Protein AF-0000000074028424 (afdb_homodimer)

Radius of gyration: 68.89 Å; Cα contacts (8 Å, |Δi|>4): 1958; chains: 2; bounding box: 82×203×125 Å

Sequence (1176 aa):
MQKKIFTVFFIILLIGILLTGFLSLSLIRNSYINQLEQKLISNAKLIEEFIKEEDNDLASKIFQKRMEDLGGKIDARITIIDYHGNVLAETFKREGYIENHQDRPEIQIAYGGEIGKAVRYSSTVDLDMLYVALPIEANGQTIVVRLAVNLLEIKRINQTLFYYIAFSIVFGLVISALIGYRFIDKIMEPIIEITEASKKMAMGRLGVRACVKSKDEIGDLADHFNHMADRLEETIEQLSDSNTKFKALLTSIINPIIAVDNKKNIILLNPAAEKLFNIKAEDAIGKHILEIIRNNQLDEEIERVFEDSVDTQIEINMKDPSEKTLKIYTNLIKLENDPTKTIGLVTLIEDITEIRKLEKMRSDFVANVSHELKTPLTSISGFVETLKSGAIEDEEVKNRFLDIIDIETERLARLIDDILTLSDIENSQHKVLHQEILPSDTLKEVEEMMKPIATNKAIELLTEIDLNLPMIYGNRDWFKQMLINLIDNAIKYTPREGKVQLTAYKRYSNLIISVKDTGIGIPKKDIPRLFERFYRVDKARSRKVGGTGLGLAIVKHIVLSFNGKIKVNSEQDKGSEFIIILPISSAKMQKKIFTVFFIILLIGILLTGFLSLSLIRNSYINQLEQKLISNAKLIEEFIKEEDNDLASKIFQKRMEDLGGKIDARITIIDYHGNVLAETFKREGYIENHQDRPEIQIAYGGEIGKAVRYSSTVDLDMLYVALPIEANGQTIVVRLAVNLLEIKRINQTLFYYIAFSIVFGLVISALIGYRFIDKIMEPIIEITEASKKMAMGRLGVRACVKSKDEIGDLADHFNHMADRLEETIEQLSDSNTKFKALLTSIINPIIAVDNKKNIILLNPAAEKLFNIKAEDAIGKHILEIIRNNQLDEEIERVFEDSVDTQIEINMKDPSEKTLKIYTNLIKLENDPTKTIGLVTLIEDITEIRKLEKMRSDFVANVSHELKTPLTSISGFVETLKSGAIEDEEVKNRFLDIIDIETERLARLIDDILTLSDIENSQHKVLHQEILPSDTLKEVEEMMKPIATNKAIELLTEIDLNLPMIYGNRDWFKQMLINLIDNAIKYTPREGKVQLTAYKRYSNLIISVKDTGIGIPKKDIPRLFERFYRVDKARSRKVGGTGLGLAIVKHIVLSFNGKIKVNSEQDKGSEFIIILPISSAK

Structure (mmCIF, N/CA/C/O backbone):
data_AF-0000000074028424-model_v1
#
loop_
_entity.id
_entity.type
_entity.pdbx_description
1 polymer 'histidine kinase'
#
loop_
_atom_site.group_PDB
_atom_site.id
_atom_site.type_symbol
_atom_site.label_atom_id
_atom_site.label_alt_id
_atom_site.label_comp_id
_atom_site.label_asym_id
_atom_site.label_entity_id
_atom_site.label_seq_id
_atom_site.pdbx_PDB_ins_code
_atom_site.Cartn_x
_atom_site.Cartn_y
_atom_site.Cartn_z
_atom_site.occupancy
_atom_site.B_iso_or_equiv
_atom_site.auth_seq_id
_atom_site.auth_comp_id
_atom_site.auth_asym_id
_atom_site.auth_atom_id
_atom_site.pdbx_PDB_model_num
ATOM 1 N N . MET A 1 1 ? 1.686 40.25 10.398 1 79.5 1 MET A N 1
ATOM 2 C CA . MET A 1 1 ? 1.101 40.125 11.727 1 79.5 1 MET A CA 1
ATOM 3 C C . MET A 1 1 ? 1.763 41.094 12.703 1 79.5 1 MET A C 1
ATOM 5 O O . MET A 1 1 ? 1.078 41.781 13.461 1 79.5 1 MET A O 1
ATOM 9 N N . GLN A 1 2 ? 3.057 41.25 12.469 1 80.19 2 GLN A N 1
ATOM 10 C CA . GLN A 1 2 ? 3.783 42.125 13.367 1 80.19 2 GLN A CA 1
ATOM 11 C C . GLN A 1 2 ? 3.285 43.562 13.242 1 80.19 2 GLN A C 1
ATOM 13 O O . GLN A 1 2 ? 2.996 44.219 14.25 1 80.19 2 GLN A O 1
ATOM 18 N N . LYS A 1 3 ? 3.158 43.938 12.016 1 82.25 3 LYS A N 1
ATOM 19 C CA . LYS A 1 3 ? 2.707 45.312 11.766 1 82.25 3 LYS A CA 1
ATOM 20 C C . LYS A 1 3 ? 1.304 45.531 12.32 1 82.25 3 LYS A C 1
ATOM 22 O O . LYS A 1 3 ? 1.005 46.594 12.852 1 82.25 3 LYS A O 1
ATOM 27 N N . LYS A 1 4 ? 0.498 44.562 12.227 1 82.56 4 LYS A N 1
ATOM 28 C CA . LYS A 1 4 ? -0.875 44.688 12.711 1 82.56 4 LYS A CA 1
ATOM 29 C C . LYS A 1 4 ? -0.911 44.812 14.227 1 82.56 4 LYS A C 1
ATOM 31 O O . LYS A 1 4 ? -1.675 45.594 14.773 1 82.56 4 LYS A O 1
ATOM 36 N N . ILE A 1 5 ? -0.077 44.062 14.875 1 84.06 5 ILE A N 1
ATOM 37 C CA . ILE A 1 5 ? -0.02 44.062 16.328 1 84.06 5 ILE A CA 1
ATOM 38 C C . ILE A 1 5 ? 0.502 45.406 16.828 1 84.06 5 ILE A C 1
ATOM 40 O O . ILE A 1 5 ? -0.085 46.031 17.719 1 84.06 5 ILE A O 1
ATOM 44 N N . PHE A 1 6 ? 1.508 45.875 16.141 1 85 6 PHE A N 1
ATOM 45 C CA . PHE A 1 6 ? 2.098 47.156 16.531 1 85 6 PHE A CA 1
ATOM 46 C C . PHE A 1 6 ? 1.127 48.312 16.281 1 85 6 PHE A C 1
ATOM 48 O O . PHE A 1 6 ? 1.072 49.25 17.047 1 85 6 PHE A O 1
ATOM 55 N N . THR A 1 7 ? 0.41 48.188 15.234 1 86.56 7 THR A N 1
ATOM 56 C CA . THR A 1 7 ? -0.562 49.25 14.914 1 86.56 7 THR A CA 1
ATOM 57 C C . THR A 1 7 ? -1.653 49.312 15.977 1 86.56 7 THR A C 1
ATOM 59 O O . THR A 1 7 ? -2.064 50.406 16.391 1 86.56 7 THR A O 1
ATOM 62 N N . VAL A 1 8 ? -2.092 48.156 16.438 1 87.19 8 VAL A N 1
ATOM 63 C CA . VAL A 1 8 ? -3.131 48.125 17.469 1 87.19 8 VAL A CA 1
ATOM 64 C C . VAL A 1 8 ? -2.596 48.688 18.766 1 87.19 8 VAL A C 1
ATOM 66 O O . VAL A 1 8 ? -3.283 49.469 19.438 1 87.19 8 VAL A O 1
ATOM 69 N N . PHE A 1 9 ? -1.344 48.312 19.078 1 86.94 9 PHE A N 1
ATOM 70 C CA . PHE A 1 9 ? -0.712 48.812 20.297 1 86.94 9 PHE A CA 1
ATOM 71 C C . PHE A 1 9 ? -0.597 50.344 20.234 1 86.94 9 PHE A C 1
ATOM 73 O O . PHE A 1 9 ? -0.88 51.031 21.219 1 86.94 9 PHE A O 1
ATOM 80 N N . PHE A 1 10 ? -0.262 50.781 19.078 1 86.88 10 PHE A N 1
ATOM 81 C CA . PHE A 1 10 ? -0.082 52.219 18.875 1 86.88 10 PHE A CA 1
ATOM 82 C C . PHE A 1 10 ? -1.404 52.938 19.031 1 86.88 10 PHE A C 1
ATOM 84 O O . PHE A 1 10 ? -1.462 54 19.672 1 86.88 10 PHE A O 1
ATOM 91 N N . ILE A 1 11 ? -2.416 52.438 18.5 1 87.94 11 ILE A N 1
ATOM 92 C CA . ILE A 1 11 ? -3.725 53.094 18.531 1 87.94 11 ILE A CA 1
ATOM 93 C C . ILE A 1 11 ? -4.234 53.156 19.969 1 87.94 11 ILE A C 1
ATOM 95 O O . ILE A 1 11 ? -4.727 54.219 20.391 1 87.94 11 ILE A O 1
ATOM 99 N N . ILE A 1 12 ? -4.047 52.125 20.719 1 87.88 12 ILE A N 1
ATOM 100 C CA . ILE A 1 12 ? -4.52 52.062 22.094 1 87.88 12 ILE A CA 1
ATOM 101 C C . ILE A 1 12 ? -3.758 53.062 22.938 1 87.88 12 ILE A C 1
ATOM 103 O O . ILE A 1 12 ? -4.352 53.781 23.75 1 87.88 12 ILE A O 1
ATOM 107 N N . LEU A 1 13 ? -2.477 53.156 22.688 1 87.94 13 LEU A N 1
ATOM 108 C CA . LEU A 1 13 ? -1.618 54.094 23.406 1 87.94 13 LEU A CA 1
ATOM 109 C C . LEU A 1 13 ? -2.006 55.531 23.109 1 87.94 13 LEU A C 1
ATOM 111 O O . LEU A 1 13 ? -2.121 56.344 24.016 1 87.94 13 LEU A O 1
ATOM 115 N N . LEU A 1 14 ? -2.238 55.844 21.875 1 89.19 14 LEU A N 1
ATOM 116 C CA . LEU A 1 14 ? -2.559 57.188 21.422 1 89.19 14 LEU A CA 1
ATOM 117 C C . LEU A 1 14 ? -3.883 57.656 22.016 1 89.19 14 LEU A C 1
ATOM 119 O O . LEU A 1 14 ? -4.008 58.812 22.438 1 89.19 14 LEU A O 1
ATOM 123 N N . ILE A 1 15 ? -4.84 56.844 22.094 1 87.25 15 ILE A N 1
ATOM 124 C CA . ILE A 1 15 ? -6.16 57.188 22.594 1 87.25 15 ILE A CA 1
ATOM 125 C C . ILE A 1 15 ? -6.07 57.531 24.078 1 87.25 15 ILE A C 1
ATOM 127 O O . ILE A 1 15 ? -6.625 58.531 24.531 1 87.25 15 ILE A O 1
ATOM 131 N N . GLY A 1 16 ? -5.32 56.719 24.844 1 86.94 16 GLY A N 1
ATOM 132 C CA . GLY A 1 16 ? -5.176 56.938 26.281 1 86.94 16 GLY A CA 1
ATOM 133 C C . GLY A 1 16 ? -4.453 58.25 26.594 1 86.94 16 GLY A C 1
ATOM 134 O O . GLY A 1 16 ? -4.914 59.031 27.422 1 86.94 16 GLY A O 1
ATOM 135 N N . ILE A 1 17 ? -3.412 58.562 25.875 1 90.5 17 ILE A N 1
ATOM 136 C CA . ILE A 1 17 ? -2.568 59.719 26.141 1 90.5 17 ILE A CA 1
ATOM 137 C C . ILE A 1 17 ? -3.303 60.969 25.719 1 90.5 17 ILE A C 1
ATOM 139 O O . ILE A 1 17 ? -3.324 61.969 26.469 1 90.5 17 ILE A O 1
ATOM 143 N N . LEU A 1 18 ? -3.957 60.938 24.562 1 90.06 18 LEU A N 1
ATOM 144 C CA . LEU A 1 18 ? -4.637 62.125 24.047 1 90.06 18 LEU A CA 1
ATOM 145 C C . LEU A 1 18 ? -5.844 62.469 24.906 1 90.06 18 LEU A C 1
ATOM 147 O O . LEU A 1 18 ? -6.121 63.656 25.156 1 90.06 18 LEU A O 1
ATOM 151 N N . LEU A 1 19 ? -6.562 61.469 25.375 1 90 19 LEU A N 1
ATOM 152 C CA . LEU A 1 19 ? -7.719 61.719 26.234 1 90 19 LEU A CA 1
ATOM 153 C C . LEU A 1 19 ? -7.289 62.344 27.547 1 90 19 LEU A C 1
ATOM 155 O O . LEU A 1 19 ? -7.859 63.344 27.984 1 90 19 LEU A O 1
ATOM 159 N N . THR A 1 20 ? -6.254 61.812 28.109 1 90.25 20 THR A N 1
ATOM 160 C CA . THR A 1 20 ? -5.762 62.344 29.391 1 90.25 20 THR A CA 1
ATOM 161 C C . THR A 1 20 ? -5.168 63.75 29.203 1 90.25 20 THR A C 1
ATOM 163 O O . THR A 1 20 ? -5.367 64.625 30.031 1 90.25 20 THR A O 1
ATOM 166 N N . GLY A 1 21 ? -4.422 63.906 28.125 1 88.81 21 GLY A N 1
ATOM 167 C CA . GLY A 1 21 ? -3.836 65.188 27.812 1 88.81 21 GLY A CA 1
ATOM 168 C C . GLY A 1 21 ? -4.871 66.312 27.625 1 88.81 21 GLY A C 1
ATOM 169 O O . GLY A 1 21 ? -4.727 67.375 28.172 1 88.81 21 GLY A O 1
ATOM 170 N N . PHE A 1 22 ? -5.926 65.938 26.938 1 89 22 PHE A N 1
ATOM 171 C CA . PHE A 1 22 ? -6.98 66.938 26.672 1 89 22 PHE A CA 1
ATOM 172 C C . PHE A 1 22 ? -7.711 67.312 27.953 1 89 22 PHE A C 1
ATOM 174 O O . PHE A 1 22 ? -7.992 68.5 28.188 1 89 22 PHE A O 1
ATOM 181 N N . LEU A 1 23 ? -8.039 66.375 28.812 1 90.38 23 LEU A N 1
ATOM 182 C CA . LEU A 1 23 ? -8.727 66.625 30.062 1 90.38 23 LEU A CA 1
ATOM 183 C C . LEU A 1 23 ? -7.848 67.438 31 1 90.38 23 LEU A C 1
ATOM 185 O O . LEU A 1 23 ? -8.336 68.375 31.688 1 90.38 23 LEU A O 1
ATOM 189 N N . SER A 1 24 ? -6.57 67.188 30.922 1 90.5 24 SER A N 1
ATOM 190 C CA . SER A 1 24 ? -5.629 67.938 31.766 1 90.5 24 SER A CA 1
ATOM 191 C C . SER A 1 24 ? -5.504 69.375 31.312 1 90.5 24 SER A C 1
ATOM 193 O O . SER A 1 24 ? -5.426 70.312 32.156 1 90.5 24 SER A O 1
ATOM 195 N N . LEU A 1 25 ? -5.512 69.562 30.016 1 87.5 25 LEU A N 1
ATOM 196 C CA . LEU A 1 25 ? -5.43 70.875 29.469 1 87.5 25 LEU A CA 1
ATOM 197 C C . LEU A 1 25 ? -6.633 71.75 29.891 1 87.5 25 LEU A C 1
ATOM 199 O O . LEU A 1 25 ? -6.48 72.875 30.297 1 87.5 25 LEU A O 1
ATOM 203 N N . SER A 1 26 ? -7.781 71.125 29.812 1 88.38 26 SER A N 1
ATOM 204 C CA . SER A 1 26 ? -9.008 71.812 30.203 1 88.38 26 SER A CA 1
ATOM 205 C C . SER A 1 26 ? -8.984 72.188 31.688 1 88.38 26 SER A C 1
ATOM 207 O O . SER A 1 26 ? -9.414 73.312 32.062 1 88.38 26 SER A O 1
ATOM 209 N N . LEU A 1 27 ? -8.445 71.375 32.5 1 90 27 LEU A N 1
ATOM 210 C CA . LEU A 1 27 ? -8.383 71.625 33.938 1 90 27 LEU A CA 1
ATOM 211 C C . LEU A 1 27 ? -7.395 72.75 34.25 1 90 27 LEU A C 1
ATOM 213 O O . LEU A 1 27 ? -7.699 73.625 35.062 1 90 27 LEU A O 1
ATOM 217 N N . ILE A 1 28 ? -6.266 72.75 33.656 1 89.44 28 ILE A N 1
ATOM 218 C CA . ILE A 1 28 ? -5.211 73.688 33.938 1 89.44 28 ILE A CA 1
ATOM 219 C C . ILE A 1 28 ? -5.656 75.062 33.5 1 89.44 28 ILE A C 1
ATOM 221 O O . ILE A 1 28 ? -5.457 76.062 34.219 1 89.44 28 ILE A O 1
ATOM 225 N N . ARG A 1 29 ? -6.234 75.188 32.375 1 87.31 29 ARG A N 1
ATOM 226 C CA . ARG A 1 29 ? -6.684 76.438 31.844 1 87.31 29 ARG A CA 1
ATOM 227 C C . ARG A 1 29 ? -7.758 77.062 32.75 1 87.31 29 ARG A C 1
ATOM 229 O O . ARG A 1 29 ? -7.672 78.25 33.094 1 87.31 29 ARG A O 1
ATOM 236 N N . ASN A 1 30 ? -8.719 76.25 33.094 1 89.81 30 ASN A N 1
ATOM 237 C CA . ASN A 1 30 ? -9.805 76.688 33.938 1 89.81 30 ASN A CA 1
ATOM 238 C C . ASN A 1 30 ? -9.305 77.125 35.312 1 89.81 30 ASN A C 1
ATOM 240 O O . ASN A 1 30 ? -9.719 78.188 35.844 1 89.81 30 ASN A O 1
ATOM 244 N N . SER A 1 31 ? -8.406 76.438 35.844 1 88.94 31 SER A N 1
ATOM 245 C CA . SER A 1 31 ? -7.855 76.75 37.188 1 88.94 31 SER A CA 1
ATOM 246 C C . SER A 1 31 ? -6.996 78 37.125 1 88.94 31 SER A C 1
ATOM 248 O O . SER A 1 31 ? -7.035 78.875 38.062 1 88.94 31 SER A O 1
ATOM 250 N N . TYR A 1 32 ? -6.242 78.188 36.094 1 88.88 32 TYR A N 1
ATOM 251 C CA . TYR A 1 32 ? -5.363 79.312 35.938 1 88.88 32 TYR A CA 1
ATOM 252 C C . TYR A 1 32 ? -6.176 80.562 35.781 1 88.88 32 TYR A C 1
ATOM 254 O O . TYR A 1 32 ? -5.898 81.625 36.438 1 88.88 32 TYR A O 1
ATOM 262 N N . ILE A 1 33 ? -7.168 80.625 34.969 1 90.19 33 ILE A N 1
ATOM 263 C CA . ILE A 1 33 ? -7.988 81.812 34.719 1 90.19 33 ILE A CA 1
ATOM 264 C C . ILE A 1 33 ? -8.742 82.188 35.969 1 90.19 33 ILE A C 1
ATOM 266 O O . ILE A 1 33 ? -8.82 83.375 36.312 1 90.19 33 ILE A O 1
ATOM 270 N N . ASN A 1 34 ? -9.211 81.188 36.656 1 90.69 34 ASN A N 1
ATOM 271 C CA . ASN A 1 34 ? -9.922 81.5 37.906 1 90.69 34 ASN A CA 1
ATOM 272 C C . ASN A 1 34 ? -9.016 82.188 38.938 1 90.69 34 ASN A C 1
ATOM 274 O O . ASN A 1 34 ? -9.438 83.062 39.625 1 90.69 34 ASN A O 1
ATOM 278 N N . GLN A 1 35 ? -7.82 81.75 38.969 1 89.75 35 GLN A N 1
ATOM 279 C CA . GLN A 1 35 ? -6.875 82.312 39.906 1 89.75 35 GLN A CA 1
ATOM 280 C C . GLN A 1 35 ? -6.508 83.75 39.5 1 89.75 35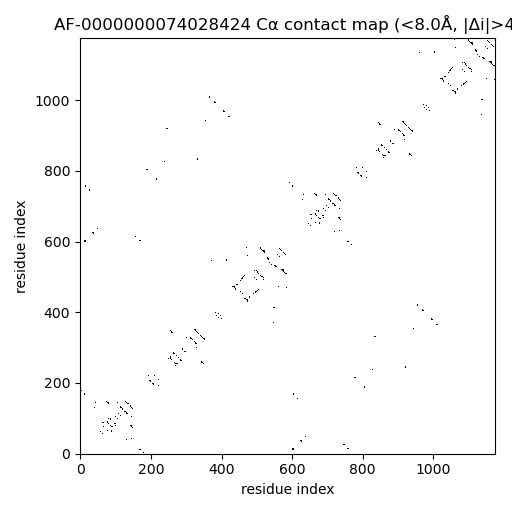 GLN A C 1
ATOM 282 O O . GLN A 1 35 ? -6.359 84.625 40.375 1 89.75 35 GLN A O 1
ATOM 287 N N . LEU A 1 36 ? -6.344 84 38.281 1 91.75 36 LEU A N 1
ATOM 288 C CA . LEU A 1 36 ? -6.059 85.375 37.812 1 91.75 36 LEU A CA 1
ATOM 289 C C . LEU A 1 36 ? -7.215 86.312 38.094 1 91.75 36 LEU A C 1
ATOM 291 O O . LEU A 1 36 ? -6.992 87.438 38.469 1 91.75 36 LEU A O 1
ATOM 295 N N . GLU A 1 37 ? -8.375 85.812 37.938 1 93.81 37 GLU A N 1
ATOM 296 C CA . GLU A 1 37 ? -9.562 86.625 38.281 1 93.81 37 GLU A CA 1
ATOM 297 C C . GLU A 1 37 ? -9.57 87 39.75 1 93.81 37 GLU A C 1
ATOM 299 O O . GLU A 1 37 ? -9.828 88.188 40.062 1 93.81 37 GLU A O 1
ATOM 304 N N . GLN A 1 38 ? -9.234 86.062 40.531 1 92.25 38 GLN A N 1
ATOM 305 C CA . GLN A 1 38 ? -9.219 86.375 41.969 1 92.25 38 GLN A CA 1
ATOM 306 C C . GLN A 1 38 ? -8.109 87.375 42.312 1 92.25 38 GLN A C 1
ATOM 308 O O . GLN A 1 38 ? -8.289 88.188 43.188 1 92.25 38 GLN A O 1
ATOM 313 N N . LYS A 1 39 ? -7.039 87.25 41.688 1 92.94 39 LYS A N 1
ATOM 314 C CA . LYS A 1 39 ? -5.949 88.188 41.875 1 92.94 39 LYS A CA 1
ATOM 315 C C . LYS A 1 39 ? -6.398 89.625 41.531 1 92.94 39 LYS A C 1
ATOM 317 O O . LYS A 1 39 ? -6.191 90.562 42.312 1 92.94 39 LYS A O 1
ATOM 322 N N . LEU A 1 40 ? -7.07 89.812 40.438 1 95.19 40 LEU A N 1
ATOM 323 C CA . LEU A 1 40 ? -7.492 91.125 39.969 1 95.19 40 LEU A CA 1
ATOM 324 C C . LEU A 1 40 ? -8.594 91.688 40.844 1 95.19 40 LEU A C 1
ATOM 326 O O . LEU A 1 40 ? -8.641 92.875 41.094 1 95.19 40 LEU A O 1
ATOM 330 N N . ILE A 1 41 ? -9.406 90.812 41.281 1 94.75 41 ILE A N 1
ATOM 331 C CA . ILE A 1 41 ? -10.477 91.25 42.188 1 94.75 41 ILE A CA 1
ATOM 332 C C . ILE A 1 41 ? -9.891 91.75 43.5 1 94.75 41 ILE A C 1
ATOM 334 O O . ILE A 1 41 ? -10.266 92.812 43.969 1 94.75 41 ILE A O 1
ATOM 338 N N . SER A 1 42 ? -8.93 91 44 1 94.44 42 SER A N 1
ATOM 339 C CA . SER A 1 42 ? -8.266 91.438 45.25 1 94.44 42 SER A CA 1
ATOM 340 C C . SER A 1 42 ? -7.555 92.75 45.062 1 94.44 42 SER A C 1
ATOM 342 O O . SER A 1 42 ? -7.66 93.625 45.906 1 94.44 42 SER A O 1
ATOM 344 N N . ASN A 1 43 ? -6.926 92.875 43.969 1 94.62 43 ASN A N 1
ATOM 345 C CA . ASN A 1 43 ? -6.234 94.125 43.688 1 94.62 43 ASN A CA 1
ATOM 346 C C . ASN A 1 43 ? -7.219 95.312 43.531 1 94.62 43 ASN A C 1
ATOM 348 O O . ASN A 1 43 ? -6.977 96.375 44.031 1 94.62 43 ASN A O 1
ATOM 352 N N . ALA A 1 44 ? -8.258 95.062 42.906 1 94.5 44 ALA A N 1
ATOM 353 C CA . ALA A 1 44 ? -9.273 96.062 42.656 1 94.5 44 ALA A CA 1
ATOM 354 C C . ALA A 1 44 ? -9.875 96.562 44 1 94.5 44 ALA A C 1
ATOM 356 O O . ALA A 1 44 ? -10.117 97.75 44.188 1 94.5 44 ALA A O 1
ATOM 357 N N . LYS A 1 45 ? -10.086 95.688 44.875 1 93.75 45 LYS A N 1
ATOM 358 C CA . LYS A 1 45 ? -10.641 96 46.188 1 93.75 45 LYS A CA 1
ATOM 359 C C . LYS A 1 45 ? -9.672 96.875 47 1 93.75 45 LYS A C 1
ATOM 361 O O . LYS A 1 45 ? -10.094 97.75 47.719 1 93.75 45 LYS A O 1
ATOM 366 N N . LEU A 1 46 ? -8.461 96.562 46.844 1 92.81 46 LEU A N 1
ATOM 367 C CA . LEU A 1 46 ? -7.453 97.312 47.531 1 92.81 46 LEU A CA 1
ATOM 368 C C . LEU A 1 46 ? -7.359 98.75 46.938 1 92.81 46 LEU A C 1
ATOM 370 O O . LEU A 1 46 ? -7.238 99.75 47.656 1 92.81 46 LEU A O 1
ATOM 374 N N . ILE A 1 47 ? -7.492 98.812 45.688 1 91.94 47 ILE A N 1
ATOM 375 C CA . ILE A 1 47 ? -7.453 100.125 45 1 91.94 47 ILE A CA 1
ATOM 376 C C . ILE A 1 47 ? -8.688 100.938 45.375 1 91.94 47 ILE A C 1
ATOM 378 O O . ILE A 1 47 ? -8.609 102.125 45.531 1 91.94 47 ILE A O 1
ATOM 382 N N . GLU A 1 48 ? -9.758 100.25 45.5 1 90.88 48 GLU A N 1
ATOM 383 C CA . GLU A 1 48 ? -10.984 100.875 45.969 1 90.88 48 GLU A CA 1
ATOM 384 C C . GLU A 1 48 ? -10.766 101.562 47.312 1 90.88 48 GLU A C 1
ATOM 386 O O . GLU A 1 48 ? -11.195 102.75 47.5 1 90.88 48 GLU A O 1
ATOM 391 N N . GLU A 1 49 ? -10.094 100.875 48.156 1 85.44 49 GLU A N 1
ATOM 392 C CA . GLU A 1 49 ? -9.836 101.438 49.469 1 85.44 49 GLU A CA 1
ATOM 393 C C . GLU A 1 49 ? -8.906 102.625 49.406 1 85.44 49 GLU A C 1
ATOM 395 O O . GLU A 1 49 ? -9.023 103.562 50.188 1 85.44 49 GLU A O 1
ATOM 400 N N . PHE A 1 50 ? -8.109 102.625 48.469 1 83.5 50 PHE A N 1
ATOM 401 C CA . PHE A 1 50 ? -7.188 103.75 48.25 1 83.5 50 PHE A CA 1
ATOM 402 C C . PHE A 1 50 ? -7.934 104.938 47.719 1 83.5 50 PHE A C 1
ATOM 404 O O . PHE A 1 50 ? -7.656 106.062 48.125 1 83.5 50 PHE A O 1
ATOM 411 N N . ILE A 1 51 ? -8.891 104.75 46.906 1 84.94 51 ILE A N 1
ATOM 412 C CA . ILE A 1 51 ? -9.648 105.812 46.281 1 84.94 51 ILE A CA 1
ATOM 413 C C . ILE A 1 51 ? -10.594 106.438 47.312 1 84.94 51 ILE A C 1
ATOM 415 O O . ILE A 1 51 ? -10.758 107.688 47.344 1 84.94 51 ILE A O 1
ATOM 419 N N . LYS A 1 52 ? -11.094 105.688 48.188 1 82.38 52 LYS A N 1
ATOM 420 C CA . LYS A 1 52 ? -12.031 106.188 49.188 1 82.38 52 LYS A CA 1
ATOM 421 C C . LYS A 1 52 ? -11.328 107.062 50.219 1 82.38 52 LYS A C 1
ATOM 423 O O . LYS A 1 52 ? -11.922 108 50.75 1 82.38 52 LYS A O 1
ATOM 428 N N . GLU A 1 53 ? -10.133 106.875 50.406 1 73.5 53 GLU A N 1
ATOM 429 C CA . GLU A 1 53 ? -9.391 107.625 51.406 1 73.5 53 GLU A CA 1
ATOM 430 C C . GLU A 1 53 ? -8.867 108.938 50.875 1 73.5 53 GLU A C 1
ATOM 432 O O . GLU A 1 53 ? -8.664 109.875 51.656 1 73.5 53 GLU A O 1
ATOM 437 N N . GLU A 1 54 ? -8.695 109 49.625 1 68.31 54 GLU A N 1
ATOM 438 C CA . GLU A 1 54 ? -8.125 110.25 49.031 1 68.31 54 GLU A CA 1
ATOM 439 C C . GLU A 1 54 ? -9.227 111.188 48.594 1 68.31 54 GLU A C 1
ATOM 441 O O . GLU A 1 54 ? -10.172 110.75 47.906 1 68.31 54 GLU A O 1
ATOM 446 N N . ASP A 1 55 ? -9.508 112.125 49.375 1 59.56 55 ASP A N 1
ATOM 447 C CA . ASP A 1 55 ? -10.469 113.188 49.062 1 59.56 55 ASP A CA 1
ATOM 448 C C . ASP A 1 55 ? -10.086 113.875 47.75 1 59.56 55 ASP A C 1
ATOM 450 O O . ASP A 1 55 ? -10.133 115.125 47.656 1 59.56 55 ASP A O 1
ATOM 454 N N . ASN A 1 56 ? -9.461 113.125 46.812 1 64.31 56 ASN A N 1
ATOM 455 C CA . ASN A 1 56 ? -8.82 113.938 45.781 1 64.31 56 ASN A CA 1
ATOM 456 C C . ASN A 1 56 ? -9.578 113.875 44.469 1 64.31 56 ASN A C 1
ATOM 458 O O . ASN A 1 56 ? -10.406 113 44.25 1 64.31 56 ASN A O 1
ATOM 462 N N . ASP A 1 57 ? -9.422 114.812 43.656 1 75.56 57 ASP A N 1
ATOM 463 C CA . ASP A 1 57 ? -9.844 115 42.281 1 75.56 57 ASP A CA 1
ATOM 464 C C . ASP A 1 57 ? -9.32 113.812 41.406 1 75.56 57 ASP A C 1
ATOM 466 O O . ASP A 1 57 ? -8.117 113.688 41.188 1 75.56 57 ASP A O 1
ATOM 470 N N . LEU A 1 58 ? -10.305 112.938 41.062 1 81.44 58 LEU A N 1
ATOM 471 C CA . LEU A 1 58 ? -10 111.688 40.312 1 81.44 58 LEU A CA 1
ATOM 472 C C . LEU A 1 58 ? -9.523 112 38.906 1 81.44 58 LEU A C 1
ATOM 474 O O . LEU A 1 58 ? -9 111.188 38.219 1 81.44 58 LEU A O 1
ATOM 478 N N . ALA A 1 59 ? -9.633 113.25 38.531 1 78.19 59 ALA A N 1
ATOM 479 C CA . ALA A 1 59 ? -9.211 113.688 37.219 1 78.19 59 ALA A CA 1
ATOM 480 C C . ALA A 1 59 ? -7.898 114.438 37.281 1 78.19 59 ALA A C 1
ATOM 482 O O . ALA A 1 59 ? -7.41 114.938 36.25 1 78.19 59 ALA A O 1
ATOM 483 N N . SER A 1 60 ? -7.32 114.312 38.406 1 85.69 60 SER A N 1
ATOM 484 C CA . SER A 1 60 ? -6.109 115.125 38.594 1 85.69 60 SER A CA 1
ATOM 485 C C . SER A 1 60 ? -4.879 114.375 38.062 1 85.69 60 SER A C 1
ATOM 487 O O . SER A 1 60 ? -4.879 113.188 37.969 1 85.69 60 SER A O 1
ATOM 489 N N . LYS A 1 61 ? -3.902 115.188 37.75 1 88.94 61 LYS A N 1
ATOM 490 C CA . LYS A 1 61 ? -2.635 114.625 37.281 1 88.94 61 LYS A CA 1
ATOM 491 C C . LYS A 1 61 ? -1.926 113.812 38.375 1 88.94 61 LYS A C 1
ATOM 493 O O . LYS A 1 61 ? -1.219 112.875 38.094 1 88.94 61 LYS A O 1
ATOM 498 N N . ILE A 1 62 ? -2.215 114.188 39.531 1 85.94 62 ILE A N 1
ATOM 499 C CA . ILE A 1 62 ? -1.598 113.562 40.688 1 85.94 62 ILE A CA 1
ATOM 500 C C . ILE A 1 62 ? -2.197 112.125 40.844 1 85.94 62 ILE A C 1
ATOM 502 O O . ILE A 1 62 ? -1.476 111.188 41.094 1 85.94 62 ILE A O 1
ATOM 506 N N . PHE A 1 63 ? -3.391 112.125 40.625 1 89.12 63 PHE A N 1
ATOM 507 C CA . PHE A 1 63 ? -4.086 110.875 40.719 1 89.12 63 PHE A CA 1
ATOM 508 C C . PHE A 1 63 ? -3.654 109.938 39.625 1 89.12 63 PHE A C 1
ATOM 510 O O . PHE A 1 63 ? -3.426 108.75 39.844 1 89.12 63 PHE A O 1
ATOM 517 N N . GLN A 1 64 ? -3.525 110.438 38.438 1 90.94 64 GLN A N 1
ATOM 518 C CA . GLN A 1 64 ? -3.057 109.625 37.312 1 90.94 64 GLN A CA 1
ATOM 519 C C . GLN A 1 64 ? -1.669 109.062 37.562 1 90.94 64 GLN A C 1
ATOM 521 O O . GLN A 1 64 ? -1.418 107.875 37.25 1 90.94 64 GLN A O 1
ATOM 526 N N . LYS A 1 65 ? -0.839 109.812 38.094 1 90.81 65 LYS A N 1
ATOM 527 C CA . LYS A 1 65 ? 0.522 109.375 38.375 1 90.81 65 LYS A CA 1
ATOM 528 C C . LYS A 1 65 ? 0.537 108.312 39.469 1 90.81 65 LYS A C 1
ATOM 530 O O . LYS A 1 65 ? 1.305 107.312 39.375 1 90.81 65 LYS A O 1
ATOM 535 N N . ARG A 1 66 ? -0.303 108.438 40.375 1 88.12 66 ARG A N 1
ATOM 536 C CA . ARG A 1 66 ? -0.395 107.438 41.438 1 88.12 66 ARG A CA 1
ATOM 537 C C . ARG A 1 66 ? -0.888 106.125 40.938 1 88.12 66 ARG A C 1
ATOM 539 O O . ARG A 1 66 ? -0.381 105.062 41.312 1 88.12 66 ARG A O 1
ATOM 546 N N . MET A 1 67 ? -1.866 106.25 40.094 1 91 67 MET A N 1
ATOM 547 C CA . MET A 1 67 ? -2.393 105 39.5 1 91 67 MET A CA 1
ATOM 548 C C . MET A 1 67 ? -1.352 104.375 38.594 1 91 67 MET A C 1
ATOM 550 O O . MET A 1 67 ? -1.272 103.125 38.531 1 91 67 MET A O 1
ATOM 554 N N . GLU A 1 68 ? -0.637 105.062 37.906 1 92.44 68 GLU A N 1
ATOM 555 C CA . GLU A 1 68 ? 0.427 104.5 37.062 1 92.44 68 GLU A CA 1
ATOM 556 C C . GLU A 1 68 ? 1.487 103.812 37.875 1 92.44 68 GLU A C 1
ATOM 558 O O . GLU A 1 68 ? 1.96 102.75 37.5 1 92.44 68 GLU A O 1
ATOM 563 N N . ASP A 1 69 ? 1.794 104.375 39 1 89.88 69 ASP A N 1
ATOM 564 C CA . ASP A 1 69 ? 2.771 103.75 39.906 1 89.88 69 ASP A CA 1
ATOM 565 C C . ASP A 1 69 ? 2.24 102.438 40.469 1 89.88 69 ASP A C 1
ATOM 567 O O . ASP A 1 69 ? 2.965 101.438 40.531 1 89.88 69 ASP A O 1
ATOM 571 N N . LEU A 1 70 ? 0.983 102.562 40.844 1 90.56 70 LEU A N 1
ATOM 572 C CA . LEU A 1 70 ? 0.362 101.375 41.406 1 90.56 70 LEU A CA 1
ATOM 573 C C . LEU A 1 70 ? 0.261 100.25 40.344 1 90.56 70 LEU A C 1
ATOM 575 O O . LEU A 1 70 ? 0.542 99.062 40.625 1 90.56 70 LEU A O 1
ATOM 579 N N . GLY A 1 71 ? -0.153 100.625 39.188 1 92.25 71 GLY A N 1
ATOM 580 C CA . GLY A 1 71 ? -0.249 99.688 38.094 1 92.25 71 GLY A CA 1
ATOM 581 C C . GLY A 1 71 ? 1.073 99 37.781 1 92.25 71 GLY A C 1
ATOM 582 O O . GLY A 1 71 ? 1.117 97.812 37.5 1 92.25 71 GLY A O 1
ATOM 583 N N . GLY A 1 72 ? 2.115 99.75 37.75 1 90.62 72 GLY A N 1
ATOM 584 C CA . GLY A 1 72 ? 3.445 99.25 37.531 1 90.62 72 GLY A CA 1
ATOM 585 C C . GLY A 1 72 ? 3.902 98.25 38.594 1 90.62 72 GLY A C 1
ATOM 586 O O . GLY A 1 72 ? 4.543 97.25 38.312 1 90.62 72 GLY A O 1
ATOM 587 N N . LYS A 1 73 ? 3.529 98.562 39.844 1 88.88 73 LYS A N 1
ATOM 588 C CA . LYS A 1 73 ? 3.939 97.688 40.969 1 88.88 73 LYS A CA 1
ATOM 589 C C . LYS A 1 73 ? 3.227 96.375 40.938 1 88.88 73 LYS A C 1
ATOM 591 O O . LYS A 1 73 ? 3.799 95.312 41.344 1 88.88 73 LYS A O 1
ATOM 596 N N . ILE A 1 74 ? 1.973 96.375 40.438 1 92.31 74 ILE A N 1
ATOM 597 C CA . ILE A 1 74 ? 1.204 95.125 40.5 1 92.31 74 ILE A CA 1
ATOM 598 C C . ILE A 1 74 ? 1.136 94.5 39.125 1 92.31 74 ILE A C 1
ATOM 600 O O . ILE A 1 74 ? 0.474 93.438 38.938 1 92.31 74 ILE A O 1
ATOM 604 N N . ASP A 1 75 ? 1.789 95.125 38.188 1 89.44 75 ASP A N 1
ATOM 605 C CA . ASP A 1 75 ? 1.86 94.625 36.812 1 89.44 75 ASP A CA 1
ATOM 606 C C . ASP A 1 75 ? 0.464 94.375 36.25 1 89.44 75 ASP A C 1
ATOM 608 O O . ASP A 1 75 ? 0.15 93.25 35.781 1 89.44 75 ASP A O 1
ATOM 612 N N . ALA A 1 76 ? -0.361 95.375 36.406 1 93.62 76 ALA A N 1
ATOM 613 C CA . ALA A 1 76 ? -1.724 95.312 35.875 1 93.62 76 ALA A CA 1
ATOM 614 C C . ALA A 1 76 ? -2.135 96.688 35.312 1 93.62 76 ALA A C 1
ATOM 616 O O . ALA A 1 76 ? -1.628 97.75 35.781 1 93.62 76 ALA A O 1
ATOM 617 N N . ARG A 1 77 ? -2.936 96.625 34.375 1 91.88 77 ARG A N 1
ATOM 618 C CA . ARG A 1 77 ? -3.537 97.875 33.844 1 91.88 77 ARG A CA 1
ATOM 619 C C . ARG A 1 77 ? -4.707 98.312 34.719 1 91.88 77 ARG A C 1
ATOM 621 O O . ARG A 1 77 ? -5.594 97.5 35.031 1 91.88 77 ARG A O 1
ATOM 628 N N . ILE A 1 78 ? -4.59 99.562 35.062 1 93.75 78 ILE A N 1
ATOM 629 C CA . ILE A 1 78 ? -5.66 100.125 35.875 1 93.75 78 ILE A CA 1
ATOM 630 C C . ILE A 1 78 ? -6.398 101.188 35.062 1 93.75 78 ILE A C 1
ATOM 632 O O . ILE A 1 78 ? -5.777 102.125 34.531 1 93.75 78 ILE A O 1
ATOM 636 N N . THR A 1 79 ? -7.66 101.062 35 1 92.69 79 THR A N 1
ATOM 637 C CA . THR A 1 79 ? -8.508 102.062 34.375 1 92.69 79 THR A CA 1
ATOM 638 C C . THR A 1 79 ? -9.648 102.438 35.281 1 92.69 79 THR A C 1
ATOM 640 O O . THR A 1 79 ? -10.391 101.625 35.781 1 92.69 79 THR A O 1
ATOM 643 N N . ILE A 1 80 ? -9.711 103.688 35.5 1 93.25 80 ILE A N 1
ATOM 644 C CA . ILE A 1 80 ? -10.82 104.25 36.281 1 93.25 80 ILE A CA 1
ATOM 645 C C . ILE A 1 80 ? -11.828 104.875 35.344 1 93.25 80 ILE A C 1
ATOM 647 O O . ILE A 1 80 ? -11.469 105.812 34.562 1 93.25 80 ILE A O 1
ATOM 651 N N . ILE A 1 81 ? -13.016 104.5 35.5 1 93 81 ILE A N 1
ATOM 652 C CA . ILE A 1 81 ? -14.039 104.938 34.531 1 93 81 ILE A CA 1
ATOM 653 C C . ILE A 1 81 ? -15.242 105.5 35.281 1 93 81 ILE A C 1
ATOM 655 O O . ILE A 1 81 ? -15.656 104.938 36.312 1 93 81 ILE A O 1
ATOM 659 N N . ASP A 1 82 ? -15.789 106.562 34.719 1 90.56 82 ASP A N 1
ATOM 660 C CA . ASP A 1 82 ? -16.969 107.125 35.344 1 90.56 82 ASP A CA 1
ATOM 661 C C . ASP A 1 82 ? -18.25 106.5 34.812 1 90.56 82 ASP A C 1
ATOM 663 O O . ASP A 1 82 ? -18.188 105.562 34 1 90.56 82 ASP A O 1
ATOM 667 N N . TYR A 1 83 ? -19.406 106.938 35.344 1 89.75 83 TYR A N 1
ATOM 668 C CA . TYR A 1 83 ? -20.703 106.312 35.031 1 89.75 83 TYR A CA 1
ATOM 669 C C . TYR A 1 83 ? -21.062 106.562 33.594 1 89.75 83 TYR A C 1
ATOM 671 O O . TYR A 1 83 ? -21.922 105.812 33.031 1 89.75 83 TYR A O 1
ATOM 679 N N . HIS A 1 84 ? -20.391 107.438 32.875 1 86.44 84 HIS A N 1
ATOM 680 C CA . HIS A 1 84 ? -20.703 107.75 31.469 1 86.44 84 HIS A CA 1
ATOM 681 C C . HIS A 1 84 ? -19.703 107.062 30.531 1 86.44 84 HIS A C 1
ATOM 683 O O . HIS A 1 84 ? -19.797 107.25 29.312 1 86.44 84 HIS A O 1
ATOM 689 N N . GLY A 1 85 ? -18.766 106.375 31.109 1 89.44 85 GLY A N 1
ATOM 690 C CA . GLY A 1 85 ? -17.812 105.625 30.281 1 89.44 85 GLY A CA 1
ATOM 691 C C . GLY A 1 85 ? -16.531 106.375 30.047 1 89.44 85 GLY A C 1
ATOM 692 O O . GLY A 1 85 ? -15.625 105.938 29.359 1 89.44 85 GLY A O 1
ATOM 693 N N . ASN A 1 86 ? -16.453 107.625 30.562 1 88.75 86 ASN A N 1
ATOM 694 C CA . ASN A 1 86 ? -15.234 108.375 30.391 1 88.75 86 ASN A CA 1
ATOM 695 C C . ASN A 1 86 ? -14.109 107.875 31.281 1 88.75 86 ASN A C 1
ATOM 697 O O . ASN A 1 86 ? -14.328 107.562 32.438 1 88.75 86 ASN A O 1
ATOM 701 N N . VAL A 1 87 ? -12.922 107.875 30.781 1 91.62 87 VAL A N 1
ATOM 702 C CA . VAL A 1 87 ? -11.75 107.375 31.5 1 91.62 87 VAL A CA 1
ATOM 703 C C . VAL A 1 87 ? -11.148 108.5 32.344 1 91.62 87 VAL A C 1
ATOM 705 O O . VAL A 1 87 ? -10.75 109.562 31.797 1 91.62 87 VAL A O 1
ATOM 708 N N . LEU A 1 88 ? -11.164 108.312 33.594 1 89.06 88 LEU A N 1
ATOM 709 C CA . LEU A 1 88 ? -10.617 109.25 34.531 1 89.06 88 LEU A CA 1
ATOM 710 C C . LEU A 1 88 ? -9.117 109.062 34.688 1 89.06 88 LEU A C 1
ATOM 712 O O . LEU A 1 88 ? -8.367 110.062 34.812 1 89.06 88 LEU A O 1
ATOM 716 N N . ALA A 1 89 ? -8.719 107.812 34.719 1 90.25 89 ALA A N 1
ATOM 717 C CA . ALA A 1 89 ? -7.309 107.5 34.844 1 90.25 89 ALA A CA 1
ATOM 718 C C . ALA A 1 89 ? -6.996 106.25 34.031 1 90.25 89 ALA A C 1
ATOM 720 O O . ALA A 1 89 ? -7.805 105.312 33.969 1 90.25 89 ALA A O 1
ATOM 721 N N . GLU A 1 90 ? -5.895 106.188 33.438 1 90 90 GLU A N 1
ATOM 722 C CA . GLU A 1 90 ? -5.43 105.062 32.625 1 90 90 GLU A CA 1
ATOM 723 C C . GLU A 1 90 ? -3.92 104.875 32.719 1 90 90 GLU A C 1
ATOM 725 O O . GLU A 1 90 ? -3.154 105.812 32.438 1 90 90 GLU A O 1
ATOM 730 N N . THR A 1 91 ? -3.551 103.75 33.094 1 87.69 91 THR A N 1
ATOM 731 C CA . THR A 1 91 ? -2.131 103.562 33.344 1 87.69 91 THR A CA 1
ATOM 732 C C . THR A 1 91 ? -1.406 103.125 32.094 1 87.69 91 THR A C 1
ATOM 734 O O . THR A 1 91 ? -0.181 103.188 32 1 87.69 91 THR A O 1
ATOM 737 N N . PHE A 1 92 ? -1.979 102.562 31.188 1 76.25 92 PHE A N 1
ATOM 738 C CA . PHE A 1 92 ? -1.328 102.125 29.953 1 76.25 92 PHE A CA 1
ATOM 739 C C . PHE A 1 92 ? -1.615 103.062 28.812 1 76.25 92 PHE A C 1
ATOM 741 O O . PHE A 1 92 ? -2.732 103.125 28.297 1 76.25 92 PHE A O 1
ATOM 748 N N . LYS A 1 93 ? -0.959 104.312 28.922 1 64.81 93 LYS A N 1
ATOM 749 C CA . LYS A 1 93 ? -1.282 105.438 28.016 1 64.81 93 LYS A CA 1
ATOM 750 C C . LYS A 1 93 ? -0.683 105.188 26.625 1 64.81 93 LYS A C 1
ATOM 752 O O . LYS A 1 93 ? 0.529 105.062 26.5 1 64.81 93 LYS A O 1
ATOM 757 N N . ARG A 1 94 ? -1.229 104.562 25.609 1 58.91 94 ARG A N 1
ATOM 758 C CA . ARG A 1 94 ? -0.758 104.875 24.266 1 58.91 94 ARG A CA 1
ATOM 759 C C . ARG A 1 94 ? -1.146 106.312 23.875 1 58.91 94 ARG A C 1
ATOM 761 O O . ARG A 1 94 ? -2.17 106.812 24.312 1 58.91 94 ARG A O 1
ATOM 768 N N . GLU A 1 95 ? -0.117 106.812 23.328 1 51.88 95 GLU A N 1
ATOM 769 C CA . GLU A 1 95 ? -0.302 108.062 22.672 1 51.88 95 GLU A CA 1
ATOM 770 C C . GLU A 1 95 ? -1.545 108.062 21.797 1 51.88 95 GLU A C 1
ATOM 772 O O . GLU A 1 95 ? -1.754 107.125 21.016 1 51.88 95 GLU A O 1
ATOM 777 N N . GLY A 1 96 ? -2.656 108.812 22.156 1 53.88 96 GLY A N 1
ATOM 778 C CA . GLY A 1 96 ? -3.777 109.125 21.297 1 53.88 96 GLY A CA 1
ATOM 779 C C . GLY A 1 96 ? -5.117 109.062 22 1 53.88 96 GLY A C 1
ATOM 780 O O . GLY A 1 96 ? -5.176 109.125 23.234 1 53.88 96 GLY A O 1
ATOM 781 N N . TYR A 1 97 ? -6.332 108.688 21.219 1 55.25 97 TYR A N 1
ATOM 782 C CA . TYR A 1 97 ? -7.754 108.812 21.516 1 55.25 97 TYR A CA 1
ATOM 783 C C . TYR A 1 97 ? -8.188 107.688 22.453 1 55.25 97 TYR A C 1
ATOM 785 O O . TYR A 1 97 ? -7.992 106.5 22.141 1 55.25 97 TYR A O 1
ATOM 793 N N . ILE A 1 98 ? -8.414 108 23.75 1 68.5 98 ILE A N 1
ATOM 794 C CA . ILE A 1 98 ? -8.977 107.062 24.688 1 68.5 98 ILE A CA 1
ATOM 795 C C . ILE A 1 98 ? -10.461 106.812 24.391 1 68.5 98 ILE A C 1
ATOM 797 O O . ILE A 1 98 ? -11.25 107.812 24.438 1 68.5 98 ILE A O 1
ATOM 801 N N . GLU A 1 99 ? -10.883 105.75 23.828 1 74.31 99 GLU A N 1
ATOM 802 C CA . GLU A 1 99 ? -12.258 105.375 23.469 1 74.31 99 GLU A CA 1
ATOM 803 C C . GLU A 1 99 ? -13.117 105.25 24.719 1 74.31 99 GLU A C 1
ATOM 805 O O . GLU A 1 99 ? -12.609 104.938 25.797 1 74.31 99 GLU A O 1
ATOM 810 N N . ASN A 1 100 ? -14.352 105.562 24.609 1 82.56 100 ASN A N 1
ATOM 811 C CA . ASN A 1 100 ? -15.352 105.312 25.656 1 82.56 100 ASN A CA 1
ATOM 812 C C . ASN A 1 100 ? -15.523 103.875 25.938 1 82.56 100 ASN A C 1
ATOM 814 O O . ASN A 1 100 ? -15.609 103.062 25.016 1 82.56 100 ASN A O 1
ATOM 818 N N . HIS A 1 101 ? -15.477 103.5 27.188 1 85.81 101 HIS A N 1
ATOM 819 C CA . HIS A 1 101 ? -15.469 102.125 27.578 1 85.81 101 HIS A CA 1
ATOM 820 C C . HIS A 1 101 ? -16.859 101.625 28.016 1 85.81 101 HIS A C 1
ATOM 822 O O . HIS A 1 101 ? -17.016 100.562 28.562 1 85.81 101 HIS A O 1
ATOM 828 N N . GLN A 1 102 ? -17.844 102.438 27.734 1 87.38 102 GLN A N 1
ATOM 829 C CA . GLN A 1 102 ? -19.188 102.188 28.25 1 87.38 102 GLN A CA 1
ATOM 830 C C . GLN A 1 102 ? -19.734 100.875 27.719 1 87.38 102 GLN A C 1
ATOM 832 O O . GLN A 1 102 ? -20.453 100.188 28.438 1 87.38 102 GLN A O 1
ATOM 837 N N . ASP A 1 103 ? -19.297 100.375 26.547 1 88.12 103 ASP A N 1
ATOM 838 C CA . ASP A 1 103 ? -19.922 99.25 25.906 1 88.12 103 ASP A CA 1
ATOM 839 C C . ASP A 1 103 ? -19.141 97.938 26.156 1 88.12 103 ASP A C 1
ATOM 841 O O . ASP A 1 103 ? -19.469 96.875 25.641 1 88.12 103 ASP A O 1
ATOM 845 N N . ARG A 1 104 ? -18.219 98.125 26.906 1 90.56 104 ARG A N 1
ATOM 846 C CA . ARG A 1 104 ? -17.438 96.875 27.219 1 90.56 104 ARG A CA 1
ATOM 847 C C . ARG A 1 104 ? -18.219 96 28.156 1 90.56 104 ARG A C 1
ATOM 849 O O . ARG A 1 104 ? -18.844 96.438 29.109 1 90.56 104 ARG A O 1
ATOM 856 N N . PRO A 1 105 ? -18.234 94.75 27.953 1 92.38 105 PRO A N 1
ATOM 857 C CA . PRO A 1 105 ? -19.047 93.75 28.719 1 92.38 105 PRO A CA 1
ATOM 858 C C . PRO A 1 105 ? -18.75 93.812 30.219 1 92.38 105 PRO A C 1
ATOM 860 O O . PRO A 1 105 ? -19.672 93.812 31.031 1 92.38 105 PRO A O 1
ATOM 863 N N . GLU A 1 106 ? -17.469 93.812 30.641 1 93.62 106 GLU A N 1
ATOM 864 C CA . GLU A 1 106 ? -17.109 93.875 32.062 1 93.62 106 GLU A CA 1
ATOM 865 C C . GLU A 1 106 ? -17.609 95.125 32.719 1 93.62 106 GLU A C 1
ATOM 867 O O . GLU A 1 106 ? -17.969 95.125 33.906 1 93.62 106 GLU A O 1
ATOM 872 N N . ILE A 1 107 ? -17.688 96.25 31.953 1 93.5 107 ILE A N 1
ATOM 873 C CA . ILE A 1 107 ? -18.109 97.562 32.5 1 93.5 107 ILE A CA 1
ATOM 874 C C . ILE A 1 107 ? -19.625 97.562 32.656 1 93.5 107 ILE A C 1
ATOM 876 O O . ILE A 1 107 ? -20.141 98.062 33.656 1 93.5 107 ILE A O 1
ATOM 880 N N . GLN A 1 108 ? -20.312 97 31.703 1 93.5 108 GLN A N 1
ATOM 881 C CA . GLN A 1 108 ? -21.766 96.938 31.766 1 93.5 108 GLN A CA 1
ATOM 882 C C . GLN A 1 108 ? -22.219 96.188 33 1 93.5 108 GLN A C 1
ATOM 884 O O . GLN A 1 108 ? -23.172 96.562 33.688 1 93.5 108 GLN A O 1
ATOM 889 N N . ILE A 1 109 ? -21.516 95.125 33.25 1 94.25 109 ILE A N 1
ATOM 890 C CA . ILE A 1 109 ? -21.844 94.375 34.438 1 94.25 109 ILE A CA 1
ATOM 891 C C . ILE A 1 109 ? -21.547 95.125 35.688 1 94.25 109 ILE A C 1
ATOM 893 O O . ILE A 1 109 ? -22.328 95.125 36.656 1 94.25 109 ILE A O 1
ATOM 897 N N . ALA A 1 110 ? -20.484 95.812 35.688 1 94.19 110 ALA A N 1
ATOM 898 C CA . ALA A 1 110 ? -20.078 96.625 36.844 1 94.19 110 ALA A CA 1
ATOM 899 C C . ALA A 1 110 ? -21.078 97.75 37.125 1 94.19 110 ALA A C 1
ATOM 901 O O . ALA A 1 110 ? -21.359 98.062 38.281 1 94.19 110 ALA A O 1
ATOM 902 N N . TYR A 1 111 ? -21.609 98.312 36.031 1 92.25 111 TYR A N 1
ATOM 903 C CA . TYR A 1 111 ? -22.625 99.312 36.156 1 92.25 111 TYR A CA 1
ATOM 904 C C . TYR A 1 111 ? -23.859 98.812 36.875 1 92.25 111 TYR A C 1
ATOM 906 O O . TYR A 1 111 ? -24.594 99.562 37.531 1 92.25 111 TYR A O 1
ATOM 914 N N . GLY A 1 112 ? -24.078 97.5 36.75 1 91.56 112 GLY A N 1
ATOM 915 C CA . GLY A 1 112 ? -25.188 96.875 37.406 1 91.56 112 GLY A CA 1
ATOM 916 C C . GLY A 1 112 ? -24.922 96.562 38.844 1 91.56 112 GLY A C 1
ATOM 917 O O . GLY A 1 112 ? -25.797 96.062 39.562 1 91.56 112 GLY A O 1
ATOM 918 N N . GLY A 1 113 ? -23.75 96.688 39.344 1 90.31 113 GLY A N 1
ATOM 919 C CA . GLY A 1 113 ? -23.422 96.562 40.75 1 90.31 113 GLY A CA 1
ATOM 920 C C . GLY A 1 113 ? -22.672 95.25 41.031 1 90.31 113 GLY A C 1
ATOM 921 O O . GLY A 1 113 ? -22.438 94.938 42.188 1 90.31 113 GLY A O 1
ATOM 922 N N . GLU A 1 114 ? -22.328 94.562 39.969 1 93.75 114 GLU A N 1
ATOM 923 C CA . GLU A 1 114 ? -21.625 93.312 40.156 1 93.75 114 GLU A CA 1
ATOM 924 C C . GLU A 1 114 ? -20.203 93.375 39.594 1 93.75 114 GLU A C 1
ATOM 926 O O . GLU A 1 114 ? -19.891 94.25 38.781 1 93.75 114 GLU A O 1
ATOM 931 N N . ILE A 1 115 ? -19.422 92.5 40 1 95.44 115 ILE A N 1
ATOM 932 C CA . ILE A 1 115 ? -18.062 92.438 39.469 1 95.44 115 ILE A CA 1
ATOM 933 C C . ILE A 1 115 ? -18.109 91.875 38.031 1 95.44 115 ILE A C 1
ATOM 935 O O . ILE A 1 115 ? -18.625 90.75 37.781 1 95.44 115 ILE A O 1
ATOM 939 N N . GLY A 1 116 ? -17.641 92.625 37.094 1 96 116 GLY A N 1
ATOM 940 C CA . GLY A 1 116 ? -17.594 92.188 35.719 1 96 116 GLY A CA 1
ATOM 941 C C . GLY A 1 116 ? -16.297 91.5 35.312 1 96 116 GLY A C 1
ATOM 942 O O . GLY A 1 116 ? -15.219 91.938 35.781 1 96 116 GLY A O 1
ATOM 943 N N . LYS A 1 117 ? -16.375 90.438 34.562 1 95.12 117 LYS A N 1
ATOM 944 C CA . LYS A 1 117 ? -15.211 89.688 34.062 1 95.12 117 LYS A CA 1
ATOM 945 C C . LYS A 1 117 ? -15.336 89.438 32.562 1 95.12 117 LYS A C 1
ATOM 947 O O . LYS A 1 117 ? -16.438 89.188 32.062 1 95.12 117 LYS A O 1
ATOM 952 N N . ALA A 1 118 ? -14.195 89.625 31.891 1 94.25 118 ALA A N 1
ATOM 953 C CA . ALA A 1 118 ? -14.203 89.312 30.469 1 94.25 118 ALA A CA 1
ATOM 954 C C . ALA A 1 118 ? -12.797 89 29.969 1 94.25 118 ALA A C 1
ATOM 956 O O . ALA A 1 118 ? -11.812 89.562 30.438 1 94.25 118 ALA A O 1
ATOM 957 N N . VAL A 1 119 ? -12.734 88.062 29.141 1 92.38 119 VAL A N 1
ATOM 958 C CA . VAL A 1 119 ? -11.508 87.75 28.406 1 92.38 119 VAL A CA 1
ATOM 959 C C . VAL A 1 119 ? -11.664 88.188 26.953 1 92.38 119 VAL A C 1
ATOM 961 O O . VAL A 1 119 ? -12.602 87.812 26.266 1 92.38 119 VAL A O 1
ATOM 964 N N . ARG A 1 120 ? -10.836 89.125 26.547 1 88.88 120 ARG A N 1
ATOM 965 C CA . ARG A 1 120 ? -10.93 89.625 25.172 1 88.88 120 ARG A CA 1
ATOM 966 C C . ARG A 1 120 ? -9.547 89.875 24.594 1 88.88 120 ARG A C 1
ATOM 968 O O . ARG A 1 120 ? -8.578 90.062 25.328 1 88.88 120 ARG A O 1
ATOM 975 N N . TYR A 1 121 ? -9.484 89.938 23.312 1 86.62 121 TYR A N 1
ATOM 976 C CA . TYR A 1 121 ? -8.266 90.25 22.594 1 86.62 121 TYR A CA 1
ATOM 977 C C . TYR A 1 121 ? -8.055 91.75 22.531 1 86.62 121 TYR A C 1
ATOM 979 O O . TYR A 1 121 ? -9 92.5 22.297 1 86.62 121 TYR A O 1
ATOM 987 N N . SER A 1 122 ? -6.938 92.125 22.969 1 75.06 122 SER A N 1
ATOM 988 C CA . SER A 1 122 ? -6.586 93.5 22.891 1 75.06 122 SER A CA 1
ATOM 989 C C . SER A 1 122 ? -5.699 93.812 21.688 1 75.06 122 SER A C 1
ATOM 991 O O . SER A 1 122 ? -4.594 93.25 21.578 1 75.06 122 SER A O 1
ATOM 993 N N . SER A 1 123 ? -6.25 94.438 20.719 1 72.94 123 SER A N 1
ATOM 994 C CA . SER A 1 123 ? -5.516 94.812 19.5 1 72.94 123 SER A CA 1
ATOM 995 C C . SER A 1 123 ? -4.305 95.688 19.828 1 72.94 123 SER A C 1
ATOM 997 O O . SER A 1 123 ? -3.322 95.688 19.078 1 72.94 123 SER A O 1
ATOM 999 N N . THR A 1 124 ? -4.328 96.312 20.938 1 63.5 124 THR A N 1
ATOM 1000 C CA . THR A 1 124 ? -3.25 97.188 21.344 1 63.5 124 THR A CA 1
ATOM 1001 C C . THR A 1 124 ? -2.018 96.375 21.766 1 63.5 124 THR A C 1
ATOM 1003 O O . THR A 1 124 ? -0.894 96.75 21.406 1 63.5 124 THR A O 1
ATOM 1006 N N . VAL A 1 125 ? -2.26 95.312 22.484 1 70.94 125 VAL A N 1
ATOM 1007 C CA . VAL A 1 125 ? -1.133 94.562 23 1 70.94 125 VAL A CA 1
ATOM 1008 C C . VAL A 1 125 ? -1.026 93.25 22.234 1 70.94 125 VAL A C 1
ATOM 1010 O O . VAL A 1 125 ? -0.022 92.5 22.344 1 70.94 125 VAL A O 1
ATOM 1013 N N . ASP A 1 126 ? -1.975 92.938 21.312 1 79.88 126 ASP A N 1
ATOM 1014 C CA . ASP A 1 126 ? -2.021 91.75 20.453 1 79.88 126 ASP A CA 1
ATOM 1015 C C . ASP A 1 126 ? -2.016 90.438 21.297 1 79.88 126 ASP A C 1
ATOM 1017 O O . ASP A 1 126 ? -1.243 89.562 21.031 1 79.88 126 ASP A O 1
ATOM 1021 N N . LEU A 1 127 ? -2.66 90.625 22.5 1 85.31 127 LEU A N 1
ATOM 1022 C CA . LEU A 1 127 ? -2.775 89.438 23.375 1 85.31 127 LEU A CA 1
ATOM 1023 C C . LEU A 1 127 ? -4.176 89.375 23.984 1 85.31 127 LEU A C 1
ATOM 1025 O O . LEU A 1 127 ? -4.895 90.375 24.047 1 85.31 127 LEU A O 1
ATOM 1029 N N . ASP A 1 128 ? -4.535 88.188 24.297 1 89.19 128 ASP A N 1
ATOM 1030 C CA . ASP A 1 128 ? -5.75 88 25.094 1 89.19 128 ASP A CA 1
ATOM 1031 C C . ASP A 1 128 ? -5.559 88.562 26.5 1 89.19 128 ASP A C 1
ATOM 1033 O O . ASP A 1 128 ? -4.512 88.375 27.109 1 89.19 128 ASP A O 1
ATOM 1037 N N . MET A 1 129 ? -6.512 89.375 26.938 1 92.56 129 MET A N 1
ATOM 1038 C CA . MET A 1 129 ? -6.449 90 28.25 1 92.56 129 MET A CA 1
ATOM 1039 C C . MET A 1 129 ? -7.641 89.625 29.109 1 92.56 129 MET A C 1
ATOM 1041 O O . MET A 1 129 ? -8.719 89.312 28.594 1 92.56 129 MET A O 1
ATOM 1045 N N . LEU A 1 130 ? -7.355 89.5 30.297 1 94.31 130 LEU A N 1
ATOM 1046 C CA . LEU A 1 130 ? -8.414 89.312 31.297 1 94.31 130 LEU A CA 1
ATOM 1047 C C . LEU A 1 130 ? -8.75 90.625 31.969 1 94.31 130 LEU A C 1
ATOM 1049 O O . LEU A 1 130 ? -7.863 91.312 32.438 1 94.31 130 LEU A O 1
ATOM 1053 N N . TYR A 1 131 ? -10.016 91 31.953 1 94.5 131 TYR A N 1
ATOM 1054 C CA . TYR A 1 131 ? -10.5 92.25 32.531 1 94.5 131 TYR A CA 1
ATOM 1055 C C . TYR A 1 131 ? -11.398 91.938 33.75 1 94.5 131 TYR A C 1
ATOM 1057 O O . TYR A 1 131 ? -12.242 91.062 33.688 1 94.5 131 TYR A O 1
ATOM 1065 N N . VAL A 1 132 ? -11.188 92.688 34.719 1 96.38 132 VAL A N 1
ATOM 1066 C CA . VAL A 1 132 ? -12.062 92.688 35.875 1 96.38 132 VAL A CA 1
ATOM 1067 C C . VAL A 1 132 ? -12.492 94.062 36.25 1 96.38 132 VAL A C 1
ATOM 1069 O O . VAL A 1 132 ? -11.648 95 36.344 1 96.38 132 VAL A O 1
ATOM 1072 N N . ALA A 1 133 ? -13.789 94.312 36.344 1 96.62 133 ALA A N 1
ATOM 1073 C CA . ALA A 1 133 ? -14.336 95.625 36.656 1 96.62 133 ALA A CA 1
ATOM 1074 C C . ALA A 1 133 ? -15.094 95.625 37.969 1 96.62 133 ALA A C 1
ATOM 1076 O O . ALA A 1 133 ? -16.031 94.875 38.156 1 96.62 133 ALA A O 1
ATOM 1077 N N . LEU A 1 134 ? -14.648 96.438 38.875 1 96.19 134 LEU A N 1
ATOM 1078 C CA . LEU A 1 134 ? -15.273 96.562 40.188 1 96.19 134 LEU A CA 1
ATOM 1079 C C . LEU A 1 134 ? -15.961 97.938 40.344 1 96.19 134 LEU A C 1
ATOM 1081 O O . LEU A 1 134 ? -15.32 99 40.219 1 96.19 134 LEU A O 1
ATOM 1085 N N . PRO A 1 135 ? -17.234 97.938 40.625 1 95.06 135 PRO A N 1
ATOM 1086 C CA . PRO A 1 135 ? -17.922 99.188 40.875 1 95.06 135 PRO A CA 1
ATOM 1087 C C . PRO A 1 135 ? -17.672 99.75 42.25 1 95.06 135 PRO A C 1
ATOM 1089 O O . PRO A 1 135 ? -17.688 99 43.25 1 95.06 135 PRO A O 1
ATOM 1092 N N . ILE A 1 136 ? -17.375 101 42.312 1 90.12 136 ILE A N 1
ATOM 1093 C CA . ILE A 1 136 ? -17.156 101.688 43.594 1 90.12 136 ILE A CA 1
ATOM 1094 C C . ILE A 1 136 ? -17.984 102.938 43.688 1 90.12 136 ILE A C 1
ATOM 1096 O O . ILE A 1 136 ? -18.266 103.562 42.688 1 90.12 136 ILE A O 1
ATOM 1100 N N . GLU A 1 137 ? -18.406 103.25 44.938 1 86.38 137 GLU A N 1
ATOM 1101 C CA . GLU A 1 137 ? -19.109 104.5 45.188 1 86.38 137 GLU A CA 1
ATOM 1102 C C . GLU A 1 137 ? -18.172 105.562 45.75 1 86.38 137 GLU A C 1
ATOM 1104 O O . GLU A 1 137 ? -17.594 105.375 46.812 1 86.38 137 GLU A O 1
ATOM 1109 N N . ALA A 1 138 ? -17.844 106.562 44.969 1 78 138 ALA A N 1
ATOM 1110 C CA . ALA A 1 138 ? -17 107.625 45.438 1 78 138 ALA A CA 1
ATOM 1111 C C . ALA A 1 138 ? -17.672 109 45.188 1 78 138 ALA A C 1
ATOM 1113 O O . ALA A 1 138 ? -18.047 109.312 44.062 1 78 138 ALA A O 1
ATOM 1114 N N . ASN A 1 139 ? -17.781 109.812 46.219 1 74.75 139 ASN A N 1
ATOM 1115 C CA . ASN A 1 139 ? -18.312 111.188 46.219 1 74.75 139 ASN A CA 1
ATOM 1116 C C . ASN A 1 139 ? -19.703 111.25 45.594 1 74.75 139 ASN A C 1
ATOM 1118 O O . ASN A 1 139 ? -20 112.125 44.781 1 74.75 139 ASN A O 1
ATOM 1122 N N . GLY A 1 140 ? -20.531 110.25 45.844 1 75.44 140 GLY A N 1
ATOM 1123 C CA . GLY A 1 140 ? -21.906 110.25 45.406 1 75.44 140 GLY A CA 1
ATOM 1124 C C . GLY A 1 140 ? -22.062 109.75 43.969 1 75.44 140 GLY A C 1
ATOM 1125 O O . GLY A 1 140 ? -23.188 109.688 43.438 1 75.44 140 GLY A O 1
ATOM 1126 N N . GLN A 1 141 ? -20.969 109.375 43.312 1 81 141 GLN A N 1
ATOM 1127 C CA . GLN A 1 141 ? -21.016 108.875 41.938 1 81 141 GLN A CA 1
ATOM 1128 C C . GLN A 1 141 ? -20.438 107.438 41.844 1 81 141 GLN A C 1
ATOM 1130 O O . GLN A 1 141 ? -19.531 107.125 42.625 1 81 141 GLN A O 1
ATOM 1135 N N . THR A 1 142 ? -21.078 106.75 41 1 88.25 142 THR A N 1
ATOM 1136 C CA . THR A 1 142 ? -20.578 105.438 40.75 1 88.25 142 THR A CA 1
ATOM 1137 C C . THR A 1 142 ? -19.422 105.438 39.781 1 88.25 142 THR A C 1
ATOM 1139 O O . THR A 1 142 ? -19.547 105.938 38.656 1 88.25 142 THR A O 1
ATOM 1142 N N . ILE A 1 143 ? -18.266 104.875 40.188 1 91.81 143 ILE A N 1
ATOM 1143 C CA . ILE A 1 143 ? -17.078 104.75 39.344 1 91.81 143 ILE A CA 1
ATOM 1144 C C . ILE A 1 143 ? -16.672 103.312 39.25 1 91.81 143 ILE A C 1
ATOM 1146 O O . ILE A 1 143 ? -17.078 102.438 40.062 1 91.81 143 ILE A O 1
ATOM 1150 N N . VAL A 1 144 ? -16 103.062 38.188 1 95.06 144 VAL A N 1
ATOM 1151 C CA . VAL A 1 144 ? -15.578 101.625 37.969 1 95.06 144 VAL A CA 1
ATOM 1152 C C . VAL A 1 144 ? -14.055 101.562 37.938 1 95.06 144 VAL A C 1
ATOM 1154 O O . VAL A 1 144 ? -13.406 102.312 37.219 1 95.06 144 VAL A O 1
ATOM 1157 N N . VAL A 1 145 ? -13.516 100.625 38.719 1 95.44 145 VAL A N 1
ATOM 1158 C CA . VAL A 1 145 ? -12.094 100.312 38.656 1 95.44 145 VAL A CA 1
ATOM 1159 C C . VAL A 1 145 ? -11.875 99.062 37.812 1 95.44 145 VAL A C 1
ATOM 1161 O O . VAL A 1 145 ? -12.352 98 38.188 1 95.44 145 VAL A O 1
ATOM 1164 N N . ARG A 1 146 ? -11.219 99.188 36.781 1 95.25 146 ARG A N 1
ATOM 1165 C CA . ARG A 1 146 ? -10.961 98.062 35.906 1 95.25 146 ARG A CA 1
ATOM 1166 C C . ARG A 1 146 ? -9.477 97.75 35.875 1 95.25 146 ARG A C 1
ATOM 1168 O O . ARG A 1 146 ? -8.625 98.562 35.719 1 95.25 146 ARG A O 1
ATOM 1175 N N . LEU A 1 147 ? -9.25 96.438 36.094 1 95.88 147 LEU A N 1
ATOM 1176 C CA . LEU A 1 147 ? -7.895 95.938 36 1 95.88 147 LEU A CA 1
ATOM 1177 C C . LEU A 1 147 ? -7.789 94.875 34.875 1 95.88 147 LEU A C 1
ATOM 1179 O O . LEU A 1 147 ? -8.75 94.188 34.562 1 95.88 147 LEU A O 1
ATOM 1183 N N . ALA A 1 148 ? -6.672 94.875 34.25 1 94.62 148 ALA A N 1
ATOM 1184 C CA . ALA A 1 148 ? -6.457 93.938 33.156 1 94.62 148 ALA A CA 1
ATOM 1185 C C . ALA A 1 148 ? -5.035 93.375 33.188 1 94.62 148 ALA A C 1
ATOM 1187 O O . ALA A 1 148 ? -4.086 94.125 33.5 1 94.62 148 ALA A O 1
ATOM 1188 N N . VAL A 1 149 ? -4.945 92.062 32.844 1 93.06 149 VAL A N 1
ATOM 1189 C CA . VAL A 1 149 ? -3.648 91.438 32.688 1 93.06 149 VAL A CA 1
ATOM 1190 C C . VAL A 1 149 ? -3.623 90.625 31.391 1 93.06 149 VAL A C 1
ATOM 1192 O O . VAL A 1 149 ? -4.672 90.188 30.891 1 93.06 149 VAL A O 1
ATOM 1195 N N . ASN A 1 150 ? -2.486 90.438 30.891 1 90.81 150 ASN A N 1
ATOM 1196 C CA . ASN A 1 150 ? -2.375 89.688 29.672 1 90.81 150 ASN A CA 1
ATOM 1197 C C . ASN A 1 150 ? -2.283 88.188 30 1 90.81 150 ASN A C 1
ATOM 1199 O O . ASN A 1 150 ? -1.905 87.812 31.109 1 90.81 150 ASN A O 1
ATOM 1203 N N . LEU A 1 151 ? -2.625 87.312 29.047 1 91.25 151 LEU A N 1
ATOM 1204 C CA . LEU A 1 151 ? -2.672 85.875 29.234 1 91.25 151 LEU A CA 1
ATOM 1205 C C . LEU A 1 151 ? -1.504 85.188 28.531 1 91.25 151 LEU A C 1
ATOM 1207 O O . LEU A 1 151 ? -1.661 84.125 27.969 1 91.25 151 LEU A O 1
ATOM 1211 N N . LEU A 1 152 ? -0.401 85.75 28.5 1 88.31 152 LEU A N 1
ATOM 1212 C CA . LEU A 1 152 ? 0.791 85.188 27.875 1 88.31 152 LEU A CA 1
ATOM 1213 C C . LEU A 1 152 ? 1.236 83.938 28.594 1 88.31 152 LEU A C 1
ATOM 1215 O O . LEU A 1 152 ? 1.728 83 27.969 1 88.31 152 LEU A O 1
ATOM 1219 N N . GLU A 1 153 ? 0.964 83.875 29.875 1 86.44 153 GLU A N 1
ATOM 1220 C CA . GLU A 1 153 ? 1.374 82.688 30.672 1 86.44 153 GLU A CA 1
ATOM 1221 C C . GLU A 1 153 ? 0.555 81.5 30.312 1 86.44 153 GLU A C 1
ATOM 1223 O O . GLU A 1 153 ? 1.046 80.375 30.406 1 86.44 153 GLU A O 1
ATOM 1228 N N . ILE A 1 154 ? -0.631 81.688 29.891 1 86.88 154 ILE A N 1
ATOM 1229 C CA . ILE A 1 154 ? -1.471 80.562 29.484 1 86.88 154 ILE A CA 1
ATOM 1230 C C . ILE A 1 154 ? -0.893 79.938 28.219 1 86.88 154 ILE A C 1
ATOM 1232 O O . ILE A 1 154 ? -0.953 78.75 28.062 1 86.88 154 ILE A O 1
ATOM 1236 N N . LYS A 1 155 ? -0.435 80.75 27.312 1 87.5 155 LYS A N 1
ATOM 1237 C CA . LYS A 1 155 ? 0.204 80.188 26.109 1 87.5 155 LYS A CA 1
ATOM 1238 C C . LYS A 1 155 ? 1.424 79.375 26.469 1 87.5 155 LYS A C 1
ATOM 1240 O O . LYS A 1 155 ? 1.659 78.312 25.859 1 87.5 155 LYS A O 1
ATOM 1245 N N . ARG A 1 156 ? 2.133 79.75 27.531 1 88.81 156 ARG A N 1
ATOM 1246 C CA . ARG A 1 156 ? 3.307 79 27.984 1 88.81 156 ARG A CA 1
ATOM 1247 C C . ARG A 1 156 ? 2.904 77.688 28.609 1 88.81 156 ARG A C 1
ATOM 1249 O O . ARG A 1 156 ? 3.553 76.688 28.391 1 88.81 156 ARG A O 1
ATOM 1256 N N . ILE A 1 157 ? 1.85 77.625 29.266 1 88.44 157 ILE A N 1
ATOM 1257 C CA . ILE A 1 157 ? 1.337 76.438 29.906 1 88.44 157 ILE A CA 1
ATOM 1258 C C . ILE A 1 157 ? 0.879 75.438 28.844 1 88.44 157 ILE A C 1
ATOM 1260 O O . ILE A 1 157 ? 1.173 74.25 28.938 1 88.44 157 ILE A O 1
ATOM 1264 N N . ASN A 1 158 ? 0.199 76 27.828 1 89.44 158 ASN A N 1
ATOM 1265 C CA . ASN A 1 158 ? -0.243 75.188 26.719 1 89.44 158 ASN A CA 1
ATOM 1266 C C . ASN A 1 158 ? 0.938 74.5 26 1 89.44 158 ASN A C 1
ATOM 1268 O O . ASN A 1 158 ? 0.89 73.312 25.656 1 89.44 158 ASN A O 1
ATOM 1272 N N . GLN A 1 159 ? 1.976 75.25 25.766 1 91.69 159 GLN A N 1
ATOM 1273 C CA . GLN A 1 159 ? 3.154 74.75 25.078 1 91.69 159 GLN A CA 1
ATOM 1274 C C . GLN A 1 159 ? 3.861 73.688 25.922 1 91.69 159 GLN A C 1
ATOM 1276 O O . GLN A 1 159 ? 4.301 72.625 25.406 1 91.69 159 GLN A O 1
ATOM 1281 N N . THR A 1 160 ? 3.904 73.875 27.234 1 91.12 160 THR A N 1
ATOM 1282 C CA . THR A 1 160 ? 4.547 72.875 28.125 1 91.12 160 THR A CA 1
ATOM 1283 C C . THR A 1 160 ? 3.758 71.562 28.172 1 91.12 160 THR A C 1
ATOM 1285 O O . THR A 1 160 ? 4.34 70.5 28.141 1 91.12 160 THR A O 1
ATOM 1288 N N . LEU A 1 161 ? 2.482 71.75 28.172 1 90.19 161 LEU A N 1
ATOM 1289 C CA . LEU A 1 161 ? 1.644 70.562 28.188 1 90.19 161 LEU A CA 1
ATOM 1290 C C . LEU A 1 161 ? 1.788 69.812 26.891 1 90.19 161 LEU A C 1
ATOM 1292 O O . LEU A 1 161 ? 1.781 68.562 26.906 1 90.19 161 LEU A O 1
ATOM 1296 N N . PHE A 1 162 ? 1.819 70.562 25.797 1 91.38 162 PHE A N 1
ATOM 1297 C CA . PHE A 1 162 ? 2.031 69.875 24.516 1 91.38 162 PHE A CA 1
ATOM 1298 C C . PHE A 1 162 ? 3.32 69.062 24.516 1 91.38 162 PHE A C 1
ATOM 1300 O O . PHE A 1 162 ? 3.357 67.938 24.016 1 91.38 162 PHE A O 1
ATOM 1307 N N . TYR A 1 163 ? 4.402 69.625 25.156 1 92.38 163 TYR A N 1
ATOM 1308 C CA . TYR A 1 163 ? 5.672 68.875 25.25 1 92.38 163 TYR A CA 1
ATOM 1309 C C . TYR A 1 163 ? 5.535 67.625 26.125 1 92.38 163 TYR A C 1
ATOM 1311 O O . TYR A 1 163 ? 6.105 66.562 25.828 1 92.38 163 TYR A O 1
ATOM 1319 N N . TYR A 1 164 ? 4.727 67.75 27.172 1 90.38 164 TYR A N 1
ATOM 1320 C CA . TYR A 1 164 ? 4.527 66.562 28.047 1 90.38 164 TYR A CA 1
ATOM 1321 C C . TYR A 1 164 ? 3.756 65.5 27.359 1 90.38 164 TYR A C 1
ATOM 1323 O O . TYR A 1 164 ? 4.07 64.312 27.516 1 90.38 164 TYR A O 1
ATOM 1331 N N . ILE A 1 165 ? 2.793 65.938 26.578 1 91.12 165 ILE A N 1
ATOM 1332 C CA . ILE A 1 165 ? 2.012 64.938 25.812 1 91.12 165 ILE A CA 1
ATOM 1333 C C . ILE A 1 165 ? 2.898 64.25 24.766 1 91.12 165 ILE A C 1
ATOM 1335 O O . ILE A 1 165 ? 2.898 63.062 24.641 1 91.12 165 ILE A O 1
ATOM 1339 N N . ALA A 1 166 ? 3.684 65.125 24 1 91.25 166 ALA A N 1
ATOM 1340 C CA . ALA A 1 166 ? 4.59 64.562 22.984 1 91.25 166 ALA A CA 1
ATOM 1341 C C . ALA A 1 166 ? 5.602 63.625 23.609 1 91.25 166 ALA A C 1
ATOM 1343 O O . ALA A 1 166 ? 5.887 62.562 23.047 1 91.25 166 ALA A O 1
ATOM 1344 N N . PHE A 1 167 ? 6.078 63.938 24.766 1 92.5 167 PHE A N 1
ATOM 1345 C CA . PHE A 1 167 ? 7.02 63.094 25.484 1 92.5 167 PHE A CA 1
ATOM 1346 C C . PHE A 1 167 ? 6.359 61.781 25.891 1 92.5 167 PHE A C 1
ATOM 1348 O O . PHE A 1 167 ? 6.961 60.719 25.766 1 92.5 167 PHE A O 1
ATOM 1355 N N . SER A 1 168 ? 5.168 61.875 26.359 1 90.25 168 SER A N 1
ATOM 1356 C CA . SER A 1 168 ? 4.441 60.688 26.781 1 90.25 168 SER A CA 1
ATOM 1357 C C . SER A 1 168 ? 4.188 59.75 25.594 1 90.25 168 SER A C 1
ATOM 1359 O O . SER A 1 168 ? 4.234 58.531 25.75 1 90.25 168 SER A O 1
ATOM 1361 N N . ILE A 1 169 ? 3.926 60.312 24.484 1 89.62 169 ILE A N 1
ATOM 1362 C CA . ILE A 1 169 ? 3.682 59.531 23.281 1 89.62 169 ILE A CA 1
ATOM 1363 C C . ILE A 1 169 ? 4.965 58.781 22.875 1 89.62 169 ILE A C 1
ATOM 1365 O O . ILE A 1 169 ? 4.949 57.594 22.625 1 89.62 169 ILE A O 1
ATOM 1369 N N . VAL A 1 170 ? 6.113 59.5 22.766 1 91.31 170 VAL A N 1
ATOM 1370 C CA . VAL A 1 170 ? 7.387 58.906 22.375 1 91.31 170 VAL A CA 1
ATOM 1371 C C . VAL A 1 170 ? 7.777 57.812 23.359 1 91.31 170 VAL A C 1
ATOM 1373 O O . VAL A 1 170 ? 8.172 56.719 22.953 1 91.31 170 VAL A O 1
ATOM 1376 N N . PHE A 1 171 ? 7.547 58.062 24.641 1 91.31 171 PHE A N 1
ATOM 1377 C CA . PHE A 1 171 ? 7.871 57.094 25.672 1 91.31 171 PHE A CA 1
ATOM 1378 C C . PHE A 1 171 ? 6.961 55.875 25.578 1 91.31 171 PHE A C 1
ATOM 1380 O O . PHE A 1 171 ? 7.422 54.75 25.703 1 91.31 171 PHE A O 1
ATOM 1387 N N . GLY A 1 172 ? 5.699 56.188 25.406 1 87.44 172 GLY A N 1
ATOM 1388 C CA . GLY A 1 172 ? 4.746 55.094 25.25 1 87.44 172 GLY A CA 1
ATOM 1389 C C . GLY A 1 172 ? 5.035 54.219 24.047 1 87.44 172 GLY A C 1
ATOM 1390 O O . GLY A 1 172 ? 4.883 53 24.109 1 87.44 172 GLY A O 1
ATOM 1391 N N . LEU A 1 173 ? 5.5 54.812 22.984 1 87.69 173 LEU A N 1
ATOM 1392 C CA . LEU A 1 173 ? 5.824 54.062 21.766 1 87.69 173 LEU A CA 1
ATOM 1393 C C . LEU A 1 173 ? 7.027 53.156 22 1 87.69 173 LEU A C 1
ATOM 1395 O O . LEU A 1 173 ? 7.055 52.031 21.5 1 87.69 173 LEU A O 1
ATOM 1399 N N . VAL A 1 174 ? 8.016 53.562 22.656 1 91.31 174 VAL A N 1
ATOM 1400 C CA . VAL A 1 174 ? 9.203 52.781 22.938 1 91.31 174 VAL A CA 1
ATOM 1401 C C . VAL A 1 174 ? 8.828 51.562 23.797 1 91.31 174 VAL A C 1
ATOM 1403 O O . VAL A 1 174 ? 9.234 50.438 23.516 1 91.31 174 VAL A O 1
ATOM 1406 N N . ILE A 1 175 ? 7.969 51.781 24.766 1 85.81 175 ILE A N 1
ATOM 1407 C CA . ILE A 1 175 ? 7.562 50.719 25.672 1 85.81 175 ILE A CA 1
ATOM 1408 C C . ILE A 1 175 ? 6.672 49.719 24.922 1 85.81 175 ILE A C 1
ATOM 1410 O O . ILE A 1 175 ? 6.812 48.5 25.078 1 85.81 175 ILE A O 1
ATOM 1414 N N . SER A 1 176 ? 5.797 50.312 24.141 1 86.31 176 SER A N 1
ATOM 1415 C CA . SER A 1 176 ? 4.922 49.469 23.344 1 86.31 176 SER A CA 1
ATOM 1416 C C . SER A 1 176 ? 5.723 48.594 22.375 1 86.31 176 SER A C 1
ATOM 1418 O O . SER A 1 176 ? 5.367 47.438 22.125 1 86.31 176 SER A O 1
ATOM 1420 N N . ALA A 1 177 ? 6.766 49.188 21.828 1 87.31 177 ALA A N 1
ATOM 1421 C CA . ALA A 1 177 ? 7.617 48.438 20.906 1 87.31 177 ALA A CA 1
ATOM 1422 C C . ALA A 1 177 ? 8.344 47.312 21.641 1 87.31 177 ALA A C 1
ATOM 1424 O O . ALA A 1 177 ? 8.469 46.219 21.109 1 87.31 177 ALA A O 1
ATOM 1425 N N . LEU A 1 178 ? 8.789 47.531 22.844 1 89.06 178 LEU A N 1
ATOM 1426 C CA . LEU A 1 178 ? 9.484 46.5 23.625 1 89.06 178 LEU A CA 1
ATOM 1427 C C . LEU A 1 178 ? 8.547 45.375 24 1 89.06 178 LEU A C 1
ATOM 1429 O O . LEU A 1 178 ? 8.906 44.188 23.859 1 89.06 178 LEU A O 1
ATOM 1433 N N . ILE A 1 179 ? 7.332 45.719 24.375 1 86.88 179 ILE A N 1
ATOM 1434 C CA . ILE A 1 179 ? 6.336 44.719 24.75 1 86.88 179 ILE A CA 1
ATOM 1435 C C . ILE A 1 179 ? 5.859 43.969 23.516 1 86.88 179 ILE A C 1
ATOM 1437 O O . ILE A 1 179 ? 5.688 42.75 23.547 1 86.88 179 ILE A O 1
ATOM 1441 N N . GLY A 1 180 ? 5.707 44.781 22.531 1 84.44 180 GLY A N 1
ATOM 1442 C CA . GLY A 1 180 ? 5.27 44.188 21.281 1 84.44 180 GLY A CA 1
ATOM 1443 C C . GLY A 1 180 ? 6.246 43.156 20.734 1 84.44 180 GLY A C 1
ATOM 1444 O O . GLY A 1 180 ? 5.836 42.094 20.25 1 84.44 180 GLY A O 1
ATOM 1445 N N . TYR A 1 181 ? 7.539 43.406 20.781 1 85.25 181 TYR A N 1
ATOM 1446 C CA . TYR A 1 181 ? 8.57 42.5 20.297 1 85.25 181 TYR A CA 1
ATOM 1447 C C . TYR A 1 181 ? 8.562 41.188 21.062 1 85.25 181 TYR A C 1
ATOM 1449 O O . TYR A 1 181 ? 8.641 40.125 20.469 1 85.25 181 TYR A O 1
ATOM 1457 N N . ARG A 1 182 ? 8.461 41.281 22.297 1 86.69 182 ARG A N 1
ATOM 1458 C CA . ARG A 1 182 ? 8.422 40.062 23.125 1 86.69 182 ARG A CA 1
ATOM 1459 C C . ARG A 1 182 ? 7.152 39.25 22.859 1 86.69 182 ARG A C 1
ATOM 1461 O O . ARG A 1 182 ? 7.18 38.031 22.859 1 86.69 182 ARG A O 1
ATOM 1468 N N . PHE A 1 183 ? 6.121 40 22.656 1 86.38 183 PHE A N 1
ATOM 1469 C CA . PHE A 1 183 ? 4.828 39.375 22.406 1 86.38 183 PHE A CA 1
ATOM 1470 C C . PHE A 1 183 ? 4.828 38.656 21.062 1 86.38 183 PHE A C 1
ATOM 1472 O O . PHE A 1 183 ? 4.332 37.531 20.953 1 86.38 183 PHE A O 1
ATOM 1479 N N . ILE A 1 184 ? 5.352 39.281 20.109 1 85.19 184 ILE A N 1
ATOM 1480 C CA . ILE A 1 184 ? 5.418 38.719 18.766 1 85.19 184 ILE A CA 1
ATOM 1481 C C . ILE A 1 184 ? 6.254 37.438 18.766 1 85.19 184 ILE A C 1
ATOM 1483 O O . ILE A 1 184 ? 5.891 36.438 18.141 1 85.19 184 ILE A O 1
ATOM 1487 N N . ASP A 1 185 ? 7.328 37.469 19.484 1 85.75 185 ASP A N 1
ATOM 1488 C CA . ASP A 1 185 ? 8.203 36.312 19.578 1 85.75 185 ASP A CA 1
ATOM 1489 C C . ASP A 1 185 ? 7.477 35.125 20.203 1 85.75 185 ASP A C 1
ATOM 1491 O O . ASP A 1 185 ? 7.613 34 19.75 1 85.75 185 ASP A O 1
ATOM 1495 N N . LYS A 1 186 ? 6.699 35.344 21.094 1 85.31 186 LYS A N 1
ATOM 1496 C CA . LYS A 1 186 ? 6.012 34.312 21.828 1 85.31 186 LYS A CA 1
ATOM 1497 C C . LYS A 1 186 ? 4.883 33.688 21 1 85.31 186 LYS A C 1
ATOM 1499 O O . LYS A 1 186 ? 4.547 32.531 21.172 1 85.31 186 LYS A O 1
ATOM 1504 N N . ILE A 1 187 ? 4.371 34.438 20.062 1 83.81 187 ILE A N 1
ATOM 1505 C CA . ILE A 1 187 ? 3.246 33.969 19.266 1 83.81 187 ILE A CA 1
ATOM 1506 C C . ILE A 1 187 ? 3.75 33.438 17.922 1 83.81 187 ILE A C 1
ATOM 1508 O O . ILE A 1 187 ? 3.279 32.406 17.422 1 83.81 187 ILE A O 1
ATOM 1512 N N . MET A 1 188 ? 4.68 34.125 17.359 1 87.19 188 MET A N 1
ATOM 1513 C CA . MET A 1 188 ? 5.109 33.875 15.992 1 87.19 188 MET A CA 1
ATOM 1514 C C . MET A 1 188 ? 6.027 32.656 15.945 1 87.19 188 MET A C 1
ATOM 1516 O O . MET A 1 188 ? 5.984 31.875 14.992 1 87.19 188 MET A O 1
ATOM 1520 N N . GLU A 1 189 ? 6.777 32.469 16.953 1 89.38 189 GLU A N 1
ATOM 1521 C CA . GLU A 1 189 ? 7.754 31.391 16.922 1 89.38 189 GLU A CA 1
ATOM 1522 C C . GLU A 1 189 ? 7.066 30.047 16.812 1 89.38 189 GLU A C 1
ATOM 1524 O O . GLU A 1 189 ? 7.418 29.219 15.961 1 89.38 189 GLU A O 1
ATOM 1529 N N . PRO A 1 190 ? 6.09 29.844 17.703 1 90.75 190 PRO A N 1
ATOM 1530 C CA . PRO A 1 190 ? 5.371 28.562 17.594 1 90.75 190 PRO A CA 1
ATOM 1531 C C . PRO A 1 190 ? 4.707 28.391 16.234 1 90.75 190 PRO A C 1
ATOM 1533 O O . PRO A 1 190 ? 4.688 27.266 15.695 1 90.75 190 PRO A O 1
ATOM 1536 N N . ILE A 1 191 ? 4.188 29.359 15.648 1 92.19 191 ILE A N 1
ATOM 1537 C CA . ILE A 1 191 ? 3.506 29.297 14.359 1 92.19 191 ILE A CA 1
ATOM 1538 C C . ILE A 1 191 ? 4.504 28.938 13.258 1 92.19 191 ILE A C 1
ATOM 1540 O O . ILE A 1 191 ? 4.215 28.109 12.398 1 92.19 191 ILE A O 1
ATOM 1544 N N . ILE A 1 192 ? 5.645 29.562 13.312 1 92.44 192 ILE A N 1
ATOM 1545 C CA . ILE A 1 192 ? 6.691 29.266 12.336 1 92.44 192 ILE A CA 1
ATOM 1546 C C . ILE A 1 192 ? 7.141 27.812 12.469 1 92.44 192 ILE A C 1
ATOM 1548 O O . ILE A 1 192 ? 7.387 27.141 11.469 1 92.44 192 ILE A O 1
ATOM 1552 N N . GLU A 1 193 ? 7.219 27.328 13.664 1 93.81 193 GLU A N 1
ATOM 1553 C CA . GLU A 1 193 ? 7.637 25.953 13.914 1 93.81 193 GLU A CA 1
ATOM 1554 C C . GLU A 1 193 ? 6.66 24.953 13.297 1 93.81 193 GLU A C 1
ATOM 1556 O O . GLU A 1 193 ? 7.074 23.969 12.672 1 93.81 193 GLU A O 1
ATOM 1561 N N . ILE A 1 194 ? 5.434 25.188 13.531 1 95.31 194 ILE A N 1
ATOM 1562 C CA . ILE A 1 194 ? 4.414 24.312 12.969 1 95.31 194 ILE A CA 1
ATOM 1563 C C . ILE A 1 194 ? 4.449 24.391 11.445 1 95.31 194 ILE A C 1
ATOM 1565 O O . ILE A 1 194 ? 4.305 23.359 10.766 1 95.31 194 ILE A O 1
ATOM 1569 N N . THR A 1 195 ? 4.617 25.594 10.922 1 94.94 195 THR A N 1
ATOM 1570 C CA . THR A 1 195 ? 4.711 25.781 9.484 1 94.94 195 THR A CA 1
ATOM 1571 C C . THR A 1 195 ? 5.879 24.984 8.906 1 94.94 195 THR A C 1
ATOM 1573 O O . THR A 1 195 ? 5.734 24.312 7.879 1 94.94 195 THR A O 1
ATOM 1576 N N . GLU A 1 196 ? 6.984 25.047 9.555 1 94.56 196 GLU A N 1
ATOM 1577 C CA . GLU A 1 196 ? 8.164 24.312 9.102 1 94.56 196 GLU A CA 1
ATOM 1578 C C . GLU A 1 196 ? 7.941 22.812 9.164 1 94.56 196 GLU A C 1
ATOM 1580 O O . GLU A 1 196 ? 8.375 22.062 8.281 1 94.56 196 GLU A O 1
ATOM 1585 N N . ALA A 1 197 ? 7.367 22.438 10.234 1 94.81 197 ALA A N 1
ATOM 1586 C CA . ALA A 1 197 ? 7.051 21.016 10.359 1 94.81 197 ALA A CA 1
ATOM 1587 C C . ALA A 1 197 ? 6.137 20.547 9.234 1 94.81 197 ALA A C 1
ATOM 1589 O O . ALA A 1 197 ? 6.324 19.469 8.68 1 94.81 197 ALA A O 1
ATOM 1590 N N . SER A 1 198 ? 5.172 21.297 8.922 1 94.5 198 SER A N 1
ATOM 1591 C CA . SER A 1 198 ? 4.246 21 7.84 1 94.5 198 SER A CA 1
ATOM 1592 C C . SER A 1 198 ? 4.98 20.875 6.508 1 94.5 198 SER A C 1
ATOM 1594 O O . SER A 1 198 ? 4.691 19.984 5.707 1 94.5 198 SER A O 1
ATOM 1596 N N . LYS A 1 199 ? 5.906 21.797 6.285 1 93.69 199 LYS A N 1
ATOM 1597 C CA . LYS A 1 199 ? 6.695 21.781 5.055 1 93.69 199 LYS A CA 1
ATOM 1598 C C . LYS A 1 199 ? 7.512 20.484 4.945 1 93.69 199 LYS A C 1
ATOM 1600 O O . LYS A 1 199 ? 7.559 19.875 3.883 1 93.69 199 LYS A O 1
ATOM 1605 N N . LYS A 1 200 ? 8.102 20.188 6 1 93.5 200 LYS A N 1
ATOM 1606 C CA . LYS A 1 200 ? 8.938 18.984 6.02 1 93.5 200 LYS A CA 1
ATOM 1607 C C . LYS A 1 200 ? 8.102 17.734 5.809 1 93.5 200 LYS A C 1
ATOM 1609 O O . LYS A 1 200 ? 8.523 16.812 5.113 1 93.5 200 LYS A O 1
ATOM 1614 N N . MET A 1 201 ? 6.984 17.672 6.348 1 91.62 201 MET A N 1
ATOM 1615 C CA . MET A 1 201 ? 6.094 16.531 6.176 1 91.62 201 MET A CA 1
ATOM 1616 C C . MET A 1 201 ? 5.625 16.422 4.727 1 91.62 201 MET A C 1
ATOM 1618 O O . MET A 1 201 ? 5.516 15.312 4.188 1 91.62 201 MET A O 1
ATOM 1622 N N . ALA A 1 202 ? 5.371 17.562 4.156 1 90.38 202 ALA A N 1
ATOM 1623 C CA . ALA A 1 202 ? 4.973 17.578 2.75 1 90.38 202 ALA A CA 1
ATOM 1624 C C . ALA A 1 202 ? 6.074 17.016 1.86 1 90.38 202 ALA A C 1
ATOM 1626 O O . ALA A 1 202 ? 5.797 16.453 0.798 1 90.38 202 ALA A O 1
ATOM 1627 N N . MET A 1 203 ? 7.309 17.156 2.342 1 90.5 203 MET A N 1
ATOM 1628 C CA . MET A 1 203 ? 8.461 16.672 1.579 1 90.5 203 MET A CA 1
ATOM 1629 C C . MET A 1 203 ? 8.734 15.203 1.882 1 90.5 203 MET A C 1
ATOM 1631 O O . MET A 1 203 ? 9.719 14.641 1.392 1 90.5 203 MET A O 1
ATOM 1635 N N . GLY A 1 204 ? 8.055 14.688 2.707 1 88 204 GLY A N 1
ATOM 1636 C CA . GLY A 1 204 ? 8.18 13.258 2.928 1 88 204 GLY A CA 1
ATOM 1637 C C . GLY A 1 204 ? 8.789 12.914 4.273 1 88 204 GLY A C 1
ATOM 1638 O O . GLY A 1 204 ? 8.906 11.734 4.625 1 88 204 GLY A O 1
ATOM 1639 N N . ARG A 1 205 ? 9.188 13.883 5.062 1 89.06 205 ARG A N 1
ATOM 1640 C CA . ARG A 1 205 ? 9.727 13.648 6.398 1 89.06 205 ARG A CA 1
ATOM 1641 C C . ARG A 1 205 ? 8.609 13.547 7.434 1 89.06 205 ARG A C 1
ATOM 1643 O O . ARG A 1 205 ? 8.32 14.516 8.133 1 89.06 205 ARG A O 1
ATOM 1650 N N . LEU A 1 206 ? 8.086 12.422 7.676 1 89.81 206 LEU A N 1
ATOM 1651 C CA . LEU A 1 206 ? 6.879 12.234 8.469 1 89.81 206 LEU A CA 1
ATOM 1652 C C . LEU A 1 206 ? 7.207 12.148 9.953 1 89.81 206 LEU A C 1
ATOM 1654 O O . LEU A 1 206 ? 6.316 12.273 10.797 1 89.81 206 LEU A O 1
ATOM 1658 N N . GLY A 1 207 ? 8.438 12.016 10.219 1 90.62 207 GLY A N 1
ATOM 1659 C CA . GLY A 1 207 ? 8.828 11.844 11.609 1 90.62 207 GLY A CA 1
ATOM 1660 C C . GLY A 1 207 ? 8.961 13.156 12.359 1 90.62 207 GLY A C 1
ATOM 1661 O O . GLY A 1 207 ? 9.164 13.172 13.578 1 90.62 207 GLY A O 1
ATOM 1662 N N . VAL A 1 208 ? 8.727 14.258 11.68 1 92.31 208 VAL A N 1
ATOM 1663 C CA . VAL A 1 208 ? 8.891 15.57 12.281 1 92.31 208 VAL A CA 1
ATOM 1664 C C . VAL A 1 208 ? 7.672 15.914 13.133 1 92.31 208 VAL A C 1
ATOM 1666 O O . VAL A 1 208 ? 6.547 15.531 12.797 1 92.31 208 VAL A O 1
ATOM 1669 N N . ARG A 1 209 ? 7.922 16.609 14.258 1 94.75 209 ARG A N 1
ATOM 1670 C CA . ARG A 1 209 ? 6.863 17.078 15.141 1 94.75 209 ARG A CA 1
ATOM 1671 C C . ARG A 1 209 ? 7.078 18.547 15.523 1 94.75 209 ARG A C 1
ATOM 1673 O O . ARG A 1 209 ? 8.211 19.031 15.523 1 94.75 209 ARG A O 1
ATOM 1680 N N . ALA A 1 210 ? 6.016 19.172 15.766 1 93.25 210 ALA A N 1
ATOM 1681 C CA . ALA A 1 210 ? 6.098 20.547 16.25 1 93.25 210 ALA A CA 1
ATOM 1682 C C . ALA A 1 210 ? 6.293 20.594 17.766 1 93.25 210 ALA A C 1
ATOM 1684 O O . ALA A 1 210 ? 5.43 20.141 18.516 1 93.25 210 ALA A O 1
ATOM 1685 N N . CYS A 1 211 ? 7.395 21.141 18.188 1 90.56 211 CYS A N 1
ATOM 1686 C CA . CYS A 1 211 ? 7.695 21.25 19.609 1 90.56 211 CYS A CA 1
ATOM 1687 C C . CYS A 1 211 ? 7.301 22.609 20.156 1 90.56 211 CYS A C 1
ATOM 1689 O O . CYS A 1 211 ? 8.133 23.516 20.219 1 90.56 211 CYS A O 1
ATOM 1691 N N . VAL A 1 212 ? 6.062 22.75 20.5 1 88.5 212 VAL A N 1
ATOM 1692 C CA . VAL A 1 212 ? 5.523 24.016 21 1 88.5 212 VAL A CA 1
ATOM 1693 C C . VAL A 1 212 ? 5.156 23.859 22.484 1 88.5 212 VAL A C 1
ATOM 1695 O O . VAL A 1 212 ? 4.461 22.922 22.859 1 88.5 212 VAL A O 1
ATOM 1698 N N . LYS A 1 213 ? 5.676 24.719 23.344 1 82.94 213 LYS A N 1
ATOM 1699 C CA . LYS A 1 213 ? 5.48 24.641 24.781 1 82.94 213 LYS A CA 1
ATOM 1700 C C . LYS A 1 213 ? 4.344 25.547 25.234 1 82.94 213 LYS A C 1
ATOM 1702 O O . LYS A 1 213 ? 3.996 25.578 26.422 1 82.94 213 LYS A O 1
ATOM 1707 N N . SER A 1 214 ? 3.584 26.125 24.406 1 82.62 214 SER A N 1
ATOM 1708 C CA . SER A 1 214 ? 2.52 27.047 24.766 1 82.62 214 SER A CA 1
ATOM 1709 C C . SER A 1 214 ? 1.274 26.312 25.234 1 82.62 214 SER A C 1
ATOM 1711 O O . SER A 1 214 ? 0.955 25.234 24.719 1 82.62 214 SER A O 1
ATOM 1713 N N . LYS A 1 215 ? 0.687 26.766 26.328 1 85.44 215 LYS A N 1
ATOM 1714 C CA . LYS A 1 215 ? -0.522 26.141 26.844 1 85.44 215 LYS A CA 1
ATOM 1715 C C . LYS A 1 215 ? -1.771 26.906 26.422 1 85.44 215 LYS A C 1
ATOM 1717 O O . LYS A 1 215 ? -2.689 27.109 27.219 1 85.44 215 LYS A O 1
ATOM 1722 N N . ASP A 1 216 ? -1.848 27.469 25.266 1 88.31 216 ASP A N 1
ATOM 1723 C CA . ASP A 1 216 ? -2.982 28.219 24.719 1 88.31 216 ASP A CA 1
ATOM 1724 C C . ASP A 1 216 ? -3.477 27.578 23.422 1 88.31 216 ASP A C 1
ATOM 1726 O O . ASP A 1 216 ? -3.275 26.391 23.188 1 88.31 216 ASP A O 1
ATOM 1730 N N . GLU A 1 217 ? -4.16 28.297 22.656 1 89.75 217 GLU A N 1
ATOM 1731 C CA . GLU A 1 217 ? -4.75 27.781 21.422 1 89.75 217 GLU A CA 1
ATOM 1732 C C . GLU A 1 217 ? -3.67 27.359 20.438 1 89.75 217 GLU A C 1
ATOM 1734 O O . GLU A 1 217 ? -3.881 26.438 19.641 1 89.75 217 GLU A O 1
ATOM 1739 N N . ILE A 1 218 ? -2.588 27.969 20.516 1 90.44 218 ILE A N 1
ATOM 1740 C CA . ILE A 1 218 ? -1.482 27.594 19.641 1 90.44 218 ILE A CA 1
ATOM 1741 C C . ILE A 1 218 ? -0.91 26.25 20.078 1 90.44 218 ILE A C 1
ATOM 1743 O O . ILE A 1 218 ? -0.562 25.406 19.234 1 90.44 218 ILE A O 1
ATOM 1747 N N . GLY A 1 219 ? -0.791 26.141 21.328 1 92.19 219 GLY A N 1
ATOM 1748 C CA . GLY A 1 219 ? -0.388 24.844 21.859 1 92.19 219 GLY A CA 1
ATOM 1749 C C . GLY A 1 219 ? -1.334 23.734 21.469 1 92.19 219 GLY A C 1
ATOM 1750 O O . GLY A 1 219 ? -0.896 22.625 21.141 1 92.19 219 GLY A O 1
ATOM 1751 N N . ASP A 1 220 ? -2.605 24.016 21.531 1 92.81 220 ASP A N 1
ATOM 1752 C CA . ASP A 1 220 ? -3.619 23.047 21.109 1 92.81 220 ASP A CA 1
ATOM 1753 C C . ASP A 1 220 ? -3.443 22.672 19.641 1 92.81 220 ASP A C 1
ATOM 1755 O O . ASP A 1 220 ? -3.584 21.5 19.281 1 92.81 220 ASP A O 1
ATOM 1759 N N . LEU A 1 221 ? -3.232 23.641 18.891 1 93.62 221 LEU A N 1
ATOM 1760 C CA . LEU A 1 221 ? -2.975 23.391 17.469 1 93.62 221 LEU A CA 1
ATOM 1761 C C . LEU A 1 221 ? -1.773 22.469 17.297 1 93.62 221 LEU A C 1
ATOM 1763 O O . LEU A 1 221 ? -1.829 21.516 16.516 1 93.62 221 LEU A O 1
ATOM 1767 N N . ALA A 1 222 ? -0.698 22.781 17.969 1 95.56 222 ALA A N 1
ATOM 1768 C CA . ALA A 1 222 ? 0.513 21.969 17.859 1 95.56 222 ALA A CA 1
ATOM 1769 C C . ALA A 1 222 ? 0.245 20.531 18.281 1 95.56 222 ALA A C 1
ATOM 1771 O O . ALA A 1 222 ? 0.725 19.594 17.641 1 95.56 222 ALA A O 1
ATOM 1772 N N . ASP A 1 223 ? -0.503 20.375 19.328 1 94.75 223 ASP A N 1
ATOM 1773 C CA . ASP A 1 223 ? -0.825 19.031 19.812 1 94.75 223 ASP A CA 1
ATOM 1774 C C . ASP A 1 223 ? -1.641 18.25 18.797 1 94.75 223 ASP A C 1
ATOM 1776 O O . ASP A 1 223 ? -1.359 17.078 18.531 1 94.75 223 ASP A O 1
ATOM 1780 N N . HIS A 1 224 ? -2.609 18.844 18.297 1 93.94 224 HIS A N 1
ATOM 1781 C CA . HIS A 1 224 ? -3.453 18.172 17.312 1 93.94 224 HIS A CA 1
ATOM 1782 C C . HIS A 1 224 ? -2.697 17.922 16.016 1 93.94 224 HIS A C 1
ATOM 1784 O O . HIS A 1 224 ? -2.92 16.906 15.352 1 93.94 224 HIS A O 1
ATOM 1790 N N . PHE A 1 225 ? -1.892 18.766 15.648 1 95.94 225 PHE A N 1
ATOM 1791 C CA . PHE A 1 225 ? -1.007 18.562 14.508 1 95.94 225 PHE A CA 1
ATOM 1792 C C . PHE A 1 225 ? -0.126 17.328 14.711 1 95.94 225 PHE A C 1
ATOM 1794 O O . PHE A 1 225 ? -0.001 16.5 13.82 1 95.94 225 PHE A O 1
ATOM 1801 N N . ASN A 1 226 ? 0.488 17.297 15.883 1 95 226 ASN A N 1
ATOM 1802 C CA . ASN A 1 226 ? 1.359 16.156 16.188 1 95 226 ASN A CA 1
ATOM 1803 C C . ASN A 1 226 ? 0.587 14.844 16.188 1 95 226 ASN A C 1
ATOM 1805 O O . ASN A 1 226 ? 1.095 13.82 15.727 1 95 226 ASN A O 1
ATOM 1809 N N . HIS A 1 227 ? -0.536 14.914 16.703 1 94.31 227 HIS A N 1
ATOM 1810 C CA . HIS A 1 227 ? -1.379 13.719 16.688 1 94.31 227 HIS A CA 1
ATOM 1811 C C . HIS A 1 227 ? -1.706 13.297 15.266 1 94.31 227 HIS A C 1
ATOM 1813 O O . HIS A 1 227 ? -1.679 12.102 14.945 1 94.31 227 HIS A O 1
ATOM 1819 N N . MET A 1 228 ? -2.09 14.203 14.523 1 93.56 228 MET A N 1
ATOM 1820 C CA . MET A 1 228 ? -2.332 13.945 13.102 1 93.56 228 MET A CA 1
ATOM 1821 C C . MET A 1 228 ? -1.097 13.352 12.438 1 93.56 228 MET A C 1
ATOM 1823 O O . MET A 1 228 ? -1.196 12.367 11.703 1 93.56 228 MET A O 1
ATOM 1827 N N . ALA A 1 229 ? 0.015 13.984 12.656 1 94.19 229 ALA A N 1
ATOM 1828 C CA . ALA A 1 229 ? 1.275 13.516 12.086 1 94.19 229 ALA A CA 1
ATOM 1829 C C . ALA A 1 229 ? 1.553 12.07 12.492 1 94.19 229 ALA A C 1
ATOM 1831 O O . ALA A 1 229 ? 1.987 11.258 11.672 1 94.19 229 ALA A O 1
ATOM 1832 N N . ASP A 1 230 ? 1.272 11.789 13.719 1 94.19 230 ASP A N 1
ATOM 1833 C CA . ASP A 1 230 ? 1.456 10.43 14.211 1 94.19 230 ASP A CA 1
ATOM 1834 C C . ASP A 1 230 ? 0.57 9.445 13.461 1 94.19 230 ASP A C 1
ATOM 1836 O O . ASP A 1 230 ? 1.034 8.383 13.031 1 94.19 230 ASP A O 1
ATOM 1840 N N . ARG A 1 231 ? -0.588 9.711 13.305 1 92.06 231 ARG A N 1
ATOM 1841 C CA . ARG A 1 231 ? -1.559 8.828 12.648 1 92.06 231 ARG A CA 1
ATOM 1842 C C . ARG A 1 231 ? -1.215 8.633 11.18 1 92.06 231 ARG A C 1
ATOM 1844 O O . ARG A 1 231 ? -1.313 7.516 10.656 1 92.06 231 ARG A O 1
ATOM 1851 N N . LEU A 1 232 ? -0.904 9.672 10.586 1 91.25 232 LEU A N 1
ATOM 1852 C CA . LEU A 1 232 ? -0.57 9.602 9.172 1 91.25 232 LEU A CA 1
ATOM 1853 C C . LEU A 1 232 ? 0.708 8.805 8.945 1 91.25 232 LEU A C 1
ATOM 1855 O O . LEU A 1 232 ? 0.805 8.031 7.988 1 91.25 232 LEU A O 1
ATOM 1859 N N . GLU A 1 233 ? 1.634 9.094 9.805 1 92.44 233 GLU A N 1
ATOM 1860 C CA . GLU A 1 233 ? 2.869 8.32 9.734 1 92.44 233 GLU A CA 1
ATOM 1861 C C . GLU A 1 233 ? 2.596 6.828 9.875 1 92.44 233 GLU A C 1
ATOM 1863 O O . GLU A 1 233 ? 3.121 6.016 9.117 1 92.44 233 GLU A O 1
ATOM 1868 N N . GLU A 1 234 ? 1.85 6.461 10.789 1 91.75 234 GLU A N 1
ATOM 1869 C CA . GLU A 1 234 ? 1.481 5.066 11.023 1 91.75 234 GLU A CA 1
ATOM 1870 C C . GLU A 1 234 ? 0.765 4.48 9.805 1 91.75 234 GLU A C 1
ATOM 1872 O O . GLU A 1 234 ? 1.067 3.363 9.383 1 91.75 234 GLU A O 1
ATOM 1877 N N . THR A 1 235 ? -0.153 5.148 9.305 1 90.31 235 THR A N 1
ATOM 1878 C CA . THR A 1 235 ? -0.933 4.695 8.156 1 90.31 235 THR A CA 1
ATOM 1879 C C . THR A 1 235 ? -0.035 4.496 6.938 1 90.31 235 THR A C 1
ATOM 1881 O O . THR A 1 235 ? -0.127 3.473 6.254 1 90.31 235 THR A O 1
ATOM 1884 N N . ILE A 1 236 ? 0.746 5.414 6.68 1 90.69 236 ILE A N 1
ATOM 1885 C CA . ILE A 1 236 ? 1.641 5.344 5.531 1 90.69 236 ILE A CA 1
ATOM 1886 C C . ILE A 1 236 ? 2.621 4.188 5.711 1 90.69 236 ILE A C 1
ATOM 1888 O O . ILE A 1 236 ? 2.92 3.465 4.754 1 90.69 236 ILE A O 1
ATOM 1892 N N . GLU A 1 237 ? 3.133 4.055 6.871 1 87.5 237 GLU A N 1
ATOM 1893 C CA . GLU A 1 237 ? 4.043 2.947 7.148 1 87.5 237 GLU A CA 1
ATOM 1894 C C . GLU A 1 237 ? 3.365 1.604 6.895 1 87.5 237 GLU A C 1
ATOM 1896 O O . GLU A 1 237 ? 3.957 0.712 6.277 1 87.5 237 GLU A O 1
ATOM 1901 N N . GLN A 1 238 ? 2.215 1.416 7.324 1 85.94 238 GLN A N 1
ATOM 1902 C CA . GLN A 1 238 ? 1.462 0.182 7.125 1 85.94 238 GLN A CA 1
ATOM 1903 C C . GLN A 1 238 ? 1.217 -0.081 5.641 1 85.94 238 GLN A C 1
ATOM 1905 O O . GLN A 1 238 ? 1.412 -1.2 5.164 1 85.94 238 GLN A O 1
ATOM 1910 N N . LEU A 1 239 ? 0.792 0.908 4.945 1 86.56 239 LEU A N 1
ATOM 1911 C CA . LEU A 1 239 ? 0.517 0.782 3.52 1 86.56 239 LEU A CA 1
ATOM 1912 C C . LEU A 1 239 ? 1.802 0.522 2.74 1 86.56 239 LEU A C 1
ATOM 1914 O O . LEU A 1 239 ? 1.801 -0.238 1.769 1 86.56 239 LEU A O 1
ATOM 1918 N N . SER A 1 240 ? 2.844 1.146 3.17 1 86.69 240 SER A N 1
ATOM 1919 C CA . SER A 1 240 ? 4.137 0.939 2.527 1 86.69 240 SER A CA 1
ATOM 1920 C C . SER A 1 240 ? 4.629 -0.491 2.725 1 86.69 240 SER A C 1
ATOM 1922 O O . SER A 1 240 ? 5.18 -1.096 1.802 1 86.69 240 SER A O 1
ATOM 1924 N N . ASP A 1 241 ? 4.477 -1.007 3.896 1 83.19 241 ASP A N 1
ATOM 1925 C CA . ASP A 1 241 ? 4.824 -2.395 4.184 1 83.19 241 ASP A CA 1
ATOM 1926 C C . ASP A 1 241 ? 4.047 -3.354 3.285 1 83.19 241 ASP A C 1
ATOM 1928 O O . ASP A 1 241 ? 4.613 -4.312 2.754 1 83.19 241 ASP A O 1
ATOM 1932 N N . SER A 1 242 ? 2.809 -3.129 3.193 1 82.94 242 SER A N 1
ATOM 1933 C CA . SER A 1 242 ? 1.957 -3.938 2.326 1 82.94 242 SER A CA 1
ATOM 1934 C C . SER A 1 242 ? 2.404 -3.846 0.872 1 82.94 242 SER A C 1
ATOM 1936 O O . SER A 1 242 ? 2.381 -4.844 0.146 1 82.94 242 SER A O 1
ATOM 1938 N N . ASN A 1 243 ? 2.707 -2.715 0.489 1 84.75 243 ASN A N 1
ATOM 1939 C CA . ASN A 1 243 ? 3.168 -2.496 -0.878 1 84.75 243 ASN A CA 1
ATOM 1940 C C . ASN A 1 243 ? 4.461 -3.252 -1.162 1 84.75 243 ASN A C 1
ATOM 1942 O O . ASN A 1 243 ? 4.652 -3.777 -2.262 1 84.75 243 ASN A O 1
ATOM 1946 N N . THR A 1 244 ? 5.344 -3.277 -0.248 1 79.44 244 THR A N 1
ATOM 1947 C CA . THR A 1 244 ? 6.59 -4.023 -0.385 1 79.44 244 THR A CA 1
ATOM 1948 C C . THR A 1 244 ? 6.312 -5.516 -0.532 1 79.44 244 THR A C 1
ATOM 1950 O O . THR A 1 244 ? 6.914 -6.184 -1.376 1 79.44 244 THR A O 1
ATOM 1953 N N . LYS A 1 245 ? 5.461 -5.961 0.308 1 78.06 245 LYS A N 1
ATOM 1954 C CA . LYS A 1 245 ? 5.059 -7.363 0.228 1 78.06 245 LYS A CA 1
ATOM 1955 C C . LYS A 1 245 ? 4.422 -7.68 -1.123 1 78.06 245 LYS A C 1
ATOM 1957 O O . LYS A 1 245 ? 4.676 -8.734 -1.703 1 78.06 245 LYS A O 1
ATOM 1962 N N . PHE A 1 246 ? 3.641 -6.852 -1.638 1 82.44 246 PHE A N 1
ATOM 1963 C CA . PHE A 1 246 ? 2.973 -6.957 -2.93 1 82.44 246 PHE A CA 1
ATOM 1964 C C . PHE A 1 246 ? 3.99 -7.086 -4.055 1 82.44 246 PHE A C 1
ATOM 1966 O O . PHE A 1 246 ? 3.891 -7.992 -4.887 1 82.44 246 PHE A O 1
ATOM 1973 N N . LYS A 1 247 ? 4.898 -6.266 -4.043 1 79.75 247 LYS A N 1
ATOM 1974 C CA . LYS A 1 247 ? 5.918 -6.27 -5.09 1 79.75 247 LYS A CA 1
ATOM 1975 C C . LYS A 1 247 ? 6.754 -7.543 -5.035 1 79.75 247 LYS A C 1
ATOM 1977 O O . LYS A 1 247 ? 7.121 -8.094 -6.074 1 79.75 247 LYS A O 1
ATOM 1982 N N . ALA A 1 248 ? 7.051 -7.938 -3.871 1 74.94 248 ALA A N 1
ATOM 1983 C CA . ALA A 1 248 ? 7.797 -9.18 -3.684 1 74.94 248 ALA A CA 1
ATOM 1984 C C . ALA A 1 248 ? 7.027 -10.375 -4.238 1 74.94 248 ALA A C 1
ATOM 1986 O O . ALA A 1 248 ? 7.602 -11.234 -4.902 1 74.94 248 ALA A O 1
ATOM 1987 N N . LEU A 1 249 ? 5.816 -10.383 -3.959 1 77.31 249 LEU A N 1
ATOM 1988 C CA . LEU A 1 249 ? 4.957 -11.461 -4.434 1 77.31 249 LEU A CA 1
ATOM 1989 C C . LEU A 1 249 ? 4.898 -11.477 -5.961 1 77.31 249 LEU A C 1
ATOM 1991 O O . LEU A 1 249 ? 4.984 -12.539 -6.574 1 77.31 249 LEU A O 1
ATOM 1995 N N . LEU A 1 250 ? 4.719 -10.375 -6.574 1 80.75 250 LEU A N 1
ATOM 1996 C CA . LEU A 1 250 ? 4.625 -10.266 -8.023 1 80.75 250 LEU A CA 1
ATOM 1997 C C . LEU A 1 250 ? 5.875 -10.828 -8.695 1 80.75 250 LEU A C 1
ATOM 1999 O O . LEU A 1 250 ? 5.789 -11.461 -9.742 1 80.75 250 LEU A O 1
ATOM 2003 N N . THR A 1 251 ? 6.934 -10.672 -8.055 1 76.12 251 THR A N 1
ATOM 2004 C CA . THR A 1 251 ? 8.195 -11.102 -8.656 1 76.12 251 THR A CA 1
ATOM 2005 C C . THR A 1 251 ? 8.438 -12.586 -8.414 1 76.12 251 THR A C 1
ATOM 2007 O O . THR A 1 251 ? 9.062 -13.258 -9.234 1 76.12 251 THR A O 1
ATOM 2010 N N . SER A 1 252 ? 7.918 -13.094 -7.352 1 73.75 252 SER A N 1
ATOM 2011 C CA . SER A 1 252 ? 8.18 -14.477 -6.969 1 73.75 252 SER A CA 1
ATOM 2012 C C . SER A 1 252 ? 7.242 -15.438 -7.699 1 73.75 252 SER A C 1
ATOM 2014 O O . SER A 1 252 ? 7.535 -16.625 -7.812 1 73.75 252 SER A O 1
ATOM 2016 N N . ILE A 1 253 ? 6.164 -14.914 -8.164 1 77.88 253 ILE A N 1
ATOM 2017 C CA . ILE A 1 253 ? 5.18 -15.781 -8.805 1 77.88 253 ILE A CA 1
ATOM 2018 C C . ILE A 1 253 ? 5.648 -16.156 -10.203 1 77.88 253 ILE A C 1
ATOM 2020 O O . ILE A 1 253 ? 5.961 -15.281 -11.016 1 77.88 253 ILE A O 1
ATOM 2024 N N . ILE A 1 254 ? 5.734 -17.359 -10.422 1 77.25 254 ILE A N 1
ATOM 2025 C CA . ILE A 1 254 ? 6.246 -17.875 -11.688 1 77.25 254 ILE A CA 1
ATOM 2026 C C . ILE A 1 254 ? 5.125 -17.906 -12.719 1 77.25 254 ILE A C 1
ATOM 2028 O O . ILE A 1 254 ? 5.383 -17.906 -13.922 1 77.25 254 ILE A O 1
ATOM 2032 N N . ASN A 1 255 ? 3.918 -17.891 -12.289 1 83.06 255 ASN A N 1
ATOM 2033 C CA . ASN A 1 255 ? 2.785 -17.891 -13.203 1 83.06 255 ASN A CA 1
ATOM 2034 C C . ASN A 1 255 ? 2.484 -16.484 -13.719 1 83.06 255 ASN A C 1
ATOM 2036 O O . ASN A 1 255 ? 2.516 -15.523 -12.953 1 83.06 255 ASN A O 1
ATOM 2040 N N . PRO A 1 256 ? 2.348 -16.422 -15.008 1 88.5 256 PRO A N 1
ATOM 2041 C CA . PRO A 1 256 ? 1.944 -15.117 -15.523 1 88.5 256 PRO A CA 1
ATOM 2042 C C . PRO A 1 256 ? 0.604 -14.648 -14.969 1 88.5 256 PRO A C 1
ATOM 2044 O O . PRO A 1 256 ? -0.344 -15.438 -14.883 1 88.5 256 PRO A O 1
ATOM 2047 N N . ILE A 1 257 ? 0.641 -13.461 -14.633 1 89 257 ILE A N 1
ATOM 2048 C CA . ILE A 1 257 ? -0.568 -12.852 -14.094 1 89 257 ILE A CA 1
ATOM 2049 C C . ILE A 1 257 ? -0.881 -11.562 -14.859 1 89 257 ILE A C 1
ATOM 2051 O O . ILE A 1 257 ? 0.01 -10.75 -15.102 1 89 257 ILE A O 1
ATOM 2055 N N . ILE A 1 258 ? -2.121 -11.367 -15.188 1 89.88 258 ILE A N 1
ATOM 2056 C CA . ILE A 1 258 ? -2.6 -10.148 -15.844 1 89.88 258 ILE A CA 1
ATOM 2057 C C . ILE A 1 258 ? -3.893 -9.688 -15.18 1 89.88 258 ILE A C 1
ATOM 2059 O O . ILE A 1 258 ? -4.824 -10.477 -14.992 1 89.88 258 ILE A O 1
ATOM 2063 N N . ALA A 1 259 ? -3.879 -8.5 -14.781 1 89.81 259 ALA A N 1
ATOM 2064 C CA . ALA A 1 259 ? -5.102 -7.91 -14.242 1 89.81 259 ALA A CA 1
ATOM 2065 C C . ALA A 1 259 ? -5.648 -6.828 -15.164 1 89.81 259 ALA A C 1
ATOM 2067 O O . ALA A 1 259 ? -4.883 -6.059 -15.75 1 89.81 259 ALA A O 1
ATOM 2068 N N . VAL A 1 260 ? -6.945 -6.781 -15.266 1 90.88 260 VAL A N 1
ATOM 2069 C CA . VAL A 1 260 ? -7.582 -5.793 -16.125 1 90.88 260 VAL A CA 1
ATOM 2070 C C . VAL A 1 260 ? -8.68 -5.066 -15.352 1 90.88 260 VAL A C 1
ATOM 2072 O O . VAL A 1 260 ? -9.18 -5.57 -14.344 1 90.88 260 VAL A O 1
ATOM 2075 N N . ASP A 1 261 ? -8.953 -3.896 -15.836 1 89.5 261 ASP A N 1
ATOM 2076 C CA . ASP A 1 261 ? -10.039 -3.143 -15.227 1 89.5 261 ASP A CA 1
ATOM 2077 C C . ASP A 1 261 ? -11.375 -3.494 -15.875 1 89.5 261 ASP A C 1
ATOM 2079 O O . ASP A 1 261 ? -11.477 -4.473 -16.609 1 89.5 261 ASP A O 1
ATOM 2083 N N . ASN A 1 262 ? -12.422 -2.719 -15.5 1 87.62 262 ASN A N 1
ATOM 2084 C CA . ASN A 1 262 ? -13.773 -3.004 -15.977 1 87.62 262 ASN A CA 1
ATOM 2085 C C . ASN A 1 262 ? -13.891 -2.781 -17.484 1 87.62 262 ASN A C 1
ATOM 2087 O O . ASN A 1 262 ? -14.805 -3.311 -18.125 1 87.62 262 ASN A O 1
ATOM 2091 N N . LYS A 1 263 ? -13.039 -1.978 -18.031 1 88.5 263 LYS A N 1
ATOM 2092 C CA . LYS A 1 263 ? -13.023 -1.729 -19.469 1 88.5 263 LYS A CA 1
ATOM 2093 C C . LYS A 1 263 ? -12.055 -2.668 -20.188 1 88.5 263 LYS A C 1
ATOM 2095 O O . LYS A 1 263 ? -11.758 -2.477 -21.375 1 88.5 263 LYS A O 1
ATOM 2100 N N . LYS A 1 264 ? -11.461 -3.668 -19.5 1 91.12 264 LYS A N 1
ATOM 2101 C CA . LYS A 1 264 ? -10.555 -4.703 -19.984 1 91.12 264 LYS A CA 1
ATOM 2102 C C . LYS A 1 264 ? -9.195 -4.113 -20.359 1 91.12 264 LYS A C 1
ATOM 2104 O O . LYS A 1 264 ? -8.492 -4.648 -21.219 1 91.12 264 LYS A O 1
ATOM 2109 N N . ASN A 1 265 ? -8.938 -3.025 -19.703 1 92.81 265 ASN A N 1
ATOM 2110 C CA . ASN A 1 265 ? -7.582 -2.49 -19.828 1 92.81 265 ASN A CA 1
ATOM 2111 C C . ASN A 1 265 ? -6.648 -3.076 -18.781 1 92.81 265 ASN A C 1
ATOM 2113 O O . ASN A 1 265 ? -7.047 -3.275 -17.641 1 92.81 265 ASN A O 1
ATOM 2117 N N . ILE A 1 266 ? -5.5 -3.277 -19.203 1 92.19 266 ILE A N 1
ATOM 2118 C CA . ILE A 1 266 ? -4.527 -3.916 -18.312 1 92.19 266 ILE A CA 1
ATOM 2119 C C . ILE A 1 266 ? -4.102 -2.938 -17.219 1 92.19 266 ILE A C 1
ATOM 2121 O O . ILE A 1 266 ? -3.715 -1.804 -17.516 1 92.19 266 ILE A O 1
ATOM 2125 N N . ILE A 1 267 ? -4.18 -3.398 -16.031 1 89.31 267 ILE A N 1
ATOM 2126 C CA . ILE A 1 267 ? -3.807 -2.549 -14.906 1 89.31 267 ILE A CA 1
ATOM 2127 C C . ILE A 1 267 ? -2.551 -3.1 -14.234 1 89.31 267 ILE A C 1
ATOM 2129 O O . ILE A 1 267 ? -1.85 -2.375 -13.523 1 89.31 267 ILE A O 1
ATOM 2133 N N . LEU A 1 268 ? -2.314 -4.395 -14.438 1 88.88 268 LEU A N 1
ATOM 2134 C CA . LEU A 1 268 ? -1.155 -5.012 -13.805 1 88.88 268 LEU A CA 1
ATOM 2135 C C . LEU A 1 268 ? -0.642 -6.184 -14.633 1 88.88 268 LEU A C 1
ATOM 2137 O O . LEU A 1 268 ? -1.431 -6.918 -15.234 1 88.88 268 LEU A O 1
ATOM 2141 N N . LEU A 1 269 ? 0.622 -6.27 -14.656 1 89.44 269 LEU A N 1
ATOM 2142 C CA . LEU A 1 269 ? 1.341 -7.367 -15.289 1 89.44 269 LEU A CA 1
ATOM 2143 C C . LEU A 1 269 ? 2.559 -7.766 -14.461 1 89.44 269 LEU A C 1
ATOM 2145 O O . LEU A 1 269 ? 3.373 -6.914 -14.094 1 89.44 269 LEU A O 1
ATOM 2149 N N . ASN A 1 270 ? 2.594 -9.039 -14.156 1 87.5 270 ASN A N 1
ATOM 2150 C CA . ASN A 1 270 ? 3.791 -9.43 -13.414 1 87.5 270 ASN A CA 1
ATOM 2151 C C . ASN A 1 270 ? 4.93 -9.812 -14.352 1 87.5 270 ASN A C 1
ATOM 2153 O O . ASN A 1 270 ? 4.727 -9.945 -15.562 1 87.5 270 ASN A O 1
ATOM 2157 N N . PRO A 1 271 ? 6.094 -10 -13.875 1 87 271 PRO A N 1
ATOM 2158 C CA . PRO A 1 271 ? 7.258 -10.289 -14.719 1 87 271 PRO A CA 1
ATOM 2159 C C . PRO A 1 271 ? 7.094 -11.586 -15.516 1 87 271 PRO A C 1
ATOM 2161 O O . PRO A 1 271 ? 7.531 -11.664 -16.656 1 87 271 PRO A O 1
ATOM 2164 N N . ALA A 1 272 ? 6.5 -12.539 -14.922 1 87.12 272 ALA A N 1
ATOM 2165 C CA . ALA A 1 272 ? 6.266 -13.789 -15.641 1 87.12 272 ALA A CA 1
ATOM 2166 C C . ALA A 1 272 ? 5.426 -13.562 -16.891 1 87.12 272 ALA A C 1
ATOM 2168 O O . ALA A 1 272 ? 5.672 -14.172 -17.938 1 87.12 272 ALA A O 1
ATOM 2169 N N . ALA A 1 273 ? 4.457 -12.734 -16.781 1 89.38 273 ALA A N 1
ATOM 2170 C CA . ALA A 1 273 ? 3.613 -12.398 -17.938 1 89.38 273 ALA A CA 1
ATOM 2171 C C . ALA A 1 273 ? 4.402 -11.625 -18.984 1 89.38 273 ALA A C 1
ATOM 2173 O O . ALA A 1 273 ? 4.203 -11.82 -20.188 1 89.38 273 ALA A O 1
ATOM 2174 N N . GLU A 1 274 ? 5.219 -10.812 -18.5 1 90.44 274 GLU A N 1
ATOM 2175 C CA . GLU A 1 274 ? 6.074 -10.07 -19.422 1 90.44 274 GLU A CA 1
ATOM 2176 C C . GLU A 1 274 ? 6.918 -11.008 -20.281 1 90.44 274 GLU A C 1
ATOM 2178 O O . GLU A 1 274 ? 7.066 -10.805 -21.484 1 90.44 274 GLU A O 1
ATOM 2183 N N . LYS A 1 275 ? 7.457 -11.953 -19.656 1 87.62 275 LYS A N 1
ATOM 2184 C CA . LYS A 1 275 ? 8.312 -12.93 -20.328 1 87.62 275 LYS A CA 1
ATOM 2185 C C . LYS A 1 275 ? 7.5 -13.797 -21.297 1 87.62 275 LYS A C 1
ATOM 2187 O O . LYS A 1 275 ? 7.941 -14.062 -22.422 1 87.62 275 LYS A O 1
ATOM 2192 N N . LEU A 1 276 ? 6.379 -14.219 -20.812 1 85.25 276 LEU A N 1
ATOM 2193 C CA . LEU A 1 276 ? 5.543 -15.102 -21.609 1 85.25 276 LEU A CA 1
ATOM 2194 C C . LEU A 1 276 ? 5.086 -14.414 -22.891 1 85.25 276 LEU A C 1
ATOM 2196 O O . LEU A 1 276 ? 5.082 -15.016 -23.969 1 85.25 276 LEU A O 1
ATOM 2200 N N . PHE A 1 277 ? 4.691 -13.164 -22.734 1 85.62 277 PHE A N 1
ATOM 2201 C CA . PHE A 1 277 ? 4.105 -12.461 -23.875 1 85.62 277 PHE A CA 1
ATOM 2202 C C . PHE A 1 277 ? 5.125 -11.531 -24.516 1 85.62 277 PHE A C 1
ATOM 2204 O O . PHE A 1 277 ? 4.809 -10.828 -25.484 1 85.62 277 PHE A O 1
ATOM 2211 N N . ASN A 1 278 ? 6.297 -11.508 -23.984 1 87.38 278 ASN A N 1
ATOM 2212 C CA . ASN A 1 278 ? 7.391 -10.68 -24.5 1 87.38 278 ASN A CA 1
ATOM 2213 C C . ASN A 1 278 ? 6.984 -9.219 -24.609 1 87.38 278 ASN A C 1
ATOM 2215 O O . ASN A 1 278 ? 7.117 -8.602 -25.656 1 87.38 278 ASN A O 1
ATOM 2219 N N . ILE A 1 279 ? 6.453 -8.734 -23.516 1 88.44 279 ILE A N 1
ATOM 2220 C CA . ILE A 1 279 ? 6.02 -7.34 -23.453 1 88.44 279 ILE A CA 1
ATOM 2221 C C . ILE A 1 279 ? 6.387 -6.75 -22.094 1 88.44 279 ILE A C 1
ATOM 2223 O O . ILE A 1 279 ? 6.312 -7.438 -21.062 1 88.44 279 ILE A O 1
ATOM 2227 N N . LYS A 1 280 ? 6.754 -5.566 -22.141 1 90.88 280 LYS A N 1
ATOM 2228 C CA . LYS A 1 280 ? 7.055 -4.895 -20.875 1 90.88 280 LYS A CA 1
ATOM 2229 C C . LYS A 1 280 ? 5.793 -4.32 -20.25 1 90.88 280 LYS A C 1
ATOM 2231 O O . LYS A 1 280 ? 4.895 -3.855 -20.953 1 90.88 280 LYS A O 1
ATOM 2236 N N . ALA A 1 281 ? 5.738 -4.367 -18.969 1 87.62 281 ALA A N 1
ATOM 2237 C CA . ALA A 1 281 ? 4.578 -3.871 -18.234 1 87.62 281 ALA A CA 1
ATOM 2238 C C . ALA A 1 281 ? 4.277 -2.42 -18.594 1 87.62 281 ALA A C 1
ATOM 2240 O O . ALA A 1 281 ? 3.111 -2.039 -18.734 1 87.62 281 ALA A O 1
ATOM 2241 N N . GLU A 1 282 ? 5.301 -1.583 -18.781 1 88.12 282 GLU A N 1
ATOM 2242 C CA . GLU A 1 282 ? 5.148 -0.161 -19.078 1 88.12 282 GLU A CA 1
ATOM 2243 C C . GLU A 1 282 ? 4.418 0.053 -20.391 1 88.12 282 GLU A C 1
ATOM 2245 O O . GLU A 1 282 ? 3.641 1.001 -20.531 1 88.12 282 GLU A O 1
ATOM 2250 N N . ASP A 1 283 ? 4.602 -0.802 -21.25 1 89.94 283 ASP A N 1
ATOM 2251 C CA . ASP A 1 283 ? 4.004 -0.688 -22.578 1 89.94 283 ASP A CA 1
ATOM 2252 C C . ASP A 1 283 ? 2.605 -1.305 -22.609 1 89.94 283 ASP A C 1
ATOM 2254 O O . ASP A 1 283 ? 1.792 -0.975 -23.469 1 89.94 283 ASP A O 1
ATOM 2258 N N . ALA A 1 284 ? 2.406 -2.182 -21.672 1 89.44 284 ALA A N 1
ATOM 2259 C CA . ALA A 1 284 ? 1.172 -2.961 -21.719 1 89.44 284 ALA A CA 1
ATOM 2260 C C . ALA A 1 284 ? 0.082 -2.301 -20.875 1 89.44 284 ALA A C 1
ATOM 2262 O O . ALA A 1 284 ? -1.104 -2.395 -21.203 1 89.44 284 ALA A O 1
ATOM 2263 N N . ILE A 1 285 ? 0.458 -1.623 -19.891 1 90.5 285 ILE A N 1
ATOM 2264 C CA . ILE A 1 285 ? -0.507 -1.059 -18.953 1 90.5 285 ILE A CA 1
ATOM 2265 C C . ILE A 1 285 ? -1.364 -0.012 -19.656 1 90.5 285 ILE A C 1
ATOM 2267 O O . ILE A 1 285 ? -0.84 0.861 -20.359 1 90.5 285 ILE A O 1
ATOM 2271 N N . GLY A 1 286 ? -2.621 -0.03 -19.484 1 90.94 286 GLY A N 1
ATOM 2272 C CA . GLY A 1 286 ? -3.545 0.909 -20.109 1 90.94 286 GLY A CA 1
ATOM 2273 C C . GLY A 1 286 ? -4.117 0.409 -21.422 1 90.94 286 GLY A C 1
ATOM 2274 O O . GLY A 1 286 ? -5.137 0.915 -21.891 1 90.94 286 GLY A O 1
ATOM 2275 N N . LYS A 1 287 ? -3.488 -0.513 -21.984 1 91.38 287 LYS A N 1
ATOM 2276 C CA . LYS A 1 287 ? -3.951 -1.074 -23.25 1 91.38 287 LYS A CA 1
ATOM 2277 C C . LYS A 1 287 ? -5.008 -2.15 -23.031 1 91.38 287 LYS A C 1
ATOM 2279 O O . LYS A 1 287 ? -5.102 -2.713 -21.938 1 91.38 287 LYS A O 1
ATOM 2284 N N . HIS A 1 288 ? -5.742 -2.377 -24.078 1 91.75 288 HIS A N 1
ATOM 2285 C CA . HIS A 1 288 ? -6.746 -3.436 -24.031 1 91.75 288 HIS A CA 1
ATOM 2286 C C . HIS A 1 288 ? -6.094 -4.812 -24.031 1 91.75 288 HIS A C 1
ATOM 2288 O O . HIS A 1 288 ? -5.105 -5.035 -24.734 1 91.75 288 HIS A O 1
ATOM 2294 N N . ILE A 1 289 ? -6.59 -5.688 -23.281 1 87.81 289 ILE A N 1
ATOM 2295 C CA . ILE A 1 289 ? -6.004 -7.012 -23.109 1 87.81 289 ILE A CA 1
ATOM 2296 C C . ILE A 1 289 ? -5.871 -7.699 -24.453 1 87.81 289 ILE A C 1
ATOM 2298 O O . ILE A 1 289 ? -4.926 -8.453 -24.688 1 87.81 289 ILE A O 1
ATOM 2302 N N . LEU A 1 290 ? -6.742 -7.453 -25.406 1 86.69 290 LEU A N 1
ATOM 2303 C CA . LEU A 1 290 ? -6.75 -8.078 -26.734 1 86.69 290 LEU A CA 1
ATOM 2304 C C . LEU A 1 290 ? -5.555 -7.609 -27.562 1 86.69 290 LEU A C 1
ATOM 2306 O O . LEU A 1 290 ? -5.168 -8.273 -28.516 1 86.69 290 LEU A O 1
ATOM 2310 N N . GLU A 1 291 ? -5.059 -6.488 -27.156 1 85.19 291 GLU A N 1
ATOM 2311 C CA . GLU A 1 291 ? -3.885 -5.973 -27.859 1 85.19 291 GLU A CA 1
ATOM 2312 C C . GLU A 1 291 ? -2.635 -6.77 -27.5 1 85.19 291 GLU A C 1
ATOM 2314 O O . GLU A 1 291 ? -1.655 -6.77 -28.25 1 85.19 291 GLU A O 1
ATOM 2319 N N . ILE A 1 292 ? -2.719 -7.422 -26.406 1 79.44 292 ILE A N 1
ATOM 2320 C CA . ILE A 1 292 ? -1.558 -8.164 -25.938 1 79.44 292 ILE A CA 1
ATOM 2321 C C . ILE A 1 292 ? -1.746 -9.656 -26.203 1 79.44 292 ILE A C 1
ATOM 2323 O O . ILE A 1 292 ? -0.867 -10.305 -26.781 1 79.44 292 ILE A O 1
ATOM 2327 N N . ILE A 1 293 ? -2.885 -10.062 -25.688 1 77.94 293 ILE A N 1
ATOM 2328 C CA . ILE A 1 293 ? -3.23 -11.461 -25.906 1 77.94 293 ILE A CA 1
ATOM 2329 C C . ILE A 1 293 ? -4.281 -11.57 -27.016 1 77.94 293 ILE A C 1
ATOM 2331 O O . ILE A 1 293 ? -5.473 -11.375 -26.766 1 77.94 293 ILE A O 1
ATOM 2335 N N . ARG A 1 294 ? -3.947 -11.812 -28.172 1 79.25 294 ARG A N 1
ATOM 2336 C CA . ARG A 1 294 ? -4.828 -11.867 -29.328 1 79.25 294 ARG A CA 1
ATOM 2337 C C . ARG A 1 294 ? -5.566 -13.195 -29.406 1 79.25 294 ARG A C 1
ATOM 2339 O O . ARG A 1 294 ? -5.363 -13.977 -30.344 1 79.25 294 ARG A O 1
ATOM 2346 N N . ASN A 1 295 ? -6.246 -13.477 -28.359 1 79.69 295 ASN A N 1
ATOM 2347 C CA . ASN A 1 295 ? -7.027 -14.711 -28.297 1 79.69 295 ASN A CA 1
ATOM 2348 C C . ASN A 1 295 ? -8.5 -14.43 -28.031 1 79.69 295 ASN A C 1
ATOM 2350 O O . ASN A 1 295 ? -8.844 -13.898 -26.969 1 79.69 295 ASN A O 1
ATOM 2354 N N . ASN A 1 296 ? -9.25 -14.812 -28.906 1 80.5 296 ASN A N 1
ATOM 2355 C CA . ASN A 1 296 ? -10.68 -14.508 -28.828 1 80.5 296 ASN A CA 1
ATOM 2356 C C . ASN A 1 296 ? -11.359 -15.312 -27.719 1 80.5 296 ASN A C 1
ATOM 2358 O O . ASN A 1 296 ? -12.305 -14.836 -27.094 1 80.5 296 ASN A O 1
ATOM 2362 N N . GLN A 1 297 ? -10.898 -16.516 -27.516 1 81.12 297 GLN A N 1
ATOM 2363 C CA . GLN A 1 297 ? -11.492 -17.328 -26.469 1 81.12 297 GLN A CA 1
ATOM 2364 C C . GLN A 1 297 ? -11.297 -16.688 -25.094 1 81.12 297 GLN A C 1
ATOM 2366 O O . GLN A 1 297 ? -12.203 -16.719 -24.25 1 81.12 297 GLN A O 1
ATOM 2371 N N . LEU A 1 298 ? -10.172 -16.203 -24.969 1 82.12 298 LEU A N 1
ATOM 2372 C CA . LEU A 1 298 ? -9.883 -15.539 -23.703 1 82.12 298 LEU A CA 1
ATOM 2373 C C . LEU A 1 298 ? -10.781 -14.32 -23.516 1 82.12 298 LEU A C 1
ATOM 2375 O O . LEU A 1 298 ? -11.289 -14.078 -22.422 1 82.12 298 LEU A O 1
ATOM 2379 N N . ASP A 1 299 ? -10.914 -13.555 -24.531 1 83.88 299 ASP A N 1
ATOM 2380 C CA . ASP A 1 299 ? -11.766 -12.367 -24.469 1 83.88 299 ASP A CA 1
ATOM 2381 C C . ASP A 1 299 ? -13.203 -12.734 -24.109 1 83.88 299 ASP A C 1
ATOM 2383 O O . ASP A 1 299 ? -13.836 -12.047 -23.297 1 83.88 299 ASP A O 1
ATOM 2387 N N . GLU A 1 300 ? -13.633 -13.75 -24.766 1 83.94 300 GLU A N 1
ATOM 2388 C CA . GLU A 1 300 ? -14.984 -14.211 -24.5 1 83.94 300 GLU A CA 1
ATOM 2389 C C . GLU A 1 300 ? -15.133 -14.68 -23.047 1 83.94 300 GLU A C 1
ATOM 2391 O O . GLU A 1 300 ? -16.156 -14.43 -22.422 1 83.94 300 GLU A O 1
ATOM 2396 N N . GLU A 1 301 ? -14.227 -15.32 -22.609 1 83.25 301 GLU A N 1
ATOM 2397 C CA . GLU A 1 301 ? -14.266 -15.82 -21.234 1 83.25 301 GLU A CA 1
ATOM 2398 C C . GLU A 1 301 ? -14.25 -14.672 -20.234 1 83.25 301 GLU A C 1
ATOM 2400 O O . GLU A 1 301 ? -14.93 -14.727 -19.203 1 83.25 301 GLU A O 1
ATOM 2405 N N . ILE A 1 302 ? -13.43 -13.742 -20.516 1 85.44 302 ILE A N 1
ATOM 2406 C CA . ILE A 1 302 ? -13.336 -12.578 -19.641 1 85.44 302 ILE A CA 1
ATOM 2407 C C . ILE A 1 302 ? -14.688 -11.875 -19.578 1 85.44 302 ILE A C 1
ATOM 2409 O O . ILE A 1 302 ? -15.133 -11.469 -18.5 1 85.44 302 ILE A O 1
ATOM 2413 N N . GLU A 1 303 ? -15.281 -11.773 -20.688 1 84.75 303 GLU A N 1
ATOM 2414 C CA . GLU A 1 303 ? -16.594 -11.148 -20.734 1 84.75 303 GLU A CA 1
ATOM 2415 C C . GLU A 1 303 ? -17.625 -11.938 -19.938 1 84.75 303 GLU A C 1
ATOM 2417 O O . GLU A 1 303 ? -18.484 -11.359 -19.266 1 84.75 303 GLU A O 1
ATOM 2422 N N . ARG A 1 304 ? -17.484 -13.172 -20.078 1 85.44 304 ARG A N 1
ATOM 2423 C CA . ARG A 1 304 ? -18.406 -14.039 -19.359 1 85.44 304 ARG A CA 1
ATOM 2424 C C . ARG A 1 304 ? -18.234 -13.906 -17.844 1 85.44 304 ARG A C 1
ATOM 2426 O O . ARG A 1 304 ? -19.203 -13.914 -17.094 1 85.44 304 ARG A O 1
ATOM 2433 N N . VAL A 1 305 ? -17.062 -13.867 -17.422 1 84.31 305 VAL A N 1
ATOM 2434 C CA . VAL A 1 305 ? -16.766 -13.766 -15.992 1 84.31 305 VAL A CA 1
ATOM 2435 C C . VAL A 1 305 ? -17.297 -12.438 -15.453 1 84.31 305 VAL A C 1
ATOM 2437 O O . VAL A 1 305 ? -17.828 -12.375 -14.344 1 84.31 305 VAL A O 1
ATOM 2440 N N . PHE A 1 306 ? -17.078 -11.367 -16.234 1 82.38 306 PHE A N 1
ATOM 2441 C CA . PHE A 1 306 ? -17.578 -10.062 -15.82 1 82.38 306 PHE A CA 1
ATOM 2442 C C . PHE A 1 306 ? -19.094 -10.07 -15.727 1 82.38 306 PHE A C 1
ATOM 2444 O O . PHE A 1 306 ? -19.672 -9.43 -14.844 1 82.38 306 PHE A O 1
ATOM 2451 N N . GLU A 1 307 ? -19.672 -10.773 -16.578 1 80.94 307 GLU A N 1
ATOM 2452 C CA . GLU A 1 307 ? -21.125 -10.797 -16.641 1 80.94 307 GLU A CA 1
ATOM 2453 C C . GLU A 1 307 ? -21.719 -11.734 -15.594 1 80.94 307 GLU A C 1
ATOM 2455 O O . GLU A 1 307 ? -22.672 -11.383 -14.898 1 80.94 307 GLU A O 1
ATOM 2460 N N . ASP A 1 308 ? -21.125 -12.883 -15.508 1 79.25 308 ASP A N 1
ATOM 2461 C CA . ASP A 1 308 ? -21.719 -13.922 -14.68 1 79.25 308 ASP A CA 1
ATOM 2462 C C . ASP A 1 308 ? -21.141 -13.906 -13.266 1 79.25 308 ASP A C 1
ATOM 2464 O O . ASP A 1 308 ? -21.688 -14.523 -12.352 1 79.25 308 ASP A O 1
ATOM 2468 N N . SER A 1 309 ? -20.125 -13.195 -13.055 1 75.19 309 SER A N 1
ATOM 2469 C CA . SER A 1 309 ? -19.438 -13.086 -11.766 1 75.19 309 SER A CA 1
ATOM 2470 C C . SER A 1 309 ? -19.047 -14.453 -11.227 1 75.19 309 SER A C 1
ATOM 2472 O O . SER A 1 309 ? -19.219 -14.734 -10.039 1 75.19 309 SER A O 1
ATOM 2474 N N . VAL A 1 310 ? -18.719 -15.312 -12.117 1 75.06 310 VAL A N 1
ATOM 2475 C CA . VAL A 1 310 ? -18.297 -16.641 -11.688 1 75.06 310 VAL A CA 1
ATOM 2476 C C . VAL A 1 310 ? -16.859 -16.906 -12.109 1 75.06 310 VAL A C 1
ATOM 2478 O O . VAL A 1 310 ? -16.453 -16.531 -13.219 1 75.06 310 VAL A O 1
ATOM 2481 N N . ASP A 1 311 ? -16.125 -17.5 -11.164 1 75.12 311 ASP A N 1
ATOM 2482 C CA . ASP A 1 311 ? -14.758 -17.922 -11.469 1 75.12 311 ASP A CA 1
ATOM 2483 C C . ASP A 1 311 ? -14.734 -19.047 -12.492 1 75.12 311 ASP A C 1
ATOM 2485 O O . ASP A 1 311 ? -15.57 -19.953 -12.438 1 75.12 311 ASP A O 1
ATOM 2489 N N . THR A 1 312 ? -13.992 -18.812 -13.5 1 77.31 312 THR A N 1
ATOM 2490 C CA . THR A 1 312 ? -13.969 -19.828 -14.547 1 77.31 312 THR A CA 1
ATOM 2491 C C . THR A 1 312 ? -12.531 -20.234 -14.875 1 77.31 312 THR A C 1
ATOM 2493 O O . THR A 1 312 ? -11.586 -19.531 -14.508 1 77.31 312 THR A O 1
ATOM 2496 N N . GLN A 1 313 ? -12.406 -21.406 -15.383 1 82.88 313 GLN A N 1
ATOM 2497 C CA . GLN A 1 313 ? -11.125 -21.875 -15.914 1 82.88 313 GLN A CA 1
ATOM 2498 C C . GLN A 1 313 ? -11.266 -22.344 -17.359 1 82.88 313 GLN A C 1
ATOM 2500 O O . GLN A 1 313 ? -12.289 -22.938 -17.719 1 82.88 313 GLN A O 1
ATOM 2505 N N . ILE A 1 314 ? -10.375 -21.844 -18.203 1 83.38 314 ILE A N 1
ATOM 2506 C CA . ILE A 1 314 ? -10.414 -22.25 -19.609 1 83.38 314 ILE A CA 1
ATOM 2507 C C . ILE A 1 314 ? -9.016 -22.641 -20.062 1 83.38 314 ILE A C 1
ATOM 2509 O O . ILE A 1 314 ? -8.023 -22.219 -19.469 1 83.38 314 ILE A O 1
ATOM 2513 N N . GLU A 1 315 ? -8.961 -23.516 -21 1 87 315 GLU A N 1
ATOM 2514 C CA . GLU A 1 315 ? -7.703 -23.844 -21.656 1 87 315 GLU A CA 1
ATOM 2515 C C . GLU A 1 315 ? -7.629 -23.25 -23.047 1 87 315 GLU A C 1
ATOM 2517 O O . GLU A 1 315 ? -8.609 -23.266 -23.797 1 87 315 GLU A O 1
ATOM 2522 N N . ILE A 1 316 ? -6.559 -22.594 -23.281 1 83.31 316 ILE A N 1
ATOM 2523 C CA . ILE A 1 316 ? -6.391 -22 -24.609 1 83.31 316 ILE A CA 1
ATOM 2524 C C . ILE A 1 316 ? -5.09 -22.5 -25.234 1 83.31 316 ILE A C 1
ATOM 2526 O O . ILE A 1 316 ? -4.125 -22.781 -24.516 1 83.31 316 ILE A O 1
ATOM 2530 N N . ASN A 1 317 ? -5.129 -22.672 -26.531 1 84.31 317 ASN A N 1
ATOM 2531 C CA . ASN A 1 317 ? -3.936 -23.031 -27.297 1 84.31 317 ASN A CA 1
ATOM 2532 C C . ASN A 1 317 ? -3.357 -21.828 -28.031 1 84.31 317 ASN A C 1
ATOM 2534 O O . ASN A 1 317 ? -4.094 -21.078 -28.688 1 84.31 317 ASN A O 1
ATOM 2538 N N . MET A 1 318 ? -2.154 -21.656 -27.734 1 77.75 318 MET A N 1
ATOM 2539 C CA . MET A 1 318 ? -1.467 -20.562 -28.422 1 77.75 318 MET A CA 1
ATOM 2540 C C . MET A 1 318 ? -0.443 -21.109 -29.406 1 77.75 318 MET A C 1
ATOM 2542 O O . MET A 1 318 ? 0.308 -22.031 -29.094 1 77.75 318 MET A O 1
ATOM 2546 N N . LYS A 1 319 ? -0.535 -20.703 -30.562 1 72.88 319 LYS A N 1
ATOM 2547 C CA . LYS A 1 319 ? 0.356 -21.203 -31.609 1 72.88 319 LYS A CA 1
ATOM 2548 C C . LYS A 1 319 ? 1.614 -20.344 -31.719 1 72.88 319 LYS A C 1
ATOM 2550 O O . LYS A 1 319 ? 2.686 -20.859 -32.062 1 72.88 319 LYS A O 1
ATOM 2555 N N . ASP A 1 320 ? 1.66 -19.047 -31.578 1 65.94 320 ASP A N 1
ATOM 2556 C CA . ASP A 1 320 ? 2.801 -18.156 -31.75 1 65.94 320 ASP A CA 1
ATOM 2557 C C . ASP A 1 320 ? 3.279 -17.594 -30.422 1 65.94 320 ASP A C 1
ATOM 2559 O O . ASP A 1 320 ? 2.471 -17.156 -29.609 1 65.94 320 ASP A O 1
ATOM 2563 N N . PRO A 1 321 ? 4.5 -17.734 -30.312 1 61.25 321 PRO A N 1
ATOM 2564 C CA . PRO A 1 321 ? 5.656 -18.141 -31.109 1 61.25 321 PRO A CA 1
ATOM 2565 C C . PRO A 1 321 ? 5.883 -19.656 -31.094 1 61.25 321 PRO A C 1
ATOM 2567 O O . PRO A 1 321 ? 6.496 -20.188 -32.031 1 61.25 321 PRO A O 1
ATOM 2570 N N . SER A 1 322 ? 5.477 -20.297 -29.984 1 68.31 322 SER A N 1
ATOM 2571 C CA . SER A 1 322 ? 5.535 -21.766 -29.922 1 68.31 322 SER A CA 1
ATOM 2572 C C . SER A 1 322 ? 4.207 -22.344 -29.469 1 68.31 322 SER A C 1
ATOM 2574 O O . SER A 1 322 ? 3.393 -21.656 -28.859 1 68.31 322 SER A O 1
ATOM 2576 N N . GLU A 1 323 ? 3.863 -23.453 -29.953 1 77.19 323 GLU A N 1
ATOM 2577 C CA . GLU A 1 323 ? 2.609 -24.094 -29.578 1 77.19 323 GLU A CA 1
ATOM 2578 C C . GLU A 1 323 ? 2.561 -24.391 -28.094 1 77.19 323 GLU A C 1
ATOM 2580 O O . GLU A 1 323 ? 3.348 -25.203 -27.578 1 77.19 323 GLU A O 1
ATOM 2585 N N . LYS A 1 324 ? 1.808 -23.578 -27.422 1 83 324 LYS A N 1
ATOM 2586 C CA . LYS A 1 324 ? 1.647 -23.75 -25.984 1 83 324 LYS A CA 1
ATOM 2587 C C . LYS A 1 324 ? 0.181 -23.953 -25.609 1 83 324 LYS A C 1
ATOM 2589 O O . LYS A 1 324 ? -0.711 -23.422 -26.266 1 83 324 LYS A O 1
ATOM 2594 N N . THR A 1 325 ? -0.017 -24.797 -24.719 1 87.06 325 THR A N 1
ATOM 2595 C CA . THR A 1 325 ? -1.329 -24.938 -24.094 1 87.06 325 THR A CA 1
ATOM 2596 C C . THR A 1 325 ? -1.372 -24.266 -22.734 1 87.06 325 THR A C 1
ATOM 2598 O O . THR A 1 325 ? -0.612 -24.609 -21.828 1 87.06 325 THR A O 1
ATOM 2601 N N . LEU A 1 326 ? -2.23 -23.266 -22.688 1 88.06 326 LEU A N 1
ATOM 2602 C CA . LEU A 1 326 ? -2.295 -22.469 -21.469 1 88.06 326 LEU A CA 1
ATOM 2603 C C . LEU A 1 326 ? -3.631 -22.672 -20.766 1 88.06 326 LEU A C 1
ATOM 2605 O O . LEU A 1 326 ? -4.68 -22.734 -21.406 1 88.06 326 LEU A O 1
ATOM 2609 N N . LYS A 1 327 ? -3.518 -22.906 -19.531 1 88.94 327 LYS A N 1
ATOM 2610 C CA . LYS A 1 327 ? -4.703 -22.906 -18.672 1 88.94 327 LYS A CA 1
ATOM 2611 C C . LYS A 1 327 ? -4.883 -21.578 -17.969 1 88.94 327 LYS A C 1
ATOM 2613 O O . LYS A 1 327 ? -3.955 -21.078 -17.328 1 88.94 327 LYS A O 1
ATOM 2618 N N . ILE A 1 328 ? -6.039 -21.031 -18.062 1 88.19 328 ILE A N 1
ATOM 2619 C CA . ILE A 1 328 ? -6.273 -19.672 -17.562 1 88.19 328 ILE A CA 1
ATOM 2620 C C . ILE A 1 328 ? -7.301 -19.719 -16.438 1 88.19 328 ILE A C 1
ATOM 2622 O O . ILE A 1 328 ? -8.375 -20.312 -16.594 1 88.19 328 ILE A O 1
ATOM 2626 N N . TYR A 1 329 ? -6.918 -19.109 -15.328 1 85.44 329 TYR A N 1
ATOM 2627 C CA . TYR A 1 329 ? -7.809 -18.922 -14.188 1 85.44 329 TYR A CA 1
ATOM 2628 C C . TYR A 1 329 ? -8.219 -17.469 -14.047 1 85.44 329 TYR A C 1
ATOM 2630 O O . TYR A 1 329 ? -7.371 -16.562 -14.047 1 85.44 329 TYR A O 1
ATOM 2638 N N . THR A 1 330 ? -9.484 -17.188 -13.961 1 85.94 330 THR A N 1
ATOM 2639 C CA . THR A 1 330 ? -9.953 -15.805 -13.867 1 85.94 330 THR A CA 1
ATOM 2640 C C . THR A 1 330 ? -10.75 -15.594 -12.578 1 85.94 330 THR A C 1
ATOM 2642 O O . THR A 1 330 ? -11.594 -16.422 -12.227 1 85.94 330 THR A O 1
ATOM 2645 N N . ASN A 1 331 ? -10.414 -14.523 -11.891 1 82.69 331 ASN A N 1
ATOM 2646 C CA . ASN A 1 331 ? -11.117 -14.141 -10.664 1 82.69 331 ASN A CA 1
ATOM 2647 C C . ASN A 1 331 ? -11.438 -12.648 -10.641 1 82.69 331 ASN A C 1
ATOM 2649 O O . ASN A 1 331 ? -10.641 -11.828 -11.109 1 82.69 331 ASN A O 1
ATOM 2653 N N . LEU A 1 332 ? -12.555 -12.344 -10.016 1 85.25 332 LEU A N 1
ATOM 2654 C CA . LEU A 1 332 ? -12.953 -10.945 -9.922 1 85.25 332 LEU A CA 1
ATOM 2655 C C . LEU A 1 332 ? -12.234 -10.242 -8.773 1 85.25 332 LEU A C 1
ATOM 2657 O O . LEU A 1 332 ? -11.961 -10.859 -7.746 1 85.25 332 LEU A O 1
ATOM 2661 N N . ILE A 1 333 ? -11.875 -8.977 -9.039 1 79.88 333 ILE A N 1
ATOM 2662 C CA . ILE A 1 333 ? -11.305 -8.117 -8 1 79.88 333 ILE A CA 1
ATOM 2663 C C . ILE A 1 333 ? -12.398 -7.203 -7.445 1 79.88 333 ILE A C 1
ATOM 2665 O O . ILE A 1 333 ? -12.969 -6.391 -8.172 1 79.88 333 ILE A O 1
ATOM 2669 N N . LYS A 1 334 ? -12.648 -7.375 -6.176 1 78 334 LYS A N 1
ATOM 2670 C CA . LYS A 1 334 ? -13.68 -6.562 -5.535 1 78 334 LYS A CA 1
ATOM 2671 C C . LYS A 1 334 ? -13.055 -5.496 -4.637 1 78 334 LYS A C 1
ATOM 2673 O O . LYS A 1 334 ? -11.93 -5.656 -4.164 1 78 334 LYS A O 1
ATOM 2678 N N . LEU A 1 335 ? -13.758 -4.418 -4.488 1 72.5 335 LEU A N 1
ATOM 2679 C CA . LEU A 1 335 ? -13.312 -3.324 -3.635 1 72.5 335 LEU A CA 1
ATOM 2680 C C . LEU A 1 335 ? -13.398 -3.715 -2.164 1 72.5 335 LEU A C 1
ATOM 2682 O O . LEU A 1 335 ? -14.359 -4.359 -1.74 1 72.5 335 LEU A O 1
ATOM 2686 N N . GLU A 1 336 ? -12.367 -3.373 -1.449 1 67 336 GLU A N 1
ATOM 2687 C CA . GLU A 1 336 ? -12.289 -3.73 -0.036 1 67 336 GLU A CA 1
ATOM 2688 C C . GLU A 1 336 ? -13.492 -3.191 0.735 1 67 336 GLU A C 1
ATOM 2690 O O . GLU A 1 336 ? -14.078 -3.902 1.552 1 67 336 GLU A O 1
ATOM 2695 N N . ASN A 1 337 ? -13.82 -1.894 0.522 1 66.38 337 ASN A N 1
ATOM 2696 C CA . ASN A 1 337 ? -14.859 -1.229 1.297 1 66.38 337 ASN A CA 1
ATOM 2697 C C . ASN A 1 337 ? -16.25 -1.568 0.771 1 66.38 337 ASN A C 1
ATOM 2699 O O . ASN A 1 337 ? -17.25 -1.334 1.453 1 66.38 337 ASN A O 1
ATOM 2703 N N . ASP A 1 338 ? -16.328 -2.086 -0.469 1 72.81 338 ASP A N 1
ATOM 2704 C CA . ASP A 1 338 ? -17.594 -2.457 -1.095 1 72.81 338 ASP A CA 1
ATOM 2705 C C . ASP A 1 338 ? -17.438 -3.729 -1.927 1 72.81 338 ASP A C 1
ATOM 2707 O O . ASP A 1 338 ? -17.094 -3.668 -3.105 1 72.81 338 ASP A O 1
ATOM 2711 N N . PRO A 1 339 ? -17.734 -4.809 -1.339 1 71.69 339 PRO A N 1
ATOM 2712 C CA . PRO A 1 339 ? -17.547 -6.082 -2.041 1 71.69 339 PRO A CA 1
ATOM 2713 C C . PRO A 1 339 ? -18.484 -6.23 -3.244 1 71.69 339 PRO A C 1
ATOM 2715 O O . PRO A 1 339 ? -18.266 -7.109 -4.086 1 71.69 339 PRO A O 1
ATOM 2718 N N . THR A 1 340 ? -19.391 -5.336 -3.43 1 75.56 340 THR A N 1
ATOM 2719 C CA . THR A 1 340 ? -20.328 -5.422 -4.547 1 75.56 340 THR A CA 1
ATOM 2720 C C . THR A 1 340 ? -19.75 -4.754 -5.789 1 75.56 340 THR A C 1
ATOM 2722 O O . THR A 1 340 ? -20.219 -4.996 -6.906 1 75.56 340 THR A O 1
ATOM 2725 N N . LYS A 1 341 ? -18.797 -3.988 -5.508 1 79.25 341 LYS A N 1
ATOM 2726 C CA . LYS A 1 341 ? -18.219 -3.268 -6.637 1 79.25 341 LYS A CA 1
ATOM 2727 C C . LYS A 1 341 ? -16.953 -3.969 -7.152 1 79.25 341 LYS A C 1
ATOM 2729 O O . LYS A 1 341 ? -16.031 -4.223 -6.387 1 79.25 341 LYS A O 1
ATOM 2734 N N . THR A 1 342 ? -17.031 -4.348 -8.414 1 80.69 342 THR A N 1
ATOM 2735 C CA . THR A 1 342 ? -15.906 -4.988 -9.07 1 80.69 342 THR A CA 1
ATOM 2736 C C . THR A 1 342 ? -15 -3.951 -9.734 1 80.69 342 THR A C 1
ATOM 2738 O O . THR A 1 342 ? -15.477 -3.09 -10.469 1 80.69 342 THR A O 1
ATOM 2741 N N . ILE A 1 343 ? -13.742 -3.967 -9.375 1 78.5 343 ILE A N 1
ATOM 2742 C CA . ILE A 1 343 ? -12.812 -2.977 -9.914 1 78.5 343 ILE A CA 1
ATOM 2743 C C . ILE A 1 343 ? -12.023 -3.586 -11.062 1 78.5 343 ILE A C 1
ATOM 2745 O O . ILE A 1 343 ? -11.367 -2.865 -11.828 1 78.5 343 ILE A O 1
ATOM 2749 N N . GLY A 1 344 ? -12.078 -4.902 -11.125 1 86.81 344 GLY A N 1
ATOM 2750 C CA . GLY A 1 344 ? -11.344 -5.527 -12.211 1 86.81 344 GLY A CA 1
ATOM 2751 C C . GLY A 1 344 ? -11.32 -7.043 -12.125 1 86.81 344 GLY A C 1
ATOM 2752 O O . GLY A 1 344 ? -12.148 -7.641 -11.43 1 86.81 344 GLY A O 1
ATOM 2753 N N . LEU A 1 345 ? -10.492 -7.582 -13.008 1 88.5 345 LEU A N 1
ATOM 2754 C CA . LEU A 1 34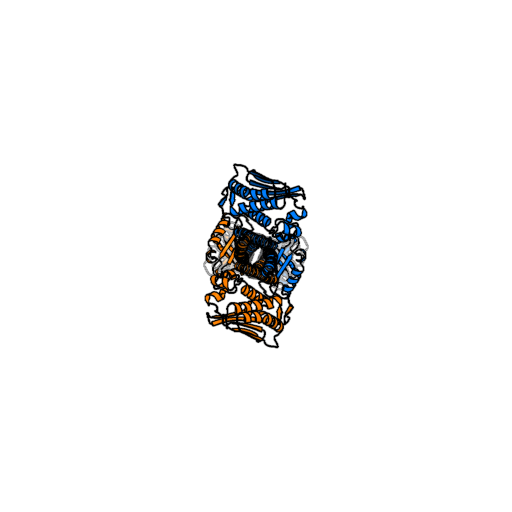5 ? -10.367 -9.031 -13.109 1 88.5 345 LEU A CA 1
ATOM 2755 C C . LEU A 1 345 ? -8.898 -9.453 -13.172 1 88.5 345 LEU A C 1
ATOM 2757 O O . LEU A 1 345 ? -8.094 -8.805 -13.844 1 88.5 345 LEU A O 1
ATOM 2761 N N . VAL A 1 346 ? -8.625 -10.508 -12.406 1 88.12 346 VAL A N 1
ATOM 2762 C CA . VAL A 1 346 ? -7.266 -11.039 -12.43 1 88.12 346 VAL A CA 1
ATOM 2763 C C . VAL A 1 346 ? -7.25 -12.391 -13.148 1 88.12 346 VAL A C 1
ATOM 2765 O O . VAL A 1 346 ? -8.141 -13.219 -12.938 1 88.12 346 VAL A O 1
ATOM 2768 N N . THR A 1 347 ? -6.293 -12.492 -14.031 1 88 347 THR A N 1
ATOM 2769 C CA . THR A 1 347 ? -6.113 -13.742 -14.766 1 88 347 THR A CA 1
ATOM 2770 C C . THR A 1 347 ? -4.77 -14.375 -14.43 1 88 347 THR A C 1
ATOM 2772 O O . THR A 1 347 ? -3.734 -13.703 -14.469 1 88 347 THR A O 1
ATOM 2775 N N . LEU A 1 348 ? -4.824 -15.602 -14.055 1 88.25 348 LEU A N 1
ATOM 2776 C CA . LEU A 1 348 ? -3.627 -16.406 -13.844 1 88.25 348 LEU A CA 1
ATOM 2777 C C . LEU A 1 348 ? -3.447 -17.422 -14.961 1 88.25 348 LEU A C 1
ATOM 2779 O O . LEU A 1 348 ? -4.395 -18.125 -15.328 1 88.25 348 LEU A O 1
ATOM 2783 N N . ILE A 1 349 ? -2.273 -17.438 -15.469 1 87.94 349 ILE A N 1
ATOM 2784 C CA . ILE A 1 349 ? -2.002 -18.312 -16.609 1 87.94 349 ILE A CA 1
ATOM 2785 C C . ILE A 1 349 ? -1.006 -19.391 -16.203 1 87.94 349 ILE A C 1
ATOM 2787 O O . ILE A 1 349 ? 0.003 -19.109 -15.555 1 87.94 349 ILE A O 1
ATOM 2791 N N . GLU A 1 350 ? -1.355 -20.594 -16.547 1 84 350 GLU A N 1
ATOM 2792 C CA . GLU A 1 350 ? -0.479 -21.734 -16.297 1 84 350 GLU A CA 1
ATOM 2793 C C . GLU A 1 350 ? -0.109 -22.438 -17.594 1 84 350 GLU A C 1
ATOM 2795 O O . GLU A 1 350 ? -0.987 -22.797 -18.375 1 84 350 GLU A O 1
ATOM 2800 N N . ASP A 1 351 ? 1.181 -22.641 -17.781 1 83.12 351 ASP A N 1
ATOM 2801 C CA . ASP A 1 351 ? 1.652 -23.375 -18.969 1 83.12 351 ASP A CA 1
ATOM 2802 C C . ASP A 1 351 ? 1.581 -24.875 -18.734 1 83.12 351 ASP A C 1
ATOM 2804 O O . ASP A 1 351 ? 2.402 -25.438 -18 1 83.12 351 ASP A O 1
ATOM 2808 N N . ILE A 1 352 ? 0.588 -25.422 -19.391 1 81.38 352 ILE A N 1
ATOM 2809 C CA . ILE A 1 352 ? 0.415 -26.859 -19.203 1 81.38 352 ILE A CA 1
ATOM 2810 C C . ILE A 1 352 ? 0.84 -27.609 -20.469 1 81.38 352 ILE A C 1
ATOM 2812 O O . ILE A 1 352 ? 0.353 -28.703 -20.734 1 81.38 352 ILE A O 1
ATOM 2816 N N . THR A 1 353 ? 1.663 -27 -21.172 1 82.06 353 THR A N 1
ATOM 2817 C CA . THR A 1 353 ? 2.104 -27.562 -22.453 1 82.06 353 THR A CA 1
ATOM 2818 C C . THR A 1 353 ? 2.756 -28.922 -22.234 1 82.06 353 THR A C 1
ATOM 2820 O O . THR A 1 353 ? 2.43 -29.891 -22.922 1 82.06 353 THR A O 1
ATOM 2823 N N . GLU A 1 354 ? 3.605 -28.969 -21.297 1 73.38 354 GLU A N 1
ATOM 2824 C CA . GLU A 1 354 ? 4.348 -30.203 -21.062 1 73.38 354 GLU A CA 1
ATOM 2825 C C . GLU A 1 354 ? 3.428 -31.312 -20.562 1 73.38 354 GLU A C 1
ATOM 2827 O O . GLU A 1 354 ? 3.596 -32.469 -20.938 1 73.38 354 GLU A O 1
ATOM 2832 N N . ILE A 1 355 ? 2.521 -30.859 -19.797 1 73.75 355 ILE A N 1
ATOM 2833 C CA . ILE A 1 355 ? 1.569 -31.828 -19.266 1 73.75 355 ILE A CA 1
ATOM 2834 C C . ILE A 1 355 ? 0.749 -32.438 -20.406 1 73.75 355 ILE A C 1
ATOM 2836 O O . ILE A 1 355 ? 0.564 -33.656 -20.469 1 73.75 355 ILE A O 1
ATOM 2840 N N . ARG A 1 356 ? 0.28 -31.625 -21.234 1 77.81 356 ARG A N 1
ATOM 2841 C CA . ARG A 1 356 ? -0.548 -32.062 -22.344 1 77.81 356 ARG A CA 1
ATOM 2842 C C . ARG A 1 356 ? 0.268 -32.875 -23.344 1 77.81 356 ARG A C 1
ATOM 2844 O O . ARG A 1 356 ? -0.234 -33.844 -23.922 1 77.81 356 ARG A O 1
ATOM 2851 N N . LYS A 1 357 ? 1.483 -32.469 -23.516 1 72.88 357 LYS A N 1
ATOM 2852 C CA . LYS A 1 357 ? 2.373 -33.219 -24.391 1 72.88 357 LYS A CA 1
ATOM 2853 C C . LYS A 1 357 ? 2.617 -34.625 -23.859 1 72.88 357 LYS A C 1
ATOM 2855 O O . LYS A 1 357 ? 2.604 -35.625 -24.609 1 72.88 357 LYS A O 1
ATOM 2860 N N . LEU A 1 358 ? 2.814 -34.688 -22.594 1 68.56 358 LEU A N 1
ATOM 2861 C CA . LEU A 1 358 ? 3.049 -35.969 -21.969 1 68.56 358 LEU A CA 1
ATOM 2862 C C . LEU A 1 358 ? 1.815 -36.844 -22.078 1 68.56 358 LEU A C 1
ATOM 2864 O O . LEU A 1 358 ? 1.935 -38.062 -22.312 1 68.56 358 LEU A O 1
ATOM 2868 N N . GLU A 1 359 ? 0.732 -36.25 -21.969 1 71.38 359 GLU A N 1
ATOM 2869 C CA . GLU A 1 359 ? -0.516 -37 -22.109 1 71.38 359 GLU A CA 1
ATOM 2870 C C . GLU A 1 359 ? -0.686 -37.531 -23.531 1 71.38 359 GLU A C 1
ATOM 2872 O O . GLU A 1 359 ? -1.099 -38.688 -23.734 1 71.38 359 GLU A O 1
ATOM 2877 N N . LYS A 1 360 ? -0.368 -36.719 -24.438 1 70.62 360 LYS A N 1
ATOM 2878 C CA . LYS A 1 360 ? -0.476 -37.125 -25.844 1 70.62 360 LYS A CA 1
ATOM 2879 C C . LYS A 1 360 ? 0.533 -38.219 -26.188 1 70.62 360 LYS A C 1
ATOM 2881 O O . LYS A 1 360 ? 0.21 -39.156 -26.906 1 70.62 360 LYS A O 1
ATOM 2886 N N . MET A 1 361 ? 1.72 -38 -25.75 1 65.25 361 MET A N 1
ATOM 2887 C CA . MET A 1 361 ? 2.756 -39.031 -25.984 1 65.25 361 MET A CA 1
ATOM 2888 C C . MET A 1 361 ? 2.328 -40.375 -25.438 1 65.25 361 MET A C 1
ATOM 2890 O O . MET A 1 361 ? 2.566 -41.406 -26.062 1 65.25 361 MET A O 1
ATOM 2894 N N . ARG A 1 362 ? 1.771 -40.25 -24.359 1 67.12 362 ARG A N 1
ATOM 2895 C CA . ARG A 1 362 ? 1.283 -41.469 -23.75 1 67.12 362 ARG A CA 1
ATOM 2896 C C . ARG A 1 362 ? 0.227 -42.125 -24.625 1 67.12 362 ARG A C 1
ATOM 2898 O O . ARG A 1 362 ? 0.281 -43.344 -24.875 1 67.12 362 ARG A O 1
ATOM 2905 N N . SER A 1 363 ? -0.607 -41.375 -25.078 1 68.62 363 SER A N 1
ATOM 2906 C CA . SER A 1 363 ? -1.688 -41.875 -25.922 1 68.62 363 SER A CA 1
ATOM 2907 C C . SER A 1 363 ? -1.152 -42.438 -27.234 1 68.62 363 SER A C 1
ATOM 2909 O O . SER A 1 363 ? -1.569 -43.5 -27.688 1 68.62 363 SER A O 1
ATOM 2911 N N . ASP A 1 364 ? -0.235 -41.719 -27.828 1 69.81 364 ASP A N 1
ATOM 2912 C CA . ASP A 1 364 ? 0.351 -42.125 -29.094 1 69.81 364 ASP A CA 1
ATOM 2913 C C . ASP A 1 364 ? 1.167 -43.406 -28.938 1 69.81 364 ASP A C 1
ATOM 2915 O O . ASP A 1 364 ? 1.143 -44.281 -29.812 1 69.81 364 ASP A O 1
ATOM 2919 N N . PHE A 1 365 ? 1.863 -43.438 -27.875 1 69.88 365 PHE A N 1
ATOM 2920 C CA . PHE A 1 365 ? 2.695 -44.625 -27.609 1 69.88 365 PHE A CA 1
ATOM 2921 C C . PHE A 1 365 ? 1.846 -45.875 -27.516 1 69.88 365 PHE A C 1
ATOM 2923 O O . PHE A 1 365 ? 2.16 -46.906 -28.141 1 69.88 365 PHE A O 1
ATOM 2930 N N . VAL A 1 366 ? 0.823 -45.719 -26.812 1 70.25 366 VAL A N 1
ATOM 2931 C CA . VAL A 1 366 ? -0.054 -46.844 -26.609 1 70.25 366 VAL A CA 1
ATOM 2932 C C . VAL A 1 366 ? -0.664 -47.281 -27.938 1 70.25 366 VAL A C 1
ATOM 2934 O O . VAL A 1 366 ? -0.737 -48.469 -28.234 1 70.25 366 VAL A O 1
ATOM 2937 N N . ALA A 1 367 ? -1.085 -46.344 -28.734 1 69.81 367 ALA A N 1
ATOM 2938 C CA . ALA A 1 367 ? -1.703 -46.625 -30.031 1 69.81 367 ALA A CA 1
ATOM 2939 C C . ALA A 1 367 ? -0.711 -47.281 -30.984 1 69.81 367 ALA A C 1
ATOM 2941 O O . ALA A 1 367 ? -1.041 -48.281 -31.641 1 69.81 367 ALA A O 1
ATOM 2942 N N . ASN A 1 368 ? 0.459 -46.812 -30.984 1 70.19 368 ASN A N 1
ATOM 2943 C CA . ASN A 1 368 ? 1.478 -47.344 -31.891 1 70.19 368 ASN A CA 1
ATOM 2944 C C . ASN A 1 368 ? 1.924 -48.75 -31.484 1 70.19 368 ASN A C 1
ATOM 2946 O O . ASN A 1 368 ? 2.098 -49.594 -32.344 1 70.19 368 ASN A O 1
ATOM 2950 N N . VAL A 1 369 ? 2.18 -48.906 -30.203 1 72.31 369 VAL A N 1
ATOM 2951 C CA . VAL A 1 369 ? 2.572 -50.219 -29.703 1 72.31 369 VAL A CA 1
ATOM 2952 C C . VAL A 1 369 ? 1.518 -51.25 -30.078 1 72.31 369 VAL A C 1
ATOM 2954 O O . VAL A 1 369 ? 1.849 -52.312 -30.578 1 72.31 369 VAL A O 1
ATOM 2957 N N . SER A 1 370 ? 0.287 -50.844 -29.906 1 71.5 370 SER A N 1
ATOM 2958 C CA . SER A 1 370 ? -0.808 -51.75 -30.219 1 71.5 370 SER A CA 1
ATOM 2959 C C . SER A 1 370 ? -0.829 -52.125 -31.688 1 71.5 370 SER A C 1
ATOM 2961 O O . SER A 1 370 ? -1.012 -53.281 -32.031 1 71.5 370 SER A O 1
ATOM 2963 N N . HIS A 1 371 ? -0.671 -51.219 -32.531 1 72.75 371 HIS A N 1
ATOM 2964 C CA . HIS A 1 371 ? -0.701 -51.438 -33.969 1 72.75 371 HIS A CA 1
ATOM 2965 C C . HIS A 1 371 ? 0.465 -52.312 -34.406 1 72.75 371 HIS A C 1
ATOM 2967 O O . HIS A 1 371 ? 0.285 -53.219 -35.219 1 72.75 371 HIS A O 1
ATOM 2973 N N . GLU A 1 372 ? 1.63 -52.062 -33.906 1 73.44 372 GLU A N 1
ATOM 2974 C CA . GLU A 1 372 ? 2.834 -52.781 -34.312 1 73.44 372 GLU A CA 1
ATOM 2975 C C . GLU A 1 372 ? 2.82 -54.219 -33.812 1 73.44 372 GLU A C 1
ATOM 2977 O O . GLU A 1 372 ? 3.379 -55.125 -34.438 1 73.44 372 GLU A O 1
ATOM 2982 N N . LEU A 1 373 ? 2.133 -54.375 -32.719 1 76.06 373 LEU A N 1
ATOM 2983 C CA . LEU A 1 373 ? 2.039 -55.719 -32.156 1 76.06 373 LEU A CA 1
ATOM 2984 C C . LEU A 1 373 ? 0.966 -56.531 -32.875 1 76.06 373 LEU A C 1
ATOM 2986 O O . LEU A 1 373 ? 1.097 -57.75 -33.031 1 76.06 373 LEU A O 1
ATOM 2990 N N . LYS A 1 374 ? -0.036 -55.906 -33.469 1 76.12 374 LYS A N 1
ATOM 2991 C CA . LYS A 1 374 ? -1.168 -56.594 -34.094 1 76.12 374 LYS A CA 1
ATOM 2992 C C . LYS A 1 374 ? -0.753 -57.25 -35.406 1 76.12 374 LYS A C 1
ATOM 2994 O O . LYS A 1 374 ? -1.212 -58.344 -35.75 1 76.12 374 LYS A O 1
ATOM 2999 N N . THR A 1 375 ? 0.075 -56.625 -36.125 1 76.75 375 THR A N 1
ATOM 3000 C CA . THR A 1 375 ? 0.448 -57.094 -37.469 1 76.75 375 THR A CA 1
ATOM 3001 C C . THR A 1 375 ? 1.15 -58.438 -37.375 1 76.75 375 THR A C 1
ATOM 3003 O O . THR A 1 375 ? 0.72 -59.406 -38 1 76.75 375 THR A O 1
ATOM 3006 N N . PRO A 1 376 ? 2.271 -58.625 -36.625 1 79.75 376 PRO A N 1
ATOM 3007 C CA . PRO A 1 376 ? 2.896 -59.938 -36.531 1 79.75 376 PRO A CA 1
ATOM 3008 C C . PRO A 1 376 ? 1.977 -61 -35.906 1 79.75 376 PRO A C 1
ATOM 3010 O O . PRO A 1 376 ? 2.01 -62.156 -36.281 1 79.75 376 PRO A O 1
ATOM 3013 N N . LEU A 1 377 ? 1.205 -60.562 -35.125 1 81.75 377 LEU A N 1
ATOM 3014 C CA . LEU A 1 377 ? 0.307 -61.469 -34.438 1 81.75 377 LEU A CA 1
ATOM 3015 C C . LEU A 1 377 ? -0.717 -62.062 -35.406 1 81.75 377 LEU A C 1
ATOM 3017 O O . LEU A 1 377 ? -1.032 -63.25 -35.344 1 81.75 377 LEU A O 1
ATOM 3021 N N . THR A 1 378 ? -1.26 -61.25 -36.281 1 81.44 378 THR A N 1
ATOM 3022 C CA . THR A 1 378 ? -2.207 -61.688 -37.281 1 81.44 378 THR A CA 1
ATOM 3023 C C . THR A 1 378 ? -1.55 -62.688 -38.219 1 81.44 378 THR A C 1
ATOM 3025 O O . THR A 1 378 ? -2.174 -63.688 -38.625 1 81.44 378 THR A O 1
ATOM 3028 N N . SER A 1 379 ? -0.353 -62.438 -38.531 1 81.75 379 SER A N 1
ATOM 3029 C CA . SER A 1 379 ? 0.405 -63.344 -39.406 1 81.75 379 SER A CA 1
ATOM 3030 C C . SER A 1 379 ? 0.572 -64.688 -38.719 1 81.75 379 SER A C 1
ATOM 3032 O O . SER A 1 379 ? 0.299 -65.75 -39.344 1 81.75 379 SER A O 1
ATOM 3034 N N . ILE A 1 380 ? 0.964 -64.688 -37.531 1 83.88 380 ILE A N 1
ATOM 3035 C CA . ILE A 1 380 ? 1.154 -65.938 -36.781 1 83.88 380 ILE A CA 1
ATOM 3036 C C . ILE A 1 380 ? -0.163 -66.688 -36.719 1 83.88 380 ILE A C 1
ATOM 3038 O O . ILE A 1 380 ? -0.206 -67.875 -37.031 1 83.88 380 ILE A O 1
ATOM 3042 N N . SER A 1 381 ? -1.203 -66 -36.438 1 84.94 381 SER A N 1
ATOM 3043 C CA . SER A 1 381 ? -2.52 -66.625 -36.312 1 84.94 381 SER A CA 1
ATOM 3044 C C . SER A 1 381 ? -2.957 -67.25 -37.625 1 84.94 381 SER A C 1
ATOM 3046 O O . SER A 1 381 ? -3.479 -68.375 -37.625 1 84.94 381 SER A O 1
ATOM 3048 N N . GLY A 1 382 ? -2.777 -66.562 -38.656 1 83.94 382 GLY A N 1
ATOM 3049 C CA . GLY A 1 382 ? -3.15 -67.062 -39.969 1 83.94 382 GLY A CA 1
ATOM 3050 C C . GLY A 1 382 ? -2.42 -68.375 -40.344 1 83.94 382 GLY A C 1
ATOM 3051 O O . GLY A 1 382 ? -3.037 -69.312 -40.812 1 83.94 382 GLY A O 1
ATOM 3052 N N . PHE A 1 383 ? -1.178 -68.375 -40.094 1 85.94 383 PHE A N 1
ATOM 3053 C CA . PHE A 1 383 ? -0.368 -69.562 -40.469 1 85.94 383 PHE A CA 1
ATOM 3054 C C . PHE A 1 383 ? -0.634 -70.75 -39.562 1 85.94 383 PHE A C 1
ATOM 3056 O O . PHE A 1 383 ? -0.637 -71.875 -40 1 85.94 383 PHE A O 1
ATOM 3063 N N . VAL A 1 384 ? -0.806 -70.438 -38.375 1 85.31 384 VAL A N 1
ATOM 3064 C CA . VAL A 1 384 ? -1.112 -71.5 -37.406 1 85.31 384 VAL A CA 1
ATOM 3065 C C . VAL A 1 384 ? -2.447 -72.188 -37.781 1 85.31 384 VAL A C 1
ATOM 3067 O O . VAL A 1 384 ? -2.57 -73.375 -37.781 1 85.31 384 VAL A O 1
ATOM 3070 N N . GLU A 1 385 ? -3.404 -71.312 -38.125 1 84.56 385 GLU A N 1
ATOM 3071 C CA . GLU A 1 385 ? -4.715 -71.812 -38.531 1 84.56 385 GLU A CA 1
ATOM 3072 C C . GLU A 1 385 ? -4.621 -72.688 -39.781 1 84.56 385 GLU A C 1
ATOM 3074 O O . GLU A 1 385 ? -5.277 -73.75 -39.844 1 84.56 385 GLU A O 1
ATOM 3079 N N . THR A 1 386 ? -3.807 -72.312 -40.688 1 84.94 386 THR A N 1
ATOM 3080 C CA . THR A 1 386 ? -3.611 -73.062 -41.906 1 84.94 386 THR A CA 1
ATOM 3081 C C . THR A 1 386 ? -2.943 -74.438 -41.656 1 84.94 386 THR A C 1
ATOM 3083 O O . THR A 1 386 ? -3.316 -75.438 -42.25 1 84.94 386 THR A O 1
ATOM 3086 N N . LEU A 1 387 ? -2.068 -74.5 -40.781 1 85.19 387 LEU A N 1
ATOM 3087 C CA . LEU A 1 387 ? -1.367 -75.688 -40.406 1 85.19 387 LEU A CA 1
ATOM 3088 C C . LEU A 1 387 ? -2.295 -76.688 -39.688 1 85.19 387 LEU A C 1
ATOM 3090 O O . LEU A 1 387 ? -2.229 -77.875 -39.906 1 85.19 387 LEU A O 1
ATOM 3094 N N . LYS A 1 388 ? -3.119 -76.062 -38.906 1 82.31 388 LYS A N 1
ATOM 3095 C CA . LYS A 1 388 ? -4.047 -76.875 -38.125 1 82.31 388 LYS A CA 1
ATOM 3096 C C . LYS A 1 388 ? -5.133 -77.5 -39 1 82.31 388 LYS A C 1
ATOM 3098 O O . LYS A 1 388 ? -5.637 -78.562 -38.719 1 82.31 388 LYS A O 1
ATOM 3103 N N . SER A 1 389 ? -5.473 -76.812 -40 1 79.38 389 SER A N 1
ATOM 3104 C CA . SER A 1 389 ? -6.551 -77.312 -40.875 1 79.38 389 SER A CA 1
ATOM 3105 C C . SER A 1 389 ? -6.145 -78.562 -41.625 1 79.38 389 SER A C 1
ATOM 3107 O O . SER A 1 389 ? -6.996 -79.25 -42.188 1 79.38 389 SER A O 1
ATOM 3109 N N . GLY A 1 390 ? -4.898 -78.938 -41.594 1 71.88 390 GLY A N 1
ATOM 3110 C CA . GLY A 1 390 ? -4.438 -80.125 -42.312 1 71.88 390 GLY A CA 1
ATOM 3111 C C . GLY A 1 390 ? -4.363 -79.938 -43.812 1 71.88 390 GLY A C 1
ATOM 3112 O O . GLY A 1 390 ? -4.234 -80.938 -44.562 1 71.88 390 GLY A O 1
ATOM 3113 N N . ALA A 1 391 ? -4.547 -78.812 -44.188 1 64.75 391 ALA A N 1
ATOM 3114 C CA . ALA A 1 391 ? -4.645 -78.562 -45.625 1 64.75 391 ALA A CA 1
ATOM 3115 C C . ALA A 1 391 ? -3.287 -78.688 -46.312 1 64.75 391 ALA A C 1
ATOM 3117 O O . ALA A 1 391 ? -3.211 -78.812 -47.531 1 64.75 391 ALA A O 1
ATOM 3118 N N . ILE A 1 392 ? -2.252 -78.75 -45.438 1 68.62 392 ILE A N 1
ATOM 3119 C CA . ILE A 1 392 ? -0.931 -78.75 -46.062 1 68.62 392 ILE A CA 1
ATOM 3120 C C . ILE A 1 392 ? -0.317 -80.188 -45.969 1 68.62 392 ILE A C 1
ATOM 3122 O O . ILE A 1 392 ? 0.005 -80.625 -44.875 1 68.62 392 ILE A O 1
ATOM 3126 N N . GLU A 1 393 ? -0.358 -80.812 -47 1 70.62 393 GLU A N 1
ATOM 3127 C CA . GLU A 1 393 ? 0.209 -82.125 -47.062 1 70.62 393 GLU A CA 1
ATOM 3128 C C . GLU A 1 393 ? 1.718 -82.125 -47.281 1 70.62 393 GLU A C 1
ATOM 3130 O O . GLU A 1 393 ? 2.447 -83 -46.812 1 70.62 393 GLU A O 1
ATOM 3135 N N . ASP A 1 394 ? 2.15 -81.062 -47.938 1 80.81 394 ASP A N 1
ATOM 3136 C CA . ASP A 1 394 ? 3.551 -80.938 -48.312 1 80.81 394 ASP A CA 1
ATOM 3137 C C . ASP A 1 394 ? 4.414 -80.5 -47.125 1 80.81 394 ASP A C 1
ATOM 3139 O O . ASP A 1 394 ? 4.191 -79.438 -46.531 1 80.81 394 ASP A O 1
ATOM 3143 N N . GLU A 1 395 ? 5.266 -81.312 -46.812 1 79.69 395 GLU A N 1
ATOM 3144 C CA . GLU A 1 395 ? 6.16 -81.125 -45.656 1 79.69 395 GLU A CA 1
ATOM 3145 C C . GLU A 1 395 ? 7.004 -79.875 -45.844 1 79.69 395 GLU A C 1
ATOM 3147 O O . GLU A 1 395 ? 7.316 -79.188 -44.875 1 79.69 395 GLU A O 1
ATOM 3152 N N . GLU A 1 396 ? 7.246 -79.625 -47.062 1 83.19 396 GLU A N 1
ATOM 3153 C CA . GLU A 1 396 ? 8.055 -78.438 -47.344 1 83.19 396 GLU A CA 1
ATOM 3154 C C . GLU A 1 396 ? 7.281 -77.125 -47.031 1 83.19 396 GLU A C 1
ATOM 3156 O O . GLU A 1 396 ? 7.836 -76.188 -46.5 1 83.19 396 GLU A O 1
ATOM 3161 N N . VAL A 1 397 ? 6.047 -77.25 -47.312 1 86.19 397 VAL A N 1
ATOM 3162 C CA . VAL A 1 397 ? 5.191 -76.062 -47.094 1 86.19 397 VAL A CA 1
ATOM 3163 C C . VAL A 1 397 ? 4.965 -75.875 -45.594 1 86.19 397 VAL A C 1
ATOM 3165 O O . VAL A 1 397 ? 4.984 -74.75 -45.062 1 86.19 397 VAL A O 1
ATOM 3168 N N . LYS A 1 398 ? 4.812 -76.938 -44.938 1 84.69 398 LYS A N 1
ATOM 3169 C CA . LYS A 1 398 ? 4.633 -76.875 -43.5 1 84.69 398 LYS A CA 1
ATOM 3170 C C . LYS A 1 398 ? 5.852 -76.312 -42.812 1 84.69 398 LYS A C 1
ATOM 3172 O O . LYS A 1 398 ? 5.715 -75.438 -41.906 1 84.69 398 LYS A O 1
ATOM 3177 N N . ASN A 1 399 ? 6.949 -76.688 -43.281 1 84.31 399 ASN A N 1
ATOM 3178 C CA . ASN A 1 399 ? 8.188 -76.188 -42.688 1 84.31 399 ASN A CA 1
ATOM 3179 C C . ASN A 1 399 ? 8.367 -74.688 -43 1 84.31 399 ASN A C 1
ATOM 3181 O O . ASN A 1 399 ? 8.875 -73.938 -42.156 1 84.31 399 ASN A O 1
ATOM 3185 N N . ARG A 1 400 ? 7.918 -74.312 -44.125 1 86.75 400 ARG A N 1
ATOM 3186 C CA . ARG A 1 400 ? 7.988 -72.875 -44.469 1 86.75 400 ARG A CA 1
ATOM 3187 C C . ARG A 1 400 ? 7.086 -72.062 -43.562 1 86.75 400 ARG A C 1
ATOM 3189 O O . ARG A 1 400 ? 7.469 -70.938 -43.156 1 86.75 400 ARG A O 1
ATOM 3196 N N . PHE A 1 401 ? 5.977 -72.625 -43.312 1 86 401 PHE A N 1
ATOM 3197 C CA . PHE A 1 401 ? 5.039 -71.875 -42.438 1 86 401 PHE A CA 1
ATOM 3198 C C . PHE A 1 401 ? 5.582 -71.812 -41.031 1 86 401 PHE A C 1
ATOM 3200 O O . PHE A 1 401 ? 5.457 -70.75 -40.375 1 86 401 PHE A O 1
ATOM 3207 N N . LEU A 1 402 ? 6.156 -72.812 -40.625 1 86.25 402 LEU A N 1
ATOM 3208 C CA . LEU A 1 402 ? 6.75 -72.812 -39.281 1 86.25 402 LEU A CA 1
ATOM 3209 C C . LEU A 1 402 ? 7.898 -71.812 -39.219 1 86.25 402 LEU A C 1
ATOM 3211 O O . LEU A 1 402 ? 8.086 -71.188 -38.188 1 86.25 402 LEU A O 1
ATOM 3215 N N . ASP A 1 403 ? 8.539 -71.688 -40.25 1 87 403 ASP A N 1
ATOM 3216 C CA . ASP A 1 403 ? 9.625 -70.75 -40.344 1 87 403 ASP A CA 1
ATOM 3217 C C . ASP A 1 403 ? 9.078 -69.312 -40.219 1 87 403 ASP A C 1
ATOM 3219 O O . ASP A 1 403 ? 9.664 -68.5 -39.531 1 87 403 ASP A O 1
ATOM 3223 N N . ILE A 1 404 ? 8.055 -69.062 -40.844 1 85.19 404 ILE A N 1
ATOM 3224 C CA . ILE A 1 404 ? 7.445 -67.75 -40.844 1 85.19 404 ILE A CA 1
ATOM 3225 C C . ILE A 1 404 ? 6.949 -67.438 -39.438 1 85.19 404 ILE A C 1
ATOM 3227 O O . ILE A 1 404 ? 7.18 -66.312 -38.906 1 85.19 404 ILE A O 1
ATOM 3231 N N . ILE A 1 405 ? 6.285 -68.375 -38.844 1 86.69 405 ILE A N 1
ATOM 3232 C CA . ILE A 1 405 ? 5.785 -68.188 -37.5 1 86.69 405 ILE A CA 1
ATOM 3233 C C . ILE A 1 405 ? 6.953 -67.938 -36.531 1 86.69 405 ILE A C 1
ATOM 3235 O O . ILE A 1 405 ? 6.852 -67.062 -35.688 1 86.69 405 ILE A O 1
ATOM 3239 N N . ASP A 1 406 ? 7.969 -68.625 -36.75 1 86.5 406 ASP A N 1
ATOM 3240 C CA . ASP A 1 406 ? 9.156 -68.438 -35.906 1 86.5 406 ASP A CA 1
ATOM 3241 C C . ASP A 1 406 ? 9.734 -67.062 -36.094 1 86.5 406 ASP A C 1
ATOM 3243 O O . ASP A 1 406 ? 10.039 -66.375 -35.094 1 86.5 406 ASP A O 1
ATOM 3247 N N . ILE A 1 407 ? 9.812 -66.625 -37.25 1 84.38 407 ILE A N 1
ATOM 3248 C CA . ILE A 1 407 ? 10.359 -65.25 -37.562 1 84.38 407 ILE A CA 1
ATOM 3249 C C . ILE A 1 407 ? 9.477 -64.188 -36.969 1 84.38 407 ILE A C 1
ATOM 3251 O O . ILE A 1 407 ? 9.977 -63.25 -36.344 1 84.38 407 ILE A O 1
ATOM 3255 N N . GLU A 1 408 ? 8.211 -64.375 -37.094 1 84.5 408 GLU A N 1
ATOM 3256 C CA . GLU A 1 408 ? 7.27 -63.375 -36.562 1 84.5 408 GLU A CA 1
ATOM 3257 C C . GLU A 1 408 ? 7.262 -63.375 -35.062 1 84.5 408 GLU A C 1
ATOM 3259 O O . GLU A 1 408 ? 7.082 -62.344 -34.438 1 84.5 408 GLU A O 1
ATOM 3264 N N . THR A 1 409 ? 7.367 -64.438 -34.5 1 85.25 409 THR A N 1
ATOM 3265 C CA . THR A 1 409 ? 7.43 -64.562 -33.031 1 85.25 409 THR A CA 1
ATOM 3266 C C . THR A 1 409 ? 8.688 -63.844 -32.5 1 85.25 409 THR A C 1
ATOM 3268 O O . THR A 1 409 ? 8.633 -63.156 -31.5 1 85.25 409 THR A O 1
ATOM 3271 N N . GLU A 1 410 ? 9.75 -64.062 -33.156 1 82.69 410 GLU A N 1
ATOM 3272 C CA . GLU A 1 410 ? 11 -63.438 -32.75 1 82.69 410 GLU A CA 1
ATOM 3273 C C . GLU A 1 410 ? 10.898 -61.906 -32.906 1 82.69 410 GLU A C 1
ATOM 3275 O O . GLU A 1 410 ? 11.438 -61.156 -32.094 1 82.69 410 GLU A O 1
ATOM 3280 N N . ARG A 1 411 ? 10.242 -61.594 -33.938 1 79.69 411 ARG A N 1
ATOM 3281 C CA . ARG A 1 411 ? 10.031 -60.156 -34.188 1 79.69 411 ARG A CA 1
ATOM 3282 C C . ARG A 1 411 ? 9.219 -59.531 -33.062 1 79.69 411 ARG A C 1
ATOM 3284 O O . ARG A 1 411 ? 9.57 -58.469 -32.562 1 79.69 411 ARG A O 1
ATOM 3291 N N . LEU A 1 412 ? 8.188 -60.094 -32.656 1 83.25 412 LEU A N 1
ATOM 3292 C CA . LEU A 1 412 ? 7.34 -59.625 -31.562 1 83.25 412 LEU A CA 1
ATOM 3293 C C . LEU A 1 412 ? 8.125 -59.562 -30.25 1 83.25 412 LEU A C 1
ATOM 3295 O O . LEU A 1 412 ? 7.965 -58.594 -29.484 1 83.25 412 LEU A O 1
ATOM 3299 N N . ALA A 1 413 ? 8.906 -60.531 -30.031 1 81.19 413 ALA A N 1
ATOM 3300 C CA . ALA A 1 413 ? 9.727 -60.562 -28.812 1 81.19 413 ALA A CA 1
ATOM 3301 C C . ALA A 1 413 ? 10.688 -59.375 -28.781 1 81.19 413 ALA A C 1
ATOM 3303 O O . ALA A 1 413 ? 10.859 -58.75 -27.75 1 81.19 413 ALA A O 1
ATOM 3304 N N . ARG A 1 414 ? 11.266 -59.062 -29.891 1 82.56 414 ARG A N 1
ATOM 3305 C CA . ARG A 1 414 ? 12.188 -57.938 -29.984 1 82.56 414 ARG A CA 1
ATOM 3306 C C . ARG A 1 414 ? 11.461 -56.625 -29.75 1 82.56 414 ARG A C 1
ATOM 3308 O O . ARG A 1 414 ? 11.977 -55.719 -29.078 1 82.56 414 ARG A O 1
ATOM 3315 N N . LEU A 1 415 ? 10.359 -56.562 -30.359 1 80.81 415 LEU A N 1
ATOM 3316 C CA . LEU A 1 415 ? 9.562 -55.344 -30.203 1 80.81 415 LEU A CA 1
ATOM 3317 C C . LEU A 1 415 ? 9.211 -55.094 -28.734 1 80.81 415 LEU A C 1
ATOM 3319 O O . LEU A 1 415 ? 9.312 -53.969 -28.25 1 80.81 415 LEU A O 1
ATOM 3323 N N . ILE A 1 416 ? 8.781 -56.062 -28.094 1 79.31 416 ILE A N 1
ATOM 3324 C CA . ILE A 1 416 ? 8.414 -55.969 -26.688 1 79.31 416 ILE A CA 1
ATOM 3325 C C . ILE A 1 416 ? 9.641 -55.562 -25.859 1 79.31 416 ILE A C 1
ATOM 3327 O O . ILE A 1 416 ? 9.555 -54.719 -24.969 1 79.31 416 ILE A O 1
ATOM 3331 N N . ASP A 1 417 ? 10.742 -56.219 -26.172 1 80.5 417 ASP A N 1
ATOM 3332 C CA . ASP A 1 417 ? 11.977 -55.906 -25.469 1 80.5 417 ASP A CA 1
ATOM 3333 C C . ASP A 1 417 ? 12.359 -54.438 -25.656 1 80.5 417 ASP A C 1
ATOM 3335 O O . ASP A 1 417 ? 12.82 -53.781 -24.734 1 80.5 417 ASP A O 1
ATOM 3339 N N . ASP A 1 418 ? 12.195 -54.031 -26.844 1 80.88 418 ASP A N 1
ATOM 3340 C CA . ASP A 1 418 ? 12.5 -52.625 -27.156 1 80.88 418 ASP A CA 1
ATOM 3341 C C . ASP A 1 418 ? 11.609 -51.688 -26.359 1 80.88 418 ASP A C 1
ATOM 3343 O O . ASP A 1 418 ? 12.078 -50.656 -25.828 1 80.88 418 ASP A O 1
ATOM 3347 N N . ILE A 1 419 ? 10.398 -51.969 -26.312 1 78.38 419 ILE A N 1
ATOM 3348 C CA . ILE A 1 419 ? 9.43 -51.125 -25.594 1 78.38 419 ILE A CA 1
ATOM 3349 C C . ILE A 1 419 ? 9.797 -51.094 -24.125 1 78.38 419 ILE A C 1
ATOM 3351 O O . ILE A 1 419 ? 9.766 -50 -23.5 1 78.38 419 ILE A O 1
ATOM 3355 N N . LEU A 1 420 ? 10.141 -52.188 -23.594 1 74.25 420 LEU A N 1
ATOM 3356 C CA . LEU A 1 420 ? 10.539 -52.25 -22.188 1 74.25 420 LEU A CA 1
ATOM 3357 C C . LEU A 1 420 ? 11.797 -51.438 -21.922 1 74.25 420 LEU A C 1
ATOM 3359 O O . LEU A 1 420 ? 11.883 -50.719 -20.922 1 74.25 420 LEU A O 1
ATOM 3363 N N . THR A 1 421 ? 12.695 -51.688 -22.781 1 78.38 421 THR A N 1
ATOM 3364 C CA . THR A 1 421 ? 13.945 -50.938 -22.641 1 78.38 421 THR A CA 1
ATOM 3365 C C . THR A 1 421 ? 13.68 -49.438 -22.672 1 78.38 421 THR A C 1
ATOM 3367 O O . THR A 1 421 ? 14.211 -48.688 -21.844 1 78.38 421 THR A O 1
ATOM 3370 N N . LEU A 1 422 ? 12.898 -49.062 -23.578 1 77.06 422 LEU A N 1
ATOM 3371 C CA . LEU A 1 422 ? 12.562 -47.656 -23.719 1 77.06 422 LEU A CA 1
ATOM 3372 C C . LEU A 1 422 ? 11.859 -47.156 -22.453 1 77.06 422 LEU A C 1
ATOM 3374 O O . LEU A 1 422 ? 12.164 -46.062 -21.969 1 77.06 422 LEU A O 1
ATOM 3378 N N . SER A 1 423 ? 10.945 -47.812 -22 1 71.56 423 SER A N 1
ATOM 3379 C CA . SER A 1 423 ? 10.219 -47.438 -20.781 1 71.56 423 SER A CA 1
ATOM 3380 C C . SER A 1 423 ? 11.156 -47.375 -19.578 1 71.56 423 SER A C 1
ATOM 3382 O O . SER A 1 423 ? 11.023 -46.469 -18.75 1 71.56 423 SER A O 1
ATOM 3384 N N . ASP A 1 424 ? 12.031 -48.344 -19.5 1 72.5 424 ASP A N 1
ATOM 3385 C CA . ASP A 1 424 ? 12.984 -48.375 -18.391 1 72.5 424 ASP A CA 1
ATOM 3386 C C . ASP A 1 424 ? 13.891 -47.125 -18.406 1 72.5 424 ASP A C 1
ATOM 3388 O O . ASP A 1 424 ? 14.18 -46.562 -17.359 1 72.5 424 ASP A O 1
ATOM 3392 N N . ILE A 1 425 ? 14.32 -46.812 -19.562 1 74.75 425 ILE A N 1
ATOM 3393 C CA . ILE A 1 425 ? 15.203 -45.656 -19.703 1 74.75 425 ILE A CA 1
ATOM 3394 C C . ILE A 1 425 ? 14.445 -44.375 -19.344 1 74.75 425 ILE A C 1
ATOM 3396 O O . ILE A 1 425 ? 14.977 -43.5 -18.656 1 74.75 425 ILE A O 1
ATOM 3400 N N . GLU A 1 426 ? 13.273 -44.281 -19.734 1 69.44 426 GLU A N 1
ATOM 3401 C CA . GLU A 1 426 ? 12.469 -43.094 -19.5 1 69.44 426 GLU A CA 1
ATOM 3402 C C . GLU A 1 426 ? 12.125 -42.938 -18.031 1 69.44 426 GLU A C 1
ATOM 3404 O O . GLU A 1 426 ? 12.031 -41.812 -17.516 1 69.44 426 GLU A O 1
ATOM 3409 N N . ASN A 1 427 ? 11.883 -44.031 -17.422 1 64.19 427 ASN A N 1
ATOM 3410 C CA . ASN A 1 427 ? 11.562 -44 -16 1 64.19 427 ASN A CA 1
ATOM 3411 C C . ASN A 1 427 ? 12.789 -43.719 -15.148 1 64.19 427 ASN A C 1
ATOM 3413 O O . ASN A 1 427 ? 12.672 -43.25 -14.016 1 64.19 427 ASN A O 1
ATOM 3417 N N . SER A 1 428 ? 13.891 -44.156 -15.602 1 60.88 428 SER A N 1
ATOM 3418 C CA . SER A 1 428 ? 15.109 -44.031 -14.812 1 60.88 428 SER A CA 1
ATOM 3419 C C . SER A 1 428 ? 15.742 -42.625 -14.984 1 60.88 428 SER A C 1
ATOM 3421 O O . SER A 1 428 ? 16.812 -42.375 -14.422 1 60.88 428 SER A O 1
ATOM 3423 N N . GLN A 1 429 ? 15.297 -41.938 -15.883 1 55.25 429 GLN A N 1
ATOM 3424 C CA . GLN A 1 429 ? 15.961 -40.656 -16.094 1 55.25 429 GLN A CA 1
ATOM 3425 C C . GLN A 1 429 ? 16.297 -39.969 -14.758 1 55.25 429 GLN A C 1
ATOM 3427 O O . GLN A 1 429 ? 17.25 -39.188 -14.672 1 55.25 429 GLN A O 1
ATOM 3432 N N . HIS A 1 430 ? 15.484 -40.312 -13.695 1 52.06 430 HIS A N 1
ATOM 3433 C CA . HIS A 1 430 ? 15.82 -39.625 -12.445 1 52.06 430 HIS A CA 1
ATOM 3434 C C . HIS A 1 430 ? 16.766 -40.469 -11.594 1 52.06 430 HIS A C 1
ATOM 3436 O O . HIS A 1 430 ? 17.297 -40 -10.594 1 52.06 430 HIS A O 1
ATOM 3442 N N . LYS A 1 431 ? 16.953 -41.781 -11.898 1 55.47 431 LYS A N 1
ATOM 3443 C CA . LYS A 1 431 ? 17.828 -42.594 -11.055 1 55.47 431 LYS A CA 1
ATOM 3444 C C . LYS A 1 431 ? 19.156 -42.875 -11.75 1 55.47 431 LYS A C 1
ATOM 3446 O O . LYS A 1 431 ? 19.203 -43.625 -12.727 1 55.47 431 LYS A O 1
ATOM 3451 N N . VAL A 1 432 ? 20.047 -42.094 -11.82 1 52.5 432 VAL A N 1
ATOM 3452 C CA . VAL A 1 432 ? 21.375 -42.188 -12.406 1 52.5 432 VAL A CA 1
ATOM 3453 C C . VAL A 1 432 ? 22.062 -43.469 -11.891 1 52.5 432 VAL A C 1
ATOM 3455 O O . VAL A 1 432 ? 22.312 -43.594 -10.695 1 52.5 432 VAL A O 1
ATOM 3458 N N . LEU A 1 433 ? 21.844 -44.562 -12.391 1 56 433 LEU A N 1
ATOM 3459 C CA . LEU A 1 433 ? 22.688 -45.688 -11.984 1 56 433 LEU A CA 1
ATOM 3460 C C . LEU A 1 433 ? 24.141 -45.406 -12.352 1 56 433 LEU A C 1
ATOM 3462 O O . LEU A 1 433 ? 24.453 -45.125 -13.508 1 56 433 LEU A O 1
ATOM 3466 N N . HIS A 1 434 ? 24.938 -45.031 -11.438 1 67.5 434 HIS A N 1
ATOM 3467 C CA . HIS A 1 434 ? 26.344 -44.656 -11.609 1 67.5 434 HIS A CA 1
ATOM 3468 C C . HIS A 1 434 ? 27.25 -45.875 -11.562 1 67.5 434 HIS A C 1
ATOM 3470 O O . HIS A 1 434 ? 27.781 -46.219 -10.508 1 67.5 434 HIS A O 1
ATOM 3476 N N . GLN A 1 435 ? 27.188 -46.812 -12.539 1 80.94 435 GLN A N 1
ATOM 3477 C CA . GLN A 1 435 ? 28.188 -47.875 -12.656 1 80.94 435 GLN A CA 1
ATOM 3478 C C . GLN A 1 435 ? 29.297 -47.469 -13.617 1 80.94 435 GLN A C 1
ATOM 3480 O O . GLN A 1 435 ? 29.062 -46.75 -14.602 1 80.94 435 GLN A O 1
ATOM 3485 N N . GLU A 1 436 ? 30.5 -47.875 -13.242 1 88.06 436 GLU A N 1
ATOM 3486 C CA . GLU A 1 436 ? 31.656 -47.656 -14.109 1 88.06 436 GLU A CA 1
ATOM 3487 C C . GLU A 1 436 ? 31.641 -48.594 -15.305 1 88.06 436 GLU A C 1
ATOM 3489 O O . GLU A 1 436 ? 31.391 -49.812 -15.141 1 88.06 436 GLU A O 1
ATOM 3494 N N . ILE A 1 437 ? 31.766 -48.125 -16.469 1 91.12 437 ILE A N 1
ATOM 3495 C CA . ILE A 1 437 ? 31.766 -48.906 -17.703 1 91.12 437 ILE A CA 1
ATOM 3496 C C . ILE A 1 437 ? 33.094 -48.719 -18.438 1 91.12 437 ILE A C 1
ATOM 3498 O O . ILE A 1 437 ? 33.562 -47.594 -18.594 1 91.12 437 ILE A O 1
ATOM 3502 N N . LEU A 1 438 ? 33.781 -49.75 -18.672 1 92.25 438 LEU A N 1
ATOM 3503 C CA . LEU A 1 438 ? 34.906 -49.719 -19.594 1 92.25 438 LEU A CA 1
ATOM 3504 C C . LEU A 1 438 ? 34.469 -49.938 -21.031 1 92.25 438 LEU A C 1
ATOM 3506 O O . LEU A 1 438 ? 34.219 -51.062 -21.469 1 92.25 438 LEU A O 1
ATOM 3510 N N . PRO A 1 439 ? 34.375 -48.875 -21.781 1 94.56 439 PRO A N 1
ATOM 3511 C CA . PRO A 1 439 ? 33.781 -48.938 -23.125 1 94.56 439 PRO A CA 1
ATOM 3512 C C . PRO A 1 439 ? 34.5 -49.938 -24.031 1 94.56 439 PRO A C 1
ATOM 3514 O O . PRO A 1 439 ? 33.875 -50.594 -24.859 1 94.56 439 PRO A O 1
ATOM 3517 N N . SER A 1 440 ? 35.844 -50.062 -23.875 1 93.44 440 SER A N 1
ATOM 3518 C CA . SER A 1 440 ? 36.625 -50.938 -24.734 1 93.44 440 SER A CA 1
ATOM 3519 C C . SER A 1 440 ? 36.125 -52.406 -24.625 1 93.44 440 SER A C 1
ATOM 3521 O O . SER A 1 440 ? 36 -53.094 -25.625 1 93.44 440 SER A O 1
ATOM 3523 N N . ASP A 1 441 ? 35.844 -52.781 -23.453 1 92.5 441 ASP A N 1
ATOM 3524 C CA . ASP A 1 441 ? 35.375 -54.156 -23.203 1 92.5 441 ASP A CA 1
ATOM 3525 C C . ASP A 1 441 ? 34 -54.375 -23.828 1 92.5 441 ASP A C 1
ATOM 3527 O O . ASP A 1 441 ? 33.781 -55.406 -24.453 1 92.5 441 ASP A O 1
ATOM 3531 N N . THR A 1 442 ? 33.188 -53.438 -23.625 1 94.12 442 THR A N 1
ATOM 3532 C CA . THR A 1 442 ? 31.812 -53.562 -24.141 1 94.12 442 THR A CA 1
ATOM 3533 C C . THR A 1 442 ? 31.812 -53.531 -25.672 1 94.12 442 THR A C 1
ATOM 3535 O O . THR A 1 442 ? 31.078 -54.281 -26.297 1 94.12 442 THR A O 1
ATOM 3538 N N . LEU A 1 443 ? 32.656 -52.781 -26.234 1 95.75 443 LEU A N 1
ATOM 3539 C CA . LEU A 1 443 ? 32.75 -52.656 -27.688 1 95.75 443 LEU A CA 1
ATOM 3540 C C . LEU A 1 443 ? 33.219 -53.969 -28.297 1 95.75 443 LEU A C 1
ATOM 3542 O O . LEU A 1 443 ? 32.719 -54.406 -29.312 1 95.75 443 LEU A O 1
ATOM 3546 N N . LYS A 1 444 ? 34.188 -54.531 -27.672 1 93 444 LYS A N 1
ATOM 3547 C CA . LYS A 1 444 ? 34.719 -55.812 -28.141 1 93 444 LYS A CA 1
ATOM 3548 C C . LYS A 1 444 ? 33.688 -56.906 -28.047 1 93 444 LYS A C 1
ATOM 3550 O O . LYS A 1 444 ? 33.562 -57.719 -28.953 1 93 444 LYS A O 1
ATOM 3555 N N . GLU A 1 445 ? 33.031 -56.875 -26.984 1 94.44 445 GLU A N 1
ATOM 3556 C CA . GLU A 1 445 ? 31.953 -57.844 -26.812 1 94.44 445 GLU A CA 1
ATOM 3557 C C . GLU A 1 445 ? 30.922 -57.719 -27.922 1 94.44 445 GLU A C 1
ATOM 3559 O O . GLU A 1 445 ? 30.469 -58.75 -28.469 1 94.44 445 GLU A O 1
ATOM 3564 N N . VAL A 1 446 ? 30.484 -56.531 -28.266 1 95.5 446 VAL A N 1
ATOM 3565 C CA . VAL A 1 446 ? 29.469 -56.312 -29.281 1 95.5 446 VAL A CA 1
ATOM 3566 C C . VAL A 1 446 ? 30.016 -56.688 -30.656 1 95.5 446 VAL A C 1
ATOM 3568 O O . VAL A 1 446 ? 29.297 -57.25 -31.469 1 95.5 446 VAL A O 1
ATOM 3571 N N . GLU A 1 447 ? 31.266 -56.406 -30.891 1 94.06 447 GLU A N 1
ATOM 3572 C CA . GLU A 1 447 ? 31.906 -56.781 -32.125 1 94.06 447 GLU A CA 1
ATOM 3573 C C . GLU A 1 447 ? 31.828 -58.312 -32.344 1 94.06 447 GLU A C 1
ATOM 3575 O O . GLU A 1 447 ? 31.469 -58.781 -33.438 1 94.06 447 GLU A O 1
ATOM 3580 N N . GLU A 1 448 ? 32.156 -59 -31.344 1 93.5 448 GLU A N 1
ATOM 3581 C CA . GLU A 1 448 ? 32.125 -60.469 -31.406 1 93.5 448 GLU A CA 1
ATOM 3582 C C . GLU A 1 448 ? 30.734 -61 -31.688 1 93.5 448 GLU A C 1
ATOM 3584 O O . GLU A 1 448 ? 30.562 -61.969 -32.406 1 93.5 448 GLU A O 1
ATOM 3589 N N . MET A 1 449 ? 29.828 -60.344 -31.141 1 93.38 449 MET A N 1
ATOM 3590 C CA . MET A 1 449 ? 28.438 -60.75 -31.312 1 93.38 449 MET A CA 1
ATOM 3591 C C . MET A 1 449 ? 27.953 -60.469 -32.719 1 93.38 449 MET A C 1
ATOM 3593 O O . MET A 1 449 ? 27.141 -61.219 -33.25 1 93.38 449 MET A O 1
ATOM 3597 N N . MET A 1 450 ? 28.422 -59.406 -33.312 1 93.62 450 MET A N 1
ATOM 3598 C CA . MET A 1 450 ? 27.859 -58.906 -34.594 1 93.62 450 MET A CA 1
ATOM 3599 C C . MET A 1 450 ? 28.625 -59.469 -35.781 1 93.62 450 MET A C 1
ATOM 3601 O O . MET A 1 450 ? 28.109 -59.5 -36.906 1 93.62 450 MET A O 1
ATOM 3605 N N . LYS A 1 451 ? 29.797 -59.906 -35.562 1 93.81 451 LYS A N 1
ATOM 3606 C CA . LYS A 1 451 ? 30.672 -60.375 -36.625 1 93.81 451 LYS A CA 1
ATOM 3607 C C . LYS A 1 451 ? 30.016 -61.5 -37.406 1 93.81 451 LYS A C 1
ATOM 3609 O O . LYS A 1 451 ? 29.969 -61.5 -38.656 1 93.81 451 LYS A O 1
ATOM 3614 N N . PRO A 1 452 ? 29.469 -62.531 -36.688 1 93.88 452 PRO A N 1
ATOM 3615 C CA . PRO A 1 452 ? 28.812 -63.594 -37.438 1 93.88 452 PRO A CA 1
ATOM 3616 C C . PRO A 1 452 ? 27.625 -63.125 -38.281 1 93.88 452 PRO A C 1
ATOM 3618 O O . PRO A 1 452 ? 27.391 -63.625 -39.375 1 93.88 452 PRO A O 1
ATOM 3621 N N . ILE A 1 453 ? 26.984 -62.25 -37.812 1 92.06 453 ILE A N 1
ATOM 3622 C CA . ILE A 1 453 ? 25.828 -61.688 -38.531 1 92.06 453 ILE A CA 1
ATOM 3623 C C . ILE A 1 453 ? 26.266 -60.969 -39.781 1 92.06 453 ILE A C 1
ATOM 3625 O O . ILE A 1 453 ? 25.672 -61.125 -40.844 1 92.06 453 ILE A O 1
ATOM 3629 N N . ALA A 1 454 ? 27.297 -60.219 -39.656 1 94.94 454 ALA A N 1
ATOM 3630 C CA . ALA A 1 454 ? 27.859 -59.5 -40.812 1 94.94 454 ALA A CA 1
ATOM 3631 C C . ALA A 1 454 ? 28.391 -60.438 -41.875 1 94.94 454 ALA A C 1
ATOM 3633 O O . ALA A 1 454 ? 28.141 -60.281 -43.062 1 94.94 454 ALA A O 1
ATOM 3634 N N . THR A 1 455 ? 29.016 -61.438 -41.375 1 93.81 455 THR A N 1
ATOM 3635 C CA . THR A 1 455 ? 29.609 -62.438 -42.281 1 93.81 455 THR A CA 1
ATOM 3636 C C . THR A 1 455 ? 28.531 -63.188 -43.031 1 93.81 455 THR A C 1
ATOM 3638 O O . THR A 1 455 ? 28.688 -63.438 -44.25 1 93.81 455 THR A O 1
ATOM 3641 N N . ASN A 1 456 ? 27.531 -63.438 -42.406 1 92.31 456 ASN A N 1
ATOM 3642 C CA . ASN A 1 456 ? 26.422 -64.188 -43.031 1 92.31 456 ASN A CA 1
ATOM 3643 C C . ASN A 1 456 ? 25.797 -63.344 -44.156 1 92.31 456 ASN A C 1
ATOM 3645 O O . ASN A 1 456 ? 25.297 -63.906 -45.125 1 92.31 456 ASN A O 1
ATOM 3649 N N . LYS A 1 457 ? 25.844 -62.156 -44.094 1 91.94 457 LYS A N 1
ATOM 3650 C CA . LYS A 1 457 ? 25.297 -61.281 -45.125 1 91.94 457 LYS A CA 1
ATOM 3651 C C . LYS A 1 457 ? 26.375 -60.812 -46.062 1 91.94 457 LYS A C 1
ATOM 3653 O O . LYS A 1 457 ? 26.141 -59.938 -46.875 1 91.94 457 LYS A O 1
ATOM 3658 N N . ALA A 1 458 ? 27.562 -61.344 -45.875 1 95.31 458 ALA A N 1
ATOM 3659 C CA . ALA A 1 458 ? 28.719 -61 -46.719 1 95.31 458 ALA A CA 1
ATOM 3660 C C . ALA A 1 458 ? 29.094 -59.531 -46.594 1 95.31 458 ALA A C 1
ATOM 3662 O O . ALA A 1 458 ? 29.359 -58.875 -47.594 1 95.31 458 ALA A O 1
ATOM 3663 N N . ILE A 1 459 ? 29.016 -59.062 -45.406 1 96.31 459 ILE A N 1
ATOM 3664 C CA . ILE A 1 459 ? 29.391 -57.688 -45.094 1 96.31 459 ILE A CA 1
ATOM 3665 C C . ILE A 1 459 ? 30.688 -57.688 -44.281 1 96.31 459 ILE A C 1
ATOM 3667 O O . ILE A 1 459 ? 30.875 -58.5 -43.375 1 96.31 459 ILE A O 1
ATOM 3671 N N . GLU A 1 460 ? 31.578 -56.812 -44.656 1 96.31 460 GLU A N 1
ATOM 3672 C CA . GLU A 1 460 ? 32.812 -56.688 -43.906 1 96.31 460 GLU A CA 1
ATOM 3673 C C . GLU A 1 460 ? 32.688 -55.75 -42.719 1 96.31 460 GLU A C 1
ATOM 3675 O O . GLU A 1 460 ? 32.344 -54.562 -42.875 1 96.31 460 GLU A O 1
ATOM 3680 N N . LEU A 1 461 ? 32.812 -56.281 -41.5 1 96.81 461 LEU A N 1
ATOM 3681 C CA . LEU A 1 461 ? 32.781 -55.469 -40.281 1 96.81 461 LEU A CA 1
ATOM 3682 C C . LEU A 1 461 ? 34.188 -55.094 -39.844 1 96.81 461 LEU A C 1
ATOM 3684 O O . LEU A 1 461 ? 35 -55.969 -39.438 1 96.81 461 LEU A O 1
ATOM 3688 N N . LEU A 1 462 ? 34.5 -53.812 -39.938 1 95.88 462 LEU A N 1
ATOM 3689 C CA . LEU A 1 462 ? 35.812 -53.281 -39.531 1 95.88 462 LEU A CA 1
ATOM 3690 C C . LEU A 1 462 ? 35.719 -52.531 -38.219 1 95.88 462 LEU A C 1
ATOM 3692 O O . LEU A 1 462 ? 34.781 -51.781 -38 1 95.88 462 LEU A O 1
ATOM 3696 N N . THR A 1 463 ? 36.625 -52.812 -37.312 1 95.31 463 THR A N 1
ATOM 3697 C CA . THR A 1 463 ? 36.594 -52.156 -36 1 95.31 463 THR A CA 1
ATOM 3698 C C . THR A 1 463 ? 37.938 -51.469 -35.719 1 95.31 463 THR A C 1
ATOM 3700 O O . THR A 1 463 ? 39 -52.062 -35.969 1 95.31 463 THR A O 1
ATOM 3703 N N . GLU A 1 464 ? 37.906 -50.219 -35.469 1 95.06 464 GLU A N 1
ATOM 3704 C CA . GLU A 1 464 ? 39.031 -49.438 -35.031 1 95.06 464 GLU A CA 1
ATOM 3705 C C . GLU A 1 464 ? 38.781 -48.812 -33.656 1 95.06 464 GLU A C 1
ATOM 3707 O O . GLU A 1 464 ? 38.25 -47.719 -33.562 1 95.06 464 GLU A O 1
ATOM 3712 N N . ILE A 1 465 ? 39.219 -49.5 -32.562 1 94.06 465 ILE A N 1
ATOM 3713 C CA . ILE A 1 465 ? 38.969 -49.062 -31.203 1 94.06 465 ILE A CA 1
ATOM 3714 C C . ILE A 1 465 ? 40.281 -48.688 -30.531 1 94.06 465 ILE A C 1
ATOM 3716 O O . ILE A 1 465 ? 41.219 -49.5 -30.516 1 94.06 465 ILE A O 1
ATOM 3720 N N . ASP A 1 466 ? 40.312 -47.562 -30.016 1 91.38 466 ASP A N 1
ATOM 3721 C CA . ASP A 1 466 ? 41.531 -47.156 -29.297 1 91.38 466 ASP A CA 1
ATOM 3722 C C . ASP A 1 466 ? 41.75 -48.031 -28.062 1 91.38 466 ASP A C 1
ATOM 3724 O O . ASP A 1 466 ? 40.781 -48.406 -27.391 1 91.38 466 ASP A O 1
ATOM 3728 N N . LEU A 1 467 ? 42.938 -48.5 -27.734 1 81.88 467 LEU A N 1
ATOM 3729 C CA . LEU A 1 467 ? 43.312 -49.406 -26.656 1 81.88 467 LEU A CA 1
ATOM 3730 C C . LEU A 1 467 ? 43.094 -48.75 -25.297 1 81.88 467 LEU A C 1
ATOM 3732 O O . LEU A 1 467 ? 42.812 -49.406 -24.312 1 81.88 467 LEU A O 1
ATOM 3736 N N . ASN A 1 468 ? 43.219 -47.344 -25.219 1 85.62 468 ASN A N 1
ATOM 3737 C CA . ASN A 1 468 ? 43.125 -46.688 -23.922 1 85.62 468 ASN A CA 1
ATOM 3738 C C . ASN A 1 468 ? 41.906 -45.75 -23.844 1 85.62 468 ASN A C 1
ATOM 3740 O O . ASN A 1 468 ? 42.062 -44.562 -23.609 1 85.62 468 ASN A O 1
ATOM 3744 N N . LEU A 1 469 ? 40.688 -46.375 -23.875 1 92 469 LEU A N 1
ATOM 3745 C CA . LEU A 1 469 ? 39.469 -45.562 -23.734 1 92 469 LEU A CA 1
ATOM 3746 C C . LEU A 1 469 ? 39.156 -45.312 -22.266 1 92 469 LEU A C 1
ATOM 3748 O O . LEU A 1 469 ? 39.312 -46.188 -21.422 1 92 469 LEU A O 1
ATOM 3752 N N . PRO A 1 470 ? 38.844 -44.094 -21.906 1 90.12 470 PRO A N 1
ATOM 3753 C CA . PRO A 1 470 ? 38.531 -43.781 -20.516 1 90.12 470 PRO A CA 1
ATOM 3754 C C . PRO A 1 470 ? 37.25 -44.438 -20.047 1 90.12 470 PRO A C 1
ATOM 3756 O O . PRO A 1 470 ? 36.375 -44.781 -20.859 1 90.12 470 PRO A O 1
ATOM 3759 N N . MET A 1 471 ? 37.188 -44.594 -18.734 1 90.12 471 MET A N 1
ATOM 3760 C CA . MET A 1 471 ? 35.969 -45.125 -18.109 1 90.12 471 MET A CA 1
ATOM 3761 C C . MET A 1 471 ? 34.844 -44.062 -18.156 1 90.12 471 MET A C 1
ATOM 3763 O O . MET A 1 471 ? 35.094 -42.875 -18.031 1 90.12 471 MET A O 1
ATOM 3767 N N . ILE A 1 472 ? 33.625 -44.562 -18.406 1 90.19 472 ILE A N 1
ATOM 3768 C CA . ILE A 1 472 ? 32.469 -43.656 -18.328 1 90.19 472 ILE A CA 1
ATOM 3769 C C . ILE A 1 472 ? 31.484 -44.219 -17.281 1 90.19 472 ILE A C 1
ATOM 3771 O O . ILE A 1 472 ? 31.609 -45.344 -16.828 1 90.19 472 ILE A O 1
ATOM 3775 N N . TYR A 1 473 ? 30.562 -43.375 -16.828 1 88.69 473 TYR A N 1
ATOM 3776 C CA . TYR A 1 473 ? 29.594 -43.75 -15.797 1 88.69 473 TYR A CA 1
ATOM 3777 C C . TYR A 1 473 ? 28.188 -43.875 -16.391 1 88.69 473 TYR A C 1
ATOM 3779 O O . TYR A 1 473 ? 27.75 -43 -17.141 1 88.69 473 TYR A O 1
ATOM 3787 N N . GLY A 1 474 ? 27.531 -45.031 -16.188 1 87 474 GLY A N 1
ATOM 3788 C CA . GLY A 1 474 ? 26.172 -45.281 -16.656 1 87 474 GLY A CA 1
ATOM 3789 C C . GLY A 1 474 ? 25.781 -46.719 -16.609 1 87 474 GLY A C 1
ATOM 3790 O O . GLY A 1 474 ? 26.406 -47.531 -15.914 1 87 474 GLY A O 1
ATOM 3791 N N . ASN A 1 475 ? 24.734 -47.094 -17.234 1 87.19 475 ASN A N 1
ATOM 3792 C CA . ASN A 1 475 ? 24.25 -48.469 -17.297 1 87.19 475 ASN A CA 1
ATOM 3793 C C . ASN A 1 475 ? 24.922 -49.25 -18.438 1 87.19 475 ASN A C 1
ATOM 3795 O O . ASN A 1 475 ? 24.734 -48.938 -19.609 1 87.19 475 ASN A O 1
ATOM 3799 N N . ARG A 1 476 ? 25.625 -50.25 -18.125 1 89.88 476 ARG A N 1
ATOM 3800 C CA . ARG A 1 476 ? 26.406 -51.031 -19.094 1 89.88 476 ARG A CA 1
ATOM 3801 C C . ARG A 1 476 ? 25.5 -51.719 -20.109 1 89.88 476 ARG A C 1
ATOM 3803 O O . ARG A 1 476 ? 25.812 -51.781 -21.297 1 89.88 476 ARG A O 1
ATOM 3810 N N . ASP A 1 477 ? 24.375 -52.219 -19.656 1 88.12 477 ASP A N 1
ATOM 3811 C CA . ASP A 1 477 ? 23.453 -52.906 -20.547 1 88.12 477 ASP A CA 1
ATOM 3812 C C . ASP A 1 477 ? 22.844 -51.969 -21.578 1 88.12 477 ASP A C 1
ATOM 3814 O O . ASP A 1 477 ? 22.641 -52.344 -22.734 1 88.12 477 ASP A O 1
ATOM 3818 N N . TRP A 1 478 ? 22.641 -50.781 -21.109 1 90.06 478 TRP A N 1
ATOM 3819 C CA . TRP A 1 478 ? 22.125 -49.781 -22.031 1 90.06 478 TRP A CA 1
ATOM 3820 C C . TRP A 1 478 ? 23.188 -49.406 -23.062 1 90.06 478 TRP A C 1
ATOM 3822 O O . TRP A 1 478 ? 22.875 -49.281 -24.25 1 90.06 478 TRP A O 1
ATOM 3832 N N . PHE A 1 479 ? 24.359 -49.25 -22.562 1 92.5 479 PHE A N 1
ATOM 3833 C CA . PHE A 1 479 ? 25.469 -48.938 -23.453 1 92.5 479 PHE A CA 1
ATOM 3834 C C . PHE A 1 479 ? 25.641 -50 -24.516 1 92.5 479 PHE A C 1
ATOM 3836 O O . PHE A 1 479 ? 25.766 -49.688 -25.703 1 92.5 479 PHE A O 1
ATOM 3843 N N . LYS A 1 480 ? 25.594 -51.25 -24.094 1 93.88 480 LYS A N 1
ATOM 3844 C CA . LYS A 1 480 ? 25.688 -52.406 -25 1 93.88 480 LYS A CA 1
ATOM 3845 C C . LYS A 1 480 ? 24.547 -52.375 -26.016 1 93.88 480 LYS A C 1
ATOM 3847 O O . LYS A 1 480 ? 24.766 -52.594 -27.203 1 93.88 480 LYS A O 1
ATOM 3852 N N . GLN A 1 481 ? 23.375 -52.125 -25.531 1 91.75 481 GLN A N 1
ATOM 3853 C CA . GLN A 1 481 ? 22.188 -52.125 -26.375 1 91.75 481 GLN A CA 1
ATOM 3854 C C . GLN A 1 481 ? 22.266 -51 -27.438 1 91.75 481 GLN A C 1
ATOM 3856 O O . GLN A 1 481 ? 21.844 -51.188 -28.578 1 91.75 481 GLN A O 1
ATOM 3861 N N . MET A 1 482 ? 22.781 -49.906 -27.047 1 94.25 482 MET A N 1
ATOM 3862 C CA . MET A 1 482 ? 22.953 -48.812 -27.953 1 94.25 482 MET A CA 1
ATOM 3863 C C . MET A 1 482 ? 23.859 -49.188 -29.125 1 94.25 482 MET A C 1
ATOM 3865 O O . MET A 1 482 ? 23.531 -48.938 -30.281 1 94.25 482 MET A O 1
ATOM 3869 N N . LEU A 1 483 ? 24.906 -49.875 -28.797 1 96.25 483 LEU A N 1
ATOM 3870 C CA . LEU A 1 483 ? 25.875 -50.281 -29.797 1 96.25 483 LEU A CA 1
ATOM 3871 C C . LEU A 1 483 ? 25.266 -51.344 -30.719 1 96.25 483 LEU A C 1
ATOM 3873 O O . LEU A 1 483 ? 25.438 -51.281 -31.938 1 96.25 483 LEU A O 1
ATOM 3877 N N . ILE A 1 484 ? 24.578 -52.281 -30.125 1 93.94 484 ILE A N 1
ATOM 3878 C CA . ILE A 1 484 ? 23.953 -53.344 -30.891 1 93.94 484 ILE A CA 1
ATOM 3879 C C . ILE A 1 484 ? 22.969 -52.781 -31.891 1 93.94 484 ILE A C 1
ATOM 3881 O O . ILE A 1 484 ? 22.953 -53.156 -33.062 1 93.94 484 ILE A O 1
ATOM 3885 N N . ASN A 1 485 ? 22.203 -51.812 -31.453 1 92.94 485 ASN A N 1
ATOM 3886 C CA . ASN A 1 485 ? 21.188 -51.219 -32.312 1 92.94 485 ASN A CA 1
ATOM 3887 C C . ASN A 1 485 ? 21.812 -50.5 -33.5 1 92.94 485 ASN A C 1
ATOM 3889 O O . ASN A 1 485 ? 21.312 -50.594 -34.625 1 92.94 485 ASN A O 1
ATOM 3893 N N . LEU A 1 486 ? 22.859 -49.812 -33.219 1 96.12 486 LEU A N 1
ATOM 3894 C CA . LEU A 1 486 ? 23.516 -49.031 -34.281 1 96.12 486 LEU A CA 1
ATOM 3895 C C . LEU A 1 486 ? 24.156 -49.938 -35.312 1 96.12 486 LEU A C 1
ATOM 3897 O O . LEU A 1 486 ? 23.984 -49.75 -36.5 1 96.12 486 LEU A O 1
ATOM 3901 N N . ILE A 1 487 ? 24.906 -50.906 -34.812 1 96.06 487 ILE A N 1
ATOM 3902 C CA . ILE A 1 487 ? 25.609 -51.812 -35.719 1 96.06 487 ILE A CA 1
ATOM 3903 C C . ILE A 1 487 ? 24.609 -52.688 -36.469 1 96.06 487 ILE A C 1
ATOM 3905 O O . ILE A 1 487 ? 24.766 -52.938 -37.688 1 96.06 487 ILE A O 1
ATOM 3909 N N . ASP A 1 488 ? 23.609 -53.156 -35.75 1 92.69 488 ASP A N 1
ATOM 3910 C CA . ASP A 1 488 ? 22.578 -53.969 -36.406 1 92.69 488 ASP A CA 1
ATOM 3911 C C . ASP A 1 488 ? 21.906 -53.188 -37.531 1 92.69 488 ASP A C 1
ATOM 3913 O O . ASP A 1 488 ? 21.672 -53.75 -38.594 1 92.69 488 ASP A O 1
ATOM 3917 N N . ASN A 1 489 ? 21.609 -51.969 -37.312 1 92.19 489 ASN A N 1
ATOM 3918 C CA . ASN A 1 489 ? 21.016 -51.125 -38.344 1 92.19 489 ASN A CA 1
ATOM 3919 C C . ASN A 1 489 ? 21.953 -50.969 -39.531 1 92.19 489 ASN A C 1
ATOM 3921 O O . ASN A 1 489 ? 21.516 -51.031 -40.688 1 92.19 489 ASN A O 1
ATOM 3925 N N . ALA A 1 490 ? 23.188 -50.75 -39.219 1 95.19 490 ALA A N 1
ATOM 3926 C CA . ALA A 1 490 ? 24.188 -50.594 -40.281 1 95.19 490 ALA A CA 1
ATOM 3927 C C . ALA A 1 490 ? 24.281 -51.844 -41.125 1 95.19 490 ALA A C 1
ATOM 3929 O O . ALA A 1 490 ? 24.344 -51.75 -42.375 1 95.19 490 ALA A O 1
ATOM 3930 N N . ILE A 1 491 ? 24.25 -53 -40.5 1 93.94 491 ILE A N 1
ATOM 3931 C CA . ILE A 1 491 ? 24.328 -54.25 -41.219 1 93.94 491 ILE A CA 1
ATOM 3932 C C . ILE A 1 491 ? 23.047 -54.469 -42.031 1 93.94 491 ILE A C 1
ATOM 3934 O O . ILE A 1 491 ? 23.109 -54.844 -43.188 1 93.94 491 ILE A O 1
ATOM 3938 N N . LYS A 1 492 ? 21.922 -54.188 -41.406 1 89.75 492 LYS A N 1
ATOM 3939 C CA . LYS A 1 492 ? 20.609 -54.438 -42 1 89.75 492 LYS A CA 1
ATOM 3940 C C . LYS A 1 492 ? 20.422 -53.625 -43.281 1 89.75 492 LYS A C 1
ATOM 3942 O O . LYS A 1 492 ? 19.891 -54.125 -44.281 1 89.75 492 LYS A O 1
ATOM 3947 N N . TYR A 1 493 ? 20.922 -52.438 -43.312 1 91.06 493 TYR A N 1
ATOM 3948 C CA . TYR A 1 493 ? 20.609 -51.531 -44.406 1 91.06 493 TYR A CA 1
ATOM 3949 C C . TYR A 1 493 ? 21.797 -51.406 -45.375 1 91.06 493 TYR A C 1
ATOM 3951 O O . TYR A 1 493 ? 21.797 -50.531 -46.219 1 91.06 493 TYR A O 1
ATOM 3959 N N . THR A 1 494 ? 22.781 -52.219 -45.188 1 93.69 494 THR A N 1
ATOM 3960 C CA . THR A 1 494 ? 23.922 -52.281 -46.094 1 93.69 494 THR A CA 1
ATOM 3961 C C . THR A 1 494 ? 23.781 -53.469 -47.062 1 93.69 494 THR A C 1
ATOM 3963 O O . THR A 1 494 ? 23.531 -54.594 -46.625 1 93.69 494 THR A O 1
ATOM 3966 N N . PRO A 1 495 ? 23.797 -53.281 -48.344 1 92.12 495 PRO A N 1
ATOM 3967 C CA . PRO A 1 495 ? 23.719 -54.406 -49.281 1 92.12 495 PRO A CA 1
ATOM 3968 C C . PRO A 1 495 ? 24.875 -55.375 -49.156 1 92.12 495 PRO A C 1
ATOM 3970 O O . PRO A 1 495 ? 25.906 -55.062 -48.562 1 92.12 495 PRO A O 1
ATOM 3973 N N . ARG A 1 496 ? 24.625 -56.531 -49.781 1 92.75 496 ARG A N 1
ATOM 3974 C CA . ARG A 1 496 ? 25.656 -57.562 -49.75 1 92.75 496 ARG A CA 1
ATOM 3975 C C . ARG A 1 496 ? 26.969 -57.031 -50.312 1 92.75 496 ARG A C 1
ATOM 3977 O O . ARG A 1 496 ? 26.969 -56.25 -51.281 1 92.75 496 ARG A O 1
ATOM 3984 N N . GLU A 1 497 ? 28.078 -57.5 -49.75 1 92.62 497 GLU A N 1
ATOM 3985 C CA . GLU A 1 497 ? 29.438 -57.125 -50.125 1 92.62 497 GLU A CA 1
ATOM 3986 C C . GLU A 1 497 ? 29.75 -55.688 -49.75 1 92.62 497 GLU A C 1
ATOM 3988 O O . GLU A 1 497 ? 30.672 -55.062 -50.281 1 92.62 497 GLU A O 1
ATOM 3993 N N . GLY A 1 498 ? 29 -55.156 -48.938 1 95 498 GLY A N 1
ATOM 3994 C CA . GLY A 1 498 ? 29.266 -53.812 -48.375 1 95 498 GLY A CA 1
ATOM 3995 C C . GLY A 1 498 ? 30.172 -53.844 -47.188 1 95 498 GLY A C 1
ATOM 3996 O O . GLY A 1 498 ? 30.812 -54.875 -46.875 1 95 498 GLY A O 1
ATOM 3997 N N . LYS A 1 499 ? 30.328 -52.562 -46.531 1 96.94 499 LYS A N 1
ATOM 3998 C CA . LYS A 1 499 ? 31.234 -52.469 -45.375 1 96.94 499 LYS A CA 1
ATOM 3999 C C . LYS A 1 499 ? 30.578 -51.688 -44.25 1 96.94 499 LYS A C 1
ATOM 4001 O O . LYS A 1 499 ? 29.812 -50.75 -44.5 1 96.94 499 LYS A O 1
ATOM 4006 N N . VAL A 1 500 ? 30.766 -52.062 -43.031 1 97.69 500 VAL A N 1
ATOM 4007 C CA . VAL A 1 500 ? 30.391 -51.375 -41.812 1 97.69 500 VAL A CA 1
ATOM 4008 C C . VAL A 1 500 ? 31.625 -51.156 -40.938 1 97.69 500 VAL A C 1
ATOM 4010 O O . VAL A 1 500 ? 32.375 -52.062 -40.656 1 97.69 500 VAL A O 1
ATOM 4013 N N . GLN A 1 501 ? 31.844 -49.906 -40.594 1 97.5 501 GLN A N 1
ATOM 4014 C CA . GLN A 1 501 ? 33.031 -49.562 -39.812 1 97.5 501 GLN A CA 1
ATOM 4015 C C . GLN A 1 501 ? 32.656 -49.031 -38.438 1 97.5 501 GLN A C 1
ATOM 4017 O O . GLN A 1 501 ? 31.859 -48.094 -38.312 1 97.5 501 GLN A O 1
ATOM 4022 N N . LEU A 1 502 ? 33.156 -49.625 -37.344 1 97.38 502 LEU A N 1
ATOM 4023 C CA . LEU A 1 502 ? 33 -49.156 -35.969 1 97.38 502 LEU A CA 1
ATOM 4024 C C . LEU A 1 502 ? 34.281 -48.531 -35.469 1 97.38 502 LEU A C 1
ATOM 4026 O O . LEU A 1 502 ? 35.344 -49.156 -35.5 1 97.38 502 LEU A O 1
ATOM 4030 N N . THR A 1 503 ? 34.219 -47.25 -35.094 1 97.12 503 THR A N 1
ATOM 4031 C CA . THR A 1 503 ? 35.375 -46.562 -34.594 1 97.12 503 THR A CA 1
ATOM 4032 C C . THR A 1 503 ? 35.062 -45.969 -33.188 1 97.12 503 THR A C 1
ATOM 4034 O O . THR A 1 503 ? 33.969 -45.531 -32.938 1 97.12 503 THR A O 1
ATOM 4037 N N . ALA A 1 504 ? 36 -46 -32.25 1 97 504 ALA A N 1
ATOM 4038 C CA . ALA A 1 504 ? 35.906 -45.406 -30.938 1 97 504 ALA A CA 1
ATOM 4039 C C . ALA A 1 504 ? 37.219 -44.781 -30.484 1 97 504 ALA A C 1
ATOM 4041 O O . ALA A 1 504 ? 38.281 -45.438 -30.547 1 97 504 ALA A O 1
ATOM 4042 N N . TYR A 1 505 ? 37.156 -43.594 -30.172 1 95.38 505 TYR A N 1
ATOM 4043 C CA . TYR A 1 505 ? 38.375 -42.938 -29.75 1 95.38 505 TYR A CA 1
ATOM 4044 C C . TYR A 1 505 ? 38.062 -41.781 -28.797 1 95.38 505 TYR A C 1
ATOM 4046 O O . TYR A 1 505 ? 36.906 -41.375 -28.688 1 95.38 505 TYR A O 1
ATOM 4054 N N . LYS A 1 506 ? 39.062 -41.375 -28.031 1 94.81 506 LYS A N 1
ATOM 4055 C CA . LYS A 1 506 ? 38.938 -40.219 -27.125 1 94.81 506 LYS A CA 1
ATOM 4056 C C . LYS A 1 506 ? 39.344 -38.938 -27.812 1 94.81 506 LYS A C 1
ATOM 4058 O O . LYS A 1 506 ? 40.344 -38.875 -28.547 1 94.81 506 LYS A O 1
ATOM 4063 N N . ARG A 1 507 ? 38.438 -38.062 -27.797 1 93.12 507 ARG A N 1
ATOM 4064 C CA . ARG A 1 507 ? 38.75 -36.719 -28.266 1 93.12 507 ARG A CA 1
ATOM 4065 C C . ARG A 1 507 ? 38.438 -35.688 -27.188 1 93.12 507 ARG A C 1
ATOM 4067 O O . ARG A 1 507 ? 37.281 -35.469 -26.844 1 93.12 507 ARG A O 1
ATOM 4074 N N . TYR A 1 508 ? 39.5 -35.094 -26.672 1 89.44 508 TYR A N 1
ATOM 4075 C CA . TYR A 1 508 ? 39.344 -34.125 -25.562 1 89.44 508 TYR A CA 1
ATOM 4076 C C . TYR A 1 508 ? 38.719 -34.812 -24.359 1 89.44 508 TYR A C 1
ATOM 4078 O O . TYR A 1 508 ? 39.219 -35.812 -23.844 1 89.44 508 TYR A O 1
ATOM 4086 N N . SER A 1 509 ? 37.594 -34.312 -23.828 1 90.75 509 SER A N 1
ATOM 4087 C CA . SER A 1 509 ? 36.938 -34.844 -22.641 1 90.75 509 SER A CA 1
ATOM 4088 C C . SER A 1 509 ? 35.688 -35.656 -23.031 1 90.75 509 SER A C 1
ATOM 4090 O O . SER A 1 509 ? 34.75 -35.812 -22.234 1 90.75 509 SER A O 1
ATOM 4092 N N . ASN A 1 510 ? 35.781 -36.125 -24.281 1 94.75 510 ASN A N 1
ATOM 4093 C CA . ASN A 1 510 ? 34.625 -36.875 -24.734 1 94.75 510 ASN A CA 1
ATOM 4094 C C . ASN A 1 510 ? 35.031 -38.219 -25.344 1 94.75 510 ASN A C 1
ATOM 4096 O O . ASN A 1 510 ? 36.125 -38.344 -25.922 1 94.75 510 ASN A O 1
ATOM 4100 N N . LEU A 1 511 ? 34.281 -39.219 -25.109 1 95.69 511 LEU A N 1
ATOM 4101 C CA . LEU A 1 511 ? 34.344 -40.469 -25.844 1 95.69 511 LEU A CA 1
ATOM 4102 C C . LEU A 1 511 ? 33.531 -40.406 -27.141 1 95.69 511 LEU A C 1
ATOM 4104 O O . LEU A 1 511 ? 32.344 -40.062 -27.109 1 95.69 511 LEU A O 1
ATOM 4108 N N . ILE A 1 512 ? 34.188 -40.562 -28.25 1 97 512 ILE A N 1
ATOM 4109 C CA . ILE A 1 512 ? 33.531 -40.531 -29.547 1 97 512 ILE A CA 1
ATOM 4110 C C . ILE A 1 512 ? 33.375 -41.938 -30.109 1 97 512 ILE A C 1
ATOM 4112 O O . ILE A 1 512 ? 34.344 -42.688 -30.172 1 97 512 ILE A O 1
ATOM 4116 N N . ILE A 1 513 ? 32.156 -42.406 -30.422 1 97.38 513 ILE A N 1
ATOM 4117 C CA . ILE A 1 513 ? 31.859 -43.688 -31.078 1 97.38 513 ILE A CA 1
ATOM 4118 C C . ILE A 1 513 ? 31.172 -43.406 -32.406 1 97.38 513 ILE A C 1
ATOM 4120 O O . ILE A 1 513 ? 30.219 -42.656 -32.469 1 97.38 513 ILE A O 1
ATOM 4124 N N . SER A 1 514 ? 31.672 -44 -33.469 1 97.69 514 SER A N 1
ATOM 4125 C CA . SER A 1 514 ? 31.078 -43.781 -34.781 1 97.69 514 SER A CA 1
ATOM 4126 C C . SER A 1 514 ? 30.797 -45.094 -35.469 1 97.69 514 SER A C 1
ATOM 4128 O O . SER A 1 514 ? 31.594 -46.031 -35.406 1 97.69 514 SER A O 1
ATOM 4130 N N . VAL A 1 515 ? 29.625 -45.281 -36.031 1 97.88 515 VAL A N 1
ATOM 4131 C CA . VAL A 1 515 ? 29.234 -46.406 -36.875 1 97.88 515 VAL A CA 1
ATOM 4132 C C . VAL A 1 515 ? 28.938 -45.938 -38.281 1 97.88 515 VAL A C 1
ATOM 4134 O O . VAL A 1 515 ? 27.984 -45.188 -38.5 1 97.88 515 VAL A O 1
ATOM 4137 N N . LYS A 1 516 ? 29.781 -46.312 -39.188 1 97.5 516 LYS A N 1
ATOM 4138 C CA . LYS A 1 516 ? 29.672 -45.875 -40.594 1 97.5 516 LYS A CA 1
ATOM 4139 C C . LYS A 1 516 ? 29.375 -47.062 -41.5 1 97.5 516 LYS A C 1
ATOM 4141 O O . LYS A 1 516 ? 30.031 -48.125 -41.406 1 97.5 516 LYS A O 1
ATOM 4146 N N . ASP A 1 517 ? 28.359 -46.906 -42.312 1 96.56 517 ASP A N 1
ATOM 4147 C CA . ASP A 1 517 ? 28 -48 -43.25 1 96.56 517 ASP A CA 1
ATOM 4148 C C . ASP A 1 517 ? 28.031 -47.5 -44.688 1 96.56 517 ASP A C 1
ATOM 4150 O O . ASP A 1 517 ? 28.109 -46.312 -44.938 1 96.56 517 ASP A O 1
ATOM 4154 N N . THR A 1 518 ? 28.141 -48.469 -45.656 1 96 518 THR A N 1
ATOM 4155 C CA . THR A 1 518 ? 28.047 -48.156 -47.094 1 96 518 THR A CA 1
ATOM 4156 C C . THR A 1 518 ? 26.688 -48.562 -47.656 1 96 518 THR A C 1
ATOM 4158 O O . THR A 1 518 ? 26.594 -49.125 -48.75 1 96 518 THR A O 1
ATOM 4161 N N . GLY A 1 519 ? 25.734 -48.406 -46.812 1 93.12 519 GLY A N 1
ATOM 4162 C CA . GLY A 1 519 ? 24.406 -48.875 -47.156 1 93.12 519 GLY A CA 1
ATOM 4163 C C . GLY A 1 519 ? 23.641 -47.938 -48.031 1 93.12 519 GLY A C 1
ATOM 4164 O O . GLY A 1 519 ? 24.234 -47.188 -48.812 1 93.12 519 GLY A O 1
ATOM 4165 N N . ILE A 1 520 ? 22.297 -48.031 -48 1 91.38 520 ILE A N 1
ATOM 4166 C CA . ILE A 1 520 ? 21.375 -47.375 -48.906 1 91.38 520 ILE A CA 1
ATOM 4167 C C . ILE A 1 520 ? 21.297 -45.875 -48.562 1 91.38 520 ILE A C 1
ATOM 4169 O O . ILE A 1 520 ? 20.812 -45.062 -49.344 1 91.38 520 ILE A O 1
ATOM 4173 N N . GLY A 1 521 ? 21.766 -45.562 -47.406 1 92.38 521 GLY A N 1
ATOM 4174 C CA . GLY A 1 521 ? 21.719 -44.156 -46.969 1 92.38 521 GLY A CA 1
ATOM 4175 C C . GLY A 1 521 ? 20.312 -43.719 -46.594 1 92.38 521 GLY A C 1
ATOM 4176 O O . GLY A 1 521 ? 19.344 -44.469 -46.781 1 92.38 521 GLY A O 1
ATOM 4177 N N . ILE A 1 522 ? 20.203 -42.469 -46 1 92.81 522 ILE A N 1
ATOM 4178 C CA . ILE A 1 522 ? 18.938 -41.938 -45.531 1 92.81 522 ILE A CA 1
ATOM 4179 C C . ILE A 1 522 ? 18.656 -40.594 -46.219 1 92.81 522 ILE A C 1
ATOM 4181 O O . ILE A 1 522 ? 19.516 -39.719 -46.281 1 92.81 522 ILE A O 1
ATOM 4185 N N . PRO A 1 523 ? 17.484 -40.531 -46.812 1 92.5 523 PRO A N 1
ATOM 4186 C CA . PRO A 1 523 ? 17.125 -39.219 -47.438 1 92.5 523 PRO A CA 1
ATOM 4187 C C . PRO A 1 523 ? 17.156 -38.094 -46.438 1 92.5 523 PRO A C 1
ATOM 4189 O O . PRO A 1 523 ? 16.766 -38.25 -45.281 1 92.5 523 PRO A O 1
ATOM 4192 N N . LYS A 1 524 ? 17.484 -36.906 -46.844 1 90.5 524 LYS A N 1
ATOM 4193 C CA . LYS A 1 524 ? 17.656 -35.719 -46 1 90.5 524 LYS A CA 1
ATOM 4194 C C . LYS A 1 524 ? 16.359 -35.375 -45.281 1 90.5 524 LYS A C 1
ATOM 4196 O O . LYS A 1 524 ? 16.375 -34.938 -44.125 1 90.5 524 LYS A O 1
ATOM 4201 N N . LYS A 1 525 ? 15.234 -35.625 -45.906 1 89.25 525 LYS A N 1
ATOM 4202 C CA . LYS A 1 525 ? 13.93 -35.25 -45.344 1 89.25 525 LYS A CA 1
ATOM 4203 C C . LYS A 1 525 ? 13.594 -36.125 -44.125 1 89.25 525 LYS A C 1
ATOM 4205 O O . LYS A 1 525 ? 12.82 -35.688 -43.25 1 89.25 525 LYS A O 1
ATOM 4210 N N . ASP A 1 526 ? 14.18 -37.312 -43.969 1 90.56 526 ASP A N 1
ATOM 4211 C CA . ASP A 1 526 ? 13.828 -38.25 -42.906 1 90.56 526 ASP A CA 1
ATOM 4212 C C . ASP A 1 526 ? 14.758 -38.125 -41.719 1 90.56 526 ASP A C 1
ATOM 4214 O O . ASP A 1 526 ? 14.453 -38.594 -40.625 1 90.56 526 ASP A O 1
ATOM 4218 N N . ILE A 1 527 ? 15.805 -37.406 -41.812 1 90.88 527 ILE A N 1
ATOM 4219 C CA . ILE A 1 527 ? 16.875 -37.344 -40.812 1 90.88 527 ILE A CA 1
ATOM 4220 C C . ILE A 1 527 ? 16.328 -36.75 -39.5 1 90.88 527 ILE A C 1
ATOM 4222 O O . ILE A 1 527 ? 16.578 -37.312 -38.438 1 90.88 527 ILE A O 1
ATOM 4226 N N . PRO A 1 528 ? 15.508 -35.75 -39.625 1 88.31 528 PRO A N 1
ATOM 4227 C CA . PRO A 1 528 ? 15.047 -35.156 -38.344 1 88.31 528 PRO A CA 1
ATOM 4228 C C . PRO A 1 528 ? 14.102 -36.062 -37.594 1 88.31 528 PRO A C 1
ATOM 4230 O O . PRO A 1 528 ? 13.953 -35.938 -36.375 1 88.31 528 PRO A O 1
ATOM 4233 N N . ARG A 1 529 ? 13.492 -37.062 -38.156 1 87.12 529 ARG A N 1
ATOM 4234 C CA . ARG A 1 529 ? 12.453 -37.875 -37.531 1 87.12 529 ARG A CA 1
ATOM 4235 C C . ARG A 1 529 ? 12.984 -39.281 -37.219 1 87.12 529 ARG A C 1
ATOM 4237 O O . ARG A 1 529 ? 12.258 -40.125 -36.688 1 87.12 529 ARG A O 1
ATOM 4244 N N . LEU A 1 530 ? 14.242 -39.469 -37.469 1 89.12 530 LEU A N 1
ATOM 4245 C CA . LEU A 1 530 ? 14.836 -40.781 -37.375 1 89.12 530 LEU A CA 1
ATOM 4246 C C . LEU A 1 530 ? 14.695 -41.344 -35.969 1 89.12 530 LEU A C 1
ATOM 4248 O O . LEU A 1 530 ? 14.602 -42.562 -35.812 1 89.12 530 LEU A O 1
ATOM 4252 N N . PHE A 1 531 ? 14.695 -40.375 -35.031 1 88.94 531 PHE A N 1
ATOM 4253 C CA . PHE A 1 531 ? 14.773 -40.844 -33.656 1 88.94 531 PHE A CA 1
ATOM 4254 C C . PHE A 1 531 ? 13.391 -40.875 -33 1 88.94 531 PHE A C 1
ATOM 4256 O O . PHE A 1 531 ? 13.258 -41.156 -31.812 1 88.94 531 PHE A O 1
ATOM 4263 N N . GLU A 1 532 ? 12.43 -40.625 -33.812 1 83.88 532 GLU A N 1
ATOM 4264 C CA . GLU A 1 532 ? 11.047 -40.75 -33.344 1 83.88 532 GLU A CA 1
ATOM 4265 C C . GLU A 1 532 ? 10.648 -42.188 -33.188 1 83.88 532 GLU A C 1
ATOM 4267 O O . GLU A 1 532 ? 11.078 -43.062 -33.969 1 83.88 532 GLU A O 1
ATOM 4272 N N . ARG A 1 533 ? 9.844 -42.406 -32.188 1 78.06 533 ARG A N 1
ATOM 4273 C CA . ARG A 1 533 ? 9.375 -43.781 -31.938 1 78.06 533 ARG A CA 1
ATOM 4274 C C . ARG A 1 533 ? 8.57 -44.281 -33.125 1 78.06 533 ARG A C 1
ATOM 4276 O O . ARG A 1 533 ? 7.727 -43.562 -33.688 1 78.06 533 ARG A O 1
ATOM 4283 N N . PHE A 1 534 ? 8.93 -45.438 -33.625 1 76.88 534 PHE A N 1
ATOM 4284 C CA . PHE A 1 534 ? 8.203 -46.219 -34.625 1 76.88 534 PHE A CA 1
ATOM 4285 C C . PHE A 1 534 ? 8.367 -45.562 -36 1 76.88 534 PHE A C 1
ATOM 4287 O O . PHE A 1 534 ? 7.602 -45.875 -36.906 1 76.88 534 PHE A O 1
ATOM 4294 N N . TYR A 1 535 ? 9.32 -44.656 -36.094 1 81 535 TYR A N 1
ATOM 4295 C CA . TYR A 1 535 ? 9.562 -44.062 -37.406 1 81 535 TYR A CA 1
ATOM 4296 C C . TYR A 1 535 ? 10.422 -44.969 -38.281 1 81 535 TYR A C 1
ATOM 4298 O O . TYR A 1 535 ? 11.406 -45.531 -37.812 1 81 535 TYR A O 1
ATOM 4306 N N . ARG A 1 536 ? 9.953 -45.094 -39.5 1 83.38 536 ARG A N 1
ATOM 4307 C CA . ARG A 1 536 ? 10.711 -45.844 -40.5 1 83.38 536 ARG A CA 1
ATOM 4308 C C . ARG A 1 536 ? 10.664 -45.156 -41.844 1 83.38 536 ARG A C 1
ATOM 4310 O O . ARG A 1 536 ? 9.633 -44.594 -42.25 1 83.38 536 ARG A O 1
ATOM 4317 N N . VAL A 1 537 ? 11.781 -44.938 -42.562 1 79.5 537 VAL A N 1
ATOM 4318 C CA . VAL A 1 537 ? 11.875 -44.219 -43.812 1 79.5 537 VAL A CA 1
ATOM 4319 C C . VAL A 1 537 ? 10.945 -44.844 -44.844 1 79.5 537 VAL A C 1
ATOM 4321 O O . VAL A 1 537 ? 10.203 -44.125 -45.531 1 79.5 537 VAL A O 1
ATOM 4324 N N . ASP A 1 538 ? 10.977 -46.188 -45.125 1 67.44 538 ASP A N 1
ATOM 4325 C CA . ASP A 1 538 ? 10.102 -46.875 -46.062 1 67.44 538 ASP A CA 1
ATOM 4326 C C . ASP A 1 538 ? 9.375 -48.062 -45.406 1 67.44 538 ASP A C 1
ATOM 4328 O O . ASP A 1 538 ? 9.984 -49.094 -45.125 1 67.44 538 ASP A O 1
ATOM 4332 N N . LYS A 1 539 ? 8.086 -47.812 -45 1 62.66 539 LYS A N 1
ATOM 4333 C CA . LYS A 1 539 ? 7.324 -48.812 -44.25 1 62.66 539 LYS A CA 1
ATOM 4334 C C . LYS A 1 539 ? 7.195 -50.094 -45.031 1 62.66 539 LYS A C 1
ATOM 4336 O O . LYS A 1 539 ? 7.258 -51.188 -44.469 1 62.66 539 LYS A O 1
ATOM 4341 N N . ALA A 1 540 ? 6.98 -50.031 -46.344 1 55.84 540 ALA A N 1
ATOM 4342 C CA . ALA A 1 540 ? 6.742 -51.188 -47.219 1 55.84 540 ALA A CA 1
ATOM 4343 C C . ALA A 1 540 ? 7.984 -52.062 -47.312 1 55.84 540 ALA A C 1
ATOM 4345 O O . ALA A 1 540 ? 7.891 -53.312 -47.156 1 55.84 540 ALA A O 1
ATOM 4346 N N . ARG A 1 541 ? 9.133 -51.469 -47.594 1 53.22 541 ARG A N 1
ATOM 4347 C CA . ARG A 1 541 ? 10.375 -52.219 -47.781 1 53.22 541 ARG A CA 1
ATOM 4348 C C . ARG A 1 541 ? 10.883 -52.75 -46.438 1 53.22 541 ARG A C 1
ATOM 4350 O O . ARG A 1 541 ? 11.516 -53.812 -46.375 1 53.22 541 ARG A O 1
ATOM 4357 N N . SER A 1 542 ? 10.484 -52 -45.406 1 55.09 542 SER A N 1
ATOM 4358 C CA . SER A 1 542 ? 11 -52.281 -44.062 1 55.09 542 SER A CA 1
ATOM 4359 C C . SER A 1 542 ? 10.375 -53.531 -43.469 1 55.09 542 SER A C 1
ATOM 4361 O O . SER A 1 542 ? 10.953 -54.188 -42.594 1 55.09 542 SER A O 1
ATOM 4363 N N . ARG A 1 543 ? 9.273 -53.812 -43.875 1 57.06 543 ARG A N 1
ATOM 4364 C CA . ARG A 1 543 ? 8.625 -55.031 -43.406 1 57.06 543 ARG A CA 1
ATOM 4365 C C . ARG A 1 543 ? 9.438 -56.25 -43.781 1 57.06 543 ARG A C 1
ATOM 4367 O O . ARG A 1 543 ? 9.469 -57.219 -43.031 1 57.06 543 ARG A O 1
ATOM 4374 N N . LYS A 1 544 ? 10.195 -56.125 -44.938 1 55.84 544 LYS A N 1
ATOM 4375 C CA . LYS A 1 544 ? 11 -57.281 -45.375 1 55.84 544 LYS A CA 1
ATOM 4376 C C . LYS A 1 544 ? 12.281 -57.375 -44.562 1 55.84 544 LYS A C 1
ATOM 4378 O O . LYS A 1 544 ? 12.75 -58.5 -44.281 1 55.84 544 LYS A O 1
ATOM 4383 N N . VAL A 1 545 ? 12.945 -56.281 -44.344 1 58.56 545 VAL A N 1
ATOM 4384 C CA . VAL A 1 545 ? 14.242 -56.281 -43.688 1 58.56 545 VAL A CA 1
ATOM 4385 C C . VAL A 1 545 ? 14.055 -56.469 -42.188 1 58.56 545 VAL A C 1
ATOM 4387 O O . VAL A 1 545 ? 14.953 -56.938 -41.5 1 58.56 545 VAL A O 1
ATOM 4390 N N . GLY A 1 546 ? 12.953 -56.312 -41.75 1 63.88 546 GLY A N 1
ATOM 4391 C CA . GLY A 1 546 ? 12.68 -56.531 -40.344 1 63.88 546 GLY A CA 1
ATOM 4392 C C . GLY A 1 546 ? 13.016 -55.312 -39.5 1 63.88 546 GLY A C 1
ATOM 4393 O O . GLY A 1 546 ? 13.641 -54.375 -39.969 1 63.88 546 GLY A O 1
ATOM 4394 N N . GLY A 1 547 ? 12.328 -54.875 -38.438 1 70.69 547 GLY A N 1
ATOM 4395 C CA . GLY A 1 547 ? 12.625 -53.812 -37.5 1 70.69 547 GLY A CA 1
ATOM 4396 C C . GLY A 1 547 ? 11.398 -53.312 -36.75 1 70.69 547 GLY A C 1
ATOM 4397 O O . GLY A 1 547 ? 10.273 -53.438 -37.25 1 70.69 547 GLY A O 1
ATOM 4398 N N . THR A 1 548 ? 11.719 -52.875 -35.562 1 71.25 548 THR A N 1
ATOM 4399 C CA . THR A 1 548 ? 10.617 -52.438 -34.719 1 71.25 548 THR A CA 1
ATOM 4400 C C . THR A 1 548 ? 10.383 -50.938 -34.844 1 71.25 548 THR A C 1
ATOM 4402 O O . THR A 1 548 ? 9.328 -50.438 -34.438 1 71.25 548 THR A O 1
ATOM 4405 N N . GLY A 1 549 ? 11.336 -50.188 -35.469 1 79.06 549 GLY A N 1
ATOM 4406 C CA . GLY A 1 549 ? 11.273 -48.75 -35.5 1 79.06 549 GLY A CA 1
ATOM 4407 C C . GLY A 1 549 ? 11.562 -48.094 -34.156 1 79.06 549 GLY A C 1
ATOM 4408 O O . GLY A 1 549 ? 11.414 -46.875 -34 1 79.06 549 GLY A O 1
ATOM 4409 N N . LEU A 1 550 ? 11.969 -48.875 -33.219 1 86.94 550 LEU A N 1
ATOM 4410 C CA . LEU A 1 550 ? 12.227 -48.344 -31.891 1 86.94 550 LEU A CA 1
ATOM 4411 C C . LEU A 1 550 ? 13.727 -48.281 -31.609 1 86.94 550 LEU A C 1
ATOM 4413 O O . LEU A 1 550 ? 14.156 -47.656 -30.656 1 86.94 550 LEU A O 1
ATOM 4417 N N . GLY A 1 551 ? 14.508 -48.906 -32.5 1 88.56 551 GLY A N 1
ATOM 4418 C CA . GLY A 1 551 ? 15.938 -49.031 -32.25 1 88.56 551 GLY A CA 1
ATOM 4419 C C . GLY A 1 551 ? 16.641 -47.719 -32.062 1 88.56 551 GLY A C 1
ATOM 4420 O O . GLY A 1 551 ? 17.328 -47.5 -31.078 1 88.56 551 GLY A O 1
ATOM 4421 N N . LEU A 1 552 ? 16.375 -46.812 -33.031 1 91.56 552 LEU A N 1
ATOM 4422 C CA . LEU A 1 552 ? 17.078 -45.531 -32.969 1 91.56 552 LEU A CA 1
ATOM 4423 C C . LEU A 1 552 ? 16.516 -44.656 -31.844 1 91.56 552 LEU A C 1
ATOM 4425 O O . LEU A 1 552 ? 17.219 -43.781 -31.312 1 91.56 552 LEU A O 1
ATOM 4429 N N . ALA A 1 553 ? 15.258 -44.812 -31.562 1 88.81 553 ALA A N 1
ATOM 4430 C CA . ALA A 1 553 ? 14.695 -44.094 -30.422 1 88.81 553 ALA A CA 1
ATOM 4431 C C . ALA A 1 553 ? 15.375 -44.531 -29.125 1 88.81 553 ALA A C 1
ATOM 4433 O O . ALA A 1 553 ? 15.672 -43.688 -28.266 1 88.81 553 ALA A O 1
ATOM 4434 N N . ILE A 1 554 ? 15.562 -45.781 -28.953 1 89.56 554 ILE A N 1
ATOM 4435 C CA . ILE A 1 554 ? 16.266 -46.344 -27.781 1 89.56 554 ILE A CA 1
ATOM 4436 C C . ILE A 1 554 ? 17.672 -45.75 -27.703 1 89.56 554 ILE A C 1
ATOM 4438 O O . ILE A 1 554 ? 18.109 -45.312 -26.641 1 89.56 554 ILE A O 1
ATOM 4442 N N . VAL A 1 555 ? 18.344 -45.688 -28.906 1 93.94 555 VAL A N 1
ATOM 4443 C CA . VAL A 1 555 ? 19.688 -45.125 -28.969 1 93.94 555 VAL A CA 1
ATOM 4444 C C . VAL A 1 555 ? 19.703 -43.688 -28.469 1 93.94 555 VAL A C 1
ATOM 4446 O O . VAL A 1 555 ? 20.531 -43.312 -27.625 1 93.94 555 VAL A O 1
ATOM 4449 N N . LYS A 1 556 ? 18.844 -42.969 -28.969 1 92.56 556 LYS A N 1
ATOM 4450 C CA . LYS A 1 556 ? 18.781 -41.562 -28.578 1 92.56 556 LYS A CA 1
ATOM 4451 C C . LYS A 1 556 ? 18.578 -41.406 -27.078 1 92.56 556 LYS A C 1
ATOM 4453 O O . LYS A 1 556 ? 19.25 -40.594 -26.438 1 92.56 556 LYS A O 1
ATOM 4458 N N . HIS A 1 557 ? 17.672 -42.125 -26.5 1 87.69 557 HIS A N 1
ATOM 4459 C CA . HIS A 1 557 ? 17.375 -42.031 -25.078 1 87.69 557 HIS A CA 1
ATOM 4460 C C . HIS A 1 557 ? 18.547 -42.5 -24.234 1 87.69 557 HIS A C 1
ATOM 4462 O O . HIS A 1 557 ? 18.812 -41.938 -23.156 1 87.69 557 HIS A O 1
ATOM 4468 N N . ILE A 1 558 ? 19.234 -43.5 -24.703 1 89.75 558 ILE A N 1
ATOM 4469 C CA . ILE A 1 558 ? 20.406 -43.969 -23.984 1 89.75 558 ILE A CA 1
ATOM 4470 C C . ILE A 1 558 ? 21.484 -42.875 -24.016 1 89.75 558 ILE A C 1
ATOM 4472 O O . ILE A 1 558 ? 22.109 -42.594 -22.984 1 89.75 558 ILE A O 1
ATOM 4476 N N . VAL A 1 559 ? 21.703 -42.25 -25.172 1 92.5 559 VAL A N 1
ATOM 4477 C CA . VAL A 1 559 ? 22.688 -41.188 -25.312 1 92.5 559 VAL A CA 1
ATOM 4478 C C . VAL A 1 559 ? 22.375 -40.062 -24.344 1 92.5 559 VAL A C 1
ATOM 4480 O O . VAL A 1 559 ? 23.281 -39.531 -23.688 1 92.5 559 VAL A O 1
ATOM 4483 N N . LEU A 1 560 ? 21.141 -39.75 -24.281 1 87.75 560 LEU A N 1
ATOM 4484 C CA . LEU A 1 560 ? 20.719 -38.688 -23.391 1 87.75 560 LEU A CA 1
ATOM 4485 C C . LEU A 1 560 ? 20.969 -39.062 -21.938 1 87.75 560 LEU A C 1
ATOM 4487 O O . LEU A 1 560 ? 21.328 -38.219 -21.109 1 87.75 560 LEU A O 1
ATOM 4491 N N . SER A 1 561 ? 20.75 -40.281 -21.578 1 84.31 561 SER A N 1
ATOM 4492 C CA . SER A 1 561 ? 20.969 -40.75 -20.203 1 84.31 561 SER A CA 1
ATOM 4493 C C . SER A 1 561 ? 22.438 -40.656 -19.828 1 84.31 561 SER A C 1
ATOM 4495 O O . SER A 1 561 ? 22.781 -40.562 -18.641 1 84.31 561 SER A O 1
ATOM 4497 N N . PHE A 1 562 ? 23.297 -40.625 -20.828 1 87.56 562 PHE A N 1
ATOM 4498 C CA . PHE A 1 562 ? 24.734 -40.469 -20.609 1 87.56 562 PHE A CA 1
ATOM 4499 C C . PHE A 1 562 ? 25.141 -39.031 -20.766 1 87.56 562 PHE A C 1
ATOM 4501 O O . PHE A 1 562 ? 26.328 -38.719 -20.844 1 87.56 562 PHE A O 1
ATOM 4508 N N . ASN A 1 563 ? 24.141 -38.125 -20.875 1 87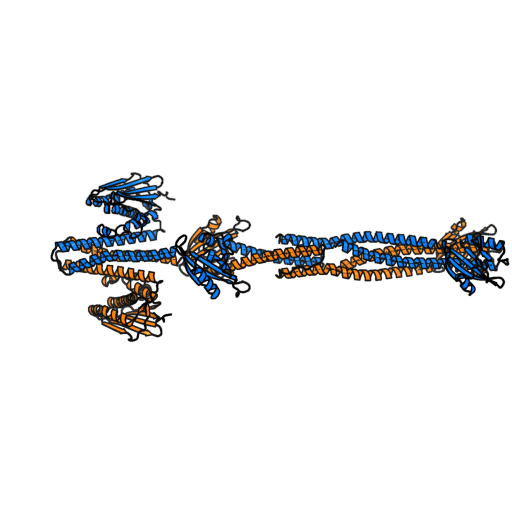.75 563 ASN A N 1
ATOM 4509 C CA . ASN A 1 563 ? 24.359 -36.688 -21.109 1 87.75 563 ASN A CA 1
ATOM 4510 C C . ASN A 1 563 ? 25.156 -36.438 -22.391 1 87.75 563 ASN A C 1
ATOM 4512 O O . ASN A 1 563 ? 26.031 -35.562 -22.422 1 87.75 563 ASN A O 1
ATOM 4516 N N . GLY A 1 564 ? 24.922 -37.375 -23.359 1 92.5 564 GLY A N 1
ATOM 4517 C CA . GLY A 1 564 ? 25.656 -37.281 -24.609 1 92.5 564 GLY A CA 1
ATOM 4518 C C . GLY A 1 564 ? 24.844 -36.688 -25.734 1 92.5 564 GLY A C 1
ATOM 4519 O O . GLY A 1 564 ? 23.766 -36.125 -25.516 1 92.5 564 GLY A O 1
ATOM 4520 N N . LYS A 1 565 ? 25.531 -36.688 -26.922 1 95.19 565 LYS A N 1
ATOM 4521 C CA . LYS A 1 565 ? 24.906 -36.188 -28.156 1 95.19 565 LYS A CA 1
ATOM 4522 C C . LYS A 1 565 ? 25.078 -37.188 -29.297 1 95.19 565 LYS A C 1
ATOM 4524 O O . LYS A 1 565 ? 26.031 -37.969 -29.297 1 95.19 565 LYS A O 1
ATOM 4529 N N . ILE A 1 566 ? 24.094 -37.219 -30.219 1 95.38 566 ILE A N 1
ATOM 4530 C CA . ILE A 1 566 ? 24.156 -38.094 -31.391 1 95.38 566 ILE A CA 1
ATOM 4531 C C . ILE A 1 566 ? 24.062 -37.25 -32.656 1 95.38 566 ILE A C 1
ATOM 4533 O O . ILE A 1 566 ? 23.25 -36.344 -32.75 1 95.38 566 ILE A O 1
ATOM 4537 N N . LYS A 1 567 ? 25 -37.438 -33.531 1 95.88 567 LYS A N 1
ATOM 4538 C CA . LYS A 1 567 ? 25.016 -36.781 -34.844 1 95.88 567 LYS A CA 1
ATOM 4539 C C . LYS A 1 567 ? 24.875 -37.812 -35.969 1 95.88 567 LYS A C 1
ATOM 4541 O O . LYS A 1 567 ? 25.359 -38.938 -35.844 1 95.88 567 LYS A O 1
ATOM 4546 N N . VAL A 1 568 ? 24.141 -37.438 -37.031 1 96.12 568 VAL A N 1
ATOM 4547 C CA . VAL A 1 568 ? 23.906 -38.344 -38.156 1 96.12 568 VAL A CA 1
ATOM 4548 C C . VAL A 1 568 ? 24.375 -37.688 -39.469 1 96.12 568 VAL A C 1
ATOM 4550 O O . VAL A 1 568 ? 24 -36.562 -39.781 1 96.12 568 VAL A O 1
ATOM 4553 N N . ASN A 1 569 ? 25.328 -38.312 -40.125 1 95.44 569 ASN A N 1
ATOM 4554 C CA . ASN A 1 569 ? 25.734 -37.938 -41.469 1 95.44 569 ASN A CA 1
ATOM 4555 C C . ASN A 1 569 ? 25.328 -39 -42.5 1 95.44 569 ASN A C 1
ATOM 4557 O O . ASN A 1 569 ? 25.812 -40.156 -42.438 1 95.44 569 ASN A O 1
ATOM 4561 N N . SER A 1 570 ? 24.344 -38.688 -43.312 1 94.25 570 SER A N 1
ATOM 4562 C CA . SER A 1 570 ? 23.875 -39.688 -44.25 1 94.25 570 SER A CA 1
ATOM 4563 C C . SER A 1 570 ? 23.469 -39.031 -45.562 1 94.25 570 SER A C 1
ATOM 4565 O O . SER A 1 570 ? 23.031 -37.906 -45.594 1 94.25 570 SER A O 1
ATOM 4567 N N . GLU A 1 571 ? 23.812 -39.688 -46.656 1 92.31 571 GLU A N 1
ATOM 4568 C CA . GLU A 1 571 ? 23.359 -39.344 -48 1 92.31 571 GLU A CA 1
ATOM 4569 C C . GLU A 1 571 ? 22.797 -40.562 -48.719 1 92.31 571 GLU A C 1
ATOM 4571 O O . GLU A 1 571 ? 23.344 -41.688 -48.625 1 92.31 571 GLU A O 1
ATOM 4576 N N . GLN A 1 572 ? 21.75 -40.344 -49.438 1 91.44 572 GLN A N 1
ATOM 4577 C CA . GLN A 1 572 ? 21.078 -41.438 -50.125 1 91.44 572 GLN A CA 1
ATOM 4578 C C . GLN A 1 572 ? 22.047 -42.156 -51.062 1 91.44 572 GLN A C 1
ATOM 4580 O O . GLN A 1 572 ? 22.781 -41.5 -51.844 1 91.44 572 GLN A O 1
ATOM 4585 N N . ASP A 1 573 ? 22.078 -43.438 -51 1 90.44 573 ASP A N 1
ATOM 4586 C CA . ASP A 1 573 ? 22.828 -44.344 -51.875 1 90.44 573 ASP A CA 1
ATOM 4587 C C . ASP A 1 573 ? 24.328 -44.25 -51.594 1 90.44 573 ASP A C 1
ATOM 4589 O O . ASP A 1 573 ? 25.141 -44.75 -52.375 1 90.44 573 ASP A O 1
ATOM 4593 N N . LYS A 1 574 ? 24.812 -43.594 -50.594 1 91.56 574 LYS A N 1
ATOM 4594 C CA . LYS A 1 574 ? 26.234 -43.469 -50.25 1 91.56 574 LYS A CA 1
ATOM 4595 C C . LYS A 1 574 ? 26.516 -44.062 -48.875 1 91.56 574 LYS A C 1
ATOM 4597 O O . LYS A 1 574 ? 27.672 -44.281 -48.5 1 91.56 574 LYS A O 1
ATOM 4602 N N . GLY A 1 575 ? 25.484 -44.25 -48.125 1 94.31 575 GLY A N 1
ATOM 4603 C CA . GLY A 1 575 ? 25.672 -44.812 -46.812 1 94.31 575 GLY A CA 1
ATOM 4604 C C . GLY A 1 575 ? 25.359 -43.844 -45.688 1 94.31 575 GLY A C 1
ATOM 4605 O O . GLY A 1 575 ? 24.891 -42.75 -45.938 1 94.31 575 GLY A O 1
ATOM 4606 N N . SER A 1 576 ? 25.484 -44.25 -44.438 1 96.31 576 SER A N 1
ATOM 4607 C CA . SER A 1 576 ? 25.172 -43.438 -43.281 1 96.31 576 SER A CA 1
ATOM 4608 C C . SER A 1 576 ? 26.25 -43.562 -42.188 1 96.31 576 SER A C 1
ATOM 4610 O O . SER A 1 576 ? 26.906 -44.594 -42.094 1 96.31 576 SER A O 1
ATOM 4612 N N . GLU A 1 577 ? 26.453 -42.531 -41.469 1 97.38 577 GLU A N 1
ATOM 4613 C CA . GLU A 1 577 ? 27.344 -42.5 -40.344 1 97.38 577 GLU A CA 1
ATOM 4614 C C . GLU A 1 577 ? 26.656 -41.938 -39.094 1 97.38 577 GLU A C 1
ATOM 4616 O O . GLU A 1 577 ? 26.188 -40.781 -39.125 1 97.38 577 GLU A O 1
ATOM 4621 N N . PHE A 1 578 ? 26.578 -42.719 -38.062 1 97.81 578 PHE A N 1
ATOM 4622 C CA . PHE A 1 578 ? 26.062 -42.281 -36.781 1 97.81 578 PHE A CA 1
ATOM 4623 C C . PHE A 1 578 ? 27.203 -42.031 -35.781 1 97.81 578 PHE A C 1
ATOM 4625 O O . PHE A 1 578 ? 28.031 -42.906 -35.562 1 97.81 578 PHE A O 1
ATOM 4632 N N . ILE A 1 579 ? 27.281 -40.812 -35.25 1 97.75 579 ILE A N 1
ATOM 4633 C CA . ILE A 1 579 ? 28.359 -40.438 -34.375 1 97.75 579 ILE A CA 1
ATOM 4634 C C . ILE A 1 579 ? 27.797 -40.125 -32.969 1 97.75 579 ILE A C 1
ATOM 4636 O O . ILE A 1 579 ? 26.953 -39.25 -32.812 1 97.75 579 ILE A O 1
ATOM 4640 N N . ILE A 1 580 ? 28.25 -40.844 -31.969 1 97.5 580 ILE A N 1
ATOM 4641 C CA . ILE A 1 580 ? 27.859 -40.656 -30.578 1 97.5 580 ILE A CA 1
ATOM 4642 C C . ILE A 1 580 ? 28.984 -39.969 -29.828 1 97.5 580 ILE A C 1
ATOM 4644 O O . ILE A 1 580 ? 30.141 -40.375 -29.906 1 97.5 580 ILE A O 1
ATOM 4648 N N . ILE A 1 581 ? 28.641 -38.875 -29.141 1 96.5 581 ILE A N 1
ATOM 4649 C CA . ILE A 1 581 ? 29.578 -38.125 -28.312 1 96.5 581 ILE A CA 1
ATOM 4650 C C . ILE A 1 581 ? 29.188 -38.219 -26.844 1 96.5 581 ILE A C 1
ATOM 4652 O O . ILE A 1 581 ? 28.141 -37.688 -26.438 1 96.5 581 ILE A O 1
ATOM 4656 N N . LEU A 1 582 ? 29.969 -38.875 -25.984 1 94.88 582 LEU A N 1
ATOM 4657 C CA . LEU A 1 582 ? 29.688 -39.031 -24.562 1 94.88 582 LEU A CA 1
ATOM 4658 C C . LEU A 1 582 ? 30.734 -38.344 -23.703 1 94.88 582 LEU A C 1
ATOM 4660 O O . LEU A 1 582 ? 31.938 -38.531 -23.875 1 94.88 582 LEU A O 1
ATOM 4664 N N . PRO A 1 583 ? 30.297 -37.5 -22.797 1 92.25 583 PRO A N 1
ATOM 4665 C CA . PRO A 1 583 ? 31.266 -36.844 -21.906 1 92.25 583 PRO A CA 1
ATOM 4666 C C . PRO A 1 583 ? 31.953 -37.844 -20.969 1 92.25 583 PRO A C 1
ATOM 4668 O O . PRO A 1 583 ? 31.328 -38.781 -20.484 1 92.25 583 PRO A O 1
ATOM 4671 N N . ILE A 1 584 ? 33.219 -37.656 -20.844 1 88.38 584 ILE A N 1
ATOM 4672 C CA . ILE A 1 584 ? 34.031 -38.5 -19.953 1 88.38 584 ILE A CA 1
ATOM 4673 C C . ILE A 1 584 ? 34 -37.906 -18.547 1 88.38 584 ILE A C 1
ATOM 4675 O O . ILE A 1 584 ? 34.406 -36.781 -18.328 1 88.38 584 ILE A O 1
ATOM 4679 N N . SER A 1 585 ? 32.781 -37.562 -18.016 1 69.06 585 SER A N 1
ATOM 4680 C CA . SER A 1 585 ? 32.719 -36.844 -16.75 1 69.06 585 SER A CA 1
ATOM 4681 C C . SER A 1 585 ? 33.625 -37.5 -15.703 1 69.06 585 SER A C 1
ATOM 4683 O O . SER A 1 585 ? 33.75 -38.719 -15.664 1 69.06 585 SER A O 1
ATOM 4685 N N . SER A 1 586 ? 34.5 -36.75 -15.094 1 54.09 586 SER A N 1
ATOM 4686 C CA . SER A 1 586 ? 35.125 -37.062 -13.82 1 54.09 586 SER A CA 1
ATOM 4687 C C . SER A 1 586 ? 34.094 -37.312 -12.727 1 54.09 586 SER A C 1
ATOM 4689 O O . SER A 1 586 ? 33 -36.75 -12.773 1 54.09 586 SER A O 1
ATOM 4691 N N . ALA A 1 587 ? 34.125 -38.438 -11.945 1 44.75 587 ALA A N 1
ATOM 4692 C CA . ALA A 1 587 ? 33.375 -38.625 -10.695 1 44.75 587 ALA A CA 1
ATOM 4693 C C . ALA A 1 587 ? 33.094 -37.281 -10.031 1 44.75 587 ALA A C 1
ATOM 4695 O O . ALA A 1 587 ? 34.031 -36.594 -9.57 1 44.75 587 ALA A O 1
ATOM 4696 N N . LYS A 1 588 ? 32.719 -36.281 -10.57 1 34.38 588 LYS A N 1
ATOM 4697 C CA . LYS A 1 588 ? 32.312 -35.312 -9.531 1 34.38 588 LYS A CA 1
ATOM 4698 C C . LYS A 1 588 ? 31.047 -35.781 -8.82 1 34.38 588 LYS A C 1
ATOM 4700 O O . LYS A 1 588 ? 30.078 -36.156 -9.469 1 34.38 588 LYS A O 1
ATOM 4705 N N . MET B 1 1 ? -4.816 32.719 25.234 1 79.69 1 MET B N 1
ATOM 4706 C CA . MET B 1 1 ? -4.266 33.75 24.328 1 79.69 1 MET B CA 1
ATOM 4707 C C . MET B 1 1 ? -5.023 35.062 24.469 1 79.69 1 MET B C 1
ATOM 4709 O O . MET B 1 1 ? -4.41 36.125 24.562 1 79.69 1 MET B O 1
ATOM 4713 N N . GLN B 1 2 ? -6.316 34.875 24.688 1 80.31 2 GLN B N 1
ATOM 4714 C CA . GLN B 1 2 ? -7.129 36.094 24.797 1 80.31 2 GLN B CA 1
ATOM 4715 C C . GLN B 1 2 ? -6.723 36.906 26.016 1 80.31 2 GLN B C 1
ATOM 4717 O O . GLN B 1 2 ? -6.504 38.125 25.922 1 80.31 2 GLN B O 1
ATOM 4722 N N . LYS B 1 3 ? -6.586 36.219 27.078 1 82.62 3 LYS B N 1
ATOM 4723 C CA . LYS B 1 3 ? -6.215 36.875 28.312 1 82.62 3 LYS B CA 1
ATOM 4724 C C . LYS B 1 3 ? -4.848 37.562 28.203 1 82.62 3 LYS B C 1
ATOM 4726 O O . LYS B 1 3 ? -4.641 38.656 28.719 1 82.62 3 LYS B O 1
ATOM 4731 N N . LYS B 1 4 ? -3.98 36.906 27.531 1 82.69 4 LYS B N 1
ATOM 4732 C CA . LYS B 1 4 ? -2.635 37.469 27.344 1 82.69 4 LYS B CA 1
ATOM 4733 C C . LYS B 1 4 ? -2.658 38.719 26.516 1 82.69 4 LYS B C 1
ATOM 4735 O O . LYS B 1 4 ? -1.968 39.688 26.828 1 82.69 4 LYS B O 1
ATOM 4740 N N . ILE B 1 5 ? -3.457 38.719 25.5 1 84.25 5 ILE B N 1
ATOM 4741 C CA . ILE B 1 5 ? -3.564 39.875 24.594 1 84.25 5 ILE B CA 1
ATOM 4742 C C . ILE B 1 5 ? -4.191 41.062 25.344 1 84.25 5 ILE B C 1
ATOM 4744 O O . ILE B 1 5 ? -3.674 42.188 25.297 1 84.25 5 ILE B O 1
ATOM 4748 N N . PHE B 1 6 ? -5.203 40.75 26.109 1 85.06 6 PHE B N 1
ATOM 4749 C CA . PHE B 1 6 ? -5.887 41.812 26.844 1 85.06 6 PHE B CA 1
ATOM 4750 C C . PHE B 1 6 ? -4.984 42.375 27.938 1 85.06 6 PHE B C 1
ATOM 4752 O O . PHE B 1 6 ? -5.02 43.562 28.219 1 85.06 6 PHE B O 1
ATOM 4759 N N . THR B 1 7 ? -4.23 41.531 28.531 1 86.75 7 THR B N 1
ATOM 4760 C CA . THR B 1 7 ? -3.318 42 29.578 1 86.75 7 THR B CA 1
ATOM 4761 C C . THR B 1 7 ? -2.268 42.938 29.016 1 86.75 7 THR B C 1
ATOM 4763 O O . THR B 1 7 ? -1.942 43.938 29.625 1 86.75 7 THR B O 1
ATOM 4766 N N . VAL B 1 8 ? -1.773 42.625 27.844 1 87.19 8 VAL B N 1
ATOM 4767 C CA . VAL B 1 8 ? -0.766 43.469 27.203 1 87.19 8 VAL B CA 1
ATOM 4768 C C . VAL B 1 8 ? -1.378 44.812 26.844 1 87.19 8 VAL B C 1
ATOM 4770 O O . VAL B 1 8 ? -0.762 45.875 27.047 1 87.19 8 VAL B O 1
ATOM 4773 N N . PHE B 1 9 ? -2.617 44.75 26.297 1 87 9 PHE B N 1
ATOM 4774 C CA . PHE B 1 9 ? -3.318 45.969 25.938 1 87 9 PHE B CA 1
ATOM 4775 C C . PHE B 1 9 ? -3.529 46.844 27.172 1 87 9 PHE B C 1
ATOM 4777 O O . PHE B 1 9 ? -3.328 48.062 27.109 1 87 9 PHE B O 1
ATOM 4784 N N . PHE B 1 10 ? -3.852 46.188 28.203 1 86.88 10 PHE B N 1
ATOM 4785 C CA . PHE B 1 10 ? -4.113 46.875 29.453 1 86.88 10 PHE B CA 1
ATOM 4786 C C . PHE B 1 10 ? -2.848 47.562 29.969 1 86.88 10 PHE B C 1
ATOM 4788 O O . PHE B 1 10 ? -2.877 48.719 30.391 1 86.88 10 PHE B O 1
ATOM 4795 N N . ILE B 1 11 ? -1.788 46.875 29.953 1 88.06 11 ILE B N 1
ATOM 4796 C CA . ILE B 1 11 ? -0.525 47.375 30.484 1 88.06 11 ILE B CA 1
ATOM 4797 C C . ILE B 1 11 ? -0.069 48.594 29.672 1 88.06 11 ILE B C 1
ATOM 4799 O O . ILE B 1 11 ? 0.343 49.625 30.234 1 88.06 11 ILE B O 1
ATOM 4803 N N . ILE B 1 12 ? -0.211 48.531 28.359 1 87.81 12 ILE B N 1
ATOM 4804 C CA . ILE B 1 12 ? 0.222 49.625 27.484 1 87.81 12 ILE B CA 1
ATOM 4805 C C . ILE B 1 12 ? -0.633 50.844 27.734 1 87.81 12 ILE B C 1
ATOM 4807 O O . ILE B 1 12 ? -0.113 51.969 27.812 1 87.81 12 ILE B O 1
ATOM 4811 N N . LEU B 1 13 ? -1.909 50.625 27.906 1 87.94 13 LEU B N 1
ATOM 4812 C CA . LEU B 1 13 ? -2.85 51.719 28.172 1 87.94 13 LEU B CA 1
ATOM 4813 C C . LEU B 1 13 ? -2.545 52.375 29.5 1 87.94 13 LEU B C 1
ATOM 4815 O O . LEU B 1 13 ? -2.516 53.625 29.578 1 87.94 13 LEU B O 1
ATOM 4819 N N . LEU B 1 14 ? -2.289 51.625 30.516 1 89.25 14 LEU B N 1
ATOM 4820 C CA . LEU B 1 14 ? -2.043 52.125 31.859 1 89.25 14 LEU B CA 1
ATOM 4821 C C . LEU B 1 14 ? -0.771 52.969 31.891 1 89.25 14 LEU B C 1
ATOM 4823 O O . LEU B 1 14 ? -0.735 54.031 32.531 1 89.25 14 LEU B O 1
ATOM 4827 N N . ILE B 1 15 ? 0.24 52.562 31.25 1 87.19 15 ILE B N 1
ATOM 4828 C CA . ILE B 1 15 ? 1.518 53.281 31.25 1 87.19 15 ILE B CA 1
ATOM 4829 C C . ILE B 1 15 ? 1.354 54.656 30.578 1 87.19 15 ILE B C 1
ATOM 4831 O O . ILE B 1 15 ? 1.827 55.656 31.109 1 87.19 15 ILE B O 1
ATOM 4835 N N . GLY B 1 16 ? 0.634 54.688 29.453 1 86.81 16 GLY B N 1
ATOM 4836 C CA . GLY B 1 16 ? 0.426 55.938 28.75 1 86.81 16 GLY B CA 1
ATOM 4837 C C . GLY B 1 16 ? -0.388 56.969 29.547 1 86.81 16 GLY B C 1
ATOM 4838 O O . GLY B 1 16 ? -0.007 58.125 29.656 1 86.81 16 GLY B O 1
ATOM 4839 N N . ILE B 1 17 ? -1.42 56.5 30.203 1 90.5 17 ILE B N 1
ATOM 4840 C CA . ILE B 1 17 ? -2.344 57.375 30.922 1 90.5 17 ILE B CA 1
ATOM 4841 C C . ILE B 1 17 ? -1.685 57.875 32.219 1 90.5 17 ILE B C 1
ATOM 4843 O O . ILE B 1 17 ? -1.75 59.062 32.531 1 90.5 17 ILE B O 1
ATOM 4847 N N . LEU B 1 18 ? -0.998 57 32.906 1 90.12 18 LEU B N 1
ATOM 4848 C CA . LEU B 1 18 ? -0.383 57.375 34.188 1 90.12 18 LEU B CA 1
ATOM 4849 C C . LEU B 1 18 ? 0.775 58.344 33.969 1 90.12 18 LEU B C 1
ATOM 4851 O O . LEU B 1 18 ? 0.965 59.25 34.75 1 90.12 18 LEU B O 1
ATOM 4855 N N . LEU B 1 19 ? 1.553 58.125 32.906 1 90.06 19 LEU B N 1
ATOM 4856 C CA . LEU B 1 19 ? 2.662 59.031 32.594 1 90.06 19 LEU B CA 1
ATOM 4857 C C . LEU B 1 19 ? 2.152 60.406 32.25 1 90.06 19 LEU B C 1
ATOM 4859 O O . LEU B 1 19 ? 2.643 61.406 32.812 1 90.06 19 LEU B O 1
ATOM 4863 N N . THR B 1 20 ? 1.129 60.469 31.469 1 90.31 20 THR B N 1
ATOM 4864 C CA . THR B 1 20 ? 0.563 61.75 31.094 1 90.31 20 THR B CA 1
ATOM 4865 C C . THR B 1 20 ? -0.113 62.438 32.281 1 90.31 20 THR B C 1
ATOM 4867 O O . THR B 1 20 ? 0.005 63.656 32.469 1 90.31 20 THR B O 1
ATOM 4870 N N . GLY B 1 21 ? -0.846 61.656 33.062 1 88.88 21 GLY B N 1
ATOM 4871 C CA . GLY B 1 21 ? -1.503 62.156 34.25 1 88.88 21 GLY B CA 1
ATOM 4872 C C . GLY B 1 21 ? -0.534 62.75 35.25 1 88.88 21 GLY B C 1
ATOM 4873 O O . GLY B 1 21 ? -0.763 63.844 35.781 1 88.88 21 GLY B O 1
ATOM 4874 N N . PHE B 1 22 ? 0.566 62.062 35.438 1 88.94 22 PHE B N 1
ATOM 4875 C CA . PHE B 1 22 ? 1.563 62.531 36.406 1 88.94 22 PHE B CA 1
ATOM 4876 C C . PHE B 1 22 ? 2.232 63.812 35.938 1 88.94 22 PHE B C 1
ATOM 4878 O O . PHE B 1 22 ? 2.43 64.75 36.719 1 88.94 22 PHE B O 1
ATOM 4885 N N . LEU B 1 23 ? 2.586 63.938 34.688 1 90.38 23 LEU B N 1
ATOM 4886 C CA . LEU B 1 23 ? 3.215 65.125 34.125 1 90.38 23 LEU B CA 1
ATOM 4887 C C . LEU B 1 23 ? 2.256 66.312 34.188 1 90.38 23 LEU B C 1
ATOM 4889 O O . LEU B 1 23 ? 2.664 67.438 34.469 1 90.38 23 LEU B O 1
ATOM 4893 N N . SER B 1 24 ? 1.008 66 34 1 90.44 24 SER B N 1
ATOM 4894 C CA . SER B 1 24 ? -0.007 67.062 34.031 1 90.44 24 SER B CA 1
ATOM 4895 C C . SER B 1 24 ? -0.207 67.562 35.438 1 90.44 24 SER B C 1
ATOM 4897 O O . SER B 1 24 ? -0.366 68.812 35.625 1 90.44 24 SER B O 1
ATOM 4899 N N . LEU B 1 25 ? -0.171 66.688 36.375 1 87.69 25 LEU B N 1
ATOM 4900 C CA . LEU B 1 25 ? -0.323 67.062 37.75 1 87.69 25 LEU B CA 1
ATOM 4901 C C . LEU B 1 25 ? 0.811 68 38.188 1 87.69 25 LEU B C 1
ATOM 4903 O O . LEU B 1 25 ? 0.573 69 38.844 1 87.69 25 LEU B O 1
ATOM 4907 N N . SER B 1 26 ? 2 67.625 37.812 1 88.31 26 SER B N 1
ATOM 4908 C CA . SER B 1 26 ? 3.166 68.438 38.156 1 88.31 26 SER B CA 1
ATOM 4909 C C . SER B 1 26 ? 3.07 69.875 37.531 1 88.31 26 SER B C 1
ATOM 4911 O O . SER B 1 26 ? 3.412 70.812 38.156 1 88.31 26 SER B O 1
ATOM 4913 N N . LEU B 1 27 ? 2.555 69.938 36.375 1 89.94 27 LEU B N 1
ATOM 4914 C CA . LEU B 1 27 ? 2.434 71.188 35.656 1 89.94 27 LEU B CA 1
ATOM 4915 C C . LEU B 1 27 ? 1.365 72.062 36.312 1 89.94 27 LEU B C 1
ATOM 4917 O O . LEU B 1 27 ? 1.582 73.25 36.5 1 89.94 27 LEU B O 1
ATOM 4921 N N . ILE B 1 28 ? 0.261 71.562 36.625 1 89.56 28 ILE B N 1
ATOM 4922 C CA . ILE B 1 28 ? -0.861 72.312 37.188 1 89.56 28 ILE B CA 1
ATOM 4923 C C . ILE B 1 28 ? -0.496 72.812 38.562 1 89.56 28 ILE B C 1
ATOM 4925 O O . ILE B 1 28 ? -0.781 74 38.906 1 89.56 28 ILE B O 1
ATOM 4929 N N . ARG B 1 29 ? 0.107 72.062 39.344 1 87.31 29 ARG B N 1
ATOM 4930 C CA . ARG B 1 29 ? 0.49 72.438 40.719 1 87.31 29 ARG B CA 1
ATOM 4931 C C . ARG B 1 29 ? 1.489 73.562 40.688 1 87.31 29 ARG B C 1
ATOM 4933 O O . ARG B 1 29 ? 1.315 74.562 41.375 1 87.31 29 ARG B O 1
ATOM 4940 N N . ASN B 1 30 ? 2.508 73.438 39.812 1 89.69 30 ASN B N 1
ATOM 4941 C CA . ASN B 1 30 ? 3.533 74.438 39.719 1 89.69 30 ASN B CA 1
ATOM 4942 C C . ASN B 1 30 ? 2.959 75.75 39.219 1 89.69 30 ASN B C 1
ATOM 4944 O O . ASN B 1 30 ? 3.289 76.812 39.719 1 89.69 30 ASN B O 1
ATOM 4948 N N . SER B 1 31 ? 2.084 75.688 38.281 1 88.81 31 SER B N 1
ATOM 4949 C CA . SER B 1 31 ? 1.479 76.875 37.688 1 88.81 31 SER B CA 1
ATOM 4950 C C . SER B 1 31 ? 0.539 77.562 38.688 1 88.81 31 SER B C 1
ATOM 4952 O O . SER B 1 31 ? 0.502 78.812 38.781 1 88.81 31 SER B O 1
ATOM 4954 N N . TYR B 1 32 ? -0.187 76.812 39.406 1 88.88 32 TYR B N 1
ATOM 4955 C CA . TYR B 1 32 ? -1.134 77.312 40.375 1 88.88 32 TYR B CA 1
ATOM 4956 C C . TYR B 1 32 ? -0.408 78.062 41.5 1 88.88 32 TYR B C 1
ATOM 4958 O O . TYR B 1 32 ? -0.77 79.125 41.875 1 88.88 32 TYR B O 1
ATOM 4966 N N . ILE B 1 33 ? 0.607 77.5 42.062 1 90.25 33 ILE B N 1
ATOM 4967 C CA . ILE B 1 33 ? 1.355 78.062 43.188 1 90.25 33 ILE B CA 1
ATOM 4968 C C . ILE B 1 33 ? 2.045 79.312 42.719 1 90.25 33 ILE B C 1
ATOM 4970 O O . ILE B 1 33 ? 2.029 80.312 43.438 1 90.25 33 ILE B O 1
ATOM 4974 N N . ASN B 1 34 ? 2.557 79.312 41.562 1 90.75 34 ASN B N 1
ATOM 4975 C CA . ASN B 1 34 ? 3.207 80.5 41.031 1 90.75 34 ASN B CA 1
ATOM 4976 C C . ASN B 1 34 ? 2.227 81.688 40.906 1 90.75 34 ASN B C 1
ATOM 4978 O O . ASN B 1 34 ? 2.566 82.812 41.219 1 90.75 34 ASN B O 1
ATOM 4982 N N . GLN B 1 35 ? 1.071 81.312 40.5 1 89.69 35 GLN B N 1
ATOM 4983 C CA . GLN B 1 35 ? 0.062 82.375 40.344 1 89.69 35 GLN B CA 1
ATOM 4984 C C . GLN B 1 35 ? -0.387 82.938 41.688 1 89.69 35 GLN B C 1
ATOM 4986 O O . GLN B 1 35 ? -0.62 84.125 41.844 1 89.69 35 GLN B O 1
ATOM 4991 N N . LEU B 1 36 ? -0.535 82.125 42.656 1 91.75 36 LEU B N 1
ATOM 4992 C CA . LEU B 1 36 ? -0.893 82.562 44 1 91.75 36 LEU B CA 1
ATOM 4993 C C . LEU B 1 36 ? 0.186 83.438 44.594 1 91.75 36 LEU B C 1
ATOM 4995 O O . LEU B 1 36 ? -0.122 84.438 45.281 1 91.75 36 LEU B O 1
ATOM 4999 N N . GLU B 1 37 ? 1.385 83.125 44.375 1 93.75 37 GLU B N 1
ATOM 5000 C CA . GLU B 1 37 ? 2.506 83.938 44.812 1 93.75 37 GLU B CA 1
ATOM 5001 C C . GLU B 1 37 ? 2.439 85.312 44.25 1 93.75 37 GLU B C 1
ATOM 5003 O O . GLU B 1 37 ? 2.607 86.312 44.969 1 93.75 37 GLU B O 1
ATOM 5008 N N . GLN B 1 38 ? 2.139 85.312 43 1 92.25 38 GLN B N 1
ATOM 5009 C CA . GLN B 1 38 ? 2.059 86.625 42.344 1 92.25 38 GLN B CA 1
ATOM 5010 C C . GLN B 1 38 ? 0.882 87.438 42.844 1 92.25 38 GLN B C 1
ATOM 5012 O O . GLN B 1 38 ? 0.976 88.688 43 1 92.25 38 GLN B O 1
ATOM 5017 N N . LYS B 1 39 ? -0.16 86.812 43.125 1 92.94 39 LYS B N 1
ATOM 5018 C CA . LYS B 1 39 ? -1.313 87.5 43.719 1 92.94 39 LYS B CA 1
ATOM 5019 C C . LYS B 1 39 ? -0.951 88.125 45.062 1 92.94 39 LYS B C 1
ATOM 5021 O O . LYS B 1 39 ? -1.238 89.312 45.312 1 92.94 39 LYS B O 1
ATOM 5026 N N . LEU B 1 40 ? -0.259 87.438 45.906 1 95.25 40 LEU B N 1
ATOM 5027 C CA . LEU B 1 40 ? 0.086 87.875 47.25 1 95.25 40 LEU B CA 1
ATOM 5028 C C . LEU B 1 40 ? 1.126 89 47.188 1 95.25 40 LEU B C 1
ATOM 5030 O O . LEU B 1 40 ? 1.082 89.938 47.969 1 95.25 40 LEU B O 1
ATOM 5034 N N . ILE B 1 41 ? 1.978 88.875 46.25 1 94.75 41 ILE B N 1
ATOM 5035 C CA . ILE B 1 41 ? 2.992 89.875 46.062 1 94.75 41 ILE B CA 1
ATOM 5036 C C . ILE B 1 41 ? 2.33 91.188 45.656 1 94.75 41 ILE B C 1
ATOM 5038 O O . ILE B 1 41 ? 2.619 92.25 46.188 1 94.75 41 ILE B O 1
ATOM 5042 N N . SER B 1 42 ? 1.411 91.062 44.719 1 94.44 42 SER B N 1
ATOM 5043 C CA . SER B 1 42 ? 0.686 92.25 44.25 1 94.44 42 SER B CA 1
ATOM 5044 C C . SER B 1 42 ? -0.107 92.875 45.375 1 94.44 42 SER B C 1
ATOM 5046 O O . SER B 1 42 ? -0.083 94.125 45.562 1 94.44 42 SER B O 1
ATOM 5048 N N . ASN B 1 43 ? -0.716 92.062 46.125 1 94.69 43 ASN B N 1
ATOM 5049 C CA . ASN B 1 43 ? -1.477 92.562 47.281 1 94.69 43 ASN B CA 1
ATOM 5050 C C . ASN B 1 43 ? -0.569 93.25 48.312 1 94.69 43 ASN B C 1
ATOM 5052 O O . ASN B 1 43 ? -0.896 94.312 48.844 1 94.69 43 ASN B O 1
ATOM 5056 N N . ALA B 1 44 ? 0.507 92.625 48.562 1 94.5 44 ALA B N 1
ATOM 5057 C CA . ALA B 1 44 ? 1.457 93.188 49.531 1 94.5 44 ALA B CA 1
ATOM 5058 C C . ALA B 1 44 ? 1.992 94.562 49.094 1 94.5 44 ALA B C 1
ATOM 5060 O O . ALA B 1 44 ? 2.148 95.438 49.938 1 94.5 44 ALA B O 1
ATOM 5061 N N . LYS B 1 45 ? 2.219 94.688 47.875 1 93.75 45 LYS B N 1
ATOM 5062 C CA . LYS B 1 45 ? 2.719 96 47.344 1 93.75 45 LYS B CA 1
ATOM 5063 C C . LYS B 1 45 ? 1.673 97.062 47.469 1 93.75 45 LYS B C 1
ATOM 5065 O O . LYS B 1 45 ? 2.01 98.25 47.75 1 93.75 45 LYS B O 1
ATOM 5070 N N . LEU B 1 46 ? 0.498 96.688 47.312 1 92.75 46 LEU B N 1
ATOM 5071 C CA . LEU B 1 46 ? -0.579 97.625 47.469 1 92.75 46 LEU B CA 1
ATOM 5072 C C . LEU B 1 46 ? -0.747 98.062 48.938 1 92.75 46 LEU B C 1
ATOM 5074 O O . LEU B 1 46 ? -0.957 99.188 49.25 1 92.75 46 LEU B O 1
ATOM 5078 N N . ILE B 1 47 ? -0.583 97.125 49.75 1 91.94 47 ILE B N 1
ATOM 5079 C CA . ILE B 1 47 ? -0.688 97.375 51.188 1 91.94 47 ILE B CA 1
ATOM 5080 C C . ILE B 1 47 ? 0.479 98.25 51.656 1 91.94 47 ILE B C 1
ATOM 5082 O O . ILE B 1 47 ? 0.314 99.125 52.5 1 91.94 47 ILE B O 1
ATOM 5086 N N . GLU B 1 48 ? 1.588 98 51.062 1 90.88 48 GLU B N 1
ATOM 5087 C CA . GLU B 1 48 ? 2.752 98.812 51.344 1 90.88 48 GLU B CA 1
ATOM 5088 C C . GLU B 1 48 ? 2.449 100.312 51.062 1 90.88 48 GLU B C 1
ATOM 5090 O O . GLU B 1 48 ? 2.793 101.188 51.844 1 90.88 48 GLU B O 1
ATOM 5095 N N . GLU B 1 49 ? 1.8 100.5 49.938 1 85.44 49 GLU B N 1
ATOM 5096 C CA . GLU B 1 49 ? 1.464 101.875 49.562 1 85.44 49 GLU B CA 1
ATOM 5097 C C . GLU B 1 49 ? 0.457 102.5 50.531 1 85.44 49 GLU B C 1
ATOM 5099 O O . GLU B 1 49 ? 0.497 103.688 50.781 1 85.44 49 GLU B O 1
ATOM 5104 N N . PHE B 1 50 ? -0.305 101.688 51.031 1 83.38 50 PHE B N 1
ATOM 5105 C CA . PHE B 1 50 ? -1.291 102.125 52.031 1 83.38 50 PHE B CA 1
ATOM 5106 C C . PHE B 1 50 ? -0.614 102.5 53.312 1 83.38 50 PHE B C 1
ATOM 5108 O O . PHE B 1 50 ? -0.973 103.5 53.938 1 83.38 50 PHE B O 1
ATOM 5115 N N . ILE B 1 51 ? 0.386 101.812 53.719 1 85 51 ILE B N 1
ATOM 5116 C CA . ILE B 1 51 ? 1.093 102.062 54.969 1 85 51 ILE B CA 1
ATOM 5117 C C . ILE B 1 51 ? 1.955 103.312 54.875 1 85 51 ILE B C 1
ATOM 5119 O O . ILE B 1 51 ? 2.045 104.062 55.812 1 85 51 ILE B O 1
ATOM 5123 N N . LYS B 1 52 ? 2.482 103.562 53.75 1 82.38 52 LYS B N 1
ATOM 5124 C CA . LYS B 1 52 ? 3.354 104.688 53.562 1 82.38 52 LYS B CA 1
ATOM 5125 C C . LYS B 1 52 ? 2.559 106 53.594 1 82.38 52 LYS B C 1
ATOM 5127 O O . LYS B 1 52 ? 3.078 107.062 54.031 1 82.38 52 LYS B O 1
ATOM 5132 N N . GLU B 1 53 ? 1.389 105.938 53.25 1 73.75 53 GLU B N 1
ATOM 5133 C CA . GLU B 1 53 ? 0.568 107.125 53.156 1 73.75 53 GLU B CA 1
ATOM 5134 C C . GLU B 1 53 ? -0.029 107.5 54.531 1 73.75 53 GLU B C 1
ATOM 5136 O O . GLU B 1 53 ? -0.329 108.625 54.781 1 73.75 53 GLU B O 1
ATOM 5141 N N . GLU B 1 54 ? -0.159 106.5 55.344 1 68.62 54 GLU B N 1
ATOM 5142 C CA . GLU B 1 54 ? -0.78 106.75 56.656 1 68.62 54 GLU B CA 1
ATOM 5143 C C . GLU B 1 54 ? 0.27 107.062 57.719 1 68.62 54 GLU B C 1
ATOM 5145 O O . GLU B 1 54 ? 1.264 106.375 57.844 1 68.62 54 GLU B O 1
ATOM 5150 N N . ASP B 1 55 ? 0.486 108.312 57.969 1 59.62 55 ASP B N 1
ATOM 5151 C CA . ASP B 1 55 ? 1.392 108.75 59.031 1 59.62 55 ASP B CA 1
ATOM 5152 C C . ASP B 1 55 ? 1.015 108.188 60.375 1 59.62 55 ASP B C 1
ATOM 5154 O O . ASP B 1 55 ? 1.079 108.812 61.406 1 59.62 55 ASP B O 1
ATOM 5158 N N . ASN B 1 56 ? 0.434 106.938 60.375 1 64.19 56 ASN B N 1
ATOM 5159 C CA . ASN B 1 56 ? -0.236 106.625 61.625 1 64.19 56 ASN B CA 1
ATOM 5160 C C . ASN B 1 56 ? 0.548 105.562 62.406 1 64.19 56 ASN B C 1
ATOM 5162 O O . ASN B 1 56 ? 1.421 104.875 61.875 1 64.19 56 ASN B O 1
ATOM 5166 N N . ASP B 1 57 ? 0.346 105.5 63.625 1 75.81 57 ASP B N 1
ATOM 5167 C CA . ASP B 1 57 ? 0.777 104.5 64.625 1 75.81 57 ASP B CA 1
ATOM 5168 C C . ASP B 1 57 ? 0.361 103.125 64.25 1 75.81 57 ASP B C 1
ATOM 5170 O O . ASP B 1 57 ? -0.827 102.75 64.25 1 75.81 57 ASP B O 1
ATOM 5174 N N . LEU B 1 58 ? 1.404 102.312 63.781 1 81.44 58 LEU B N 1
ATOM 5175 C CA . LEU B 1 58 ? 1.196 101 63.281 1 81.44 58 LEU B CA 1
ATOM 5176 C C . LEU B 1 58 ? 0.756 100.062 64.375 1 81.44 58 LEU B C 1
ATOM 5178 O O . LEU B 1 58 ? 0.318 98.938 64.125 1 81.44 58 LEU B O 1
ATOM 5182 N N . ALA B 1 59 ? 0.799 100.5 65.562 1 78.38 59 ALA B N 1
ATOM 5183 C CA . ALA B 1 59 ? 0.393 99.688 66.75 1 78.38 59 ALA B CA 1
ATOM 5184 C C . ALA B 1 59 ? -0.971 100.125 67.25 1 78.38 59 ALA B C 1
ATOM 5186 O O . ALA B 1 59 ? -1.465 99.562 68.25 1 78.38 59 ALA B O 1
ATOM 5187 N N . SER B 1 60 ? -1.579 100.938 66.438 1 85.62 60 SER B N 1
ATOM 5188 C CA . SER B 1 60 ? -2.842 101.438 66.938 1 85.62 60 SER B CA 1
ATOM 5189 C C . SER B 1 60 ? -4.004 100.5 66.625 1 85.62 60 SER B C 1
ATOM 5191 O O . SER B 1 60 ? -3.924 99.688 65.75 1 85.62 60 SER B O 1
ATOM 5193 N N . LYS B 1 61 ? -5.016 100.688 67.375 1 89.25 61 LYS B N 1
ATOM 5194 C CA . LYS B 1 61 ? -6.227 99.875 67.25 1 89.25 61 LYS B CA 1
ATOM 5195 C C . LYS B 1 61 ? -6.918 100.188 65.938 1 89.25 61 LYS B C 1
ATOM 5197 O O . LYS B 1 61 ? -7.547 99.375 65.312 1 89.25 61 LYS B O 1
ATOM 5202 N N . ILE B 1 62 ? -6.699 101.375 65.5 1 85.62 62 ILE B N 1
ATOM 5203 C CA . ILE B 1 62 ? -7.309 101.812 64.25 1 85.62 62 ILE B CA 1
ATOM 5204 C C . ILE B 1 62 ? -6.621 101.125 63.062 1 85.62 62 ILE B C 1
ATOM 5206 O O . ILE B 1 62 ? -7.285 100.688 62.125 1 85.62 62 ILE B O 1
ATOM 5210 N N . PHE B 1 63 ? -5.414 101.062 63.188 1 89.12 63 PHE B N 1
ATOM 5211 C CA . PHE B 1 63 ? -4.641 100.375 62.156 1 89.12 63 PHE B CA 1
ATOM 5212 C C . PHE B 1 63 ? -4.977 98.875 62.094 1 89.12 63 PHE B C 1
ATOM 5214 O O . PHE B 1 63 ? -5.133 98.312 61.031 1 89.12 63 PHE B O 1
ATOM 5221 N N . GLN B 1 64 ? -5.105 98.25 63.219 1 91 64 GLN B N 1
ATOM 5222 C CA . GLN B 1 64 ? -5.484 96.875 63.312 1 91 64 GLN B CA 1
ATOM 5223 C C . GLN B 1 64 ? -6.836 96.625 62.656 1 91 64 GLN B C 1
ATOM 5225 O O . GLN B 1 64 ? -7 95.625 61.906 1 91 64 GLN B O 1
ATOM 5230 N N . LYS B 1 65 ? -7.742 97.438 62.875 1 90.88 65 LYS B N 1
ATOM 5231 C CA . LYS B 1 65 ? -9.078 97.312 62.312 1 90.88 65 LYS B CA 1
ATOM 5232 C C . LYS B 1 65 ? -9.062 97.5 60.812 1 90.88 65 LYS B C 1
ATOM 5234 O O . LYS B 1 65 ? -9.758 96.812 60.062 1 90.88 65 LYS B O 1
ATOM 5239 N N . ARG B 1 66 ? -8.258 98.375 60.344 1 88.06 66 ARG B N 1
ATOM 5240 C CA . ARG B 1 66 ? -8.141 98.625 58.938 1 88.06 66 ARG B CA 1
ATOM 5241 C C . ARG B 1 66 ? -7.543 97.375 58.219 1 88.06 66 ARG B C 1
ATOM 5243 O O . ARG B 1 66 ? -7.992 97 57.125 1 88.06 66 ARG B O 1
ATOM 5250 N N . MET B 1 67 ? -6.543 96.875 58.844 1 90.94 67 MET B N 1
ATOM 5251 C CA . MET B 1 67 ? -5.918 95.688 58.281 1 90.94 67 MET B CA 1
ATOM 5252 C C . MET B 1 67 ? -6.879 94.5 58.281 1 90.94 67 MET B C 1
ATOM 5254 O O . MET B 1 67 ? -6.875 93.688 57.344 1 90.94 67 MET B O 1
ATOM 5258 N N . GLU B 1 68 ? -7.625 94.375 59.25 1 92.38 68 GLU B N 1
ATOM 5259 C CA . GLU B 1 68 ? -8.617 93.312 59.312 1 92.38 68 GLU B CA 1
ATOM 5260 C C . GLU B 1 68 ? -9.656 93.438 58.219 1 92.38 68 GLU B C 1
ATOM 5262 O O . GLU B 1 68 ? -10.039 92.438 57.594 1 92.38 68 GLU B O 1
ATOM 5267 N N . ASP B 1 69 ? -10.039 94.625 57.938 1 89.81 69 ASP B N 1
ATOM 5268 C CA . ASP B 1 69 ? -11.008 94.875 56.875 1 89.81 69 ASP B CA 1
ATOM 5269 C C . ASP B 1 69 ? -10.406 94.562 55.5 1 89.81 69 ASP B C 1
ATOM 5271 O O . ASP B 1 69 ? -11.062 94 54.656 1 89.81 69 ASP B O 1
ATOM 5275 N N . LEU B 1 70 ? -9.164 95 55.406 1 90.5 70 LEU B N 1
ATOM 5276 C CA . LEU B 1 70 ? -8.484 94.75 54.156 1 90.5 70 LEU B CA 1
ATOM 5277 C C . LEU B 1 70 ? -8.273 93.25 53.938 1 90.5 70 LEU B C 1
ATOM 5279 O O . LEU B 1 70 ? -8.484 92.75 52.844 1 90.5 70 LEU B O 1
ATOM 5283 N N . GLY B 1 71 ? -7.848 92.625 54.969 1 92.25 71 GLY B N 1
ATOM 5284 C CA . GLY B 1 71 ? -7.648 91.188 54.906 1 92.25 71 GLY B CA 1
ATOM 5285 C C . GLY B 1 71 ? -8.914 90.438 54.531 1 92.25 71 GLY B C 1
ATOM 5286 O O . GLY B 1 71 ? -8.867 89.5 53.75 1 92.25 71 GLY B O 1
ATOM 5287 N N . GLY B 1 72 ? -9.992 90.812 55.094 1 90.69 72 GLY B N 1
ATOM 5288 C CA . GLY B 1 72 ? -11.273 90.188 54.781 1 90.69 72 GLY B CA 1
ATOM 5289 C C . GLY B 1 72 ? -11.703 90.438 53.344 1 90.69 72 GLY B C 1
ATOM 5290 O O . GLY B 1 72 ? -12.258 89.562 52.719 1 90.69 72 GLY B O 1
ATOM 5291 N N . LYS B 1 73 ? -11.391 91.625 52.781 1 89 73 LYS B N 1
ATOM 5292 C CA . LYS B 1 73 ? -11.781 91.938 51.438 1 89 73 LYS B CA 1
ATOM 5293 C C . LYS B 1 73 ? -10.977 91.188 50.406 1 89 73 LYS B C 1
ATOM 5295 O O . LYS B 1 73 ? -11.492 90.812 49.344 1 89 73 LYS B O 1
ATOM 5300 N N . ILE B 1 74 ? -9.711 90.875 50.75 1 92.38 74 ILE B N 1
ATOM 5301 C CA . ILE B 1 74 ? -8.859 90.188 49.781 1 92.38 74 ILE B CA 1
ATOM 5302 C C . ILE B 1 74 ? -8.703 88.75 50.125 1 92.38 74 ILE B C 1
ATOM 5304 O O . ILE B 1 74 ? -7.965 88 49.469 1 92.38 74 ILE B O 1
ATOM 5308 N N . ASP B 1 75 ? -9.375 88.312 51.188 1 89.56 75 ASP B N 1
ATOM 5309 C CA . ASP B 1 75 ? -9.375 86.938 51.625 1 89.56 75 ASP B CA 1
ATOM 5310 C C . ASP B 1 75 ? -7.945 86.438 51.844 1 89.56 75 ASP B C 1
ATOM 5312 O O . ASP B 1 75 ? -7.543 85.375 51.281 1 89.56 75 ASP B O 1
ATOM 5316 N N . ALA B 1 76 ? -7.195 87.188 52.562 1 93.5 76 ALA B N 1
ATOM 5317 C CA . ALA B 1 76 ? -5.816 86.875 52.906 1 93.5 76 ALA B CA 1
ATOM 5318 C C . ALA B 1 76 ? -5.48 87.312 54.312 1 93.5 76 ALA B C 1
ATOM 5320 O O . ALA B 1 76 ? -6.066 88.25 54.844 1 93.5 76 ALA B O 1
ATOM 5321 N N . ARG B 1 77 ? -4.648 86.562 54.906 1 92 77 ARG B N 1
ATOM 5322 C CA . ARG B 1 77 ? -4.117 86.938 56.188 1 92 77 ARG B CA 1
ATOM 5323 C C . ARG B 1 77 ? -3.006 88 56.062 1 92 77 ARG B C 1
ATOM 5325 O O . ARG B 1 77 ? -2.07 87.812 55.281 1 92 77 ARG B O 1
ATOM 5332 N N . ILE B 1 78 ? -3.213 89 56.812 1 93.81 78 ILE B N 1
ATOM 5333 C CA . ILE B 1 78 ? -2.205 90.062 56.781 1 93.81 78 ILE B CA 1
ATOM 5334 C C . ILE B 1 78 ? -1.516 90.188 58.156 1 93.81 78 ILE B C 1
ATOM 5336 O O . ILE B 1 78 ? -2.18 90.25 59.188 1 93.81 78 ILE B O 1
ATOM 5340 N N . THR B 1 79 ? -0.25 90.125 58.094 1 92.75 79 THR B N 1
ATOM 5341 C CA . THR B 1 79 ? 0.548 90.25 59.312 1 92.75 79 THR B CA 1
ATOM 5342 C C . THR B 1 79 ? 1.626 91.312 59.125 1 92.75 79 THR B C 1
ATOM 5344 O O . THR B 1 79 ? 2.414 91.25 58.156 1 92.75 79 THR B O 1
ATOM 5347 N N . ILE B 1 80 ? 1.608 92.25 59.969 1 93.38 80 ILE B N 1
ATOM 5348 C CA . ILE B 1 80 ? 2.658 93.25 59.938 1 93.38 80 ILE B CA 1
ATOM 5349 C C . ILE B 1 80 ? 3.645 93 61.062 1 93.38 80 ILE B C 1
ATOM 5351 O O . ILE B 1 80 ? 3.248 92.875 62.219 1 93.38 80 ILE B O 1
ATOM 5355 N N . ILE B 1 81 ? 4.852 92.938 60.719 1 93 81 ILE B N 1
ATOM 5356 C CA . ILE B 1 81 ? 5.867 92.562 61.688 1 93 81 ILE B CA 1
ATOM 5357 C C . ILE B 1 81 ? 7.008 93.562 61.719 1 93 81 ILE B C 1
ATOM 5359 O O . ILE B 1 81 ? 7.426 94.062 60.656 1 93 81 ILE B O 1
ATOM 5363 N N . ASP B 1 82 ? 7.504 93.812 62.906 1 90.75 82 ASP B N 1
ATOM 5364 C CA . ASP B 1 82 ? 8.625 94.688 63.031 1 90.75 82 ASP B CA 1
ATOM 5365 C C . ASP B 1 82 ? 9.961 94 62.875 1 90.75 82 ASP B C 1
ATOM 5367 O O . ASP B 1 82 ? 9.992 92.75 62.656 1 90.75 82 ASP B O 1
ATOM 5371 N N . TYR B 1 83 ? 11.07 94.75 62.938 1 89.81 83 TYR B N 1
ATOM 5372 C CA . TYR B 1 83 ? 12.406 94.25 62.688 1 89.81 83 TYR B CA 1
ATOM 5373 C C . TYR B 1 83 ? 12.797 93.25 63.75 1 89.81 83 TYR B C 1
ATOM 5375 O O . TYR B 1 83 ? 13.695 92.375 63.562 1 89.81 83 TYR B O 1
ATOM 5383 N N . HIS B 1 84 ? 12.094 93.188 64.938 1 86.62 84 HIS B N 1
ATOM 5384 C CA . HIS B 1 84 ? 12.422 92.312 66 1 86.62 84 HIS B CA 1
ATOM 5385 C C . HIS B 1 84 ? 11.508 91.062 66.062 1 86.62 84 HIS B C 1
ATOM 5387 O O . HIS B 1 84 ? 11.625 90.188 66.938 1 86.62 84 HIS B O 1
ATOM 5393 N N . GLY B 1 85 ? 10.594 91 65.062 1 89.69 85 GLY B N 1
ATOM 5394 C CA . GLY B 1 85 ? 9.719 89.875 65 1 89.69 85 GLY B CA 1
ATOM 5395 C C . GLY B 1 85 ? 8.391 90.062 65.688 1 89.69 85 GLY B C 1
ATOM 5396 O O . GLY B 1 85 ? 7.547 89.125 65.688 1 89.69 85 GLY B O 1
ATOM 5397 N N . ASN B 1 86 ? 8.227 91.188 66.312 1 88.88 86 ASN B N 1
ATOM 5398 C CA . ASN B 1 86 ? 6.965 91.5 67 1 88.88 86 ASN B CA 1
ATOM 5399 C C . ASN B 1 86 ? 5.844 91.812 66 1 88.88 86 ASN B C 1
ATOM 5401 O O . ASN B 1 86 ? 6.051 92.5 65.062 1 88.88 86 ASN B O 1
ATOM 5405 N N . VAL B 1 87 ? 4.68 91.312 66.25 1 91.69 87 VAL B N 1
ATOM 5406 C CA . VAL B 1 87 ? 3.52 91.5 65.438 1 91.69 87 VAL B CA 1
ATOM 5407 C C . VAL B 1 87 ? 2.822 92.812 65.75 1 91.69 87 VAL B C 1
ATOM 5409 O O . VAL B 1 87 ? 2.367 93 66.875 1 91.69 87 VAL B O 1
ATOM 5412 N N . LEU B 1 88 ? 2.811 93.625 64.812 1 89.19 88 LEU B N 1
ATOM 5413 C CA . LEU B 1 88 ? 2.17 94.938 65 1 89.19 88 LEU B CA 1
ATOM 5414 C C . LEU B 1 88 ? 0.683 94.875 64.688 1 89.19 88 LEU B C 1
ATOM 5416 O O . LEU B 1 88 ? -0.137 95.5 65.312 1 89.19 88 LEU B O 1
ATOM 5420 N N . ALA B 1 89 ? 0.368 94.125 63.656 1 90.5 89 ALA B N 1
ATOM 5421 C CA . ALA B 1 89 ? -1.018 93.875 63.25 1 90.5 89 ALA B CA 1
ATOM 5422 C C . ALA B 1 89 ? -1.222 92.438 62.781 1 90.5 89 ALA B C 1
ATOM 5424 O O . ALA B 1 89 ? -0.349 91.875 62.094 1 90.5 89 ALA B O 1
ATOM 5425 N N . GLU B 1 90 ? -2.305 91.875 63.062 1 90.12 90 GLU B N 1
ATOM 5426 C CA . GLU B 1 90 ? -2.67 90.562 62.688 1 90.12 90 GLU B CA 1
ATOM 5427 C C . GLU B 1 90 ? -4.168 90.438 62.406 1 90.12 90 GLU B C 1
ATOM 5429 O O . GLU B 1 90 ? -4.984 90.688 63.281 1 90.12 90 GLU B O 1
ATOM 5434 N N . THR B 1 91 ? -4.469 90 61.281 1 87.69 91 THR B N 1
ATOM 5435 C CA . THR B 1 91 ? -5.883 89.938 60.906 1 87.69 91 THR B CA 1
ATOM 5436 C C . THR B 1 91 ? -6.531 88.625 61.312 1 87.69 91 THR B C 1
ATOM 5438 O O . THR B 1 91 ? -7.754 88.562 61.406 1 87.69 91 THR B O 1
ATOM 5441 N N . PHE B 1 92 ? -5.871 87.625 61.406 1 76.38 92 PHE B N 1
ATOM 5442 C CA . PHE B 1 92 ? -6.445 86.375 61.812 1 76.38 92 PHE B CA 1
ATOM 5443 C C . PHE B 1 92 ? -6.184 86.062 63.312 1 76.38 92 PHE B C 1
ATOM 5445 O O . PHE B 1 92 ? -5.051 85.812 63.688 1 76.38 92 PHE B O 1
ATOM 5452 N N . LYS B 1 93 ? -6.941 86.812 64.188 1 64.56 93 LYS B N 1
ATOM 5453 C CA . LYS B 1 93 ? -6.66 86.812 65.625 1 64.56 93 LYS B CA 1
ATOM 5454 C C . LYS B 1 93 ? -7.223 85.562 66.312 1 64.56 93 LYS B C 1
ATOM 5456 O O . LYS B 1 93 ? -8.422 85.312 66.188 1 64.56 93 LYS B O 1
ATOM 5461 N N . ARG B 1 94 ? -6.598 84.375 66.5 1 58.88 94 ARG B N 1
ATOM 5462 C CA . ARG B 1 94 ? -7.051 83.5 67.562 1 58.88 94 ARG B CA 1
ATOM 5463 C C . ARG B 1 94 ? -6.742 84.125 68.938 1 58.88 94 ARG B C 1
ATOM 5465 O O . ARG B 1 94 ? -5.754 84.812 69.062 1 58.88 94 ARG B O 1
ATOM 5472 N N . GLU B 1 95 ? -7.805 83.938 69.562 1 52.12 95 GLU B N 1
ATOM 5473 C CA . GLU B 1 95 ? -7.676 84.25 71 1 52.12 95 GLU B CA 1
ATOM 5474 C C . GLU B 1 95 ? -6.414 83.625 71.562 1 52.12 95 GLU B C 1
ATOM 5476 O O . GLU B 1 95 ? -6.137 82.438 71.375 1 52.12 95 GLU B O 1
ATOM 5481 N N . GLY B 1 96 ? -5.367 84.438 71.938 1 54.16 96 GLY B N 1
ATOM 5482 C CA . GLY B 1 96 ? -4.238 84 72.75 1 54.16 96 GLY B CA 1
ATOM 5483 C C . GLY B 1 96 ? -2.924 84.625 72.312 1 54.16 96 GLY B C 1
ATOM 5484 O O . GLY B 1 96 ? -2.912 85.625 71.625 1 54.16 96 GLY B O 1
ATOM 5485 N N . TYR B 1 97 ? -1.661 83.875 72.562 1 55.72 97 TYR B N 1
ATOM 5486 C CA . TYR B 1 97 ? -0.26 84.25 72.5 1 55.72 97 TYR B CA 1
ATOM 5487 C C . TYR B 1 97 ? 0.222 84.312 71.062 1 55.72 97 TYR B C 1
ATOM 5489 O O . TYR B 1 97 ? 0.125 83.375 70.312 1 55.72 97 TYR B O 1
ATOM 5497 N N . ILE B 1 98 ? 0.382 85.562 70.562 1 68.88 98 ILE B N 1
ATOM 5498 C CA . ILE B 1 98 ? 0.988 85.75 69.25 1 68.88 98 ILE B CA 1
ATOM 5499 C C . ILE B 1 98 ? 2.488 85.5 69.312 1 68.88 98 ILE B C 1
ATOM 5501 O O . ILE B 1 98 ? 3.211 86.188 70.062 1 68.88 98 ILE B O 1
ATOM 5505 N N . GLU B 1 99 ? 2.986 84.375 68.812 1 74.69 99 GLU B N 1
ATOM 5506 C CA . GLU B 1 99 ? 4.391 84 68.812 1 74.69 99 GLU B CA 1
ATOM 5507 C C . GLU B 1 99 ? 5.227 84.938 67.938 1 74.69 99 GLU B C 1
ATOM 5509 O O . GLU B 1 99 ? 4.711 85.562 67 1 74.69 99 GLU B O 1
ATOM 5514 N N . ASN B 1 100 ? 6.453 85.125 68.312 1 83.12 100 ASN B N 1
ATOM 5515 C CA . ASN B 1 100 ? 7.43 85.875 67.562 1 83.12 100 ASN B CA 1
ATOM 5516 C C . ASN B 1 100 ? 7.691 85.188 66.188 1 83.12 100 ASN B C 1
ATOM 5518 O O . ASN B 1 100 ? 7.859 84 66.125 1 83.12 100 ASN B O 1
ATOM 5522 N N . HIS B 1 101 ? 7.613 86 65.125 1 86.06 101 HIS B N 1
ATOM 5523 C CA . HIS B 1 101 ? 7.684 85.438 63.812 1 86.06 101 HIS B CA 1
ATOM 5524 C C . HIS B 1 101 ? 9.078 85.562 63.219 1 86.06 101 HIS B C 1
ATOM 5526 O O . HIS B 1 101 ? 9.289 85.312 62.031 1 86.06 101 HIS B O 1
ATOM 5532 N N . GLN B 1 102 ? 10.031 85.938 64.062 1 87.62 102 GLN B N 1
ATOM 5533 C CA . GLN B 1 102 ? 11.367 86.25 63.594 1 87.62 102 GLN B CA 1
ATOM 5534 C C . GLN B 1 102 ? 12.023 85.062 62.90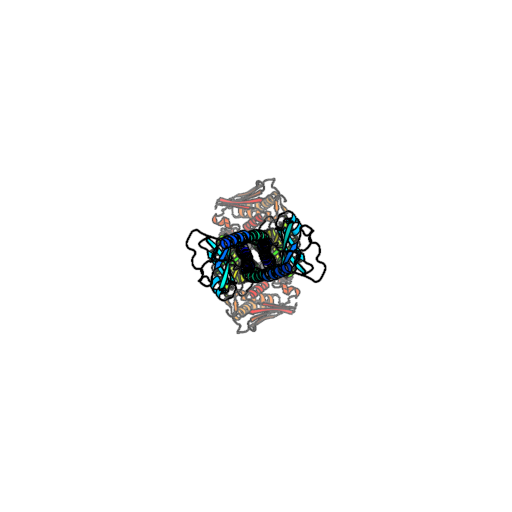6 1 87.62 102 GLN B C 1
ATOM 5536 O O . GLN B 1 102 ? 12.766 85.25 61.938 1 87.62 102 GLN B O 1
ATOM 5541 N N . ASP B 1 103 ? 11.656 83.812 63.219 1 88.31 103 ASP B N 1
ATOM 5542 C CA . ASP B 1 103 ? 12.383 82.625 62.75 1 88.31 103 ASP B CA 1
ATOM 5543 C C . ASP B 1 103 ? 11.664 82 61.562 1 88.31 103 ASP B C 1
ATOM 5545 O O . ASP B 1 103 ? 12.086 80.938 61.062 1 88.31 103 ASP B O 1
ATOM 5549 N N . ARG B 1 104 ? 10.719 82.625 61.188 1 90.75 104 ARG B N 1
ATOM 5550 C CA . ARG B 1 104 ? 10.023 82.062 60.031 1 90.75 104 ARG B CA 1
ATOM 5551 C C . ARG B 1 104 ? 10.82 82.312 58.75 1 90.75 104 ARG B C 1
ATOM 5553 O O . ARG B 1 104 ? 11.391 83.375 58.531 1 90.75 104 ARG B O 1
ATOM 5560 N N . PRO B 1 105 ? 10.914 81.375 57.875 1 92.5 105 PRO B N 1
ATOM 5561 C CA . PRO B 1 105 ? 11.766 81.438 56.688 1 92.5 105 PRO B CA 1
ATOM 5562 C C . PRO B 1 105 ? 11.422 82.625 55.812 1 92.5 105 PRO B C 1
ATOM 5564 O O . PRO B 1 105 ? 12.32 83.312 55.312 1 92.5 105 PRO B O 1
ATOM 5567 N N . GLU B 1 106 ? 10.148 82.875 55.5 1 93.75 106 GLU B N 1
ATOM 5568 C CA . GLU B 1 106 ? 9.75 83.938 54.625 1 93.75 106 GLU B CA 1
ATOM 5569 C C . GLU B 1 106 ? 10.133 85.312 55.25 1 93.75 106 GLU B C 1
ATOM 5571 O O . GLU B 1 106 ? 10.453 86.25 54.5 1 93.75 106 GLU B O 1
ATOM 5576 N N . ILE B 1 107 ? 10.164 85.438 56.562 1 93.56 107 ILE B N 1
ATOM 5577 C CA . ILE B 1 107 ? 10.477 86.688 57.281 1 93.56 107 ILE B CA 1
ATOM 5578 C C . ILE B 1 107 ? 11.984 86.875 57.25 1 93.56 107 ILE B C 1
ATOM 5580 O O . ILE B 1 107 ? 12.438 88 57.062 1 93.56 107 ILE B O 1
ATOM 5584 N N . GLN B 1 108 ? 12.734 85.812 57.438 1 93.62 108 GLN B N 1
ATOM 5585 C CA . GLN B 1 108 ? 14.188 85.938 57.375 1 93.62 108 GLN B CA 1
ATOM 5586 C C . GLN B 1 108 ? 14.656 86.438 56.031 1 93.62 108 GLN B C 1
ATOM 5588 O O . GLN B 1 108 ? 15.57 87.312 55.969 1 93.62 108 GLN B O 1
ATOM 5593 N N . ILE B 1 109 ? 14.016 86 55.031 1 94.38 109 ILE B N 1
ATOM 5594 C CA . ILE B 1 109 ? 14.359 86.438 53.688 1 94.38 109 ILE B CA 1
ATOM 5595 C C . ILE B 1 109 ? 13.977 87.938 53.531 1 94.38 109 ILE B C 1
ATOM 5597 O O . ILE B 1 109 ? 14.734 88.688 52.969 1 94.38 109 ILE B O 1
ATOM 5601 N N . ALA B 1 110 ? 12.859 88.25 54 1 94.25 110 ALA B N 1
ATOM 5602 C CA . ALA B 1 110 ? 12.375 89.625 53.906 1 94.25 110 ALA B CA 1
ATOM 5603 C C . ALA B 1 110 ? 13.297 90.562 54.656 1 94.25 110 ALA B C 1
ATOM 5605 O O . ALA B 1 110 ? 13.516 91.688 54.219 1 94.25 110 ALA B O 1
ATOM 5606 N N . TYR B 1 111 ? 13.812 90.125 55.812 1 92.38 111 TYR B N 1
ATOM 5607 C CA . TYR B 1 111 ? 14.75 90.938 56.562 1 92.38 111 TYR B CA 1
ATOM 5608 C C . TYR B 1 111 ? 16 91.25 55.75 1 92.38 111 TYR B C 1
ATOM 5610 O O . TYR B 1 111 ? 16.656 92.25 55.969 1 92.38 111 TYR B O 1
ATOM 5618 N N . GLY B 1 112 ? 16.297 90.375 54.844 1 91.69 112 GLY B N 1
ATOM 5619 C CA . GLY B 1 112 ? 17.438 90.562 53.969 1 91.69 112 GLY B CA 1
ATOM 5620 C C . GLY B 1 112 ? 17.141 91.5 52.781 1 91.69 112 GLY B C 1
ATOM 5621 O O . GLY B 1 112 ? 18.016 91.75 51.969 1 91.69 112 GLY B O 1
ATOM 5622 N N . GLY B 1 113 ? 15.945 91.875 52.562 1 90.38 113 GLY B N 1
ATOM 5623 C CA . GLY B 1 113 ? 15.594 92.875 51.562 1 90.38 113 GLY B CA 1
ATOM 5624 C C . GLY B 1 113 ? 14.938 92.25 50.344 1 90.38 113 GLY B C 1
ATOM 5625 O O . GLY B 1 113 ? 14.68 92.938 49.344 1 90.38 113 GLY B O 1
ATOM 5626 N N . GLU B 1 114 ? 14.664 91 50.469 1 93.81 114 GLU B N 1
ATOM 5627 C CA . GLU B 1 114 ? 14.039 90.312 49.344 1 93.81 114 GLU B CA 1
ATOM 5628 C C . GLU B 1 114 ? 12.641 89.812 49.688 1 93.81 114 GLU B C 1
ATOM 5630 O O . GLU B 1 114 ? 12.297 89.688 50.875 1 93.81 114 GLU B O 1
ATOM 5635 N N . ILE B 1 115 ? 11.891 89.5 48.688 1 95.44 115 ILE B N 1
ATOM 5636 C CA . ILE B 1 115 ? 10.562 88.938 48.938 1 95.44 115 ILE B CA 1
ATOM 5637 C C . ILE B 1 115 ? 10.68 87.5 49.375 1 95.44 115 ILE B C 1
ATOM 5639 O O . ILE B 1 115 ? 11.281 86.688 48.688 1 95.44 115 ILE B O 1
ATOM 5643 N N . GLY B 1 116 ? 10.195 87.188 50.531 1 96 116 GLY B N 1
ATOM 5644 C CA . GLY B 1 116 ? 10.219 85.812 51.062 1 96 116 GLY B CA 1
ATOM 5645 C C . GLY B 1 116 ? 8.977 85.062 50.719 1 96 116 GLY B C 1
ATOM 5646 O O . GLY B 1 116 ? 7.867 85.562 50.719 1 96 116 GLY B O 1
ATOM 5647 N N . LYS B 1 117 ? 9.148 83.812 50.344 1 95.19 117 LYS B N 1
ATOM 5648 C CA . LYS B 1 117 ? 8.062 82.875 50.031 1 95.19 117 LYS B CA 1
ATOM 5649 C C . LYS B 1 117 ? 8.25 81.562 50.75 1 95.19 117 LYS B C 1
ATOM 5651 O O . LYS B 1 117 ? 9.375 81.062 50.906 1 95.19 117 LYS B O 1
ATOM 5656 N N . ALA B 1 118 ? 7.125 81 51.281 1 94.31 118 ALA B N 1
ATOM 5657 C CA . ALA B 1 118 ? 7.195 79.75 51.906 1 94.31 118 ALA B CA 1
ATOM 5658 C C . ALA B 1 118 ? 5.832 79.062 51.938 1 94.31 118 ALA B C 1
ATOM 5660 O O . ALA B 1 118 ? 4.797 79.688 52.062 1 94.31 118 ALA B O 1
ATOM 5661 N N . VAL B 1 119 ? 5.855 77.812 51.688 1 92.38 119 VAL B N 1
ATOM 5662 C CA . VAL B 1 119 ? 4.672 76.938 51.875 1 92.38 119 VAL B CA 1
ATOM 5663 C C . VAL B 1 119 ? 4.844 76.125 53.125 1 92.38 119 VAL B C 1
ATOM 5665 O O . VAL B 1 119 ? 5.832 75.375 53.281 1 92.38 119 VAL B O 1
ATOM 5668 N N . ARG B 1 120 ? 3.977 76.312 54.094 1 88.94 120 ARG B N 1
ATOM 5669 C CA . ARG B 1 120 ? 4.074 75.562 55.344 1 88.94 120 ARG B CA 1
ATOM 5670 C C . ARG B 1 120 ? 2.695 75.125 55.844 1 88.94 120 ARG B C 1
ATOM 5672 O O . ARG B 1 120 ? 1.698 75.812 55.531 1 88.94 120 ARG B O 1
ATOM 5679 N N . TYR B 1 121 ? 2.664 74.188 56.656 1 86.5 121 TYR B N 1
ATOM 5680 C CA . TYR B 1 121 ? 1.447 73.75 57.312 1 86.5 121 TYR B CA 1
ATOM 5681 C C . TYR B 1 121 ? 1.142 74.562 58.531 1 86.5 121 TYR B C 1
ATOM 5683 O O . TYR B 1 121 ? 2.041 74.938 59.312 1 86.5 121 TYR B O 1
ATOM 5691 N N . SER B 1 122 ? 0.005 75.062 58.469 1 75.19 122 SER B N 1
ATOM 5692 C CA . SER B 1 122 ? -0.435 75.812 59.625 1 75.19 122 SER B CA 1
ATOM 5693 C C . SER B 1 122 ? -1.297 75 60.562 1 75.19 122 SER B C 1
ATOM 5695 O O . SER B 1 122 ? -2.363 74.5 60.188 1 75.19 122 SER B O 1
ATOM 5697 N N . SER B 1 123 ? -0.774 74.688 61.688 1 73 123 SER B N 1
ATOM 5698 C CA . SER B 1 123 ? -1.491 73.875 62.688 1 73 123 SER B CA 1
ATOM 5699 C C . SER B 1 123 ? -2.764 74.562 63.156 1 73 123 SER B C 1
ATOM 5701 O O . SER B 1 123 ? -3.715 73.938 63.594 1 73 123 SER B O 1
ATOM 5703 N N . THR B 1 124 ? -2.816 75.875 62.969 1 63.34 124 THR B N 1
ATOM 5704 C CA . THR B 1 124 ? -3.967 76.625 63.375 1 63.34 124 THR B CA 1
ATOM 5705 C C . THR B 1 124 ? -5.156 76.438 62.469 1 63.34 124 THR B C 1
ATOM 5707 O O . THR B 1 124 ? -6.289 76.25 62.938 1 63.34 124 THR B O 1
ATOM 5710 N N . VAL B 1 125 ? -4.871 76.375 61.188 1 70.94 125 VAL B N 1
ATOM 5711 C CA . VAL B 1 125 ? -5.961 76.188 60.219 1 70.94 125 VAL B CA 1
ATOM 5712 C C . VAL B 1 125 ? -5.953 74.812 59.656 1 70.94 125 VAL B C 1
ATOM 5714 O O . VAL B 1 125 ? -6.914 74.375 59 1 70.94 125 VAL B O 1
ATOM 5717 N N . ASP B 1 126 ? -4.953 73.938 60 1 79.88 126 ASP B N 1
ATOM 5718 C CA . ASP B 1 126 ? -4.801 72.562 59.594 1 79.88 126 ASP B CA 1
ATOM 5719 C C . ASP B 1 126 ? -4.746 72.438 58.062 1 79.88 126 ASP B C 1
ATOM 5721 O O . ASP B 1 126 ? -5.445 71.625 57.469 1 79.88 126 ASP B O 1
ATOM 5725 N N . LEU B 1 127 ? -4.152 73.5 57.469 1 85.5 127 LEU B N 1
ATOM 5726 C CA . LEU B 1 127 ? -3.994 73.5 56.031 1 85.5 127 LEU B CA 1
ATOM 5727 C C . LEU B 1 127 ? -2.611 74 55.625 1 85.5 127 LEU B C 1
ATOM 5729 O O . LEU B 1 127 ? -1.963 74.75 56.406 1 85.5 127 LEU B O 1
ATOM 5733 N N . ASP B 1 128 ? -2.188 73.562 54.5 1 89.19 128 ASP B N 1
ATOM 5734 C CA . ASP B 1 128 ? -0.99 74.125 53.938 1 89.19 128 ASP B CA 1
ATOM 5735 C C . ASP B 1 128 ? -1.26 75.562 53.5 1 89.19 128 ASP B C 1
ATOM 5737 O O . ASP B 1 128 ? -2.311 75.875 52.938 1 89.19 128 ASP B O 1
ATOM 5741 N N . MET B 1 129 ? -0.378 76.5 53.906 1 92.56 129 MET B N 1
ATOM 5742 C CA . MET B 1 129 ? -0.521 77.938 53.562 1 92.56 129 MET B CA 1
ATOM 5743 C C . MET B 1 129 ? 0.669 78.375 52.75 1 92.56 129 MET B C 1
ATOM 5745 O O . MET B 1 129 ? 1.782 77.875 52.906 1 92.56 129 MET B O 1
ATOM 5749 N N . LEU B 1 130 ? 0.355 79.25 51.938 1 94.38 130 LEU B N 1
ATOM 5750 C CA . LEU B 1 130 ? 1.392 80 51.219 1 94.38 130 LEU B CA 1
ATOM 5751 C C . LEU B 1 130 ? 1.623 81.375 51.844 1 94.38 130 LEU B C 1
ATOM 5753 O O . LEU B 1 130 ? 0.673 82.125 52.094 1 94.38 130 LEU B O 1
ATOM 5757 N N . TYR B 1 131 ? 2.859 81.688 52.188 1 94.5 131 TYR B N 1
ATOM 5758 C CA . TYR B 1 131 ? 3.242 82.938 52.812 1 94.5 131 TYR B CA 1
ATOM 5759 C C . TYR B 1 131 ? 4.125 83.75 51.906 1 94.5 131 TYR B C 1
ATOM 5761 O O . TYR B 1 131 ? 5.027 83.188 51.25 1 94.5 131 TYR B O 1
ATOM 5769 N N . VAL B 1 132 ? 3.836 84.938 51.844 1 96.44 132 VAL B N 1
ATOM 5770 C CA . VAL B 1 132 ? 4.68 85.938 51.125 1 96.44 132 VAL B CA 1
ATOM 5771 C C . VAL B 1 132 ? 5 87.062 52.031 1 96.44 132 VAL B C 1
ATOM 5773 O O . VAL B 1 132 ? 4.098 87.688 52.656 1 96.44 132 VAL B O 1
ATOM 5776 N N . ALA B 1 133 ? 6.266 87.375 52.188 1 96.62 133 ALA B N 1
ATOM 5777 C CA . ALA B 1 133 ? 6.719 88.5 53.062 1 96.62 133 ALA B CA 1
ATOM 5778 C C . ALA B 1 133 ? 7.434 89.562 52.281 1 96.62 133 ALA B C 1
ATOM 5780 O O . ALA B 1 133 ? 8.422 89.312 51.594 1 96.62 133 ALA B O 1
ATOM 5781 N N . LEU B 1 134 ? 6.926 90.75 52.375 1 96.19 134 LEU B N 1
ATOM 5782 C CA . LEU B 1 134 ? 7.492 91.938 51.656 1 96.19 134 LEU B CA 1
ATOM 5783 C C . LEU B 1 134 ? 8.094 92.875 52.656 1 96.19 134 LEU B C 1
ATOM 5785 O O . LEU B 1 134 ? 7.391 93.375 53.531 1 96.19 134 LEU B O 1
ATOM 5789 N N . PRO B 1 135 ? 9.328 93.25 52.531 1 95.12 135 PRO B N 1
ATOM 5790 C CA . PRO B 1 135 ? 9.93 94.25 53.406 1 95.12 135 PRO B CA 1
ATOM 5791 C C . PRO B 1 135 ? 9.594 95.688 52.969 1 95.12 135 PRO B C 1
ATOM 5793 O O . PRO B 1 135 ? 9.617 96 51.781 1 95.12 135 PRO B O 1
ATOM 5796 N N . ILE B 1 136 ? 9.234 96.438 53.906 1 90.12 136 ILE B N 1
ATOM 5797 C CA . ILE B 1 136 ? 8.922 97.812 53.625 1 90.12 136 ILE B CA 1
ATOM 5798 C C . ILE B 1 136 ? 9.656 98.75 54.594 1 90.12 136 ILE B C 1
ATOM 5800 O O . ILE B 1 136 ? 9.938 98.375 55.719 1 90.12 136 ILE B O 1
ATOM 5804 N N . GLU B 1 137 ? 10.016 99.938 54.094 1 86.44 137 GLU B N 1
ATOM 5805 C CA . GLU B 1 137 ? 10.625 100.938 54.969 1 86.44 137 GLU B CA 1
ATOM 5806 C C . GLU B 1 137 ? 9.602 102 55.406 1 86.44 137 GLU B C 1
ATOM 5808 O O . GLU B 1 137 ? 9 102.688 54.562 1 86.44 137 GLU B O 1
ATOM 5813 N N . ALA B 1 138 ? 9.242 101.938 56.625 1 78.19 138 ALA B N 1
ATOM 5814 C CA . ALA B 1 138 ? 8.305 102.938 57.188 1 78.19 138 ALA B CA 1
ATOM 5815 C C . ALA B 1 138 ? 8.898 103.625 58.406 1 78.19 138 ALA B C 1
ATOM 5817 O O . ALA B 1 138 ? 9.289 103 59.375 1 78.19 138 ALA B O 1
ATOM 5818 N N . ASN B 1 139 ? 8.93 104.938 58.438 1 74.88 139 ASN B N 1
ATOM 5819 C CA . ASN B 1 139 ? 9.367 105.812 59.531 1 74.88 139 ASN B CA 1
ATOM 5820 C C . ASN B 1 139 ? 10.773 105.438 60 1 74.88 139 ASN B C 1
ATOM 5822 O O . ASN B 1 139 ? 11.031 105.375 61.188 1 74.88 139 ASN B O 1
ATOM 5826 N N . GLY B 1 140 ? 11.656 105.125 59.094 1 75.75 140 GLY B N 1
ATOM 5827 C CA . GLY B 1 140 ? 13.055 104.812 59.406 1 75.75 140 GLY B CA 1
ATOM 5828 C C . GLY B 1 140 ? 13.281 103.438 59.906 1 75.75 140 GLY B C 1
ATOM 5829 O O . GLY B 1 140 ? 14.406 103.062 60.25 1 75.75 140 GLY B O 1
ATOM 5830 N N . GLN B 1 141 ? 12.227 102.562 60 1 81.12 141 GLN B N 1
ATOM 5831 C CA . GLN B 1 141 ? 12.352 101.188 60.438 1 81.12 141 GLN B CA 1
ATOM 5832 C C . GLN B 1 141 ? 11.867 100.25 59.375 1 81.12 141 GLN B C 1
ATOM 5834 O O . GLN B 1 141 ? 10.977 100.562 58.562 1 81.12 141 GLN B O 1
ATOM 5839 N N . THR B 1 142 ? 12.578 99.188 59.375 1 88.25 142 THR B N 1
ATOM 5840 C CA . THR B 1 142 ? 12.18 98.125 58.438 1 88.25 142 THR B CA 1
ATOM 5841 C C . THR B 1 142 ? 11.047 97.25 59 1 88.25 142 THR B C 1
ATOM 5843 O O . THR B 1 142 ? 11.18 96.688 60.094 1 88.25 142 THR B O 1
ATOM 5846 N N . ILE B 1 143 ? 9.914 97.188 58.312 1 91.88 143 ILE B N 1
ATOM 5847 C CA . ILE B 1 143 ? 8.758 96.375 58.656 1 91.88 143 ILE B CA 1
ATOM 5848 C C . ILE B 1 143 ? 8.461 95.375 57.562 1 91.88 143 ILE B C 1
ATOM 5850 O O . ILE B 1 143 ? 8.898 95.562 56.438 1 91.88 143 ILE B O 1
ATOM 5854 N N . VAL B 1 144 ? 7.855 94.375 58 1 95.12 144 VAL B N 1
ATOM 5855 C CA . VAL B 1 144 ? 7.527 93.312 57.031 1 95.12 144 VAL B CA 1
ATOM 5856 C C . VAL B 1 144 ? 6.012 93.125 56.938 1 95.12 144 VAL B C 1
ATOM 5858 O O . VAL B 1 144 ? 5.34 93 57.969 1 95.12 144 VAL B O 1
ATOM 5861 N N . VAL B 1 145 ? 5.512 93.125 55.688 1 95.5 145 VAL B N 1
ATOM 5862 C CA . VAL B 1 145 ? 4.117 92.812 55.438 1 95.5 145 VAL B CA 1
ATOM 5863 C C . VAL B 1 145 ? 4.012 91.375 54.938 1 95.5 145 VAL B C 1
ATOM 5865 O O . VAL B 1 145 ? 4.543 91 53.906 1 95.5 145 VAL B O 1
ATOM 5868 N N . ARG B 1 146 ? 3.371 90.562 55.688 1 95.25 146 ARG B N 1
ATOM 5869 C CA . ARG B 1 146 ? 3.213 89.188 55.344 1 95.25 146 ARG B CA 1
ATOM 5870 C C . ARG B 1 146 ? 1.759 88.875 55.031 1 95.25 146 ARG B C 1
ATOM 5872 O O . ARG B 1 146 ? 0.854 89.188 55.781 1 95.25 146 ARG B O 1
ATOM 5879 N N . LEU B 1 147 ? 1.604 88.25 53.875 1 95.88 147 LEU B N 1
ATOM 5880 C CA . LEU B 1 147 ? 0.29 87.75 53.469 1 95.88 147 LEU B CA 1
ATOM 5881 C C . LEU B 1 147 ? 0.288 86.188 53.375 1 95.88 147 LEU B C 1
ATOM 5883 O O . LEU B 1 147 ? 1.299 85.625 53 1 95.88 147 LEU B O 1
ATOM 5887 N N . ALA B 1 148 ? -0.805 85.625 53.688 1 94.69 148 ALA B N 1
ATOM 5888 C CA . ALA B 1 148 ? -0.923 84.188 53.625 1 94.69 148 ALA B CA 1
ATOM 5889 C C . ALA B 1 148 ? -2.305 83.75 53.125 1 94.69 148 ALA B C 1
ATOM 5891 O O . ALA B 1 148 ? -3.309 84.375 53.469 1 94.69 148 ALA B O 1
ATOM 5892 N N . VAL B 1 149 ? -2.297 82.688 52.312 1 93.06 149 VAL B N 1
ATOM 5893 C CA . VAL B 1 149 ? -3.543 82.062 51.844 1 93.06 149 VAL B CA 1
ATOM 5894 C C . VAL B 1 149 ? -3.479 80.562 52 1 93.06 149 VAL B C 1
ATOM 5896 O O . VAL B 1 149 ? -2.391 80 52.031 1 93.06 149 VAL B O 1
ATOM 5899 N N . ASN B 1 150 ? -4.59 80 52.188 1 90.81 150 ASN B N 1
ATOM 5900 C CA . ASN B 1 150 ? -4.613 78.562 52.281 1 90.81 150 ASN B CA 1
ATOM 5901 C C . ASN B 1 150 ? -4.613 77.875 50.906 1 90.81 150 ASN B C 1
ATOM 5903 O O . ASN B 1 150 ? -4.996 78.5 49.906 1 90.81 150 ASN B O 1
ATOM 5907 N N . LEU B 1 151 ? -4.18 76.625 50.844 1 91.38 151 LEU B N 1
ATOM 5908 C CA . LEU B 1 151 ? -4.043 75.875 49.594 1 91.38 151 LEU B CA 1
ATOM 5909 C C . LEU B 1 151 ? -5.141 74.875 49.438 1 91.38 151 LEU B C 1
ATOM 5911 O O . LEU B 1 151 ? -4.891 73.75 48.938 1 91.38 151 LEU B O 1
ATOM 5915 N N . LEU B 1 152 ? -6.27 75.125 49.906 1 88.38 152 LEU B N 1
ATOM 5916 C CA . LEU B 1 152 ? -7.402 74.188 49.812 1 88.38 152 LEU B CA 1
ATOM 5917 C C . LEU B 1 152 ? -7.789 74 48.344 1 88.38 152 LEU B C 1
ATOM 5919 O O . LEU B 1 152 ? -8.195 72.875 47.969 1 88.38 152 LEU B O 1
ATOM 5923 N N . GLU B 1 153 ? -7.555 74.938 47.5 1 86.44 153 GLU B N 1
ATOM 5924 C CA . GLU B 1 153 ? -7.91 74.875 46.094 1 86.44 153 GLU B CA 1
ATOM 5925 C C . GLU B 1 153 ? -7 73.875 45.344 1 86.44 153 GLU B C 1
ATOM 5927 O O . GLU B 1 153 ? -7.422 73.188 44.406 1 86.44 153 GLU B O 1
ATOM 5932 N N . ILE B 1 154 ? -5.824 73.75 45.844 1 87 154 ILE B N 1
ATOM 5933 C CA . ILE B 1 154 ? -4.898 72.812 45.25 1 87 154 ILE B CA 1
ATOM 5934 C C . ILE B 1 154 ? -5.395 71.375 45.5 1 87 154 ILE B C 1
ATOM 5936 O O . ILE B 1 154 ? -5.25 70.5 44.656 1 87 154 ILE B O 1
ATOM 5940 N N . LYS B 1 155 ? -5.867 71.125 46.656 1 87.69 155 LYS B N 1
ATOM 5941 C CA . LYS B 1 155 ? -6.43 69.812 46.969 1 87.69 155 LYS B CA 1
ATOM 5942 C C . LYS B 1 155 ? -7.605 69.438 46.031 1 87.69 155 LYS B C 1
ATOM 5944 O O . LYS B 1 155 ? -7.754 68.312 45.594 1 87.69 155 LYS B O 1
ATOM 5949 N N . ARG B 1 156 ? -8.375 70.5 45.688 1 89 156 ARG B N 1
ATOM 5950 C CA . ARG B 1 156 ? -9.516 70.312 44.781 1 89 156 ARG B CA 1
ATOM 5951 C C . ARG B 1 156 ? -9.047 70.062 43.375 1 89 156 ARG B C 1
ATOM 5953 O O . ARG B 1 156 ? -9.617 69.188 42.688 1 89 156 ARG B O 1
ATOM 5960 N N . ILE B 1 157 ? -8.008 70.625 42.969 1 88.62 157 ILE B N 1
ATOM 5961 C CA . ILE B 1 157 ? -7.441 70.375 41.625 1 88.62 157 ILE B CA 1
ATOM 5962 C C . ILE B 1 157 ? -6.883 69 41.531 1 88.62 157 ILE B C 1
ATOM 5964 O O . ILE B 1 157 ? -7.102 68.312 40.531 1 88.62 157 ILE B O 1
ATOM 5968 N N . ASN B 1 158 ? -6.207 68.562 42.625 1 89.56 158 ASN B N 1
ATOM 5969 C CA . ASN B 1 158 ? -5.672 67.188 42.656 1 89.56 158 ASN B CA 1
ATOM 5970 C C . ASN B 1 158 ? -6.785 66.188 42.562 1 89.56 158 ASN B C 1
ATOM 5972 O O . ASN B 1 158 ? -6.645 65.188 41.844 1 89.56 158 ASN B O 1
ATOM 5976 N N . GLN B 1 159 ? -7.855 66.375 43.25 1 91.69 159 GLN B N 1
ATOM 5977 C CA . GLN B 1 159 ? -8.977 65.438 43.219 1 91.69 159 GLN B CA 1
ATOM 5978 C C . GLN B 1 159 ? -9.641 65.375 41.844 1 91.69 159 GLN B C 1
ATOM 5980 O O . GLN B 1 159 ? -9.992 64.312 41.344 1 91.69 159 GLN B O 1
ATOM 5985 N N . THR B 1 160 ? -9.75 66.562 41.188 1 91.12 160 THR B N 1
ATOM 5986 C CA . THR B 1 160 ? -10.359 66.625 39.844 1 91.12 160 THR B CA 1
ATOM 5987 C C . THR B 1 160 ? -9.484 65.875 38.812 1 91.12 160 THR B C 1
ATOM 5989 O O . THR B 1 160 ? -9.992 65.188 37.969 1 91.12 160 THR B O 1
ATOM 5992 N N . LEU B 1 161 ? -8.219 66.062 39 1 90.19 161 LEU B N 1
ATOM 5993 C CA . LEU B 1 161 ? -7.305 65.438 38.062 1 90.19 161 LEU B CA 1
ATOM 5994 C C . LEU B 1 161 ? -7.355 63.906 38.25 1 90.19 161 LEU B C 1
ATOM 5996 O O . LEU B 1 161 ? -7.27 63.156 37.281 1 90.19 161 LEU B O 1
ATOM 6000 N N . PHE B 1 162 ? -7.406 63.5 39.5 1 91.62 162 PHE B N 1
ATOM 6001 C CA . PHE B 1 162 ? -7.539 62.062 39.781 1 91.62 162 PHE B CA 1
ATOM 6002 C C . PHE B 1 162 ? -8.773 61.5 39.094 1 91.62 162 PHE B C 1
ATOM 6004 O O . PHE B 1 162 ? -8.727 60.406 38.531 1 91.62 162 PHE B O 1
ATOM 6011 N N . TYR B 1 163 ? -9.906 62.25 39.094 1 92.5 163 TYR B N 1
ATOM 6012 C CA . TYR B 1 163 ? -11.133 61.812 38.438 1 92.5 163 TYR B CA 1
ATOM 6013 C C . TYR B 1 163 ? -10.945 61.75 36.938 1 92.5 163 TYR B C 1
ATOM 6015 O O . TYR B 1 163 ? -11.438 60.812 36.281 1 92.5 163 TYR B O 1
ATOM 6023 N N . TYR B 1 164 ? -10.18 62.656 36.375 1 90.31 164 TYR B N 1
ATOM 6024 C CA . TYR B 1 164 ? -9.938 62.656 34.938 1 90.31 164 TYR B CA 1
ATOM 6025 C C . TYR B 1 164 ? -9.07 61.5 34.5 1 90.31 164 TYR B C 1
ATOM 6027 O O . TYR B 1 164 ? -9.312 60.875 33.469 1 90.31 164 TYR B O 1
ATOM 6035 N N . ILE B 1 165 ? -8.109 61.219 35.375 1 91.12 165 ILE B N 1
ATOM 6036 C CA . ILE B 1 165 ? -7.242 60.062 35.094 1 91.12 165 ILE B CA 1
ATOM 6037 C C . ILE B 1 165 ? -8.047 58.781 35.188 1 91.12 165 ILE B C 1
ATOM 6039 O O . ILE B 1 165 ? -7.969 57.906 34.312 1 91.12 165 ILE B O 1
ATOM 6043 N N . ALA B 1 166 ? -8.867 58.625 36.312 1 91.31 166 ALA B N 1
ATOM 6044 C CA . ALA B 1 166 ? -9.703 57.438 36.469 1 91.31 166 ALA B CA 1
ATOM 6045 C C . ALA B 1 166 ? -10.672 57.281 35.312 1 91.31 166 ALA B C 1
ATOM 6047 O O . ALA B 1 166 ? -10.867 56.156 34.812 1 91.31 166 ALA B O 1
ATOM 6048 N N . PHE B 1 167 ? -11.195 58.375 34.844 1 92.44 167 PHE B N 1
ATOM 6049 C CA . PHE B 1 167 ? -12.102 58.344 33.688 1 92.44 167 PHE B CA 1
ATOM 6050 C C . PHE B 1 167 ? -11.375 57.906 32.438 1 92.44 167 PHE B C 1
ATOM 6052 O O . PHE B 1 167 ? -11.898 57.125 31.641 1 92.44 167 PHE B O 1
ATOM 6059 N N . SER B 1 168 ? -10.211 58.406 32.25 1 90.25 168 SER B N 1
ATOM 6060 C CA . SER B 1 168 ? -9.422 58.062 31.062 1 90.25 168 SER B CA 1
ATOM 6061 C C . SER B 1 168 ? -9.062 56.562 31.062 1 90.25 168 SER B C 1
ATOM 6063 O O . SER B 1 168 ? -9.039 55.938 30.016 1 90.25 168 SER B O 1
ATOM 6065 N N . ILE B 1 169 ? -8.805 56.062 32.219 1 89.69 169 ILE B N 1
ATOM 6066 C CA . ILE B 1 169 ? -8.477 54.625 32.344 1 89.69 169 ILE B CA 1
ATOM 6067 C C . ILE B 1 169 ? -9.695 53.781 31.969 1 89.69 169 ILE B C 1
ATOM 6069 O O . ILE B 1 169 ? -9.594 52.844 31.172 1 89.69 169 ILE B O 1
ATOM 6073 N N . VAL B 1 170 ? -10.883 54.062 32.562 1 91.44 170 VAL B N 1
ATOM 6074 C CA . VAL B 1 170 ? -12.094 53.281 32.281 1 91.44 170 VAL B CA 1
ATOM 6075 C C . VAL B 1 170 ? -12.453 53.375 30.812 1 91.44 170 VAL B C 1
ATOM 6077 O O . VAL B 1 170 ? -12.766 52.375 30.188 1 91.44 170 VAL B O 1
ATOM 6080 N N . PHE B 1 171 ? -12.289 54.562 30.25 1 91.38 171 PHE B N 1
ATOM 6081 C CA . PHE B 1 171 ? -12.586 54.781 28.828 1 91.38 171 PHE B CA 1
ATOM 6082 C C . PHE B 1 171 ? -11.602 54 27.953 1 91.38 171 PHE B C 1
ATOM 6084 O O . PHE B 1 171 ? -11.992 53.375 26.969 1 91.38 171 PHE B O 1
ATOM 6091 N N . GLY B 1 172 ? -10.352 54.125 28.328 1 87.44 172 GLY B N 1
ATOM 6092 C CA . GLY B 1 172 ? -9.32 53.406 27.609 1 87.44 172 GLY B CA 1
ATOM 6093 C C . GLY B 1 172 ? -9.516 51.906 27.656 1 87.44 172 GLY B C 1
ATOM 6094 O O . GLY B 1 172 ? -9.281 51.219 26.656 1 87.44 172 GLY B O 1
ATOM 6095 N N . LEU B 1 173 ? -9.977 51.406 28.766 1 87.81 173 LEU B N 1
ATOM 6096 C CA . LEU B 1 173 ? -10.203 49.969 28.922 1 87.81 173 LEU B CA 1
ATOM 6097 C C . LEU B 1 173 ? -11.352 49.5 28.031 1 87.81 173 LEU B C 1
ATOM 6099 O O . LEU B 1 173 ? -11.289 48.406 27.438 1 87.81 173 LEU B O 1
ATOM 6103 N N . VAL B 1 174 ? -12.383 50.219 27.938 1 91.38 174 VAL B N 1
ATOM 6104 C CA . VAL B 1 174 ? -13.531 49.875 27.094 1 91.38 174 VAL B CA 1
ATOM 6105 C C . VAL B 1 174 ? -13.102 49.812 25.625 1 91.38 174 VAL B C 1
ATOM 6107 O O . VAL B 1 174 ? -13.43 48.875 24.906 1 91.38 174 VAL B O 1
ATOM 6110 N N . ILE B 1 175 ? -12.297 50.781 25.219 1 85.94 175 ILE B N 1
ATOM 6111 C CA . ILE B 1 175 ? -11.852 50.844 23.828 1 85.94 175 ILE B CA 1
ATOM 6112 C C . ILE B 1 175 ? -10.875 49.688 23.547 1 85.94 175 ILE B C 1
ATOM 6114 O O . ILE B 1 175 ? -10.945 49.062 22.484 1 85.94 175 ILE B O 1
ATOM 6118 N N . SER B 1 176 ? -10.016 49.5 24.5 1 86.5 176 SER B N 1
ATOM 6119 C CA . SER B 1 176 ? -9.062 48.406 24.359 1 86.5 176 SER B CA 1
ATOM 6120 C C . SER B 1 176 ? -9.773 47.062 24.266 1 86.5 176 SER B C 1
ATOM 6122 O O . SER B 1 176 ? -9.344 46.188 23.516 1 86.5 176 SER B O 1
ATOM 6124 N N . ALA B 1 177 ? -10.828 46.938 25.031 1 87.38 177 ALA B N 1
ATOM 6125 C CA . ALA B 1 177 ? -11.602 45.688 24.984 1 87.38 177 ALA B CA 1
ATOM 6126 C C . ALA B 1 177 ? -12.273 45.531 23.641 1 87.38 177 ALA B C 1
ATOM 6128 O O . ALA B 1 177 ? -12.312 44.406 23.094 1 87.38 177 ALA B O 1
ATOM 6129 N N . LEU B 1 178 ? -12.773 46.562 23.047 1 89.12 178 LEU B N 1
ATOM 6130 C CA . LEU B 1 178 ? -13.43 46.5 21.75 1 89.12 178 LEU B CA 1
ATOM 6131 C C . LEU B 1 178 ? -12.43 46.156 20.656 1 89.12 178 LEU B C 1
ATOM 6133 O O . LEU B 1 178 ? -12.703 45.312 19.812 1 89.12 178 LEU B O 1
ATOM 6137 N N . ILE B 1 179 ? -11.266 46.75 20.719 1 86.88 179 ILE B N 1
ATOM 6138 C CA . ILE B 1 179 ? -10.219 46.5 19.734 1 86.88 179 ILE B CA 1
ATOM 6139 C C . ILE B 1 179 ? -9.656 45.094 19.922 1 86.88 179 ILE B C 1
ATOM 6141 O O . ILE B 1 179 ? -9.406 44.375 18.953 1 86.88 179 ILE B O 1
ATOM 6145 N N . GLY B 1 180 ? -9.516 44.812 21.172 1 84.5 180 GLY B N 1
ATOM 6146 C CA . GLY B 1 180 ? -9 43.5 21.5 1 84.5 180 GLY B CA 1
ATOM 6147 C C . GLY B 1 180 ? -9.891 42.375 21.016 1 84.5 180 GLY B C 1
ATOM 6148 O O . GLY B 1 180 ? -9.398 41.375 20.484 1 84.5 180 GLY B O 1
ATOM 6149 N N . TYR B 1 181 ? -11.203 42.469 21.125 1 85.31 181 TYR B N 1
ATOM 6150 C CA . TYR B 1 181 ? -12.156 41.469 20.688 1 85.31 181 TYR B CA 1
ATOM 6151 C C . TYR B 1 181 ? -12.086 41.25 19.188 1 85.31 181 TYR B C 1
ATOM 6153 O O . TYR B 1 181 ? -12.078 40.125 18.703 1 85.31 181 TYR B O 1
ATOM 6161 N N . ARG B 1 182 ? -12.031 42.281 18.484 1 86.56 182 ARG B N 1
ATOM 6162 C CA . ARG B 1 182 ? -11.938 42.188 17.031 1 86.56 182 ARG B CA 1
ATOM 6163 C C . ARG B 1 182 ? -10.617 41.562 16.594 1 86.56 182 ARG B C 1
ATOM 6165 O O . ARG B 1 182 ? -10.562 40.812 15.617 1 86.56 182 ARG B O 1
ATOM 6172 N N . PHE B 1 183 ? -9.625 41.938 17.328 1 86.31 183 PHE B N 1
ATOM 6173 C CA . PHE B 1 183 ? -8.289 41.438 17.031 1 86.31 183 PHE B CA 1
ATOM 6174 C C . PHE B 1 183 ? -8.195 39.938 17.297 1 86.31 183 PHE B C 1
ATOM 6176 O O . PHE B 1 183 ? -7.625 39.188 16.516 1 86.31 183 PHE B O 1
ATOM 6183 N N . ILE B 1 184 ? -8.727 39.531 18.359 1 85.31 184 ILE B N 1
ATOM 6184 C CA . ILE B 1 184 ? -8.711 38.125 18.766 1 85.31 184 ILE B CA 1
ATOM 6185 C C . ILE B 1 184 ? -9.469 37.281 17.719 1 85.31 184 ILE B C 1
ATOM 6187 O O . ILE B 1 184 ? -9.016 36.219 17.344 1 85.31 184 ILE B O 1
ATOM 6191 N N . ASP B 1 185 ? -10.562 37.812 17.266 1 85.81 185 ASP B N 1
ATOM 6192 C CA . ASP B 1 185 ? -11.367 37.094 16.281 1 85.81 185 ASP B CA 1
ATOM 6193 C C . ASP B 1 185 ? -10.586 36.906 14.977 1 85.81 185 ASP B C 1
ATOM 6195 O O . ASP B 1 185 ? -10.633 35.844 14.367 1 85.81 185 ASP B O 1
ATOM 6199 N N . LYS B 1 186 ? -9.859 37.812 14.633 1 85.19 186 LYS B N 1
ATOM 6200 C CA . LYS B 1 186 ? -9.125 37.781 13.367 1 85.19 186 LYS B CA 1
ATOM 6201 C C . LYS B 1 186 ? -7.934 36.812 13.438 1 85.19 186 LYS B C 1
ATOM 6203 O O . LYS B 1 186 ? -7.523 36.25 12.422 1 85.19 186 LYS B O 1
ATOM 6208 N N . ILE B 1 187 ? -7.438 36.594 14.633 1 83.81 187 ILE B N 1
ATOM 6209 C CA . ILE B 1 187 ? -6.258 35.75 14.789 1 83.81 187 ILE B CA 1
ATOM 6210 C C . ILE B 1 187 ? -6.68 34.344 15.195 1 83.81 187 ILE B C 1
ATOM 6212 O O . ILE B 1 187 ? -6.129 33.344 14.703 1 83.81 187 ILE B O 1
ATOM 6216 N N . MET B 1 188 ? -7.629 34.25 16.047 1 87.38 188 MET B N 1
ATOM 6217 C CA . MET B 1 188 ? -8 32.969 16.656 1 87.38 188 MET B CA 1
ATOM 6218 C C . MET B 1 188 ? -8.828 32.125 15.703 1 87.38 188 MET B C 1
ATOM 6220 O O . MET B 1 188 ? -8.695 30.906 15.68 1 87.38 188 MET B O 1
ATOM 6224 N N . GLU B 1 189 ? -9.594 32.75 14.922 1 89.56 189 GLU B N 1
ATOM 6225 C CA . GLU B 1 189 ? -10.492 32 14.055 1 89.56 189 GLU B CA 1
ATOM 6226 C C . GLU B 1 189 ? -9.703 31.141 13.078 1 89.56 189 GLU B C 1
ATOM 6228 O O . GLU B 1 189 ? -9.969 29.938 12.953 1 89.56 189 GLU B O 1
ATOM 6233 N N . PRO B 1 190 ? -8.758 31.766 12.406 1 90.81 190 PRO B N 1
ATOM 6234 C CA . PRO B 1 190 ? -7.949 30.953 11.5 1 90.81 190 PRO B CA 1
ATOM 6235 C C . PRO B 1 190 ? -7.223 29.812 12.211 1 90.81 190 PRO B C 1
ATOM 6237 O O . PRO B 1 190 ? -7.105 28.719 11.672 1 90.81 190 PRO B O 1
ATOM 6240 N N . ILE B 1 191 ? -6.746 30 13.367 1 92.19 191 ILE B N 1
ATOM 6241 C CA . ILE B 1 191 ? -6.016 29 14.141 1 92.19 191 ILE B CA 1
ATOM 6242 C C . ILE B 1 191 ? -6.945 27.844 14.5 1 92.19 191 ILE B C 1
ATOM 6244 O O . ILE B 1 191 ? -6.57 26.672 14.383 1 92.19 191 ILE B O 1
ATOM 6248 N N . ILE B 1 192 ? -8.133 28.188 14.898 1 92.5 192 ILE B N 1
ATOM 6249 C CA . ILE B 1 192 ? -9.117 27.172 15.25 1 92.5 192 ILE B CA 1
ATOM 6250 C C . ILE B 1 192 ? -9.469 26.359 14.008 1 92.5 192 ILE B C 1
ATOM 6252 O O . ILE B 1 192 ? -9.633 25.141 14.094 1 92.5 192 ILE B O 1
ATOM 6256 N N . GLU B 1 193 ? -9.555 26.984 12.883 1 93.88 193 GLU B N 1
ATOM 6257 C CA . GLU B 1 193 ? -9.883 26.297 11.633 1 93.88 193 GLU B CA 1
ATOM 6258 C C . GLU B 1 193 ? -8.82 25.266 11.273 1 93.88 193 GLU B C 1
ATOM 6260 O O . GLU B 1 193 ? -9.148 24.156 10.875 1 93.88 193 GLU B O 1
ATOM 6265 N N . ILE B 1 194 ? -7.617 25.688 11.352 1 95.38 194 ILE B N 1
ATOM 6266 C CA . ILE B 1 194 ? -6.52 24.766 11.047 1 95.38 194 ILE B CA 1
ATOM 6267 C C . ILE B 1 194 ? -6.508 23.625 12.047 1 95.38 194 ILE B C 1
ATOM 6269 O O . ILE B 1 194 ? -6.266 22.469 11.672 1 95.38 194 ILE B O 1
ATOM 6273 N N . THR B 1 195 ? -6.746 23.938 13.297 1 95 195 THR B N 1
ATOM 6274 C CA . THR B 1 195 ? -6.801 22.922 14.336 1 95 195 THR B CA 1
ATOM 6275 C C . THR B 1 195 ? -7.891 21.891 14.031 1 95 195 THR B C 1
ATOM 6277 O O . THR B 1 195 ? -7.668 20.688 14.148 1 95 195 THR B O 1
ATOM 6280 N N . GLU B 1 196 ? -9.023 22.359 13.633 1 94.62 196 GLU B N 1
ATOM 6281 C CA . GLU B 1 196 ? -10.133 21.469 13.305 1 94.62 196 GLU B CA 1
ATOM 6282 C C . GLU B 1 196 ? -9.805 20.609 12.094 1 94.62 196 GLU B C 1
ATOM 6284 O O . GLU B 1 196 ? -10.156 19.422 12.047 1 94.62 196 GLU B O 1
ATOM 6289 N N . ALA B 1 197 ? -9.242 21.266 11.156 1 94.94 197 ALA B N 1
ATOM 6290 C CA . ALA B 1 197 ? -8.836 20.5 9.977 1 94.94 197 ALA B CA 1
ATOM 6291 C C . ALA B 1 197 ? -7.852 19.406 10.344 1 94.94 197 ALA B C 1
ATOM 6293 O O . ALA B 1 197 ? -7.945 18.281 9.836 1 94.94 197 ALA B O 1
ATOM 6294 N N . SER B 1 198 ? -6.926 19.688 11.156 1 94.5 198 SER B N 1
ATOM 6295 C CA . SER B 1 198 ? -5.945 18.719 11.625 1 94.5 198 SER B CA 1
ATOM 6296 C C . SER B 1 198 ? -6.625 17.547 12.336 1 94.5 198 SER B C 1
ATOM 6298 O O . SER B 1 198 ? -6.25 16.391 12.141 1 94.5 198 SER B O 1
ATOM 6300 N N . LYS B 1 199 ? -7.605 17.875 13.156 1 93.81 199 LYS B N 1
ATOM 6301 C CA . LYS B 1 199 ? -8.352 16.844 13.875 1 93.81 199 LYS B CA 1
ATOM 6302 C C . LYS B 1 199 ? -9.07 15.906 12.906 1 93.81 199 LYS B C 1
ATOM 6304 O O . LYS B 1 199 ? -9.039 14.688 13.078 1 93.81 199 LYS B O 1
ATOM 6309 N N . LYS B 1 200 ? -9.68 16.5 11.992 1 93.5 200 LYS B N 1
ATOM 6310 C CA . LYS B 1 200 ? -10.43 15.719 11.016 1 93.5 200 LYS B CA 1
ATOM 6311 C C . LYS B 1 200 ? -9.5 14.836 10.188 1 93.5 200 LYS B C 1
ATOM 6313 O O . LYS B 1 200 ? -9.828 13.688 9.883 1 93.5 200 LYS B O 1
ATOM 6318 N N . MET B 1 201 ? -8.406 15.297 9.844 1 91.62 201 MET B N 1
ATOM 6319 C CA . MET B 1 201 ? -7.43 14.523 9.086 1 91.62 201 MET B CA 1
ATOM 6320 C C . MET B 1 201 ? -6.906 13.352 9.914 1 91.62 201 MET B C 1
ATOM 6322 O O . MET B 1 201 ? -6.699 12.258 9.383 1 91.62 201 MET B O 1
ATOM 6326 N N . ALA B 1 202 ? -6.711 13.633 11.18 1 90.38 202 ALA B N 1
ATOM 6327 C CA . ALA B 1 202 ? -6.266 12.57 12.078 1 90.38 202 ALA B CA 1
ATOM 6328 C C . ALA B 1 202 ? -7.297 11.445 12.148 1 90.38 202 ALA B C 1
ATOM 6330 O O . ALA B 1 202 ? -6.945 10.289 12.375 1 90.38 202 ALA B O 1
ATOM 6331 N N . MET B 1 203 ? -8.555 11.828 11.906 1 90.56 203 MET B N 1
ATOM 6332 C CA . MET B 1 203 ? -9.641 10.852 11.961 1 90.56 203 MET B CA 1
ATOM 6333 C C . MET B 1 203 ? -9.82 10.164 10.609 1 90.56 203 MET B C 1
ATOM 6335 O O . MET B 1 203 ? -10.742 9.367 10.438 1 90.56 203 MET B O 1
ATOM 6339 N N . GLY B 1 204 ? -9.133 10.531 9.727 1 88.12 204 GLY B N 1
ATOM 6340 C CA . GLY B 1 204 ? -9.156 9.805 8.461 1 88.12 204 GLY B CA 1
ATOM 6341 C C . GLY B 1 204 ? -9.789 10.602 7.336 1 88.12 204 GLY B C 1
ATOM 6342 O O . GLY B 1 204 ? -9.836 10.141 6.195 1 88.12 204 GLY B O 1
ATOM 6343 N N . ARG B 1 205 ? -10.281 11.789 7.586 1 89.19 205 ARG B N 1
ATOM 6344 C CA . ARG B 1 205 ? -10.852 12.656 6.555 1 89.19 205 ARG B CA 1
ATOM 6345 C C . ARG B 1 205 ? -9.766 13.484 5.871 1 89.19 205 ARG B C 1
ATOM 6347 O O . ARG B 1 205 ? -9.57 14.656 6.207 1 89.19 205 ARG B O 1
ATOM 6354 N N . LEU B 1 206 ? -9.18 13.023 4.871 1 89.81 206 LEU B N 1
ATOM 6355 C CA . LEU B 1 206 ? -7.988 13.617 4.273 1 89.81 206 LEU B CA 1
ATOM 6356 C C . LEU B 1 206 ? -8.367 14.711 3.277 1 89.81 206 LEU B C 1
ATOM 6358 O O . LEU B 1 206 ? -7.516 15.508 2.881 1 89.81 206 LEU B O 1
ATOM 6362 N N . GLY B 1 207 ? -9.594 14.758 2.955 1 90.62 207 GLY B N 1
ATOM 6363 C CA . GLY B 1 207 ? -10.016 15.719 1.95 1 90.62 207 GLY B CA 1
ATOM 6364 C C . GLY B 1 207 ? -10.266 17.094 2.518 1 90.62 207 GLY B C 1
ATOM 6365 O O . GLY B 1 207 ? -10.523 18.047 1.769 1 90.62 207 GLY B O 1
ATOM 6366 N N . VAL B 1 208 ? -10.07 17.25 3.807 1 92.5 208 VAL B N 1
ATOM 6367 C CA . VAL B 1 208 ? -10.352 18.531 4.465 1 92.5 208 VAL B CA 1
ATOM 6368 C C . VAL B 1 208 ? -9.188 19.484 4.246 1 92.5 208 VAL B C 1
ATOM 6370 O O . VAL B 1 208 ? -8.023 19.078 4.195 1 92.5 208 VAL B O 1
ATOM 6373 N N . ARG B 1 209 ? -9.523 20.766 4.086 1 94.81 209 ARG B N 1
ATOM 6374 C CA . ARG B 1 209 ? -8.539 21.844 3.945 1 94.81 209 ARG B CA 1
ATOM 6375 C C . ARG B 1 209 ? -8.867 23.016 4.848 1 94.81 209 ARG B C 1
ATOM 6377 O O . ARG B 1 209 ? -10.031 23.234 5.191 1 94.81 209 ARG B O 1
ATOM 6384 N N . ALA B 1 210 ? -7.863 23.688 5.23 1 93.31 210 ALA B N 1
ATOM 6385 C CA . ALA B 1 210 ? -8.062 24.906 6.008 1 93.31 210 ALA B CA 1
ATOM 6386 C C . ALA B 1 210 ? -8.312 26.109 5.094 1 93.31 210 ALA B C 1
ATOM 6388 O O . ALA B 1 210 ? -7.441 26.484 4.309 1 93.31 210 ALA B O 1
ATOM 6389 N N . CYS B 1 211 ? -9.461 26.703 5.223 1 90.69 211 CYS B N 1
ATOM 6390 C CA . CYS B 1 211 ? -9.812 27.859 4.41 1 90.69 211 CYS B CA 1
ATOM 6391 C C . CYS B 1 211 ? -9.539 29.156 5.168 1 90.69 211 CYS B C 1
ATOM 6393 O O . CYS B 1 211 ? -10.43 29.703 5.812 1 90.69 211 CYS B O 1
ATOM 6395 N N . VAL B 1 212 ? -8.32 29.609 5.098 1 88.62 212 VAL B N 1
ATOM 6396 C CA . VAL B 1 212 ? -7.887 30.828 5.793 1 88.62 212 VAL B CA 1
ATOM 6397 C C . VAL B 1 212 ? -7.555 31.922 4.777 1 88.62 212 VAL B C 1
ATOM 6399 O O . VAL B 1 212 ? -6.805 31.688 3.828 1 88.62 212 VAL B O 1
ATOM 6402 N N . LYS B 1 213 ? -8.156 33.094 4.895 1 84.19 213 LYS B N 1
ATOM 6403 C CA . LYS B 1 213 ? -7.996 34.188 3.943 1 84.19 213 LYS B CA 1
ATOM 6404 C C . LYS B 1 213 ? -6.949 35.188 4.426 1 84.19 213 LYS B C 1
ATOM 6406 O O . LYS B 1 213 ? -6.652 36.156 3.738 1 84.19 213 LYS B O 1
ATOM 6411 N N . SER B 1 214 ? -6.199 34.938 5.418 1 82.81 214 SER B N 1
ATOM 6412 C CA . SER B 1 214 ? -5.215 35.875 5.957 1 82.81 214 SER B CA 1
ATOM 6413 C C . SER B 1 214 ? -3.938 35.844 5.129 1 82.81 214 SER B C 1
ATOM 6415 O O . SER B 1 214 ? -3.523 34.812 4.621 1 82.81 214 SER B O 1
ATOM 6417 N N . LYS B 1 215 ? -3.41 37.031 4.84 1 85.5 215 LYS B N 1
ATOM 6418 C CA . LYS B 1 215 ? -2.182 37.156 4.062 1 85.5 215 LYS B CA 1
ATOM 6419 C C . LYS B 1 215 ? -0.972 37.344 4.969 1 85.5 215 LYS B C 1
ATOM 6421 O O . LYS B 1 215 ? -0.065 38.125 4.637 1 85.5 215 LYS B O 1
ATOM 6426 N N . ASP B 1 216 ? -0.92 36.812 6.137 1 88.31 216 ASP B N 1
ATOM 6427 C CA . ASP B 1 216 ? 0.179 36.906 7.094 1 88.31 216 ASP B CA 1
ATOM 6428 C C . ASP B 1 216 ? 0.759 35.531 7.41 1 88.31 216 ASP B C 1
ATOM 6430 O O . ASP B 1 216 ? 0.647 34.625 6.609 1 88.31 216 ASP B O 1
ATOM 6434 N N . GLU B 1 217 ? 1.418 35.438 8.469 1 89.62 217 GLU B N 1
ATOM 6435 C CA . GLU B 1 217 ? 2.084 34.188 8.844 1 89.62 217 GLU B CA 1
ATOM 6436 C C . GLU B 1 217 ? 1.072 33.062 9.086 1 89.62 217 GLU B C 1
ATOM 6438 O O . GLU B 1 217 ? 1.373 31.891 8.867 1 89.62 217 GLU B O 1
ATOM 6443 N N . ILE B 1 218 ? -0.053 33.438 9.492 1 90.5 218 ILE B N 1
ATOM 6444 C CA . ILE B 1 218 ? -1.1 32.438 9.703 1 90.5 218 ILE B CA 1
ATOM 6445 C C . ILE B 1 218 ? -1.594 31.922 8.352 1 90.5 218 ILE B C 1
ATOM 6447 O O . ILE B 1 218 ? -1.852 30.734 8.203 1 90.5 218 ILE B O 1
ATOM 6451 N N . GLY B 1 219 ? -1.75 32.844 7.488 1 92.25 219 GLY B N 1
ATOM 6452 C CA . GLY B 1 219 ? -2.078 32.438 6.133 1 92.25 219 GLY B CA 1
ATOM 6453 C C . GLY B 1 219 ? -1.043 31.5 5.523 1 92.25 219 GLY B C 1
ATOM 6454 O O . GLY B 1 219 ? -1.392 30.531 4.848 1 92.25 219 GLY B O 1
ATOM 6455 N N . ASP B 1 220 ? 0.213 31.812 5.754 1 92.81 220 ASP B N 1
ATOM 6456 C CA . ASP B 1 220 ? 1.307 30.969 5.289 1 92.81 220 ASP B CA 1
ATOM 6457 C C . ASP B 1 220 ? 1.209 29.562 5.887 1 92.81 220 ASP B C 1
ATOM 6459 O O . ASP B 1 220 ? 1.44 28.562 5.195 1 92.81 220 ASP B O 1
ATOM 6463 N N . LEU B 1 221 ? 0.953 29.547 7.117 1 93.62 221 LEU B N 1
ATOM 6464 C CA . LEU B 1 221 ? 0.764 28.266 7.781 1 93.62 221 LEU B CA 1
ATOM 6465 C C . LEU B 1 221 ? -0.364 27.469 7.125 1 93.62 221 LEU B C 1
ATOM 6467 O O . LEU B 1 221 ? -0.214 26.281 6.852 1 93.62 221 LEU B O 1
ATOM 6471 N N . ALA B 1 222 ? -1.484 28.109 6.93 1 95.62 222 ALA B N 1
ATOM 6472 C CA . ALA B 1 222 ? -2.631 27.453 6.312 1 95.62 222 ALA B CA 1
ATOM 6473 C C . ALA B 1 222 ? -2.277 26.906 4.934 1 95.62 222 ALA B C 1
ATOM 6475 O O . ALA B 1 222 ? -2.668 25.797 4.578 1 95.62 222 ALA B O 1
ATOM 6476 N N . ASP B 1 223 ? -1.562 27.688 4.18 1 94.81 223 ASP B N 1
ATOM 6477 C CA . ASP B 1 223 ? -1.162 27.281 2.834 1 94.81 223 ASP B CA 1
ATOM 6478 C C . ASP B 1 223 ? -0.26 26.047 2.881 1 94.81 223 ASP B C 1
ATOM 6480 O O . ASP B 1 223 ? -0.451 25.094 2.111 1 94.81 223 ASP B O 1
ATOM 6484 N N . HIS B 1 224 ? 0.683 26.078 3.688 1 94 224 HIS B N 1
ATOM 6485 C CA . HIS B 1 224 ? 1.605 24.953 3.797 1 94 224 HIS B CA 1
ATOM 6486 C C . HIS B 1 224 ? 0.913 23.734 4.383 1 94 224 HIS B C 1
ATOM 6488 O O . HIS B 1 224 ? 1.229 22.594 4.012 1 94 224 HIS B O 1
ATOM 6494 N N . PHE B 1 225 ? 0.062 23.906 5.246 1 95.94 225 PHE B N 1
ATOM 6495 C CA . PHE B 1 225 ? -0.768 22.828 5.766 1 95.94 225 PHE B CA 1
ATOM 6496 C C . PHE B 1 225 ? -1.567 22.172 4.648 1 95.94 225 PHE B C 1
ATOM 6498 O O . PHE B 1 225 ? -1.605 20.953 4.543 1 95.94 225 PHE B O 1
ATOM 6505 N N . ASN B 1 226 ? -2.213 23.016 3.865 1 95.06 226 ASN B N 1
ATOM 6506 C CA . ASN B 1 226 ? -3.014 22.5 2.766 1 95.06 226 ASN B CA 1
ATOM 6507 C C . ASN B 1 226 ? -2.152 21.734 1.755 1 95.06 226 ASN B C 1
ATOM 6509 O O . ASN B 1 226 ? -2.57 20.719 1.221 1 95.06 226 ASN B O 1
ATOM 6513 N N . HIS B 1 227 ? -1.062 22.266 1.518 1 94.38 227 HIS B N 1
ATOM 6514 C CA . HIS B 1 227 ? -0.138 21.578 0.622 1 94.38 227 HIS B CA 1
ATOM 6515 C C . HIS B 1 227 ? 0.269 20.219 1.185 1 94.38 227 HIS B C 1
ATOM 6517 O O . HIS B 1 227 ? 0.335 19.234 0.448 1 94.38 227 HIS B O 1
ATOM 6523 N N . MET B 1 228 ? 0.615 20.219 2.371 1 93.69 228 MET B N 1
ATOM 6524 C CA . MET B 1 228 ? 0.924 18.969 3.055 1 93.69 228 MET B CA 1
ATOM 6525 C C . MET B 1 228 ? -0.243 17.984 2.957 1 93.69 228 MET B C 1
ATOM 6527 O O . MET B 1 228 ? -0.049 16.812 2.645 1 93.69 228 MET B O 1
ATOM 6531 N N . ALA B 1 229 ? -1.393 18.469 3.285 1 94.38 229 ALA B N 1
ATOM 6532 C CA . ALA B 1 229 ? -2.596 17.641 3.225 1 94.38 229 ALA B CA 1
ATOM 6533 C C . ALA B 1 229 ? -2.783 17.047 1.831 1 94.38 229 ALA B C 1
ATOM 6535 O O . ALA B 1 229 ? -3.129 15.875 1.692 1 94.38 229 ALA B O 1
ATOM 6536 N N . ASP B 1 230 ? -2.531 17.859 0.857 1 94.31 230 ASP B N 1
ATOM 6537 C CA . ASP B 1 230 ? -2.633 17.391 -0.523 1 94.31 230 ASP B CA 1
ATOM 6538 C C . ASP B 1 230 ? -1.653 16.266 -0.795 1 94.31 230 ASP B C 1
ATOM 6540 O O . ASP B 1 230 ? -2.023 15.242 -1.381 1 94.31 230 ASP B O 1
ATOM 6544 N N . ARG B 1 231 ? -0.511 16.375 -0.449 1 92.12 231 ARG B N 1
ATOM 6545 C CA . ARG B 1 231 ? 0.541 15.391 -0.696 1 92.12 231 ARG B CA 1
ATOM 6546 C C . ARG B 1 231 ? 0.262 14.086 0.048 1 92.12 231 ARG B C 1
ATOM 6548 O O . ARG B 1 231 ? 0.458 13 -0.499 1 92.12 231 ARG B O 1
ATOM 6555 N N . LEU B 1 232 ? -0.108 14.242 1.225 1 91.31 232 LEU B N 1
ATOM 6556 C CA . LEU B 1 232 ? -0.389 13.07 2.041 1 91.31 232 LEU B CA 1
ATOM 6557 C C . LEU B 1 232 ? -1.598 12.312 1.502 1 91.31 232 LEU B C 1
ATOM 6559 O O . LEU B 1 232 ? -1.607 11.078 1.49 1 91.31 232 LEU B O 1
ATOM 6563 N N . GLU B 1 233 ? -2.574 13.086 1.166 1 92.56 233 GLU B N 1
ATOM 6564 C CA . GLU B 1 233 ? -3.748 12.469 0.558 1 92.56 233 GLU B CA 1
ATOM 6565 C C . GLU B 1 233 ? -3.371 11.68 -0.693 1 92.56 233 GLU B C 1
ATOM 6567 O O . GLU B 1 233 ? -3.811 10.547 -0.872 1 92.56 233 GLU B O 1
ATOM 6572 N N . GLU B 1 234 ? -2.633 12.227 -1.522 1 91.88 234 GLU B N 1
ATOM 6573 C CA . GLU B 1 234 ? -2.172 11.57 -2.742 1 91.88 234 GLU B CA 1
ATOM 6574 C C . GLU B 1 234 ? -1.373 10.312 -2.424 1 91.88 234 GLU B C 1
ATOM 6576 O O . GLU B 1 234 ? -1.578 9.266 -3.045 1 91.88 234 GLU B O 1
ATOM 6581 N N . THR B 1 235 ? -0.491 10.391 -1.551 1 90.44 235 THR B N 1
ATOM 6582 C CA . THR B 1 235 ? 0.358 9.266 -1.164 1 90.44 235 THR B CA 1
ATOM 6583 C C . THR B 1 235 ? -0.48 8.125 -0.6 1 90.44 235 THR B C 1
ATOM 6585 O O . THR B 1 235 ? -0.289 6.965 -0.972 1 90.44 235 THR B O 1
ATOM 6588 N N . ILE B 1 236 ? -1.313 8.43 0.246 1 90.75 236 ILE B N 1
ATOM 6589 C CA . ILE B 1 236 ? -2.16 7.418 0.872 1 90.75 236 ILE B CA 1
ATOM 6590 C C . ILE B 1 236 ? -3.059 6.773 -0.182 1 90.75 236 ILE B C 1
ATOM 6592 O O . ILE B 1 236 ? -3.27 5.559 -0.168 1 90.75 236 ILE B O 1
ATOM 6596 N N . GLU B 1 237 ? -3.605 7.57 -1.017 1 87.69 237 GLU B N 1
ATOM 6597 C CA . GLU B 1 237 ? -4.438 7.035 -2.09 1 87.69 237 GLU B CA 1
ATOM 6598 C C . GLU B 1 237 ? -3.658 6.055 -2.961 1 87.69 237 GLU B C 1
ATOM 6600 O O . GLU B 1 237 ? -4.16 4.98 -3.297 1 87.69 237 GLU B O 1
ATOM 6605 N N . GLN B 1 238 ? -2.512 6.363 -3.336 1 85.88 238 GLN B N 1
ATOM 6606 C CA . GLN B 1 238 ? -1.663 5.504 -4.156 1 85.88 238 GLN B CA 1
ATOM 6607 C C . GLN B 1 238 ? -1.344 4.199 -3.432 1 85.88 238 GLN B C 1
ATOM 6609 O O . GLN B 1 238 ? -1.437 3.119 -4.02 1 85.88 238 GLN B O 1
ATOM 6614 N N . LEU B 1 239 ? -0.97 4.293 -2.213 1 86.62 239 LEU B N 1
ATOM 6615 C CA . LEU B 1 239 ? -0.633 3.119 -1.416 1 86.62 239 LEU B CA 1
ATOM 6616 C C . LEU B 1 239 ? -1.865 2.252 -1.178 1 86.62 239 LEU B C 1
ATOM 6618 O O . LEU B 1 239 ? -1.772 1.022 -1.167 1 86.62 239 LEU B O 1
ATOM 6622 N N . SER B 1 240 ? -2.963 2.896 -0.992 1 86.75 240 SER B N 1
ATOM 6623 C CA . SER B 1 240 ? -4.215 2.17 -0.801 1 86.75 240 SER B CA 1
ATOM 6624 C C . SER B 1 240 ? -4.605 1.403 -2.061 1 86.75 240 SER B C 1
ATOM 6626 O O . SER B 1 240 ? -5.074 0.266 -1.979 1 86.75 240 SER B O 1
ATOM 6628 N N . ASP B 1 241 ? -4.453 2.014 -3.184 1 83.19 241 ASP B N 1
ATOM 6629 C CA . ASP B 1 241 ? -4.711 1.356 -4.461 1 83.19 241 ASP B CA 1
ATOM 6630 C C . ASP B 1 241 ? -3.832 0.119 -4.629 1 83.19 241 ASP B C 1
ATOM 6632 O O . ASP B 1 241 ? -4.305 -0.931 -5.066 1 83.19 241 ASP B O 1
ATOM 6636 N N . SER B 1 242 ? -2.611 0.279 -4.355 1 82.94 242 SER B N 1
ATOM 6637 C CA . SER B 1 242 ? -1.674 -0.837 -4.426 1 82.94 242 SER B CA 1
ATOM 6638 C C . SER B 1 242 ? -2.072 -1.954 -3.465 1 82.94 242 SER B C 1
ATOM 6640 O O . SER B 1 242 ? -1.952 -3.137 -3.797 1 82.94 242 SER B O 1
ATOM 6642 N N . ASN B 1 243 ? -2.451 -1.582 -2.357 1 84.81 243 ASN B N 1
ATOM 6643 C CA . ASN B 1 243 ? -2.875 -2.553 -1.355 1 84.81 243 ASN B CA 1
ATOM 6644 C C . ASN B 1 243 ? -4.102 -3.336 -1.819 1 84.81 243 ASN B C 1
ATOM 6646 O O . ASN B 1 243 ? -4.207 -4.539 -1.563 1 84.81 243 ASN B O 1
ATOM 6650 N N . THR B 1 244 ? -5.008 -2.705 -2.428 1 79.38 244 THR B N 1
ATOM 6651 C CA . THR B 1 244 ? -6.188 -3.363 -2.973 1 79.38 244 THR B CA 1
ATOM 6652 C C . THR B 1 244 ? -5.797 -4.379 -4.043 1 79.38 244 THR B C 1
ATOM 6654 O O . THR B 1 244 ? -6.312 -5.496 -4.066 1 79.38 244 THR B O 1
ATOM 6657 N N . LYS B 1 245 ? -4.945 -3.93 -4.879 1 78 245 LYS B N 1
ATOM 6658 C CA . LYS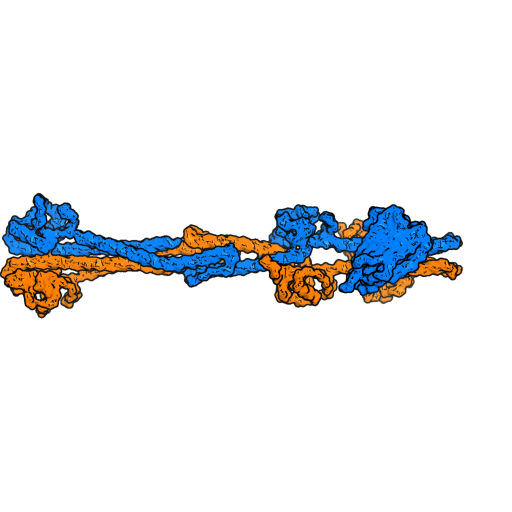 B 1 245 ? -4.438 -4.824 -5.914 1 78 245 LYS B CA 1
ATOM 6659 C C . LYS B 1 245 ? -3.736 -6.031 -5.301 1 78 245 LYS B C 1
ATOM 6661 O O . LYS B 1 245 ? -3.893 -7.16 -5.777 1 78 245 LYS B O 1
ATOM 6666 N N . PHE B 1 246 ? -2.994 -5.867 -4.309 1 82.44 246 PHE B N 1
ATOM 6667 C CA . PHE B 1 246 ? -2.273 -6.898 -3.568 1 82.44 246 PHE B CA 1
ATOM 6668 C C . PHE B 1 246 ? -3.238 -7.934 -3.008 1 82.44 246 PHE B C 1
ATOM 6670 O O . PHE B 1 246 ? -3.045 -9.141 -3.199 1 82.44 246 PHE B O 1
ATOM 6677 N N . LYS B 1 247 ? -4.199 -7.496 -2.406 1 79.94 247 LYS B N 1
ATOM 6678 C CA . LYS B 1 247 ? -5.18 -8.391 -1.797 1 79.94 247 LYS B CA 1
ATOM 6679 C C . LYS B 1 247 ? -5.922 -9.195 -2.857 1 79.94 247 LYS B C 1
ATOM 6681 O O . LYS B 1 247 ? -6.207 -10.383 -2.658 1 79.94 247 LYS B O 1
ATOM 6686 N N . ALA B 1 248 ? -6.23 -8.555 -3.9 1 74.88 248 ALA B N 1
ATOM 6687 C CA . ALA B 1 248 ? -6.891 -9.227 -5.016 1 74.88 248 ALA B CA 1
ATOM 6688 C C . ALA B 1 248 ? -6.012 -10.344 -5.582 1 74.88 248 ALA B C 1
ATOM 6690 O O . ALA B 1 248 ? -6.5 -11.445 -5.863 1 74.88 248 ALA B O 1
ATOM 6691 N N . LEU B 1 249 ? -4.809 -10.031 -5.715 1 77.44 249 LEU B N 1
ATOM 6692 C CA . LEU B 1 249 ? -3.855 -11.008 -6.238 1 77.44 249 LEU B CA 1
ATOM 6693 C C . LEU B 1 249 ? -3.742 -12.211 -5.301 1 77.44 249 LEU B C 1
ATOM 6695 O O . LEU B 1 249 ? -3.727 -13.352 -5.758 1 77.44 249 LEU B O 1
ATOM 6699 N N . LEU B 1 250 ? -3.633 -12 -4.055 1 80.88 250 LEU B N 1
ATOM 6700 C CA . LEU B 1 250 ? -3.492 -13.062 -3.064 1 80.88 250 LEU B CA 1
ATOM 6701 C C . LEU B 1 250 ? -4.672 -14.023 -3.133 1 80.88 250 LEU B C 1
ATOM 6703 O O . LEU B 1 250 ? -4.5 -15.234 -2.977 1 80.88 250 LEU B O 1
ATOM 6707 N N . THR B 1 251 ? -5.754 -13.508 -3.438 1 76.38 251 THR B N 1
ATOM 6708 C CA . THR B 1 251 ? -6.957 -14.328 -3.441 1 76.38 251 THR B CA 1
ATOM 6709 C C . THR B 1 251 ? -7.102 -15.078 -4.766 1 76.38 251 THR B C 1
ATOM 6711 O O . THR B 1 251 ? -7.656 -16.172 -4.809 1 76.38 251 THR B O 1
ATOM 6714 N N . SER B 1 252 ? -6.586 -14.516 -5.805 1 73.75 252 SER B N 1
ATOM 6715 C CA . SER B 1 252 ? -6.758 -15.086 -7.137 1 73.75 252 SER B CA 1
ATOM 6716 C C . SER B 1 252 ? -5.73 -16.188 -7.402 1 73.75 252 SER B C 1
ATOM 6718 O O . SER B 1 252 ? -5.934 -17.031 -8.273 1 73.75 252 SER B O 1
ATOM 6720 N N . ILE B 1 253 ? -4.672 -16.141 -6.672 1 77.94 253 ILE B N 1
ATOM 6721 C CA . ILE B 1 253 ? -3.602 -17.109 -6.922 1 77.94 253 ILE B CA 1
ATOM 6722 C C . ILE B 1 253 ? -3.988 -18.469 -6.359 1 77.94 253 ILE B C 1
ATOM 6724 O O . ILE B 1 253 ? -4.324 -18.594 -5.18 1 77.94 253 ILE B O 1
ATOM 6728 N N . ILE B 1 254 ? -3.975 -19.391 -7.176 1 77.25 254 ILE B N 1
ATOM 6729 C CA . ILE B 1 254 ? -4.395 -20.734 -6.809 1 77.25 254 ILE B CA 1
ATOM 6730 C C . ILE B 1 254 ? -3.232 -21.484 -6.156 1 77.25 254 ILE B C 1
ATOM 6732 O O . ILE B 1 254 ? -3.439 -22.438 -5.41 1 77.25 254 ILE B O 1
ATOM 6736 N N . ASN B 1 255 ? -2.047 -21.047 -6.379 1 83 255 ASN B N 1
ATOM 6737 C CA . ASN B 1 255 ? -0.88 -21.672 -5.77 1 83 255 ASN B CA 1
ATOM 6738 C C . ASN B 1 255 ? -0.667 -21.188 -4.34 1 83 255 ASN B C 1
ATOM 6740 O O . ASN B 1 255 ? -0.801 -20 -4.055 1 83 255 ASN B O 1
ATOM 6744 N N . PRO B 1 256 ? -0.479 -22.141 -3.498 1 88.56 256 PRO B N 1
ATOM 6745 C CA . PRO B 1 256 ? -0.156 -21.719 -2.133 1 88.56 256 PRO B CA 1
ATOM 6746 C C . PRO B 1 256 ? 1.123 -20.891 -2.061 1 88.56 256 PRO B C 1
ATOM 6748 O O . PRO B 1 256 ? 2.125 -21.234 -2.695 1 88.56 256 PRO B O 1
ATOM 6751 N N . ILE B 1 257 ? 0.979 -19.906 -1.332 1 89 257 ILE B N 1
ATOM 6752 C CA . ILE B 1 257 ? 2.117 -19.016 -1.145 1 89 257 ILE B CA 1
ATOM 6753 C C . ILE B 1 257 ? 2.365 -18.797 0.347 1 89 257 ILE B C 1
ATOM 6755 O O . ILE B 1 257 ? 1.427 -18.547 1.109 1 89 257 ILE B O 1
ATOM 6759 N N . ILE B 1 258 ? 3.598 -18.844 0.76 1 89.88 258 ILE B N 1
ATOM 6760 C CA . ILE B 1 258 ? 4.012 -18.562 2.131 1 89.88 258 ILE B CA 1
ATOM 6761 C C . ILE B 1 258 ? 5.242 -17.656 2.129 1 89.88 258 ILE B C 1
ATOM 6763 O O . ILE B 1 258 ? 6.223 -17.938 1.43 1 89.88 258 ILE B O 1
ATOM 6767 N N . ALA B 1 259 ? 5.125 -16.625 2.816 1 89.75 259 ALA B N 1
ATOM 6768 C CA . ALA B 1 259 ? 6.277 -15.742 2.984 1 89.75 259 ALA B CA 1
ATOM 6769 C C . ALA B 1 259 ? 6.777 -15.766 4.426 1 89.75 259 ALA B C 1
ATOM 6771 O O . ALA B 1 259 ? 5.98 -15.805 5.363 1 89.75 259 ALA B O 1
ATOM 6772 N N . VAL B 1 260 ? 8.07 -15.703 4.562 1 90.94 260 VAL B N 1
ATOM 6773 C CA . VAL B 1 260 ? 8.672 -15.719 5.895 1 90.94 260 VAL B CA 1
ATOM 6774 C C . VAL B 1 260 ? 9.688 -14.586 6.023 1 90.94 260 VAL B C 1
ATOM 6776 O O . VAL B 1 260 ? 10.18 -14.07 5.016 1 90.94 260 VAL B O 1
ATOM 6779 N N . ASP B 1 261 ? 9.883 -14.227 7.258 1 89.44 261 ASP B N 1
ATOM 6780 C CA . ASP B 1 261 ? 10.891 -13.203 7.508 1 89.44 261 ASP B CA 1
ATOM 6781 C C . ASP B 1 261 ? 12.273 -13.828 7.676 1 89.44 261 ASP B C 1
ATOM 6783 O O . ASP B 1 261 ? 12.469 -15.008 7.375 1 89.44 261 ASP B O 1
ATOM 6787 N N . ASN B 1 262 ? 13.242 -12.984 8.086 1 87.62 262 ASN B N 1
ATOM 6788 C CA . ASN B 1 262 ? 14.625 -13.438 8.203 1 87.62 262 ASN B CA 1
ATOM 6789 C C . ASN B 1 262 ? 14.781 -14.469 9.32 1 87.62 262 ASN B C 1
ATOM 6791 O O . ASN B 1 262 ? 15.75 -15.227 9.336 1 87.62 262 ASN B O 1
ATOM 6795 N N . LYS B 1 263 ? 13.891 -14.469 10.258 1 88.56 263 LYS B N 1
ATOM 6796 C CA . LYS B 1 263 ? 13.914 -15.438 11.352 1 88.56 263 LYS B CA 1
ATOM 6797 C C . LYS B 1 263 ? 13.047 -16.656 11.023 1 88.56 263 LYS B C 1
ATOM 6799 O O . LYS B 1 263 ? 12.781 -17.484 11.898 1 88.56 263 LYS B O 1
ATOM 6804 N N . LYS B 1 264 ? 12.492 -16.766 9.789 1 91.06 264 LYS B N 1
ATOM 6805 C CA . LYS B 1 264 ? 11.688 -17.859 9.25 1 91.06 264 LYS B CA 1
ATOM 6806 C C . LYS B 1 264 ? 10.297 -17.875 9.891 1 91.06 264 LYS B C 1
ATOM 6808 O O . LYS B 1 264 ? 9.672 -18.938 9.969 1 91.06 264 LYS B O 1
ATOM 6813 N N . ASN B 1 265 ? 9.938 -16.719 10.344 1 92.75 265 ASN B N 1
ATOM 6814 C CA . ASN B 1 265 ? 8.555 -16.594 10.797 1 92.75 265 ASN B CA 1
ATOM 6815 C C . ASN B 1 265 ? 7.629 -16.203 9.648 1 92.75 265 ASN B C 1
ATOM 6817 O O . ASN B 1 265 ? 8 -15.391 8.789 1 92.75 265 ASN B O 1
ATOM 6821 N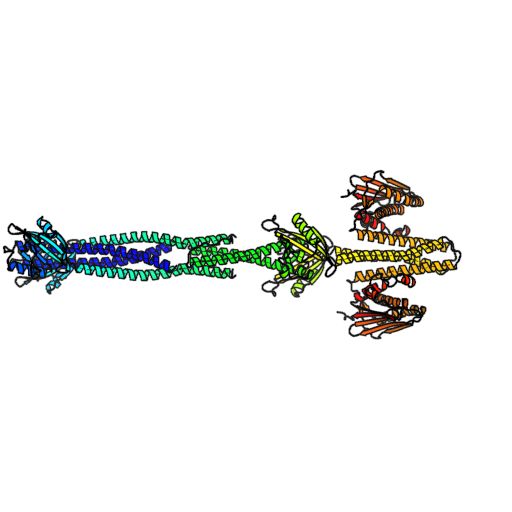 N . ILE B 1 266 ? 6.512 -16.734 9.711 1 92.25 266 ILE B N 1
ATOM 6822 C CA . ILE B 1 266 ? 5.559 -16.516 8.633 1 92.25 266 ILE B CA 1
ATOM 6823 C C . ILE B 1 266 ? 5.023 -15.078 8.703 1 92.25 266 ILE B C 1
ATOM 6825 O O . ILE B 1 266 ? 4.559 -14.641 9.758 1 92.25 266 ILE B O 1
ATOM 6829 N N . ILE B 1 267 ? 5.094 -14.43 7.602 1 89.25 267 ILE B N 1
ATOM 6830 C CA . ILE B 1 267 ? 4.617 -13.047 7.555 1 89.25 267 ILE B CA 1
ATOM 6831 C C . ILE B 1 267 ? 3.381 -12.961 6.664 1 89.25 267 ILE B C 1
ATOM 6833 O O . ILE B 1 267 ? 2.604 -12.008 6.762 1 89.25 267 ILE B O 1
ATOM 6837 N N . LEU B 1 268 ? 3.246 -13.93 5.773 1 88.94 268 LEU B N 1
ATOM 6838 C CA . LEU B 1 268 ? 2.111 -13.906 4.855 1 88.94 268 LEU B CA 1
ATOM 6839 C C . LEU B 1 268 ? 1.719 -15.312 4.43 1 88.94 268 LEU B C 1
ATOM 6841 O O . LEU B 1 268 ? 2.582 -16.172 4.258 1 88.94 268 LEU B O 1
ATOM 6845 N N . LEU B 1 269 ? 0.463 -15.484 4.328 1 89.56 269 LEU B N 1
ATOM 6846 C CA . LEU B 1 269 ? -0.148 -16.703 3.83 1 89.56 269 LEU B CA 1
ATOM 6847 C C . LEU B 1 269 ? -1.361 -16.391 2.961 1 89.56 269 LEU B C 1
ATOM 6849 O O . LEU B 1 269 ? -2.244 -15.641 3.367 1 89.56 269 LEU B O 1
ATOM 6853 N N . ASN B 1 270 ? -1.312 -16.953 1.771 1 87.56 270 ASN B N 1
ATOM 6854 C CA . ASN B 1 270 ? -2.504 -16.703 0.964 1 87.56 270 ASN B CA 1
ATOM 6855 C C . ASN B 1 270 ? -3.574 -17.766 1.21 1 87.56 270 ASN B C 1
ATOM 6857 O O . ASN B 1 270 ? -3.314 -18.781 1.863 1 87.56 270 ASN B O 1
ATOM 6861 N N . PRO B 1 271 ? -4.742 -17.578 0.727 1 87.12 271 PRO B N 1
ATOM 6862 C CA . PRO B 1 271 ? -5.844 -18.516 0.978 1 87.12 271 PRO B CA 1
ATOM 6863 C C . PRO B 1 271 ? -5.555 -19.922 0.464 1 87.12 271 PRO B C 1
ATOM 6865 O O . PRO B 1 271 ? -5.945 -20.906 1.099 1 87.12 271 PRO B O 1
ATOM 6868 N N . ALA B 1 272 ? -4.91 -20 -0.627 1 87.12 272 ALA B N 1
ATOM 6869 C CA . ALA B 1 272 ? -4.562 -21.312 -1.158 1 87.12 272 ALA B CA 1
ATOM 6870 C C . ALA B 1 272 ? -3.691 -22.094 -0.173 1 87.12 272 ALA B C 1
ATOM 6872 O O . ALA B 1 272 ? -3.854 -23.312 -0.013 1 87.12 272 ALA B O 1
ATOM 6873 N N . ALA B 1 273 ? -2.791 -21.438 0.434 1 89.38 273 ALA B N 1
ATOM 6874 C CA . ALA B 1 273 ? -1.933 -22.062 1.435 1 89.38 273 ALA B CA 1
ATOM 6875 C C . ALA B 1 273 ? -2.734 -22.469 2.668 1 89.38 273 ALA B C 1
ATOM 6877 O O . ALA B 1 273 ? -2.475 -23.516 3.268 1 89.38 273 ALA B O 1
ATOM 6878 N N . GLU B 1 274 ? -3.635 -21.656 2.988 1 90.5 274 GLU B N 1
ATOM 6879 C CA . GLU B 1 274 ? -4.504 -21.984 4.113 1 90.5 274 GLU B CA 1
ATOM 6880 C C . GLU B 1 274 ? -5.246 -23.297 3.873 1 90.5 274 GLU B C 1
ATOM 6882 O O . GLU B 1 274 ? -5.355 -24.125 4.777 1 90.5 274 GLU B O 1
ATOM 6887 N N . LYS B 1 275 ? -5.734 -23.438 2.73 1 87.69 275 LYS B N 1
ATOM 6888 C CA . LYS B 1 275 ? -6.484 -24.625 2.359 1 87.69 275 LYS B CA 1
ATOM 6889 C C . LYS B 1 275 ? -5.578 -25.859 2.305 1 87.69 275 LYS B C 1
ATOM 6891 O O . LYS B 1 275 ? -5.949 -26.938 2.77 1 87.69 275 LYS B O 1
ATOM 6896 N N . LEU B 1 276 ? -4.438 -25.641 1.716 1 85.19 276 LEU B N 1
ATOM 6897 C CA . LEU B 1 276 ? -3.508 -26.75 1.545 1 85.19 276 LEU B CA 1
ATOM 6898 C C . LEU B 1 276 ? -3.053 -27.297 2.896 1 85.19 276 LEU B C 1
ATOM 6900 O O . LEU B 1 276 ? -2.965 -28.516 3.086 1 85.19 276 LEU B O 1
ATOM 6904 N N . PHE B 1 277 ? -2.764 -26.375 3.787 1 85.62 277 PHE B N 1
ATOM 6905 C CA . PHE B 1 277 ? -2.188 -26.797 5.062 1 85.62 277 PHE B CA 1
ATOM 6906 C C . PHE B 1 277 ? -3.246 -26.797 6.156 1 85.62 277 PHE B C 1
ATOM 6908 O O . PHE B 1 277 ? -2.947 -27.109 7.316 1 85.62 277 PHE B O 1
ATOM 6915 N N . ASN B 1 278 ? -4.441 -26.469 5.809 1 87.5 278 ASN B N 1
ATOM 6916 C CA . ASN B 1 278 ? -5.57 -26.453 6.73 1 87.5 278 ASN B CA 1
ATOM 6917 C C . ASN B 1 278 ? -5.277 -25.594 7.957 1 87.5 278 ASN B C 1
ATOM 6919 O O . ASN B 1 278 ? -5.414 -26.062 9.094 1 87.5 278 ASN B O 1
ATOM 6923 N N . ILE B 1 279 ? -4.828 -24.391 7.68 1 88.44 279 ILE B N 1
ATOM 6924 C CA . ILE B 1 279 ? -4.504 -23.453 8.75 1 88.44 279 ILE B CA 1
ATOM 6925 C C . ILE B 1 279 ? -4.961 -22.047 8.352 1 88.44 279 ILE B C 1
ATOM 6927 O O . ILE B 1 279 ? -4.867 -21.656 7.184 1 88.44 279 ILE B O 1
ATOM 6931 N N . LYS B 1 280 ? -5.414 -21.375 9.305 1 90.94 280 LYS B N 1
ATOM 6932 C CA . LYS B 1 280 ? -5.812 -20 9.039 1 90.94 280 LYS B CA 1
ATOM 6933 C C . LYS B 1 280 ? -4.617 -19.047 9.141 1 90.94 280 LYS B C 1
ATOM 6935 O O . LYS B 1 280 ? -3.727 -19.25 9.969 1 90.94 280 LYS B O 1
ATOM 6940 N N . ALA B 1 281 ? -4.598 -18.078 8.32 1 87.81 281 ALA B N 1
ATOM 6941 C CA . ALA B 1 281 ? -3.508 -17.109 8.289 1 87.81 281 ALA B CA 1
ATOM 6942 C C . ALA B 1 281 ? -3.295 -16.469 9.664 1 87.81 281 ALA B C 1
ATOM 6944 O O . ALA B 1 281 ? -2.156 -16.266 10.086 1 87.81 281 ALA B O 1
ATOM 6945 N N . GLU B 1 282 ? -4.367 -16.188 10.391 1 88.38 282 GLU B N 1
ATOM 6946 C CA . GLU B 1 282 ? -4.309 -15.531 11.695 1 88.38 282 GLU B CA 1
ATOM 6947 C C . GLU B 1 282 ? -3.545 -16.375 12.703 1 88.38 282 GLU B C 1
ATOM 6949 O O . GLU B 1 282 ? -2.836 -15.852 13.562 1 88.38 282 GLU B O 1
ATOM 6954 N N . ASP B 1 283 ? -3.637 -17.594 12.562 1 90 283 ASP B N 1
ATOM 6955 C CA . ASP B 1 283 ? -2.998 -18.516 13.492 1 90 283 ASP B CA 1
ATOM 6956 C C . ASP B 1 283 ? -1.561 -18.812 13.07 1 90 283 ASP B C 1
ATOM 6958 O O . ASP B 1 283 ? -0.745 -19.234 13.891 1 90 283 ASP B O 1
ATOM 6962 N N . ALA B 1 284 ? -1.34 -18.609 11.82 1 89.5 284 ALA B N 1
ATOM 6963 C CA . ALA B 1 284 ? -0.05 -19.016 11.273 1 89.5 284 ALA B CA 1
ATOM 6964 C C . ALA B 1 284 ? 0.956 -17.875 11.312 1 89.5 284 ALA B C 1
ATOM 6966 O O . ALA B 1 284 ? 2.156 -18.094 11.492 1 89.5 284 ALA B O 1
ATOM 6967 N N . ILE B 1 285 ? 0.49 -16.719 11.211 1 90.5 285 ILE B N 1
ATOM 6968 C CA . ILE B 1 285 ? 1.373 -15.555 11.109 1 90.5 285 ILE B CA 1
ATOM 6969 C C . ILE B 1 285 ? 2.17 -15.398 12.398 1 90.5 285 ILE B C 1
ATOM 6971 O O . ILE B 1 285 ? 1.606 -15.445 13.5 1 90.5 285 ILE B O 1
ATOM 6975 N N . GLY B 1 286 ? 3.424 -15.172 12.32 1 91.12 286 GLY B N 1
ATOM 6976 C CA . GLY B 1 286 ? 4.293 -15 13.477 1 91.12 286 GLY B CA 1
ATOM 6977 C C . GLY B 1 286 ? 4.949 -16.297 13.922 1 91.12 286 GLY B C 1
ATOM 6978 O O . GLY B 1 286 ? 5.941 -16.281 14.648 1 91.12 286 GLY B O 1
ATOM 6979 N N . LYS B 1 287 ? 4.426 -17.359 13.531 1 91.44 287 LYS B N 1
ATOM 6980 C CA . LYS B 1 287 ? 4.977 -18.672 13.891 1 91.44 287 LYS B CA 1
ATOM 6981 C C . LYS B 1 287 ? 6.098 -19.078 12.945 1 91.44 287 LYS B C 1
ATOM 6983 O O . LYS B 1 287 ? 6.188 -18.562 11.82 1 91.44 287 LYS B O 1
ATOM 6988 N N . HIS B 1 288 ? 6.895 -19.984 13.453 1 91.69 288 HIS B N 1
ATOM 6989 C CA . HIS B 1 288 ? 7.965 -20.531 12.617 1 91.69 288 HIS B CA 1
ATOM 6990 C C . HIS B 1 288 ? 7.41 -21.422 11.523 1 91.69 288 HIS B C 1
ATOM 6992 O O . HIS B 1 288 ? 6.469 -22.188 11.75 1 91.69 288 HIS B O 1
ATOM 6998 N N . ILE B 1 289 ? 7.949 -21.344 10.383 1 87.81 289 ILE B N 1
ATOM 6999 C CA . ILE B 1 289 ? 7.453 -22.062 9.219 1 87.81 289 ILE B CA 1
ATOM 7000 C C . ILE B 1 289 ? 7.418 -23.562 9.516 1 87.81 289 ILE B C 1
ATOM 7002 O O . ILE B 1 289 ? 6.539 -24.281 9.039 1 87.81 289 ILE B O 1
ATOM 7006 N N . LEU B 1 290 ? 8.312 -24.109 10.328 1 86.69 290 LEU B N 1
ATOM 7007 C CA . LEU B 1 290 ? 8.414 -25.516 10.656 1 86.69 290 LEU B CA 1
ATOM 7008 C C . LEU B 1 290 ? 7.223 -25.969 11.5 1 86.69 290 LEU B C 1
ATOM 7010 O O . LEU B 1 290 ? 6.918 -27.156 11.562 1 86.69 290 LEU B O 1
ATOM 7014 N N . GLU B 1 291 ? 6.629 -24.984 12.117 1 85.06 291 GLU B N 1
ATOM 7015 C CA . GLU B 1 291 ? 5.449 -25.312 12.922 1 85.06 291 GLU B CA 1
ATOM 7016 C C . GLU B 1 291 ? 4.242 -25.609 12.031 1 85.06 291 GLU B C 1
ATOM 7018 O O . GLU B 1 291 ? 3.299 -26.266 12.469 1 85.06 291 GLU B O 1
ATOM 7023 N N . ILE B 1 292 ? 4.336 -25.156 10.852 1 79.5 292 ILE B N 1
ATOM 7024 C CA . ILE B 1 292 ? 3.209 -25.312 9.945 1 79.5 292 ILE B CA 1
ATOM 7025 C C . ILE B 1 292 ? 3.508 -26.438 8.945 1 79.5 292 ILE B C 1
ATOM 7027 O O . ILE B 1 292 ? 2.697 -27.344 8.766 1 79.5 292 ILE B O 1
ATOM 7031 N N . ILE B 1 293 ? 4.648 -26.203 8.328 1 78 293 ILE B N 1
ATOM 7032 C CA . ILE B 1 293 ? 5.098 -27.203 7.379 1 78 293 ILE B CA 1
ATOM 7033 C C . ILE B 1 293 ? 6.191 -28.062 8.016 1 78 293 ILE B C 1
ATOM 7035 O O . ILE B 1 293 ? 7.359 -27.672 8.055 1 78 293 ILE B O 1
ATOM 7039 N N . ARG B 1 294 ? 5.914 -29.141 8.531 1 79.25 294 ARG B N 1
ATOM 7040 C CA . ARG B 1 294 ? 6.836 -30.016 9.242 1 79.25 294 ARG B CA 1
ATOM 7041 C C . ARG B 1 294 ? 7.672 -30.844 8.266 1 79.25 294 ARG B C 1
ATOM 7043 O O . ARG B 1 294 ? 7.566 -32.062 8.234 1 79.25 294 ARG B O 1
ATOM 7050 N N . ASN B 1 295 ? 8.32 -30.156 7.418 1 79.69 295 ASN B N 1
ATOM 7051 C CA . ASN B 1 295 ? 9.188 -30.797 6.441 1 79.69 295 ASN B CA 1
ATOM 7052 C C . ASN B 1 295 ? 10.625 -30.297 6.543 1 79.69 295 ASN B C 1
ATOM 7054 O O . ASN B 1 295 ? 10.891 -29.125 6.305 1 79.69 295 ASN B O 1
ATOM 7058 N N . ASN B 1 296 ? 11.438 -31.172 6.816 1 80.69 296 ASN B N 1
ATOM 7059 C CA . ASN B 1 296 ? 12.836 -30.812 7.051 1 80.69 296 ASN B CA 1
ATOM 7060 C C . ASN B 1 296 ? 13.531 -30.391 5.762 1 80.69 296 ASN B C 1
ATOM 7062 O O . ASN B 1 296 ? 14.422 -29.531 5.777 1 80.69 296 ASN B O 1
ATOM 7066 N N . GLN B 1 297 ? 13.156 -31 4.688 1 81.06 297 GLN B N 1
ATOM 7067 C CA . GLN B 1 297 ? 13.766 -30.656 3.41 1 81.06 297 GLN B CA 1
ATOM 7068 C C . GLN B 1 297 ? 13.477 -29.188 3.053 1 81.06 297 GLN B C 1
ATOM 7070 O O . GLN B 1 297 ? 14.352 -28.484 2.535 1 81.06 297 GLN B O 1
ATOM 7075 N N . LEU B 1 298 ? 12.312 -28.891 3.316 1 81.88 298 LEU B N 1
ATOM 7076 C CA . LEU B 1 298 ? 11.93 -27.5 3.041 1 81.88 298 LEU B CA 1
ATOM 7077 C C . LEU B 1 298 ? 12.734 -26.531 3.908 1 81.88 298 LEU B C 1
ATOM 7079 O O . LEU B 1 298 ? 13.188 -25.5 3.428 1 81.88 298 LEU B O 1
ATOM 7083 N N . ASP B 1 299 ? 12.852 -26.844 5.137 1 83.81 299 ASP B N 1
ATOM 7084 C CA . ASP B 1 299 ? 13.602 -26 6.062 1 83.81 299 ASP B CA 1
ATOM 7085 C C . ASP B 1 299 ? 15.047 -25.828 5.605 1 83.81 299 ASP B C 1
ATOM 7087 O O . ASP B 1 299 ? 15.602 -24.734 5.664 1 83.81 299 ASP B O 1
ATOM 7091 N N . GLU B 1 300 ? 15.57 -26.953 5.227 1 83.75 300 GLU B N 1
ATOM 7092 C CA . GLU B 1 300 ? 16.953 -26.922 4.75 1 83.75 300 GLU B CA 1
ATOM 7093 C C . GLU B 1 300 ? 17.078 -26.062 3.492 1 83.75 300 GLU B C 1
ATOM 7095 O O . GLU B 1 300 ? 18.062 -25.344 3.326 1 83.75 300 GLU B O 1
ATOM 7100 N N . GLU B 1 301 ? 16.203 -26.188 2.68 1 82.81 301 GLU B N 1
ATOM 7101 C CA . GLU B 1 301 ? 16.234 -25.422 1.44 1 82.81 301 GLU B CA 1
ATOM 7102 C C . GLU B 1 301 ? 16.094 -23.922 1.717 1 82.81 301 GLU B C 1
ATOM 7104 O O . GLU B 1 301 ? 16.734 -23.109 1.058 1 82.81 301 GLU B O 1
ATOM 7109 N N . ILE B 1 302 ? 15.219 -23.625 2.584 1 85.19 302 ILE B N 1
ATOM 7110 C CA . ILE B 1 302 ? 15.008 -22.234 2.953 1 85.19 302 ILE B CA 1
ATOM 7111 C C . ILE B 1 302 ? 16.297 -21.656 3.516 1 85.19 302 ILE B C 1
ATOM 7113 O O . ILE B 1 302 ? 16.672 -20.531 3.182 1 85.19 302 ILE B O 1
ATOM 7117 N N . GLU B 1 303 ? 16.922 -22.406 4.297 1 84.56 303 GLU B N 1
ATOM 7118 C CA . GLU B 1 303 ? 18.188 -21.969 4.871 1 84.56 303 GLU B CA 1
ATOM 7119 C C . GLU B 1 303 ? 19.25 -21.75 3.787 1 84.56 303 GLU B C 1
ATOM 7121 O O . GLU B 1 303 ? 20.031 -20.797 3.859 1 84.56 303 GLU B O 1
ATOM 7126 N N . ARG B 1 304 ? 19.203 -22.641 2.906 1 85.38 304 ARG B N 1
ATOM 7127 C CA . ARG B 1 304 ? 20.172 -22.547 1.812 1 85.38 304 ARG B CA 1
ATOM 7128 C C . ARG B 1 304 ? 19.922 -21.297 0.979 1 85.38 304 ARG B C 1
ATOM 7130 O O . ARG B 1 304 ? 20.875 -20.641 0.542 1 85.38 304 ARG B O 1
ATOM 7137 N N . VAL B 1 305 ? 18.75 -21.016 0.689 1 84.12 305 VAL B N 1
ATOM 7138 C CA . VAL B 1 305 ? 18.406 -19.859 -0.126 1 84.12 305 VAL B CA 1
ATOM 7139 C C . VAL B 1 305 ? 18.812 -18.578 0.603 1 84.12 305 VAL B C 1
ATOM 7141 O O . VAL B 1 305 ? 19.312 -17.625 -0.017 1 84.12 305 VAL B O 1
ATOM 7144 N N . PHE B 1 306 ? 18.547 -18.531 1.908 1 82.19 306 PHE B N 1
ATOM 7145 C CA . PHE B 1 306 ? 18.938 -17.375 2.697 1 82.19 306 PHE B CA 1
ATOM 7146 C C . PHE B 1 306 ? 20.453 -17.188 2.686 1 82.19 306 PHE B C 1
ATOM 7148 O O . PHE B 1 306 ? 20.938 -16.062 2.668 1 82.19 306 PHE B O 1
ATOM 7155 N N . GLU B 1 307 ? 21.094 -18.266 2.688 1 80.75 307 GLU B N 1
ATOM 7156 C CA . GLU B 1 307 ? 22.547 -18.219 2.762 1 80.75 307 GLU B CA 1
ATOM 7157 C C . GLU B 1 307 ? 23.172 -17.922 1.395 1 80.75 307 GLU B C 1
ATOM 7159 O O . GLU B 1 307 ? 24.062 -17.094 1.276 1 80.75 307 GLU B O 1
ATOM 7164 N N . ASP B 1 308 ? 22.656 -18.609 0.414 1 79.19 308 ASP B N 1
ATOM 7165 C CA . ASP B 1 308 ? 23.297 -18.547 -0.893 1 79.19 308 ASP B CA 1
ATOM 7166 C C . ASP B 1 308 ? 22.672 -17.469 -1.773 1 79.19 308 ASP B C 1
ATOM 7168 O O . ASP B 1 308 ? 23.234 -17.094 -2.803 1 79.19 308 ASP B O 1
ATOM 7172 N N . SER B 1 309 ? 21.594 -16.953 -1.394 1 75 309 SER B N 1
ATOM 7173 C CA . SER B 1 309 ? 20.859 -15.922 -2.127 1 75 309 SER B CA 1
ATOM 7174 C C . SER B 1 309 ? 20.547 -16.375 -3.547 1 75 309 SER B C 1
ATOM 7176 O O . SER B 1 309 ? 20.703 -15.602 -4.5 1 75 309 SER B O 1
ATOM 7178 N N . VAL B 1 310 ? 20.328 -17.625 -3.686 1 75.12 310 VAL B N 1
ATOM 7179 C CA . VAL B 1 310 ? 20 -18.125 -5.012 1 75.12 310 VAL B CA 1
ATOM 7180 C C . VAL B 1 310 ? 18.594 -18.734 -4.996 1 75.12 310 VAL B C 1
ATOM 7182 O O . VAL B 1 310 ? 18.219 -19.422 -4.043 1 75.12 310 VAL B O 1
ATOM 7185 N N . ASP B 1 311 ? 17.875 -18.438 -6.07 1 75.06 311 ASP B N 1
ATOM 7186 C CA . ASP B 1 311 ? 16.547 -19.031 -6.254 1 75.06 311 ASP B CA 1
ATOM 7187 C C . ASP B 1 311 ? 16.656 -20.531 -6.516 1 75.06 311 ASP B C 1
ATOM 7189 O O . ASP B 1 311 ? 17.547 -20.969 -7.238 1 75.06 311 ASP B O 1
ATOM 7193 N N . THR B 1 312 ? 15.938 -21.234 -5.73 1 77.06 312 THR B N 1
ATOM 7194 C CA . THR B 1 312 ? 16.016 -22.672 -5.891 1 77.06 312 THR B CA 1
ATOM 7195 C C . THR B 1 312 ? 14.633 -23.281 -6.035 1 77.06 312 THR B C 1
ATOM 7197 O O . THR B 1 312 ? 13.625 -22.641 -5.738 1 77.06 312 THR B O 1
ATOM 7200 N N . GLN B 1 313 ? 14.609 -24.406 -6.652 1 82.81 313 GLN B N 1
ATOM 7201 C CA . GLN B 1 313 ? 13.391 -25.203 -6.727 1 82.81 313 GLN B CA 1
ATOM 7202 C C . GLN B 1 313 ? 13.617 -26.609 -6.191 1 82.81 313 GLN B C 1
ATOM 7204 O O . GLN B 1 313 ? 14.688 -27.188 -6.391 1 82.81 313 GLN B O 1
ATOM 7209 N N . ILE B 1 314 ? 12.719 -27.031 -5.305 1 83.31 314 ILE B N 1
ATOM 7210 C CA . ILE B 1 314 ? 12.844 -28.375 -4.758 1 83.31 314 ILE B CA 1
ATOM 7211 C C . ILE B 1 314 ? 11.492 -29.094 -4.82 1 83.31 314 ILE B C 1
ATOM 7213 O O . ILE B 1 314 ? 10.445 -28.438 -4.891 1 83.31 314 ILE B O 1
ATOM 7217 N N . GLU B 1 315 ? 11.547 -30.359 -4.93 1 87 315 GLU B N 1
ATOM 7218 C CA . GLU B 1 315 ? 10.344 -31.172 -4.836 1 87 315 GLU B CA 1
ATOM 7219 C C . GLU B 1 315 ? 10.273 -31.906 -3.5 1 87 315 GLU B C 1
ATOM 7221 O O . GLU B 1 315 ? 11.281 -32.438 -3.023 1 87 315 GLU B O 1
ATOM 7226 N N . ILE B 1 316 ? 9.172 -31.781 -2.896 1 83.38 316 ILE B N 1
ATOM 7227 C CA . ILE B 1 316 ? 9.008 -32.469 -1.616 1 83.38 316 ILE B CA 1
ATOM 7228 C C . ILE B 1 316 ? 7.773 -33.344 -1.66 1 83.38 316 ILE B C 1
ATOM 7230 O O . ILE B 1 316 ? 6.809 -33.062 -2.367 1 83.38 316 ILE B O 1
ATOM 7234 N N . ASN B 1 317 ? 7.871 -34.469 -0.972 1 84.44 317 ASN B N 1
ATOM 7235 C CA . ASN B 1 317 ? 6.738 -35.375 -0.827 1 84.44 317 ASN B CA 1
ATOM 7236 C C . ASN B 1 317 ? 6.102 -35.25 0.554 1 84.44 317 ASN B C 1
ATOM 7238 O O . ASN B 1 317 ? 6.801 -35.25 1.567 1 84.44 317 ASN B O 1
ATOM 7242 N N . MET B 1 318 ? 4.871 -35.031 0.465 1 77.81 318 MET B N 1
ATOM 7243 C CA . MET B 1 318 ? 4.129 -34.938 1.72 1 77.81 318 MET B CA 1
ATOM 7244 C C . MET B 1 318 ? 3.188 -36.125 1.874 1 77.81 318 MET B C 1
ATOM 7246 O O . MET B 1 318 ? 2.492 -36.5 0.927 1 77.81 318 MET B O 1
ATOM 7250 N N . LYS B 1 319 ? 3.289 -36.781 2.922 1 72.94 319 LYS B N 1
ATOM 7251 C CA . LYS B 1 319 ? 2.479 -37.969 3.131 1 72.94 319 LYS B CA 1
ATOM 7252 C C . LYS B 1 319 ? 1.168 -37.625 3.834 1 72.94 319 LYS B C 1
ATOM 7254 O O . LYS B 1 319 ? 0.15 -38.281 3.615 1 72.94 319 LYS B O 1
ATOM 7259 N N . ASP B 1 320 ? 1.035 -36.719 4.762 1 66.25 320 ASP B N 1
ATOM 7260 C CA . ASP B 1 320 ? -0.159 -36.406 5.535 1 66.25 320 ASP B CA 1
ATOM 7261 C C . ASP B 1 320 ? -0.732 -35.062 5.129 1 66.25 320 ASP B C 1
ATOM 7263 O O . ASP B 1 320 ? 0.006 -34.062 4.996 1 66.25 320 ASP B O 1
ATOM 7267 N N . PRO B 1 321 ? -1.939 -35.156 4.91 1 61.84 321 PRO B N 1
ATOM 7268 C CA . PRO B 1 321 ? -3.037 -36.094 5.047 1 61.84 321 PRO B CA 1
ATOM 7269 C C . PRO B 1 321 ? -3.156 -37.031 3.848 1 61.84 321 PRO B C 1
ATOM 7271 O O . PRO B 1 321 ? -3.693 -38.156 3.973 1 61.84 321 PRO B O 1
ATOM 7274 N N . SER B 1 322 ? -2.738 -36.531 2.662 1 68.75 322 SER B N 1
ATOM 7275 C CA . SER B 1 322 ? -2.693 -37.375 1.479 1 68.75 322 SER B CA 1
ATOM 7276 C C . SER B 1 322 ? -1.343 -37.281 0.778 1 68.75 322 SER B C 1
ATOM 7278 O O . SER B 1 322 ? -0.607 -36.312 0.966 1 68.75 322 SER B O 1
ATOM 7280 N N . GLU B 1 323 ? -0.897 -38.312 0.22 1 77.31 323 GLU B N 1
ATOM 7281 C CA . GLU B 1 323 ? 0.386 -38.344 -0.476 1 77.31 323 GLU B CA 1
ATOM 7282 C C . GLU B 1 323 ? 0.398 -37.344 -1.634 1 77.31 323 GLU B C 1
ATOM 7284 O O . GLU B 1 323 ? -0.349 -37.5 -2.602 1 77.31 323 GLU B O 1
ATOM 7289 N N . LYS B 1 324 ? 1.058 -36.25 -1.377 1 83.19 324 LYS B N 1
ATOM 7290 C CA . LYS B 1 324 ? 1.175 -35.219 -2.404 1 83.19 324 LYS B CA 1
ATOM 7291 C C . LYS B 1 324 ? 2.637 -34.969 -2.746 1 83.19 324 LYS B C 1
ATOM 7293 O O . LYS B 1 324 ? 3.514 -35.062 -1.887 1 83.19 324 LYS B O 1
ATOM 7298 N N . THR B 1 325 ? 2.861 -34.75 -3.945 1 87.06 325 THR B N 1
ATOM 7299 C CA . THR B 1 325 ? 4.156 -34.281 -4.406 1 87.06 325 THR B CA 1
ATOM 7300 C C . THR B 1 325 ? 4.098 -32.781 -4.711 1 87.06 325 THR B C 1
ATOM 7302 O O . THR B 1 325 ? 3.336 -32.344 -5.574 1 87.06 325 THR B O 1
ATOM 7305 N N . LEU B 1 326 ? 4.887 -32.062 -3.932 1 88 326 LEU B N 1
ATOM 7306 C CA . LEU B 1 326 ? 4.848 -30.609 -4.059 1 88 326 LEU B CA 1
ATOM 7307 C C . LEU B 1 326 ? 6.164 -30.078 -4.605 1 88 326 LEU B C 1
ATOM 7309 O O . LEU B 1 326 ? 7.238 -30.547 -4.215 1 88 326 LEU B O 1
ATOM 7313 N N . LYS B 1 327 ? 6.027 -29.266 -5.555 1 88.94 327 LYS B N 1
ATOM 7314 C CA . LYS B 1 327 ? 7.176 -28.5 -6.047 1 88.94 327 LYS B CA 1
ATOM 7315 C C . LYS B 1 327 ? 7.227 -27.109 -5.43 1 88.94 327 LYS B C 1
ATOM 7317 O O . LYS B 1 327 ? 6.242 -26.375 -5.473 1 88.94 327 LYS B O 1
ATOM 7322 N N . ILE B 1 328 ? 8.344 -26.75 -4.898 1 88.31 328 ILE B N 1
ATOM 7323 C CA . ILE B 1 328 ? 8.461 -25.5 -4.145 1 88.31 328 ILE B CA 1
ATOM 7324 C C . ILE B 1 328 ? 9.438 -24.562 -4.844 1 88.31 328 ILE B C 1
ATOM 7326 O O . ILE B 1 328 ? 10.562 -24.969 -5.176 1 88.31 328 ILE B O 1
ATOM 7330 N N . TYR B 1 329 ? 8.961 -23.359 -5.07 1 85.5 329 TYR B N 1
ATOM 7331 C CA . TYR B 1 329 ? 9.789 -22.281 -5.605 1 85.5 329 TYR B CA 1
ATOM 7332 C C . TYR B 1 329 ? 10.086 -21.234 -4.535 1 85.5 329 TYR B C 1
ATOM 7334 O O . TYR B 1 329 ? 9.172 -20.766 -3.855 1 85.5 329 TYR B O 1
ATOM 7342 N N . THR B 1 330 ? 11.328 -20.906 -4.328 1 86.06 330 THR B N 1
ATOM 7343 C CA . THR B 1 330 ? 11.688 -19.938 -3.293 1 86.06 330 THR B CA 1
ATOM 7344 C C . THR B 1 330 ? 12.406 -18.734 -3.9 1 86.06 330 THR B C 1
ATOM 7346 O O . THR B 1 330 ? 13.289 -18.906 -4.75 1 86.06 330 THR B O 1
ATOM 7349 N N . ASN B 1 331 ? 11.969 -17.547 -3.496 1 82.62 331 ASN B N 1
ATOM 7350 C CA . ASN B 1 331 ? 12.586 -16.297 -3.932 1 82.62 331 ASN B CA 1
ATOM 7351 C C . ASN B 1 331 ? 12.805 -15.344 -2.762 1 82.62 331 ASN B C 1
ATOM 7353 O O . ASN B 1 331 ? 11.969 -15.266 -1.856 1 82.62 331 ASN B O 1
ATOM 7357 N N . LEU B 1 332 ? 13.867 -14.586 -2.861 1 85.25 332 LEU B N 1
ATOM 7358 C CA . LEU B 1 332 ? 14.164 -13.625 -1.803 1 85.25 332 LEU B CA 1
ATOM 7359 C C . LEU B 1 332 ? 13.352 -12.352 -1.988 1 85.25 332 LEU B C 1
ATOM 7361 O O . LEU B 1 332 ? 13.086 -11.938 -3.119 1 85.25 332 LEU B O 1
ATOM 7365 N N . ILE B 1 333 ? 12.906 -11.805 -0.847 1 80.06 333 ILE B N 1
ATOM 7366 C CA . ILE B 1 333 ? 12.242 -10.5 -0.83 1 80.06 333 ILE B CA 1
ATOM 7367 C C . ILE B 1 333 ? 13.234 -9.422 -0.418 1 80.06 333 ILE B C 1
ATOM 7369 O O . ILE B 1 333 ? 13.773 -9.453 0.692 1 80.06 333 ILE B O 1
ATOM 7373 N N . LYS B 1 334 ? 13.453 -8.516 -1.338 1 77.75 334 LYS B N 1
ATOM 7374 C CA . LYS B 1 334 ? 14.391 -7.434 -1.06 1 77.75 334 LYS B CA 1
ATOM 7375 C C . LYS B 1 334 ? 13.664 -6.121 -0.795 1 77.75 334 LYS B C 1
ATOM 7377 O O . LYS B 1 334 ? 12.531 -5.934 -1.244 1 77.75 334 LYS B O 1
ATOM 7382 N N . LEU B 1 335 ? 14.297 -5.289 -0.019 1 72.69 335 LEU B N 1
ATOM 7383 C CA . LEU B 1 335 ? 13.734 -3.977 0.294 1 72.69 335 LEU B CA 1
ATOM 7384 C C . LEU B 1 335 ? 13.789 -3.061 -0.924 1 72.69 335 LEU B C 1
ATOM 7386 O O . LEU B 1 335 ? 14.773 -3.051 -1.659 1 72.69 335 LEU B O 1
ATOM 7390 N N . GLU B 1 336 ? 12.703 -2.371 -1.124 1 67.44 336 GLU B N 1
ATOM 7391 C CA . GLU B 1 336 ? 12.594 -1.492 -2.285 1 67.44 336 GLU B CA 1
ATOM 7392 C C . GLU B 1 336 ? 13.727 -0.464 -2.305 1 67.44 336 GLU B C 1
ATOM 7394 O O . GLU B 1 336 ? 14.328 -0.214 -3.352 1 67.44 336 GLU B O 1
ATOM 7399 N N . ASN B 1 337 ? 13.961 0.19 -1.144 1 66.62 337 ASN B N 1
ATOM 7400 C CA . ASN B 1 337 ? 14.922 1.289 -1.069 1 66.62 337 ASN B CA 1
ATOM 7401 C C . ASN B 1 337 ? 16.359 0.777 -0.967 1 66.62 337 ASN B C 1
ATOM 7403 O O . ASN B 1 337 ? 17.312 1.533 -1.174 1 66.62 337 ASN B O 1
ATOM 7407 N N . ASP B 1 338 ? 16.516 -0.511 -0.595 1 73.25 338 ASP B N 1
ATOM 7408 C CA . ASP B 1 338 ? 17.828 -1.134 -0.462 1 73.25 338 ASP B CA 1
ATOM 7409 C C . ASP B 1 338 ? 17.812 -2.58 -0.95 1 73.25 338 ASP B C 1
ATOM 7411 O O . ASP B 1 338 ? 17.5 -3.494 -0.181 1 73.25 338 ASP B O 1
ATOM 7415 N N . PRO B 1 339 ? 18.156 -2.76 -2.156 1 71.81 339 PRO B N 1
ATOM 7416 C CA . PRO B 1 339 ? 18.094 -4.109 -2.725 1 71.81 339 PRO B CA 1
ATOM 7417 C C . PRO B 1 339 ? 19.078 -5.074 -2.072 1 71.81 339 PRO B C 1
ATOM 7419 O O . PRO B 1 339 ? 18.969 -6.289 -2.258 1 71.81 339 PRO B O 1
ATOM 7422 N N . THR B 1 340 ? 19.922 -4.594 -1.23 1 75.62 340 THR B N 1
ATOM 7423 C CA . THR B 1 340 ? 20.906 -5.449 -0.579 1 75.62 340 THR B CA 1
ATOM 7424 C C . THR B 1 340 ? 20.328 -6.059 0.696 1 75.62 340 THR B C 1
ATOM 7426 O O . THR B 1 340 ? 20.859 -7.047 1.211 1 75.62 340 THR B O 1
ATOM 7429 N N . LYS B 1 341 ? 19.312 -5.441 1.104 1 79.5 341 LYS B N 1
ATOM 7430 C CA . LYS B 1 341 ? 18.734 -5.926 2.352 1 79.5 341 LYS B CA 1
ATOM 7431 C C . LYS B 1 341 ? 17.547 -6.855 2.084 1 79.5 341 LYS B C 1
ATOM 7433 O O . LYS B 1 341 ? 16.609 -6.484 1.386 1 79.5 341 LYS B O 1
ATOM 7438 N N . THR B 1 342 ? 17.703 -8.07 2.572 1 80.94 342 THR B N 1
ATOM 7439 C CA . THR B 1 342 ? 16.641 -9.07 2.439 1 80.94 342 THR B CA 1
ATOM 7440 C C . THR B 1 342 ? 15.703 -9.016 3.635 1 80.94 342 THR B C 1
ATOM 7442 O O . THR B 1 342 ? 16.141 -9.031 4.785 1 80.94 342 THR B O 1
ATOM 7445 N N . ILE B 1 343 ? 14.438 -8.852 3.355 1 78.62 343 ILE B N 1
ATOM 7446 C CA . ILE B 1 343 ? 13.461 -8.727 4.438 1 78.62 343 ILE B CA 1
ATOM 7447 C C . ILE B 1 343 ? 12.758 -10.07 4.645 1 78.62 343 ILE B C 1
ATOM 7449 O O . ILE B 1 343 ? 12.078 -10.266 5.656 1 78.62 343 ILE B O 1
ATOM 7453 N N . GLY B 1 344 ? 12.906 -10.922 3.65 1 86.88 344 GLY B N 1
ATOM 7454 C CA . GLY B 1 344 ? 12.25 -12.211 3.803 1 86.88 344 GLY B CA 1
ATOM 7455 C C . GLY B 1 344 ? 12.336 -13.078 2.559 1 86.88 344 GLY B C 1
ATOM 7456 O O . GLY B 1 344 ? 13.18 -12.844 1.692 1 86.88 344 GLY B O 1
ATOM 7457 N N . LEU B 1 345 ? 11.578 -14.164 2.652 1 88.56 345 LEU B N 1
ATOM 7458 C CA . LEU B 1 345 ? 11.562 -15.141 1.572 1 88.56 345 LEU B CA 1
ATOM 7459 C C . LEU B 1 345 ? 10.133 -15.555 1.234 1 88.56 345 LEU B C 1
ATOM 7461 O O . LEU B 1 345 ? 9.312 -15.75 2.131 1 88.56 345 LEU B O 1
ATOM 7465 N N . VAL B 1 346 ? 9.914 -15.633 -0.085 1 88.19 346 VAL B N 1
ATOM 7466 C CA . VAL B 1 346 ? 8.602 -16.094 -0.533 1 88.19 346 VAL B CA 1
ATOM 7467 C C . VAL B 1 346 ? 8.711 -17.484 -1.149 1 88.19 346 VAL B C 1
ATOM 7469 O O . VAL B 1 346 ? 9.648 -17.75 -1.902 1 88.19 346 VAL B O 1
ATOM 7472 N N . THR B 1 347 ? 7.801 -18.312 -0.708 1 88.06 347 THR B N 1
ATOM 7473 C CA . THR B 1 347 ? 7.742 -19.656 -1.241 1 88.06 347 THR B CA 1
ATOM 7474 C C . THR B 1 347 ? 6.434 -19.891 -1.992 1 88.06 347 THR B C 1
ATOM 7476 O O . THR B 1 347 ? 5.355 -19.578 -1.479 1 88.06 347 THR B O 1
ATOM 7479 N N . LEU B 1 348 ? 6.566 -20.359 -3.188 1 88.25 348 LEU B N 1
ATOM 7480 C CA . LEU B 1 348 ? 5.422 -20.781 -3.99 1 88.25 348 LEU B CA 1
ATOM 7481 C C . LEU B 1 348 ? 5.363 -22.297 -4.098 1 88.25 348 LEU B C 1
ATOM 7483 O O . LEU B 1 348 ? 6.375 -22.938 -4.395 1 88.25 348 LEU B O 1
ATOM 7487 N N . ILE B 1 349 ? 4.219 -22.797 -3.846 1 88.06 349 ILE B N 1
ATOM 7488 C CA . ILE B 1 349 ? 4.055 -24.234 -3.834 1 88.06 349 ILE B CA 1
ATOM 7489 C C . ILE B 1 349 ? 3.129 -24.672 -4.969 1 88.06 349 ILE B C 1
ATOM 7491 O O . ILE B 1 349 ? 2.072 -24.062 -5.176 1 88.06 349 ILE B O 1
ATOM 7495 N N . GLU B 1 350 ? 3.578 -25.641 -5.68 1 84.06 350 GLU B N 1
ATOM 7496 C CA . GLU B 1 350 ? 2.781 -26.219 -6.754 1 84.06 350 GLU B CA 1
ATOM 7497 C C . GLU B 1 350 ? 2.514 -27.703 -6.508 1 84.06 350 GLU B C 1
ATOM 7499 O O . GLU B 1 350 ? 3.445 -28.484 -6.285 1 84.06 350 GLU B O 1
ATOM 7504 N N . ASP B 1 351 ? 1.255 -28.078 -6.602 1 83.25 351 ASP B N 1
ATOM 7505 C CA . ASP B 1 351 ? 0.882 -29.469 -6.465 1 83.25 351 ASP B CA 1
ATOM 7506 C C . ASP B 1 351 ? 1.057 -30.219 -7.785 1 83.25 351 ASP B C 1
ATOM 7508 O O . ASP B 1 351 ? 0.254 -30.062 -8.703 1 83.25 351 ASP B O 1
ATOM 7512 N N . ILE B 1 352 ? 2.107 -31 -7.77 1 81.44 352 ILE B N 1
ATOM 7513 C CA . ILE B 1 352 ? 2.379 -31.719 -9.008 1 81.44 352 ILE B CA 1
ATOM 7514 C C . ILE B 1 352 ? 2.059 -33.219 -8.828 1 81.44 352 ILE B C 1
ATOM 7516 O O . ILE B 1 352 ? 2.635 -34.062 -9.5 1 81.44 352 ILE B O 1
ATOM 7520 N N . THR B 1 353 ? 1.221 -33.438 -7.934 1 82.19 353 THR B N 1
ATOM 7521 C CA . THR B 1 353 ? 0.873 -34.844 -7.609 1 82.19 353 THR B CA 1
ATOM 7522 C C . THR B 1 353 ? 0.315 -35.562 -8.828 1 82.19 353 THR B C 1
ATOM 7524 O O . THR B 1 353 ? 0.739 -36.656 -9.148 1 82.19 353 THR B O 1
ATOM 7527 N N . GLU B 1 354 ? -0.57 -34.906 -9.461 1 73.38 354 GLU B N 1
ATOM 7528 C CA . GLU B 1 354 ? -1.229 -35.531 -10.602 1 73.38 354 GLU B CA 1
ATOM 7529 C C . GLU B 1 354 ? -0.249 -35.781 -11.75 1 73.38 354 GLU B C 1
ATOM 7531 O O . GLU B 1 354 ? -0.318 -36.781 -12.438 1 73.38 354 GLU B O 1
ATOM 7536 N N . ILE B 1 355 ? 0.591 -34.812 -11.836 1 73.69 355 ILE B N 1
ATOM 7537 C CA . ILE B 1 355 ? 1.591 -34.938 -12.891 1 73.69 355 ILE B CA 1
ATOM 7538 C C . ILE B 1 355 ? 2.496 -36.125 -12.625 1 73.69 355 ILE B C 1
ATOM 7540 O O . ILE B 1 355 ? 2.773 -36.906 -13.531 1 73.69 355 ILE B O 1
ATOM 7544 N N . ARG B 1 356 ? 2.932 -36.25 -11.469 1 77.81 356 ARG B N 1
ATOM 7545 C CA . ARG B 1 356 ? 3.834 -37.312 -11.102 1 77.81 356 ARG B CA 1
ATOM 7546 C C . ARG B 1 356 ? 3.119 -38.656 -11.156 1 7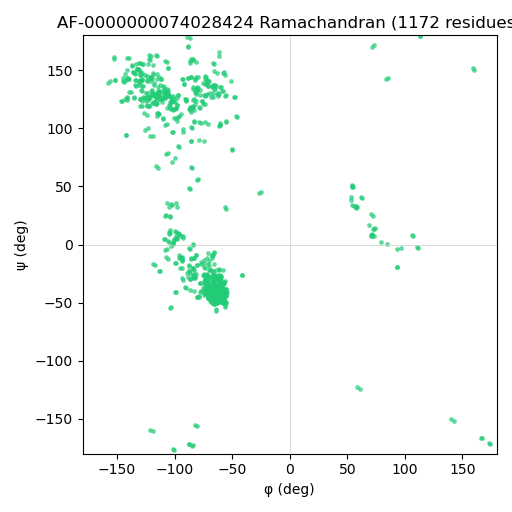7.81 356 ARG B C 1
ATOM 7548 O O . ARG B 1 356 ? 3.713 -39.688 -11.539 1 77.81 356 ARG B O 1
ATOM 7555 N N . LYS B 1 357 ? 1.892 -38.656 -10.773 1 73 357 LYS B N 1
ATOM 7556 C CA . LYS B 1 357 ? 1.097 -39.875 -10.852 1 73 357 LYS B CA 1
ATOM 7557 C C . LYS B 1 357 ? 0.933 -40.344 -12.297 1 73 357 LYS B C 1
ATOM 7559 O O . LYS B 1 357 ? 1.047 -41.531 -12.594 1 73 357 LYS B O 1
ATOM 7564 N N . LEU B 1 358 ? 0.681 -39.375 -13.109 1 68.5 358 LEU B N 1
ATOM 7565 C CA . LEU B 1 358 ? 0.515 -39.719 -14.523 1 68.5 358 LEU B CA 1
ATOM 7566 C C . LEU B 1 358 ? 1.812 -40.25 -15.109 1 68.5 358 LEU B C 1
ATOM 7568 O O . LEU B 1 358 ? 1.789 -41.188 -15.914 1 68.5 358 LEU B O 1
ATOM 7572 N N . GLU B 1 359 ? 2.846 -39.719 -14.672 1 71.25 359 GLU B N 1
ATOM 7573 C CA . GLU B 1 359 ? 4.152 -40.188 -15.125 1 71.25 359 GLU B CA 1
ATOM 7574 C C . GLU B 1 359 ? 4.414 -41.625 -14.664 1 71.25 359 GLU B C 1
ATOM 7576 O O . GLU B 1 359 ? 4.914 -42.438 -15.43 1 71.25 359 GLU B O 1
ATOM 7581 N N . LYS B 1 360 ? 4.074 -41.844 -13.484 1 70.69 360 LYS B N 1
ATOM 7582 C CA . LYS B 1 360 ? 4.27 -43.188 -12.922 1 70.69 360 LYS B CA 1
ATOM 7583 C C . LYS B 1 360 ? 3.352 -44.188 -13.594 1 70.69 360 LYS B C 1
ATOM 7585 O O . LYS B 1 360 ? 3.77 -45.312 -13.883 1 70.69 360 LYS B O 1
ATOM 7590 N N . MET B 1 361 ? 2.141 -43.844 -13.734 1 65.12 361 MET B N 1
ATOM 7591 C CA . MET B 1 361 ? 1.188 -44.719 -14.414 1 65.12 361 MET B CA 1
ATOM 7592 C C . MET B 1 361 ? 1.688 -45.094 -15.805 1 65.12 361 MET B C 1
ATOM 7594 O O . MET B 1 361 ? 1.547 -46.219 -16.234 1 65.12 361 MET B O 1
ATOM 7598 N N . ARG B 1 362 ? 2.188 -44.125 -16.344 1 66.94 362 ARG B N 1
ATOM 7599 C CA . ARG B 1 362 ? 2.738 -44.375 -17.672 1 66.94 362 ARG B CA 1
ATOM 7600 C C . ARG B 1 362 ? 3.871 -45.375 -17.609 1 66.94 362 ARG B C 1
ATOM 7602 O O . ARG B 1 362 ? 3.91 -46.312 -18.406 1 66.94 362 ARG B O 1
ATOM 7609 N N . SER B 1 363 ? 4.672 -45.188 -16.703 1 68.5 363 SER B N 1
ATOM 7610 C CA . SER B 1 363 ? 5.812 -46.094 -16.547 1 68.5 363 SER B CA 1
ATOM 7611 C C . SER B 1 363 ? 5.367 -47.5 -16.172 1 68.5 363 SER B C 1
ATOM 7613 O O . SER B 1 363 ? 5.875 -48.5 -16.719 1 68.5 363 SER B O 1
ATOM 7615 N N . ASP B 1 364 ? 4.422 -47.594 -15.289 1 69.62 364 ASP B N 1
ATOM 7616 C CA . ASP B 1 364 ? 3.912 -48.875 -14.844 1 69.62 364 ASP B CA 1
ATOM 7617 C C . ASP B 1 364 ? 3.186 -49.594 -15.977 1 69.62 364 ASP B C 1
ATOM 7619 O O . ASP B 1 364 ? 3.303 -50.812 -16.109 1 69.62 364 ASP B O 1
ATOM 7623 N N . PHE B 1 365 ? 2.443 -48.844 -16.703 1 69.75 365 PHE B N 1
ATOM 7624 C CA . PHE B 1 365 ? 1.688 -49.406 -17.812 1 69.75 365 PHE B CA 1
ATOM 7625 C C . PHE B 1 365 ? 2.621 -50.062 -18.828 1 69.75 365 PHE B C 1
ATOM 7627 O O . PHE B 1 365 ? 2.4 -51.188 -19.25 1 69.75 365 PHE B O 1
ATOM 7634 N N . VAL B 1 366 ? 3.6 -49.344 -19.094 1 70.06 366 VAL B N 1
ATOM 7635 C CA . VAL B 1 366 ? 4.551 -49.812 -20.094 1 70.06 366 VAL B CA 1
ATOM 7636 C C . VAL B 1 366 ? 5.234 -51.094 -19.578 1 70.06 366 VAL B C 1
ATOM 7638 O O . VAL B 1 366 ? 5.402 -52.062 -20.328 1 70.06 366 VAL B O 1
ATOM 7641 N N . ALA B 1 367 ? 5.617 -51.094 -18.328 1 69.62 367 ALA B N 1
ATOM 7642 C CA . ALA B 1 367 ? 6.301 -52.25 -17.734 1 69.62 367 ALA B CA 1
ATOM 7643 C C . ALA B 1 367 ? 5.391 -53.469 -17.688 1 69.62 367 ALA B C 1
ATOM 7645 O O . ALA B 1 367 ? 5.812 -54.562 -18.062 1 69.62 367 ALA B O 1
ATOM 7646 N N . ASN B 1 368 ? 4.199 -53.25 -17.359 1 70.44 368 ASN B N 1
ATOM 7647 C CA . ASN B 1 368 ? 3.25 -54.375 -17.25 1 70.44 368 ASN B CA 1
ATOM 7648 C C . ASN B 1 368 ? 2.891 -54.938 -18.609 1 70.44 368 ASN B C 1
ATOM 7650 O O . ASN B 1 368 ? 2.809 -56.156 -18.766 1 70.44 368 ASN B O 1
ATOM 7654 N N . VAL B 1 369 ? 2.594 -54.062 -19.531 1 72.25 369 VAL B N 1
ATOM 7655 C CA . VAL B 1 369 ? 2.275 -54.5 -20.891 1 72.25 369 VAL B CA 1
ATOM 7656 C C . VAL B 1 369 ? 3.412 -55.344 -21.422 1 72.25 369 VAL B C 1
ATOM 7658 O O . VAL B 1 369 ? 3.174 -56.438 -21.984 1 72.25 369 VAL B O 1
ATOM 7661 N N . SER B 1 370 ? 4.609 -54.875 -21.172 1 71.44 370 SER B N 1
ATOM 7662 C CA . SER B 1 370 ? 5.773 -55.594 -21.672 1 71.44 370 SER B CA 1
ATOM 7663 C C . SER B 1 370 ? 5.875 -57 -21.047 1 71.44 370 SER B C 1
ATOM 7665 O O . SER B 1 370 ? 6.148 -57.969 -21.75 1 71.44 370 SER B O 1
ATOM 7667 N N . HIS B 1 371 ? 5.684 -57.094 -19.828 1 72.81 371 HIS B N 1
ATOM 7668 C CA . HIS B 1 371 ? 5.777 -58.375 -19.109 1 72.81 371 HIS B CA 1
ATOM 7669 C C . HIS B 1 371 ? 4.691 -59.344 -19.578 1 72.81 371 HIS B C 1
ATOM 7671 O O . HIS B 1 371 ? 4.961 -60.531 -19.797 1 72.81 371 HIS B O 1
ATOM 7677 N N . GLU B 1 372 ? 3.502 -58.875 -19.734 1 73.56 372 GLU B N 1
ATOM 7678 C CA . GLU B 1 372 ? 2.365 -59.719 -20.078 1 73.56 372 GLU B CA 1
ATOM 7679 C C . GLU B 1 372 ? 2.461 -60.188 -21.531 1 73.56 372 GLU B C 1
ATOM 7681 O O . GLU B 1 372 ? 1.988 -61.281 -21.875 1 73.56 372 GLU B O 1
ATOM 7686 N N . LEU B 1 373 ? 3.121 -59.406 -22.281 1 76.12 373 LEU B N 1
ATOM 7687 C CA . LEU B 1 373 ? 3.291 -59.781 -23.688 1 76.12 373 LEU B CA 1
ATOM 7688 C C . LEU B 1 373 ? 4.441 -60.75 -23.844 1 76.12 373 LEU B C 1
ATOM 7690 O O . LEU B 1 373 ? 4.402 -61.625 -24.719 1 76.12 373 LEU B O 1
ATOM 7694 N N . LYS B 1 374 ? 5.426 -60.781 -22.969 1 76.06 374 LYS B N 1
ATOM 7695 C CA . LYS B 1 374 ? 6.621 -61.625 -23.078 1 76.06 374 LYS B CA 1
ATOM 7696 C C . LYS B 1 374 ? 6.297 -63.094 -22.797 1 76.06 374 LYS B C 1
ATOM 7698 O O . LYS B 1 374 ? 6.844 -63.969 -23.453 1 76.06 374 LYS B O 1
ATOM 7703 N N . THR B 1 375 ? 5.441 -63.312 -21.906 1 76.88 375 THR B N 1
ATOM 7704 C CA . THR B 1 375 ? 5.145 -64.688 -21.469 1 76.88 375 THR B CA 1
ATOM 7705 C C . THR B 1 375 ? 4.539 -65.5 -22.609 1 76.88 375 THR B C 1
ATOM 7707 O O . THR B 1 375 ? 5.059 -66.562 -22.969 1 76.88 375 THR B O 1
ATOM 7710 N N . PRO B 1 376 ? 3.41 -65.062 -23.25 1 79.94 376 PRO B N 1
ATOM 7711 C CA . PRO B 1 376 ? 2.877 -65.875 -24.375 1 79.94 376 PRO B CA 1
ATOM 7712 C C . PRO B 1 376 ? 3.848 -65.938 -25.547 1 79.94 376 PRO B C 1
ATOM 7714 O O . PRO B 1 376 ? 3.91 -66.938 -26.234 1 79.94 376 PRO B O 1
ATOM 7717 N N . LEU B 1 377 ? 4.562 -65 -25.656 1 81.69 377 LEU B N 1
ATOM 7718 C CA . LEU B 1 377 ? 5.5 -65 -26.766 1 81.69 377 LEU B CA 1
ATOM 7719 C C . LEU B 1 377 ? 6.594 -66.062 -26.578 1 81.69 377 LEU B C 1
ATOM 7721 O O . LEU B 1 377 ? 6.988 -66.688 -27.547 1 81.69 377 LEU B O 1
ATOM 7725 N N . THR B 1 378 ? 7.113 -66.188 -25.406 1 81.44 378 THR B N 1
ATOM 7726 C CA . THR B 1 378 ? 8.117 -67.188 -25.094 1 81.44 378 THR B CA 1
ATOM 7727 C C . THR B 1 378 ? 7.562 -68.562 -25.328 1 81.44 378 THR B C 1
ATOM 7729 O O . THR B 1 378 ? 8.266 -69.5 -25.812 1 81.44 378 THR B O 1
ATOM 7732 N N . SER B 1 379 ? 6.359 -68.75 -24.953 1 81.88 379 SER B N 1
ATOM 7733 C CA . SER B 1 379 ? 5.691 -70.062 -25.172 1 81.88 379 SER B CA 1
ATOM 7734 C C . SER B 1 379 ? 5.602 -70.375 -26.656 1 81.88 379 SER B C 1
ATOM 7736 O O . SER B 1 379 ? 5.965 -71.5 -27.078 1 81.88 379 SER B O 1
ATOM 7738 N N . ILE B 1 380 ? 5.172 -69.438 -27.391 1 83.81 380 ILE B N 1
ATOM 7739 C CA . ILE B 1 380 ? 5.043 -69.625 -28.828 1 83.81 380 ILE B CA 1
ATOM 7740 C C . ILE B 1 380 ? 6.406 -69.938 -29.422 1 83.81 380 ILE B C 1
ATOM 7742 O O . ILE B 1 380 ? 6.543 -70.938 -30.188 1 83.81 380 ILE B O 1
ATOM 7746 N N . SER B 1 381 ? 7.387 -69.25 -29.047 1 84.81 381 SER B N 1
ATOM 7747 C CA . SER B 1 381 ? 8.742 -69.438 -29.562 1 84.81 381 SER B CA 1
ATOM 7748 C C . SER B 1 381 ? 9.266 -70.812 -29.234 1 84.81 381 SER B C 1
ATOM 7750 O O . SER B 1 381 ? 9.859 -71.5 -30.078 1 84.81 381 SER B O 1
ATOM 7752 N N . GLY B 1 382 ? 9.07 -71.25 -28.078 1 83.94 382 GLY B N 1
ATOM 7753 C CA . GLY B 1 382 ? 9.516 -72.562 -27.641 1 83.94 382 GLY B CA 1
ATOM 7754 C C . GLY B 1 382 ? 8.891 -73.688 -28.438 1 83.94 382 GLY B C 1
ATOM 7755 O O . GLY B 1 382 ? 9.586 -74.625 -28.875 1 83.94 382 GLY B O 1
ATOM 7756 N N . PHE B 1 383 ? 7.648 -73.562 -28.672 1 85.88 383 PHE B N 1
ATOM 7757 C CA . PHE B 1 383 ? 6.934 -74.625 -29.359 1 85.88 383 PHE B CA 1
ATOM 7758 C C . PHE B 1 383 ? 7.25 -74.625 -30.859 1 85.88 383 PHE B C 1
ATOM 7760 O O . PHE B 1 383 ? 7.348 -75.688 -31.484 1 85.88 383 PHE B O 1
ATOM 7767 N N . VAL B 1 384 ? 7.371 -73.5 -31.359 1 85.06 384 VAL B N 1
ATOM 7768 C CA . VAL B 1 384 ? 7.719 -73.438 -32.781 1 85.06 384 VAL B CA 1
ATOM 7769 C C . VAL B 1 384 ? 9.109 -74 -33 1 85.06 384 VAL B C 1
ATOM 7771 O O . VAL B 1 384 ? 9.32 -74.75 -33.969 1 85.06 384 VAL B O 1
ATOM 7774 N N . GLU B 1 385 ? 10.008 -73.688 -32.094 1 84.38 385 GLU B N 1
ATOM 7775 C CA . GLU B 1 385 ? 11.367 -74.25 -32.219 1 84.38 385 GLU B CA 1
ATOM 7776 C C . GLU B 1 385 ? 11.375 -75.75 -32.125 1 84.38 385 GLU B C 1
ATOM 7778 O O . GLU B 1 385 ? 12.102 -76.438 -32.875 1 84.38 385 GLU B O 1
ATOM 7783 N N . THR B 1 386 ? 10.562 -76.312 -31.297 1 84.94 386 THR B N 1
ATOM 7784 C CA . THR B 1 386 ? 10.469 -77.75 -31.125 1 84.94 386 THR B CA 1
ATOM 7785 C C . THR B 1 386 ? 9.883 -78.375 -32.375 1 84.94 386 THR B C 1
ATOM 7787 O O . THR B 1 386 ? 10.344 -79.438 -32.781 1 84.94 386 THR B O 1
ATOM 7790 N N . LEU B 1 387 ? 8.992 -77.812 -33 1 85.19 387 LEU B N 1
ATOM 7791 C CA . LEU B 1 387 ? 8.367 -78.312 -34.188 1 85.19 387 LEU B CA 1
ATOM 7792 C C . LEU B 1 387 ? 9.336 -78.25 -35.375 1 85.19 387 LEU B C 1
ATOM 7794 O O . LEU B 1 387 ? 9.359 -79.188 -36.188 1 85.19 387 LEU B O 1
ATOM 7798 N N . LYS B 1 388 ? 10.086 -77.25 -35.375 1 82.12 388 LYS B N 1
ATOM 7799 C CA . LYS B 1 388 ? 11.039 -77.062 -36.469 1 82.12 388 LYS B CA 1
ATOM 7800 C C . LYS B 1 388 ? 12.195 -78.062 -36.344 1 82.12 388 LYS B C 1
ATOM 7802 O O . LYS B 1 388 ? 12.758 -78.438 -37.375 1 82.12 388 LYS B O 1
ATOM 7807 N N . SER B 1 389 ? 12.523 -78.438 -35.219 1 79.12 389 SER B N 1
ATOM 7808 C CA . SER B 1 389 ? 13.664 -79.312 -35 1 79.12 389 SER B CA 1
ATOM 7809 C C . SER B 1 389 ? 13.367 -80.688 -35.5 1 79.12 389 SER B C 1
ATOM 7811 O O . SER B 1 389 ? 14.289 -81.5 -35.688 1 79.12 389 SER B O 1
ATOM 7813 N N . GLY B 1 390 ? 12.156 -81 -35.906 1 71.75 390 GLY B N 1
ATOM 7814 C CA . GLY B 1 390 ? 11.797 -82.312 -36.406 1 71.75 390 GLY B CA 1
ATOM 7815 C C . GLY B 1 390 ? 11.758 -83.375 -35.344 1 71.75 390 GLY B C 1
ATOM 7816 O O . GLY B 1 390 ? 11.727 -84.562 -35.656 1 71.75 390 GLY B O 1
ATOM 7817 N N . ALA B 1 391 ? 11.875 -83 -34.219 1 64.44 391 ALA B N 1
ATOM 7818 C CA . ALA B 1 391 ? 12 -83.938 -33.125 1 64.44 391 ALA B CA 1
ATOM 7819 C C . ALA B 1 391 ? 10.68 -84.688 -32.875 1 64.44 391 ALA B C 1
ATOM 7821 O O . ALA B 1 391 ? 10.648 -85.688 -32.188 1 64.44 391 ALA B O 1
ATOM 7822 N N . ILE B 1 392 ? 9.633 -84.125 -33.5 1 68.56 392 ILE B N 1
ATOM 7823 C CA . ILE B 1 392 ? 8.336 -84.688 -33.156 1 68.56 392 ILE B CA 1
ATOM 7824 C C . ILE B 1 392 ? 7.812 -85.5 -34.344 1 68.56 392 ILE B C 1
ATOM 7826 O O . ILE B 1 392 ? 7.488 -84.938 -35.406 1 68.56 392 ILE B O 1
ATOM 7830 N N . GLU B 1 393 ? 7.938 -86.688 -34.188 1 70.69 393 GLU B N 1
ATOM 7831 C CA . GLU B 1 393 ? 7.469 -87.625 -35.219 1 70.69 393 GLU B CA 1
ATOM 7832 C C . GLU B 1 393 ? 5.973 -87.875 -35.094 1 70.69 393 GLU B C 1
ATOM 7834 O O . GLU B 1 393 ? 5.289 -88.125 -36.094 1 70.69 393 GLU B O 1
ATOM 7839 N N . ASP B 1 394 ? 5.496 -87.75 -33.875 1 80.94 394 ASP B N 1
ATOM 7840 C CA . ASP B 1 394 ? 4.105 -88.062 -33.594 1 80.94 394 ASP B CA 1
ATOM 7841 C C . ASP B 1 394 ? 3.172 -86.938 -34.031 1 80.94 394 ASP B C 1
ATOM 7843 O O . ASP B 1 394 ? 3.301 -85.812 -33.562 1 80.94 394 ASP B O 1
ATOM 7847 N N . GLU B 1 395 ? 2.357 -87.25 -34.906 1 79.69 395 GLU B N 1
ATOM 7848 C CA . GLU B 1 395 ? 1.413 -86.312 -35.469 1 79.69 395 GLU B CA 1
ATOM 7849 C C . GLU B 1 395 ? 0.486 -85.75 -34.375 1 79.69 395 GLU B C 1
ATOM 7851 O O . GLU B 1 395 ? 0.096 -84.562 -34.438 1 79.69 395 GLU B O 1
ATOM 7856 N N . GLU B 1 396 ? 0.271 -86.562 -33.469 1 83.38 396 GLU B N 1
ATOM 7857 C CA . GLU B 1 396 ? -0.608 -86.062 -32.375 1 83.38 396 GLU B CA 1
ATOM 7858 C C . GLU B 1 396 ? 0.064 -85 -31.531 1 83.38 396 GLU B C 1
ATOM 7860 O O . GLU B 1 396 ? -0.574 -84.062 -31.141 1 83.38 396 GLU B O 1
ATOM 7865 N N . VAL B 1 397 ? 1.309 -85.188 -31.359 1 86.12 397 VAL B N 1
ATOM 7866 C CA . VAL B 1 397 ? 2.072 -84.25 -30.562 1 86.12 397 VAL B CA 1
ATOM 7867 C C . VAL B 1 397 ? 2.236 -82.938 -31.359 1 86.12 397 VAL B C 1
ATOM 7869 O O . VAL B 1 397 ? 2.119 -81.875 -30.781 1 86.12 397 VAL B O 1
ATOM 7872 N N . LYS B 1 398 ? 2.443 -83.062 -32.562 1 84.69 398 LYS B N 1
ATOM 7873 C CA . LYS B 1 398 ? 2.568 -81.875 -33.438 1 84.69 398 LYS B CA 1
ATOM 7874 C C . LYS B 1 398 ? 1.286 -81.062 -33.406 1 84.69 398 LYS B C 1
ATOM 7876 O O . LYS B 1 398 ? 1.335 -79.812 -33.312 1 84.69 398 LYS B O 1
ATOM 7881 N N . ASN B 1 399 ? 0.235 -81.75 -33.5 1 84.31 399 ASN B N 1
ATOM 7882 C CA . ASN B 1 399 ? -1.055 -81.062 -33.469 1 84.31 399 ASN B CA 1
ATOM 7883 C C . ASN B 1 399 ? -1.329 -80.438 -32.125 1 84.31 399 ASN B C 1
ATOM 7885 O O . ASN B 1 399 ? -1.91 -79.312 -32.094 1 84.31 399 ASN B O 1
ATOM 7889 N N . ARG B 1 400 ? -0.87 -81 -31.125 1 86.88 400 ARG B N 1
ATOM 7890 C CA . ARG B 1 400 ? -1.026 -80.438 -29.797 1 86.88 400 ARG B CA 1
ATOM 7891 C C . ARG B 1 400 ? -0.217 -79.125 -29.672 1 86.88 400 ARG B C 1
ATOM 7893 O O . ARG B 1 400 ? -0.69 -78.188 -29.094 1 86.88 400 ARG B O 1
ATOM 7900 N N . PHE B 1 401 ? 0.918 -79.188 -30.219 1 86.06 401 PHE B N 1
ATOM 7901 C CA . PHE B 1 401 ? 1.775 -78 -30.172 1 86.06 401 PHE B CA 1
ATOM 7902 C C . PHE B 1 401 ? 1.179 -76.875 -30.984 1 86.06 401 PHE B C 1
ATOM 7904 O O . PHE B 1 401 ? 1.207 -75.75 -30.562 1 86.06 401 PHE B O 1
ATOM 7911 N N . LEU B 1 402 ? 0.662 -77.25 -32.062 1 86.31 402 LEU B N 1
ATOM 7912 C CA . LEU B 1 402 ? 0.022 -76.188 -32.906 1 86.31 402 LEU B CA 1
ATOM 7913 C C . LEU B 1 402 ? -1.194 -75.625 -32.219 1 86.31 402 LEU B C 1
ATOM 7915 O O . LEU B 1 402 ? -1.461 -74.438 -32.344 1 86.31 402 LEU B O 1
ATOM 7919 N N . ASP B 1 403 ? -1.809 -76.438 -31.484 1 86.94 403 ASP B N 1
ATOM 7920 C CA . ASP B 1 403 ? -2.951 -75.938 -30.719 1 86.94 403 ASP B CA 1
ATOM 7921 C C . ASP B 1 403 ? -2.516 -74.938 -29.656 1 86.94 403 ASP B C 1
ATOM 7923 O O . ASP B 1 403 ? -3.176 -73.938 -29.438 1 86.94 403 ASP B O 1
ATOM 7927 N N . ILE B 1 404 ? -1.481 -75.25 -29.047 1 85.38 404 ILE B N 1
ATOM 7928 C CA . ILE B 1 404 ? -0.967 -74.375 -28 1 85.38 404 ILE B CA 1
ATOM 7929 C C . ILE B 1 404 ? -0.544 -73 -28.594 1 85.38 404 ILE B C 1
ATOM 7931 O O . ILE B 1 404 ? -0.865 -72 -28.047 1 85.38 404 ILE B O 1
ATOM 7935 N N . ILE B 1 405 ? 0.162 -73.125 -29.672 1 86.75 405 ILE B N 1
ATOM 7936 C CA . ILE B 1 405 ? 0.604 -71.875 -30.359 1 86.75 405 ILE B CA 1
ATOM 7937 C C . ILE B 1 405 ? -0.608 -71.062 -30.75 1 86.75 405 ILE B C 1
ATOM 7939 O O . ILE B 1 405 ? -0.599 -69.812 -30.578 1 86.75 405 ILE B O 1
ATOM 7943 N N . ASP B 1 406 ? -1.562 -71.75 -31.219 1 86.56 406 ASP B N 1
ATOM 7944 C CA . ASP B 1 406 ? -2.787 -71.062 -31.625 1 86.56 406 ASP B CA 1
ATOM 7945 C C . ASP B 1 406 ? -3.453 -70.375 -30.438 1 86.56 406 ASP B C 1
ATOM 7947 O O . ASP B 1 406 ? -3.84 -69.188 -30.531 1 86.56 406 ASP B O 1
ATOM 7951 N N . ILE B 1 407 ? -3.529 -71 -29.375 1 84.56 407 ILE B N 1
ATOM 7952 C CA . ILE B 1 407 ? -4.152 -70.5 -28.172 1 84.56 407 ILE B CA 1
ATOM 7953 C C . ILE B 1 407 ? -3.367 -69.25 -27.672 1 84.56 407 ILE B C 1
ATOM 7955 O O . ILE B 1 407 ? -3.953 -68.25 -27.328 1 84.56 407 ILE B O 1
ATOM 7959 N N . GLU B 1 408 ? -2.09 -69.375 -27.672 1 84.62 408 GLU B N 1
ATOM 7960 C CA . GLU B 1 408 ? -1.24 -68.312 -27.172 1 84.62 408 GLU B CA 1
ATOM 7961 C C . GLU B 1 408 ? -1.284 -67.125 -28.109 1 84.62 408 GLU B C 1
ATOM 7963 O O . GLU B 1 408 ? -1.199 -65.938 -27.672 1 84.62 408 GLU B O 1
ATOM 7968 N N . THR B 1 409 ? -1.332 -67.312 -29.312 1 85.25 409 THR B N 1
ATOM 7969 C CA . THR B 1 409 ? -1.437 -66.25 -30.281 1 85.25 409 THR B CA 1
ATOM 7970 C C . THR B 1 409 ? -2.752 -65.5 -30.125 1 85.25 409 THR B C 1
ATOM 7972 O O . THR B 1 409 ? -2.779 -64.25 -30.172 1 85.25 409 THR B O 1
ATOM 7975 N N . GLU B 1 410 ? -3.785 -66.188 -29.922 1 82.75 410 GLU B N 1
ATOM 7976 C CA . GLU B 1 410 ? -5.086 -65.625 -29.688 1 82.75 410 GLU B CA 1
ATOM 7977 C C . GLU B 1 410 ? -5.086 -64.812 -28.391 1 82.75 410 GLU B C 1
ATOM 7979 O O . GLU B 1 410 ? -5.703 -63.719 -28.328 1 82.75 410 GLU B O 1
ATOM 7984 N N . ARG B 1 411 ? -4.418 -65.375 -27.484 1 79.94 411 ARG B N 1
ATOM 7985 C CA . ARG B 1 411 ? -4.297 -64.625 -26.219 1 79.94 411 ARG B CA 1
ATOM 7986 C C . ARG B 1 411 ? -3.57 -63.312 -26.391 1 79.94 411 ARG B C 1
ATOM 7988 O O . ARG B 1 411 ? -4.012 -62.281 -25.859 1 79.94 411 ARG B O 1
ATOM 7995 N N . LEU B 1 412 ? -2.51 -63.281 -27.047 1 83.19 412 LEU B N 1
ATOM 7996 C CA . LEU B 1 412 ? -1.737 -62.062 -27.312 1 83.19 412 LEU B CA 1
ATOM 7997 C C . LEU B 1 412 ? -2.572 -61.062 -28.078 1 83.19 412 LEU B C 1
ATOM 7999 O O . LEU B 1 412 ? -2.504 -59.844 -27.812 1 83.19 412 LEU B O 1
ATOM 8003 N N . ALA B 1 413 ? -3.295 -61.531 -29.016 1 81.25 413 ALA B N 1
ATOM 8004 C CA . ALA B 1 413 ? -4.148 -60.656 -29.812 1 81.25 413 ALA B CA 1
ATOM 8005 C C . ALA B 1 413 ? -5.195 -59.969 -28.938 1 81.25 413 ALA B C 1
ATOM 8007 O O . ALA B 1 413 ? -5.445 -58.75 -29.094 1 81.25 413 ALA B O 1
ATOM 8008 N N . ARG B 1 414 ? -5.75 -60.688 -28.047 1 82.56 414 ARG B N 1
ATOM 8009 C CA . ARG B 1 414 ? -6.738 -60.125 -27.125 1 82.56 414 ARG B CA 1
ATOM 8010 C C . ARG B 1 414 ? -6.113 -59.094 -26.203 1 82.56 414 ARG B C 1
ATOM 8012 O O . ARG B 1 414 ? -6.711 -58.062 -25.938 1 82.56 414 ARG B O 1
ATOM 8019 N N . LEU B 1 415 ? -5 -59.438 -25.734 1 80.81 415 LEU B N 1
ATOM 8020 C CA . LEU B 1 415 ? -4.289 -58.531 -24.859 1 80.81 415 LEU B CA 1
ATOM 8021 C C . LEU B 1 415 ? -4.008 -57.219 -25.562 1 80.81 415 LEU B C 1
ATOM 8023 O O . LEU B 1 415 ? -4.207 -56.125 -24.984 1 80.81 415 LEU B O 1
ATOM 8027 N N . ILE B 1 416 ? -3.541 -57.25 -26.688 1 79.44 416 ILE B N 1
ATOM 8028 C CA . ILE B 1 416 ? -3.23 -56.062 -27.469 1 79.44 416 ILE B CA 1
ATOM 8029 C C . ILE B 1 416 ? -4.504 -55.25 -27.703 1 79.44 416 ILE B C 1
ATOM 8031 O O . ILE B 1 416 ? -4.508 -54.031 -27.578 1 79.44 416 ILE B O 1
ATOM 8035 N N . ASP B 1 417 ? -5.547 -55.969 -28.078 1 80.44 417 ASP B N 1
ATOM 8036 C CA . ASP B 1 417 ? -6.828 -55.312 -28.297 1 80.44 417 ASP B CA 1
ATOM 8037 C C . ASP B 1 417 ? -7.309 -54.594 -27.047 1 80.44 417 ASP B C 1
ATOM 8039 O O . ASP B 1 417 ? -7.84 -53.5 -27.109 1 80.44 417 ASP B O 1
ATOM 8043 N N . ASP B 1 418 ? -7.137 -55.25 -25.969 1 80.75 418 ASP B N 1
ATOM 8044 C CA . ASP B 1 418 ? -7.527 -54.688 -24.703 1 80.75 418 ASP B CA 1
ATOM 8045 C C . ASP B 1 418 ? -6.73 -53.406 -24.406 1 80.75 418 ASP B C 1
ATOM 8047 O O . ASP B 1 418 ? -7.285 -52.406 -23.953 1 80.75 418 ASP B O 1
ATOM 8051 N N . ILE B 1 419 ? -5.508 -53.469 -24.609 1 78.44 419 ILE B N 1
ATOM 8052 C CA . ILE B 1 419 ? -4.629 -52.312 -24.359 1 78.44 419 ILE B CA 1
ATOM 8053 C C . ILE B 1 419 ? -5.047 -51.156 -25.25 1 78.44 419 ILE B C 1
ATOM 8055 O O . ILE B 1 419 ? -5.113 -50 -24.781 1 78.44 419 ILE B O 1
ATOM 8059 N N . LEU B 1 420 ? -5.324 -51.406 -26.453 1 74.31 420 LEU B N 1
ATOM 8060 C CA . LEU B 1 420 ? -5.762 -50.375 -27.406 1 74.31 420 LEU B CA 1
ATOM 8061 C C . LEU B 1 420 ? -7.086 -49.781 -26.969 1 74.31 420 LEU B C 1
ATOM 8063 O O . LEU B 1 420 ? -7.254 -48.562 -27.016 1 74.31 420 LEU B O 1
ATOM 8067 N N . THR B 1 421 ? -7.93 -50.656 -26.641 1 78.31 421 THR B N 1
ATOM 8068 C CA . THR B 1 421 ? -9.227 -50.188 -26.188 1 78.31 421 THR B CA 1
ATOM 8069 C C . THR B 1 421 ? -9.07 -49.281 -24.969 1 78.31 421 THR B C 1
ATOM 8071 O O . THR B 1 421 ? -9.688 -48.219 -24.906 1 78.31 421 THR B O 1
ATOM 8074 N N . LEU B 1 422 ? -8.297 -49.719 -24.094 1 77.12 422 LEU B N 1
ATOM 8075 C CA . LEU B 1 422 ? -8.055 -48.906 -22.891 1 77.12 422 LEU B CA 1
ATOM 8076 C C . LEU B 1 422 ? -7.43 -47.562 -23.234 1 77.12 422 LEU B C 1
ATOM 8078 O O . LEU B 1 422 ? -7.828 -46.531 -22.688 1 77.12 422 LEU B O 1
ATOM 8082 N N . SER B 1 423 ? -6.488 -47.562 -24.016 1 71.62 423 SER B N 1
ATOM 8083 C CA . SER B 1 423 ? -5.832 -46.312 -24.438 1 71.62 423 SER B CA 1
ATOM 8084 C C . SER B 1 423 ? -6.812 -45.375 -25.141 1 71.62 423 SER B C 1
ATOM 8086 O O . SER B 1 423 ? -6.777 -44.156 -24.922 1 71.62 423 SER B O 1
ATOM 8088 N N . ASP B 1 424 ? -7.625 -45.969 -26 1 72.5 424 ASP B N 1
ATOM 8089 C CA . ASP B 1 424 ? -8.617 -45.188 -26.734 1 72.5 424 ASP B CA 1
ATOM 8090 C C . ASP B 1 424 ? -9.609 -44.5 -25.781 1 72.5 424 ASP B C 1
ATOM 8092 O O . ASP B 1 424 ? -9.969 -43.344 -25.969 1 72.5 424 ASP B O 1
ATOM 8096 N N . ILE B 1 425 ? -10.008 -45.25 -24.812 1 74.75 425 ILE B N 1
ATOM 8097 C CA . ILE B 1 425 ? -10.961 -44.719 -23.844 1 74.75 425 ILE B CA 1
ATOM 8098 C C . ILE B 1 425 ? -10.305 -43.594 -23.031 1 74.75 425 ILE B C 1
ATOM 8100 O O . ILE B 1 425 ? -10.922 -42.562 -22.781 1 74.75 425 ILE B O 1
ATOM 8104 N N . GLU B 1 426 ? -9.125 -43.781 -22.672 1 69.5 426 GLU B N 1
ATOM 8105 C CA . GLU B 1 426 ? -8.414 -42.812 -21.844 1 69.5 426 GLU B CA 1
ATOM 8106 C C . GLU B 1 426 ? -8.141 -41.531 -22.625 1 69.5 426 GLU B C 1
ATOM 8108 O O . GLU B 1 426 ? -8.141 -40.438 -22.047 1 69.5 426 GLU B O 1
ATOM 8113 N N . ASN B 1 427 ? -7.844 -41.719 -23.859 1 64.19 427 ASN B N 1
ATOM 8114 C CA . ASN B 1 427 ? -7.566 -40.531 -24.688 1 64.19 427 ASN B CA 1
ATOM 8115 C C . ASN B 1 427 ? -8.844 -39.781 -25.031 1 64.19 427 ASN B C 1
ATOM 8117 O O . ASN B 1 427 ? -8.797 -38.594 -25.344 1 64.19 427 ASN B O 1
ATOM 8121 N N . SER B 1 428 ? -9.891 -40.469 -25.141 1 60.78 428 SER B N 1
ATOM 8122 C CA . SER B 1 428 ? -11.148 -39.844 -25.562 1 60.78 428 SER B CA 1
ATOM 8123 C C . SER B 1 428 ? -11.867 -39.188 -24.391 1 60.78 428 SER B C 1
ATOM 8125 O O . SER B 1 428 ? -12.961 -38.656 -24.562 1 60.78 428 SER B O 1
ATOM 8127 N N . GLN B 1 429 ? -11.445 -39.438 -23.25 1 55.03 429 GLN B N 1
ATOM 8128 C CA . GLN B 1 429 ? -12.203 -38.875 -22.141 1 55.03 429 GLN B CA 1
ATOM 8129 C C . GLN B 1 429 ? -12.625 -37.438 -22.438 1 55.03 429 GLN B C 1
ATOM 8131 O O . GLN B 1 429 ? -13.641 -36.969 -21.922 1 55.03 429 GLN B O 1
ATOM 8136 N N . HIS B 1 430 ? -11.828 -36.75 -23.328 1 51.91 430 HIS B N 1
ATOM 8137 C CA . HIS B 1 430 ? -12.242 -35.375 -23.562 1 51.91 430 HIS B CA 1
ATOM 8138 C C . HIS B 1 430 ? -13.156 -35.281 -24.781 1 51.91 430 HIS B C 1
ATOM 8140 O O . HIS B 1 430 ? -13.75 -34.219 -25.047 1 51.91 430 HIS B O 1
ATOM 8146 N N . LYS B 1 431 ? -13.25 -36.312 -25.641 1 55.09 431 LYS B N 1
ATOM 8147 C CA . LYS B 1 431 ? -14.094 -36.188 -26.828 1 55.09 431 LYS B CA 1
ATOM 8148 C C . LYS B 1 431 ? -15.367 -37.031 -26.672 1 55.09 431 LYS B C 1
ATOM 8150 O O . LYS B 1 431 ? -15.328 -38.25 -26.734 1 55.09 431 LYS B O 1
ATOM 8155 N N . VAL B 1 432 ? -16.281 -36.688 -26.016 1 52.47 432 VAL B N 1
ATOM 8156 C CA . VAL B 1 432 ? -17.578 -37.344 -25.797 1 52.47 432 VAL B CA 1
ATOM 8157 C C . VAL B 1 432 ? -18.203 -37.719 -27.125 1 52.47 432 VAL B C 1
ATOM 8159 O O . VAL B 1 432 ? -18.516 -36.844 -27.938 1 52.47 432 VAL B O 1
ATOM 8162 N N . LEU B 1 433 ? -17.875 -38.75 -27.734 1 56.03 433 LEU B N 1
ATOM 8163 C CA . LEU B 1 433 ? -18.672 -39.125 -28.891 1 56.03 433 LEU B CA 1
ATOM 8164 C C . LEU B 1 433 ? -20.125 -39.375 -28.5 1 56.03 433 LEU B C 1
ATOM 8166 O O . LEU B 1 433 ? -20.422 -40.156 -27.594 1 56.03 433 LEU B O 1
ATOM 8170 N N . HIS B 1 434 ? -20.984 -38.469 -28.766 1 67.56 434 HIS B N 1
ATOM 8171 C CA . HIS B 1 434 ? -22.391 -38.469 -28.406 1 67.56 434 HIS B CA 1
ATOM 8172 C C . HIS B 1 434 ? -23.219 -39.25 -29.438 1 67.56 434 HIS B C 1
ATOM 8174 O O . HIS B 1 434 ? -23.766 -38.656 -30.375 1 67.56 434 HIS B O 1
ATOM 8180 N N . GLN B 1 435 ? -23.047 -40.562 -29.578 1 80.94 435 GLN B N 1
ATOM 8181 C CA . GLN B 1 435 ? -23.969 -41.375 -30.375 1 80.94 435 GLN B CA 1
ATOM 8182 C C . GLN B 1 435 ? -25.078 -41.969 -29.531 1 80.94 435 GLN B C 1
ATOM 8184 O O . GLN B 1 435 ? -24.859 -42.281 -28.359 1 80.94 435 GLN B O 1
ATOM 8189 N N . GLU B 1 436 ? -26.25 -42 -30.125 1 88.12 436 GLU B N 1
ATOM 8190 C CA . GLU B 1 436 ? -27.391 -42.625 -29.453 1 88.12 436 GLU B CA 1
ATOM 8191 C C . GLU B 1 436 ? -27.266 -44.156 -29.469 1 88.12 436 GLU B C 1
ATOM 8193 O O . GLU B 1 436 ? -26.938 -44.719 -30.5 1 88.12 436 GLU B O 1
ATOM 8198 N N . ILE B 1 437 ? -27.391 -44.781 -28.375 1 91.25 437 ILE B N 1
ATOM 8199 C CA . ILE B 1 437 ? -27.297 -46.219 -28.219 1 91.25 437 ILE B CA 1
ATOM 8200 C C . ILE B 1 437 ? -28.625 -46.781 -27.688 1 91.25 437 ILE B C 1
ATOM 8202 O O . ILE B 1 437 ? -29.172 -46.25 -26.719 1 91.25 437 ILE B O 1
ATOM 8206 N N . LEU B 1 438 ? -29.203 -47.656 -28.406 1 92.12 438 LEU B N 1
ATOM 8207 C CA . LEU B 1 438 ? -30.312 -48.438 -27.875 1 92.12 438 LEU B CA 1
ATOM 8208 C C . LEU B 1 438 ? -29.812 -49.656 -27.109 1 92.12 438 LEU B C 1
ATOM 8210 O O . LEU B 1 438 ? -29.484 -50.688 -27.719 1 92.12 438 LEU B O 1
ATOM 8214 N N . PRO B 1 439 ? -29.781 -49.594 -25.812 1 94.5 439 PRO B N 1
ATOM 8215 C CA . PRO B 1 439 ? -29.156 -50.656 -25.016 1 94.5 439 PRO B CA 1
ATOM 8216 C C . PRO B 1 439 ? -29.781 -52.031 -25.266 1 94.5 439 PRO B C 1
ATOM 8218 O O . PRO B 1 439 ? -29.078 -53.031 -25.25 1 94.5 439 PRO B O 1
ATOM 8221 N N . SER B 1 440 ? -31.094 -52.062 -25.531 1 93.56 440 SER B N 1
ATOM 8222 C CA . SER B 1 440 ? -31.781 -53.344 -25.734 1 93.56 440 SER B CA 1
ATOM 8223 C C . SER B 1 440 ? -31.203 -54.094 -26.922 1 93.56 440 SER B C 1
ATOM 8225 O O . SER B 1 440 ? -31 -55.312 -26.844 1 93.56 440 SER B O 1
ATOM 8227 N N . ASP B 1 441 ? -30.922 -53.406 -27.938 1 92.56 441 ASP B N 1
ATOM 8228 C CA . ASP B 1 441 ? -30.375 -54.031 -29.141 1 92.56 441 ASP B CA 1
ATOM 8229 C C . ASP B 1 441 ? -28.969 -54.562 -28.906 1 92.56 441 ASP B C 1
ATOM 8231 O O . ASP B 1 441 ? -28.641 -55.656 -29.312 1 92.56 441 ASP B O 1
ATOM 8235 N N . THR B 1 442 ? -28.219 -53.75 -28.234 1 94.19 442 THR B N 1
ATOM 8236 C CA . THR B 1 442 ? -26.844 -54.156 -27.984 1 94.19 442 THR B CA 1
ATOM 8237 C C . THR B 1 442 ? -26.797 -55.344 -27.031 1 94.19 442 THR B C 1
ATOM 8239 O O . THR B 1 442 ? -25.969 -56.25 -27.203 1 94.19 442 THR B O 1
ATOM 8242 N N . LEU B 1 443 ? -27.641 -55.375 -26.109 1 95.81 443 LEU B N 1
ATOM 8243 C CA . LEU B 1 443 ? -27.703 -56.469 -25.141 1 95.81 443 LEU B CA 1
ATOM 8244 C C . LEU B 1 443 ? -28.078 -57.781 -25.812 1 95.81 443 LEU B C 1
ATOM 8246 O O . LEU B 1 443 ? -27.5 -58.812 -25.516 1 95.81 443 LEU B O 1
ATOM 8250 N N . LYS B 1 444 ? -29.016 -57.688 -26.656 1 93.06 444 LYS B N 1
ATOM 8251 C CA . LYS B 1 444 ? -29.453 -58.875 -27.391 1 93.06 444 LYS B CA 1
ATOM 8252 C C . LYS B 1 444 ? -28.328 -59.406 -28.281 1 93.06 444 LYS B C 1
ATOM 8254 O O . LYS B 1 444 ? -28.125 -60.625 -28.375 1 93.06 444 LYS B O 1
ATOM 8259 N N . GLU B 1 445 ? -27.719 -58.5 -28.891 1 94.44 445 GLU B N 1
ATOM 8260 C CA . GLU B 1 445 ? -26.594 -58.875 -29.734 1 94.44 445 GLU B CA 1
ATOM 8261 C C . GLU B 1 445 ? -25.516 -59.625 -28.922 1 94.44 445 GLU B C 1
ATOM 8263 O O . GLU B 1 445 ? -25 -60.625 -29.375 1 94.44 445 GLU B O 1
ATOM 8268 N N . VAL B 1 446 ? -25.172 -59.125 -27.766 1 95.38 446 VAL B N 1
ATOM 8269 C CA . VAL B 1 446 ? -24.141 -59.719 -26.922 1 95.38 446 VAL B CA 1
ATOM 8270 C C . VAL B 1 446 ? -24.609 -61.062 -26.391 1 95.38 446 VAL B C 1
ATOM 8272 O O . VAL B 1 446 ? -23.828 -62 -26.312 1 95.38 446 VAL B O 1
ATOM 8275 N N . GLU B 1 447 ? -25.859 -61.156 -26.094 1 94.06 447 GLU B N 1
ATOM 8276 C CA . GLU B 1 447 ? -26.438 -62.438 -25.656 1 94.06 447 GLU B CA 1
ATOM 8277 C C . GLU B 1 447 ? -26.234 -63.531 -26.719 1 94.06 447 GLU B C 1
ATOM 8279 O O . GLU B 1 447 ? -25.812 -64.625 -26.406 1 94.06 447 GLU B O 1
ATOM 8284 N N . GLU B 1 448 ? -26.562 -63.188 -27.891 1 93.5 448 GLU B N 1
ATOM 8285 C CA . GLU B 1 448 ? -26.438 -64.125 -29 1 93.5 448 GLU B CA 1
ATOM 8286 C C . GLU B 1 448 ? -25 -64.562 -29.188 1 93.5 448 GLU B C 1
ATOM 8288 O O . GLU B 1 448 ? -24.734 -65.75 -29.5 1 93.5 448 GLU B O 1
ATOM 8293 N N . MET B 1 449 ? -24.156 -63.688 -28.984 1 93.31 449 MET B N 1
ATOM 8294 C CA . MET B 1 449 ? -22.734 -63.969 -29.156 1 93.31 449 MET B CA 1
ATOM 8295 C C . MET B 1 449 ? -22.219 -64.875 -28.047 1 93.31 449 MET B C 1
ATOM 8297 O O . MET B 1 449 ? -21.344 -65.688 -28.281 1 93.31 449 MET B O 1
ATOM 8301 N N . MET B 1 450 ? -22.75 -64.75 -26.844 1 93.62 450 MET B N 1
ATOM 8302 C CA . MET B 1 450 ? -22.172 -65.375 -25.672 1 93.62 450 MET B CA 1
ATOM 8303 C C . MET B 1 450 ? -22.875 -66.75 -25.406 1 93.62 450 MET B C 1
ATOM 8305 O O . MET B 1 450 ? -22.312 -67.625 -24.719 1 93.62 450 MET B O 1
ATOM 8309 N N . LYS B 1 451 ? -24 -66.938 -25.922 1 93.88 451 LYS B N 1
ATOM 8310 C CA . LYS B 1 451 ? -24.812 -68.125 -25.672 1 93.88 451 LYS B CA 1
ATOM 8311 C C . LYS B 1 451 ? -24.062 -69.375 -26.062 1 93.88 451 LYS B C 1
ATOM 8313 O O . LYS B 1 451 ? -23.984 -70.312 -25.297 1 93.88 451 LYS B O 1
ATOM 8318 N N . PRO B 1 452 ? -23.469 -69.375 -27.281 1 93.88 452 PRO B N 1
ATOM 8319 C CA . PRO B 1 452 ? -22.703 -70.562 -27.641 1 93.88 452 PRO B CA 1
ATOM 8320 C C . PRO B 1 452 ? -21.547 -70.875 -26.703 1 93.88 452 PRO B C 1
ATOM 8322 O O . PRO B 1 452 ? -21.234 -72 -26.422 1 93.88 452 PRO B O 1
ATOM 8325 N N . ILE B 1 453 ? -20.969 -69.938 -26.266 1 92.06 453 ILE B N 1
ATOM 8326 C CA . ILE B 1 453 ? -19.828 -70.062 -25.375 1 92.06 453 ILE B CA 1
ATOM 8327 C C . ILE B 1 453 ? -20.281 -70.625 -24.031 1 92.06 453 ILE B C 1
ATOM 8329 O O . ILE B 1 453 ? -19.641 -71.562 -23.484 1 92.06 453 ILE B O 1
ATOM 8333 N N . ALA B 1 454 ? -21.375 -70.188 -23.562 1 94.94 454 ALA B N 1
ATOM 8334 C CA . ALA B 1 454 ? -21.938 -70.688 -22.312 1 94.94 454 ALA B CA 1
ATOM 8335 C C . ALA B 1 454 ? -22.375 -72.125 -22.438 1 94.94 454 ALA B C 1
ATOM 8337 O O . ALA B 1 454 ? -22.094 -72.938 -21.547 1 94.94 454 ALA B O 1
ATOM 8338 N N . THR B 1 455 ? -22.953 -72.375 -23.547 1 93.88 455 THR B N 1
ATOM 8339 C CA . THR B 1 455 ? -23.453 -73.75 -23.781 1 93.88 455 THR B CA 1
ATOM 8340 C C . THR B 1 455 ? -22.312 -74.75 -23.859 1 93.88 455 THR B C 1
ATOM 8342 O O . THR B 1 455 ? -22.406 -75.812 -23.344 1 93.88 455 THR B O 1
ATOM 8345 N N . ASN B 1 456 ? -21.297 -74.312 -24.453 1 92.44 456 ASN B N 1
ATOM 8346 C CA . ASN B 1 456 ? -20.125 -75.188 -24.594 1 92.44 456 ASN B CA 1
ATOM 8347 C C . ASN B 1 456 ? -19.516 -75.5 -23.234 1 92.44 456 ASN B C 1
ATOM 8349 O O . ASN B 1 456 ? -18.953 -76.625 -23.062 1 92.44 456 ASN B O 1
ATOM 8353 N N . LYS B 1 457 ? -19.656 -74.75 -22.344 1 91.94 457 LYS B N 1
ATOM 8354 C CA . LYS B 1 457 ? -19.141 -75 -21 1 91.94 457 LYS B CA 1
ATOM 8355 C C . LYS B 1 457 ? -20.219 -75.562 -20.078 1 91.94 457 LYS B C 1
ATOM 8357 O O . LYS B 1 457 ? -20.031 -75.625 -18.859 1 91.94 457 LYS B O 1
ATOM 8362 N N . ALA B 1 458 ? -21.359 -75.812 -20.656 1 95.31 458 ALA B N 1
ATOM 8363 C CA . ALA B 1 458 ? -22.5 -76.312 -19.922 1 95.31 458 ALA B CA 1
ATOM 8364 C C . ALA B 1 458 ? -22.984 -75.375 -18.859 1 95.31 458 ALA B C 1
ATOM 8366 O O . ALA B 1 458 ? -23.281 -75.75 -17.734 1 95.31 458 ALA B O 1
ATOM 8367 N N . ILE B 1 459 ? -22.984 -74.125 -19.203 1 96.31 459 ILE B N 1
ATOM 8368 C CA . ILE B 1 459 ? -23.469 -73.062 -18.312 1 96.31 459 ILE B CA 1
ATOM 8369 C C . ILE B 1 459 ? -24.781 -72.5 -18.859 1 96.31 459 ILE B C 1
ATOM 8371 O O . ILE B 1 459 ? -24.938 -72.312 -20.062 1 96.31 459 ILE B O 1
ATOM 8375 N N . GLU B 1 460 ? -25.703 -72.312 -17.984 1 96.38 460 GLU B N 1
ATOM 8376 C CA . GLU B 1 460 ? -26.984 -71.75 -18.375 1 96.38 460 GLU B CA 1
ATOM 8377 C C . GLU B 1 460 ? -26.938 -70.188 -18.359 1 96.38 460 GLU B C 1
ATOM 8379 O O . GLU B 1 460 ? -26.688 -69.562 -17.328 1 96.38 460 GLU B O 1
ATOM 8384 N N . LEU B 1 461 ? -27.094 -69.562 -19.516 1 96.81 461 LEU B N 1
ATOM 8385 C CA . LEU B 1 461 ? -27.156 -68.125 -19.641 1 96.81 461 LEU B CA 1
ATOM 8386 C C . LEU B 1 461 ? -28.594 -67.625 -19.672 1 96.81 461 LEU B C 1
ATOM 8388 O O . LEU B 1 461 ? -29.328 -67.938 -20.609 1 96.81 461 LEU B O 1
ATOM 8392 N N . LEU B 1 462 ? -28.984 -66.938 -18.609 1 95.94 462 LEU B N 1
ATOM 8393 C CA . LEU B 1 462 ? -30.328 -66.438 -18.484 1 95.94 462 LEU B CA 1
ATOM 8394 C C . LEU B 1 462 ? -30.328 -64.875 -18.703 1 95.94 462 LEU B C 1
ATOM 8396 O O . LEU B 1 462 ? -29.438 -64.188 -18.219 1 95.94 462 LEU B O 1
ATOM 8400 N N . THR B 1 463 ? -31.266 -64.438 -19.5 1 95.38 463 THR B N 1
ATOM 8401 C CA . THR B 1 463 ? -31.328 -62.969 -19.766 1 95.38 463 THR B CA 1
ATOM 8402 C C . THR B 1 463 ? -32.719 -62.438 -19.438 1 95.38 463 THR B C 1
ATOM 8404 O O . THR B 1 463 ? -33.719 -63.062 -19.781 1 95.38 463 THR B O 1
ATOM 8407 N N . GLU B 1 464 ? -32.75 -61.469 -18.641 1 95.12 464 GLU B N 1
ATOM 8408 C CA . GLU B 1 464 ? -33.969 -60.719 -18.312 1 95.12 464 GLU B CA 1
ATOM 8409 C C . GLU B 1 464 ? -33.812 -59.219 -18.656 1 95.12 464 GLU B C 1
ATOM 8411 O O . GLU B 1 464 ? -33.344 -58.438 -17.812 1 95.12 464 GLU B O 1
ATOM 8416 N N . ILE B 1 465 ? -34.219 -58.812 -19.844 1 94.12 465 ILE B N 1
ATOM 8417 C CA . ILE B 1 465 ? -34.031 -57.438 -20.344 1 94.12 465 ILE B CA 1
ATOM 8418 C C . ILE B 1 465 ? -35.406 -56.781 -20.516 1 94.12 465 ILE B C 1
ATOM 8420 O O . ILE B 1 465 ? -36.281 -57.312 -21.188 1 94.12 465 ILE B O 1
ATOM 8424 N N . ASP B 1 466 ? -35.531 -55.688 -19.953 1 91.44 466 ASP B N 1
ATOM 8425 C CA . ASP B 1 466 ? -36.781 -54.938 -20.109 1 91.44 466 ASP B CA 1
ATOM 8426 C C . ASP B 1 466 ? -36.969 -54.531 -21.578 1 91.44 466 ASP B C 1
ATOM 8428 O O . ASP B 1 466 ? -36.031 -54.156 -22.25 1 91.44 466 ASP B O 1
ATOM 8432 N N . LEU B 1 467 ? -38.156 -54.656 -22.188 1 82.06 467 LEU B N 1
ATOM 8433 C CA . LEU B 1 467 ? -38.469 -54.375 -23.578 1 82.06 467 LEU B CA 1
ATOM 8434 C C . LEU B 1 467 ? -38.344 -52.875 -23.875 1 82.06 467 LEU B C 1
ATOM 8436 O O . LEU B 1 467 ? -38.031 -52.469 -25 1 82.06 467 LEU B O 1
ATOM 8440 N N . ASN B 1 468 ? -38.594 -51.969 -22.828 1 85.75 468 ASN B N 1
ATOM 8441 C CA . ASN B 1 468 ? -38.594 -50.531 -23.094 1 85.75 468 ASN B CA 1
ATOM 8442 C C . ASN B 1 468 ? -37.469 -49.812 -22.375 1 85.75 468 ASN B C 1
ATOM 8444 O O . ASN B 1 468 ? -37.688 -48.938 -21.562 1 85.75 468 ASN B O 1
ATOM 8448 N N . LEU B 1 469 ? -36.188 -50.156 -22.797 1 92.06 469 LEU B N 1
ATOM 8449 C CA . LEU B 1 469 ? -35.062 -49.469 -22.172 1 92.06 469 LEU B CA 1
ATOM 8450 C C . LEU B 1 469 ? -34.812 -48.125 -22.875 1 92.06 469 LEU B C 1
ATOM 8452 O O . LEU B 1 469 ? -34.938 -48.031 -24.094 1 92.06 469 LEU B O 1
ATOM 8456 N N . PRO B 1 470 ? -34.594 -47.094 -22.125 1 90.12 470 PRO B N 1
ATOM 8457 C CA . PRO B 1 470 ? -34.344 -45.781 -22.703 1 90.12 470 PRO B CA 1
ATOM 8458 C C . PRO B 1 470 ? -33.031 -45.719 -23.484 1 90.12 470 PRO B C 1
ATOM 8460 O O . PRO B 1 470 ? -32.125 -46.5 -23.219 1 90.12 470 PRO B O 1
ATOM 8463 N N . MET B 1 471 ? -33 -44.781 -24.406 1 90.25 471 MET B N 1
ATOM 8464 C CA . MET B 1 471 ? -31.766 -44.531 -25.156 1 90.25 471 MET B CA 1
ATOM 8465 C C . MET B 1 471 ? -30.719 -43.844 -24.266 1 90.25 471 MET B C 1
ATOM 8467 O O . MET B 1 471 ? -31.078 -43.031 -23.406 1 90.25 471 MET B O 1
ATOM 8471 N N . ILE B 1 472 ? -29.469 -44.25 -24.438 1 90.25 472 ILE B N 1
ATOM 8472 C CA . ILE B 1 472 ? -28.375 -43.562 -23.75 1 90.25 472 ILE B CA 1
ATOM 8473 C C . ILE B 1 472 ? -27.375 -43 -24.781 1 90.25 472 ILE B C 1
ATOM 8475 O O . ILE B 1 472 ? -27.453 -43.344 -25.969 1 90.25 472 ILE B O 1
ATOM 8479 N N . TYR B 1 473 ? -26.547 -42.062 -24.375 1 88.75 473 TYR B N 1
ATOM 8480 C CA . TYR B 1 473 ? -25.578 -41.438 -25.266 1 88.75 473 TYR B CA 1
ATOM 8481 C C . TYR B 1 473 ? -24.156 -41.875 -24.953 1 88.75 473 TYR B C 1
ATOM 8483 O O . TYR B 1 473 ? -23.766 -41.906 -23.781 1 88.75 473 TYR B O 1
ATOM 8491 N N . GLY B 1 474 ? -23.422 -42.375 -25.953 1 87 474 GLY B N 1
ATOM 8492 C CA . GLY B 1 474 ? -22.031 -42.812 -25.797 1 87 474 GLY B CA 1
ATOM 8493 C C . GLY B 1 474 ? -21.531 -43.625 -26.969 1 87 474 GLY B C 1
ATOM 8494 O O . GLY B 1 474 ? -22.109 -43.625 -28.062 1 87 474 GLY B O 1
ATOM 8495 N N . ASN B 1 475 ? -20.438 -44.281 -26.844 1 87.12 475 ASN B N 1
ATOM 8496 C CA . ASN B 1 475 ? -19.859 -45.125 -27.875 1 87.12 475 ASN B CA 1
ATOM 8497 C C . ASN B 1 475 ? -20.438 -46.531 -27.812 1 87.12 475 ASN B C 1
ATOM 8499 O O . ASN B 1 475 ? -20.219 -47.281 -26.828 1 87.12 475 ASN B O 1
ATOM 8503 N N . ARG B 1 476 ? -21.078 -46.969 -28.828 1 89.81 476 ARG B N 1
ATOM 8504 C CA . ARG B 1 476 ? -21.766 -48.25 -28.875 1 89.81 476 ARG B CA 1
ATOM 8505 C C . ARG B 1 476 ? -20.781 -49.406 -28.75 1 89.81 476 ARG B C 1
ATOM 8507 O O . ARG B 1 476 ? -21.062 -50.406 -28.078 1 89.81 476 ARG B O 1
ATOM 8514 N N . ASP B 1 477 ? -19.641 -49.281 -29.406 1 88.12 477 ASP B N 1
ATOM 8515 C CA . ASP B 1 477 ? -18.656 -50.344 -29.375 1 88.12 477 ASP B CA 1
ATOM 8516 C C . ASP B 1 477 ? -18.078 -50.531 -27.969 1 88.12 477 ASP B C 1
ATOM 8518 O O . ASP B 1 477 ? -17.812 -51.688 -27.547 1 88.12 477 ASP B O 1
ATOM 8522 N N . TRP B 1 478 ? -17.969 -49.438 -27.312 1 90 478 TRP B N 1
ATOM 8523 C CA . TRP B 1 478 ? -17.5 -49.531 -25.938 1 90 478 TRP B CA 1
ATOM 8524 C C . TRP B 1 478 ? -18.547 -50.188 -25.031 1 90 478 TRP B C 1
ATOM 8526 O O . TRP B 1 478 ? -18.203 -51.031 -24.203 1 90 478 TRP B O 1
ATOM 8536 N N . PHE B 1 479 ? -19.734 -49.781 -25.281 1 92.44 479 PHE B N 1
ATOM 8537 C CA . PHE B 1 479 ? -20.828 -50.344 -24.531 1 92.44 479 PHE B CA 1
ATOM 8538 C C . PHE B 1 479 ? -20.891 -51.875 -24.719 1 92.44 479 PHE B C 1
ATOM 8540 O O . PHE B 1 479 ? -21 -52.625 -23.75 1 92.44 479 PHE B O 1
ATOM 8547 N N . LYS B 1 480 ? -20.781 -52.281 -25.953 1 93.94 480 LYS B N 1
ATOM 8548 C CA . LYS B 1 480 ? -20.766 -53.719 -26.312 1 93.94 480 LYS B CA 1
ATOM 8549 C C . LYS B 1 480 ? -19.594 -54.438 -25.641 1 93.94 480 LYS B C 1
ATOM 8551 O O . LYS B 1 480 ? -19.766 -55.5 -25.078 1 93.94 480 LYS B O 1
ATOM 8556 N N . GLN B 1 481 ? -18.453 -53.781 -25.672 1 91.69 481 GLN B N 1
ATOM 8557 C CA . GLN B 1 481 ? -17.25 -54.375 -25.109 1 91.69 481 GLN B CA 1
ATOM 8558 C C . GLN B 1 481 ? -17.375 -54.562 -23.594 1 91.69 481 GLN B C 1
ATOM 8560 O O . GLN B 1 481 ? -16.906 -55.531 -23.031 1 91.69 481 GLN B O 1
ATOM 8565 N N . MET B 1 482 ? -17.969 -53.594 -23 1 94.31 482 MET B N 1
ATOM 8566 C CA . MET B 1 482 ? -18.203 -53.656 -21.562 1 94.31 482 MET B CA 1
ATOM 8567 C C . MET B 1 482 ? -19.047 -54.875 -21.203 1 94.31 482 MET B C 1
ATOM 8569 O O . MET B 1 482 ? -18.688 -55.625 -20.281 1 94.31 482 MET B O 1
ATOM 8573 N N . LEU B 1 483 ? -20.062 -55.125 -21.953 1 96.19 483 LEU B N 1
ATOM 8574 C CA . LEU B 1 483 ? -20.953 -56.219 -21.703 1 96.19 483 LEU B CA 1
ATOM 8575 C C . LEU B 1 483 ? -20.25 -57.562 -21.969 1 96.19 483 LEU B C 1
ATOM 8577 O O . LEU B 1 483 ? -20.375 -58.5 -21.172 1 96.19 483 LEU B O 1
ATOM 8581 N N . ILE B 1 484 ? -19.516 -57.625 -23.031 1 94 484 ILE B N 1
ATOM 8582 C CA . ILE B 1 484 ? -18.797 -58.844 -23.391 1 94 484 ILE B CA 1
ATOM 8583 C C . ILE B 1 484 ? -17.812 -59.188 -22.281 1 94 484 ILE B C 1
ATOM 8585 O O . ILE B 1 484 ? -17.75 -60.375 -21.875 1 94 484 ILE B O 1
ATOM 8589 N N . ASN B 1 485 ? -17.141 -58.219 -21.766 1 92.94 485 ASN B N 1
ATOM 8590 C CA . ASN B 1 485 ? -16.141 -58.469 -20.734 1 92.94 485 ASN B CA 1
ATOM 8591 C C . ASN B 1 485 ? -16.766 -59 -19.453 1 92.94 485 ASN B C 1
ATOM 8593 O O . ASN B 1 485 ? -16.234 -59.906 -18.828 1 92.94 485 ASN B O 1
ATOM 8597 N N . LEU B 1 486 ? -17.875 -58.438 -19.141 1 96.19 486 LEU B N 1
ATOM 8598 C CA . LEU B 1 486 ? -18.547 -58.844 -17.906 1 96.19 486 LEU B CA 1
ATOM 8599 C C . LEU B 1 486 ? -19.094 -60.25 -18.031 1 96.19 486 LEU B C 1
ATOM 8601 O O . LEU B 1 486 ? -18.891 -61.062 -17.125 1 96.19 486 LEU B O 1
ATOM 8605 N N . ILE B 1 487 ? -19.781 -60.5 -19.094 1 96.06 487 ILE B N 1
ATOM 8606 C CA . ILE B 1 487 ? -20.406 -61.812 -19.281 1 96.06 487 ILE B CA 1
ATOM 8607 C C . ILE B 1 487 ? -19.312 -62.875 -19.484 1 96.06 487 ILE B C 1
ATOM 8609 O O . ILE B 1 487 ? -19.422 -63.969 -18.938 1 96.06 487 ILE B O 1
ATOM 8613 N N . ASP B 1 488 ? -18.297 -62.531 -20.25 1 92.62 488 ASP B N 1
ATOM 8614 C CA . ASP B 1 488 ? -17.188 -63.469 -20.453 1 92.62 488 ASP B CA 1
ATOM 8615 C C . ASP B 1 488 ? -16.547 -63.844 -19.125 1 92.62 488 ASP B C 1
ATOM 8617 O O . ASP B 1 488 ? -16.234 -65 -18.891 1 92.62 488 ASP B O 1
ATOM 8621 N N . ASN B 1 489 ? -16.344 -62.906 -18.297 1 92.19 489 ASN B N 1
ATOM 8622 C CA . ASN B 1 489 ? -15.781 -63.188 -16.969 1 92.19 489 ASN B CA 1
ATOM 8623 C C . ASN B 1 489 ? -16.688 -64.062 -16.141 1 92.19 489 ASN B C 1
ATOM 8625 O O . ASN B 1 489 ? -16.219 -65 -15.477 1 92.19 489 ASN B O 1
ATOM 8629 N N . ALA B 1 490 ? -17.938 -63.781 -16.234 1 95.19 490 ALA B N 1
ATOM 8630 C CA . ALA B 1 490 ? -18.906 -64.562 -15.492 1 95.19 490 ALA B CA 1
ATOM 8631 C C . ALA B 1 490 ? -18.891 -66.062 -15.961 1 95.19 490 ALA B C 1
ATOM 8633 O O . ALA B 1 490 ? -18.922 -66.938 -15.141 1 95.19 490 ALA B O 1
ATOM 8634 N N . ILE B 1 491 ? -18.812 -66.188 -17.234 1 93.94 491 ILE B N 1
ATOM 8635 C CA . ILE B 1 491 ? -18.781 -67.562 -17.797 1 93.94 491 ILE B CA 1
ATOM 8636 C C . ILE B 1 491 ? -17.469 -68.25 -17.438 1 93.94 491 ILE B C 1
ATOM 8638 O O . ILE B 1 491 ? -17.453 -69.375 -17 1 93.94 491 ILE B O 1
ATOM 8642 N N . LYS B 1 492 ? -16.375 -67.5 -17.547 1 89.88 492 LYS B N 1
ATOM 8643 C CA . LYS B 1 492 ? -15.039 -68.062 -17.328 1 89.88 492 LYS B CA 1
ATOM 8644 C C . LYS B 1 492 ? -14.867 -68.562 -15.891 1 89.88 492 LYS B C 1
ATOM 8646 O O . LYS B 1 492 ? -14.273 -69.625 -15.664 1 89.88 492 LYS B O 1
ATOM 8651 N N . TYR B 1 493 ? -15.453 -67.875 -14.953 1 91.19 493 TYR B N 1
ATOM 8652 C CA . TYR B 1 493 ? -15.172 -68.188 -13.555 1 91.19 493 TYR B CA 1
ATOM 8653 C C . TYR B 1 493 ? -16.328 -68.938 -12.914 1 91.19 493 TYR B C 1
ATOM 8655 O O . TYR B 1 493 ? -16.375 -69.062 -11.688 1 91.19 493 TYR B O 1
ATOM 8663 N N . THR B 1 494 ? -17.266 -69.375 -13.711 1 93.75 494 THR B N 1
ATOM 8664 C CA . THR B 1 494 ? -18.359 -70.188 -13.242 1 93.75 494 THR B CA 1
ATOM 8665 C C . THR B 1 494 ? -18.094 -71.688 -13.594 1 93.75 494 THR B C 1
ATOM 8667 O O . THR B 1 494 ? -17.797 -72 -14.742 1 93.75 494 THR B O 1
ATOM 8670 N N . PRO B 1 495 ? -18.094 -72.562 -12.664 1 92.19 495 PRO B N 1
ATOM 8671 C CA . PRO B 1 495 ? -17.906 -74 -12.953 1 92.19 495 PRO B CA 1
ATOM 8672 C C . PRO B 1 495 ? -19 -74.562 -13.844 1 92.19 495 PRO B C 1
ATOM 8674 O O . PRO B 1 495 ? -20.062 -73.938 -14 1 92.19 495 PRO B O 1
ATOM 8677 N N . ARG B 1 496 ? -18.641 -75.688 -14.383 1 92.81 496 ARG B N 1
ATOM 8678 C CA . ARG B 1 496 ? -19.594 -76.438 -15.242 1 92.81 496 ARG B CA 1
ATOM 8679 C C . ARG B 1 496 ? -20.922 -76.625 -14.531 1 92.81 496 ARG B C 1
ATOM 8681 O O . ARG B 1 496 ? -20.969 -76.875 -13.328 1 92.81 496 ARG B O 1
ATOM 8688 N N . GLU B 1 497 ? -22.016 -76.5 -15.281 1 92.75 497 GLU B N 1
ATOM 8689 C CA . GLU B 1 497 ? -23.391 -76.688 -14.805 1 92.75 497 GLU B CA 1
ATOM 8690 C C . GLU B 1 497 ? -23.812 -75.5 -13.922 1 92.75 497 GLU B C 1
ATOM 8692 O O . GLU B 1 497 ? -24.75 -75.625 -13.133 1 92.75 497 GLU B O 1
ATOM 8697 N N . GLY B 1 498 ? -23.109 -74.5 -13.938 1 95.06 498 GLY B N 1
ATOM 8698 C CA . GLY B 1 498 ? -23.484 -73.312 -13.242 1 95.06 498 GLY B CA 1
ATOM 8699 C C . GLY B 1 498 ? -24.438 -72.438 -14.039 1 95.06 498 GLY B C 1
ATOM 8700 O O . GLY B 1 498 ? -25 -72.875 -15.039 1 95.06 498 GLY B O 1
ATOM 8701 N N . LYS B 1 499 ? -24.719 -71.125 -13.438 1 96.94 499 LYS B N 1
ATOM 8702 C CA . LYS B 1 499 ? -25.656 -70.188 -14.086 1 96.94 499 LYS B CA 1
ATOM 8703 C C . LYS B 1 499 ? -25.094 -68.812 -14.133 1 96.94 499 LYS B C 1
ATOM 8705 O O . LYS B 1 499 ? -24.391 -68.375 -13.211 1 96.94 499 LYS B O 1
ATOM 8710 N N . VAL B 1 500 ? -25.297 -68.062 -15.195 1 97.69 500 VAL B N 1
ATOM 8711 C CA . VAL B 1 500 ? -25.016 -66.688 -15.375 1 97.69 500 VAL B CA 1
ATOM 8712 C C . VAL B 1 500 ? -26.281 -65.938 -15.773 1 97.69 500 VAL B C 1
ATOM 8714 O O . VAL B 1 500 ? -26.984 -66.312 -16.703 1 97.69 500 VAL B O 1
ATOM 8717 N N . GLN B 1 501 ? -26.609 -64.875 -15.031 1 97.44 501 GLN B N 1
ATOM 8718 C CA . GLN B 1 501 ? -27.828 -64.125 -15.281 1 97.44 501 GLN B CA 1
ATOM 8719 C C . GLN B 1 501 ? -27.531 -62.719 -15.688 1 97.44 501 GLN B C 1
ATOM 8721 O O . GLN B 1 501 ? -26.812 -62 -14.977 1 97.44 501 GLN B O 1
ATOM 8726 N N . LEU B 1 502 ? -28.016 -62.281 -16.828 1 97.38 502 LEU B N 1
ATOM 8727 C CA . LEU B 1 502 ? -27.938 -60.906 -17.297 1 97.38 502 LEU B CA 1
ATOM 8728 C C . LEU B 1 502 ? -29.281 -60.188 -17.156 1 97.38 502 LEU B C 1
ATOM 8730 O O . LEU B 1 502 ? -30.297 -60.656 -17.672 1 97.38 502 LEU B O 1
ATOM 8734 N N . THR B 1 503 ? -29.297 -59.125 -16.391 1 97.19 503 THR B N 1
ATOM 8735 C CA . THR B 1 503 ? -30.516 -58.344 -16.188 1 97.19 503 THR B CA 1
ATOM 8736 C C . THR B 1 503 ? -30.312 -56.906 -16.562 1 97.19 503 THR B C 1
ATOM 8738 O O . THR B 1 503 ? -29.234 -56.344 -16.344 1 97.19 503 THR B O 1
ATOM 8741 N N . ALA B 1 504 ? -31.281 -56.25 -17.188 1 97.06 504 ALA B N 1
ATOM 8742 C CA . ALA B 1 504 ? -31.25 -54.812 -17.516 1 97.06 504 ALA B CA 1
ATOM 8743 C C . ALA B 1 504 ? -32.625 -54.188 -17.359 1 97.06 504 ALA B C 1
ATOM 8745 O O . ALA B 1 504 ? -33.625 -54.719 -17.875 1 97.06 504 ALA B O 1
ATOM 8746 N N . TYR B 1 505 ? -32.656 -53.219 -16.625 1 95.44 505 TYR B N 1
ATOM 8747 C CA . TYR B 1 505 ? -33.938 -52.531 -16.406 1 95.44 505 TYR B CA 1
ATOM 8748 C C . TYR B 1 505 ? -33.719 -51.062 -16.062 1 95.44 505 TYR B C 1
ATOM 8750 O O . TYR B 1 505 ? -32.594 -50.656 -15.758 1 95.44 505 TYR B O 1
ATOM 8758 N N . LYS B 1 506 ? -34.781 -50.281 -16.234 1 94.94 506 LYS B N 1
ATOM 8759 C CA . LYS B 1 506 ? -34.75 -48.875 -15.883 1 94.94 506 LYS B CA 1
ATOM 8760 C C . LYS B 1 506 ? -35.219 -48.656 -14.445 1 94.94 506 LYS B C 1
ATOM 8762 O O . LYS B 1 506 ? -36.188 -49.25 -14.008 1 94.94 506 LYS B O 1
ATOM 8767 N N . ARG B 1 507 ? -34.406 -48.031 -13.734 1 93.31 507 ARG B N 1
ATOM 8768 C CA . ARG B 1 507 ? -34.812 -47.625 -12.398 1 93.31 507 ARG B CA 1
ATOM 8769 C C . ARG B 1 507 ? -34.594 -46.125 -12.227 1 93.31 507 ARG B C 1
ATOM 8771 O O . ARG B 1 507 ? -33.469 -45.625 -12.234 1 93.31 507 ARG B O 1
ATOM 8778 N N . TYR B 1 508 ? -35.688 -45.406 -12.094 1 89.62 508 TYR B N 1
ATOM 8779 C CA . TYR B 1 508 ? -35.656 -43.938 -12.016 1 89.62 508 TYR B CA 1
ATOM 8780 C C . TYR B 1 508 ? -35 -43.344 -13.258 1 89.62 508 TYR B C 1
ATOM 8782 O O . TYR B 1 508 ? -35.438 -43.594 -14.383 1 89.62 508 TYR B O 1
ATOM 8790 N N . SER B 1 509 ? -33.938 -42.562 -13.164 1 90.88 509 SER B N 1
ATOM 8791 C CA . SER B 1 509 ? -33.281 -41.906 -14.297 1 90.88 509 SER B CA 1
ATOM 8792 C C . SER B 1 509 ? -31.969 -42.625 -14.656 1 90.88 509 SER B C 1
ATOM 8794 O O . SER B 1 509 ? -31.062 -42.031 -15.227 1 90.88 509 SER B O 1
ATOM 8796 N N . ASN B 1 510 ? -31.984 -43.906 -14.242 1 94.81 510 ASN B N 1
ATOM 8797 C CA . ASN B 1 510 ? -30.766 -44.656 -14.531 1 94.81 510 ASN B CA 1
ATOM 8798 C C . ASN B 1 510 ? -31.078 -45.969 -15.234 1 94.81 510 ASN B C 1
ATOM 8800 O O . ASN B 1 510 ? -32.125 -46.562 -15.008 1 94.81 510 ASN B O 1
ATOM 8804 N N . LEU B 1 511 ? -30.25 -46.344 -16.156 1 95.75 511 LEU B N 1
ATOM 8805 C CA . LEU B 1 511 ? -30.219 -47.688 -16.703 1 95.75 511 LEU B CA 1
ATOM 8806 C C . LEU B 1 511 ? -29.375 -48.625 -15.82 1 95.75 511 LEU B C 1
ATOM 8808 O O . LEU B 1 511 ? -28.219 -48.312 -15.531 1 95.75 511 LEU B O 1
ATOM 8812 N N . ILE B 1 512 ? -29.953 -49.625 -15.297 1 97 512 ILE B N 1
ATOM 8813 C CA . ILE B 1 512 ? -29.25 -50.594 -14.438 1 97 512 ILE B CA 1
ATOM 8814 C C . ILE B 1 512 ? -28.984 -51.875 -15.203 1 97 512 ILE B C 1
ATOM 8816 O O . ILE B 1 512 ? -29.906 -52.469 -15.805 1 97 512 ILE B O 1
ATOM 8820 N N . ILE B 1 513 ? -27.75 -52.344 -15.344 1 97.38 513 ILE B N 1
ATOM 8821 C CA . ILE B 1 513 ? -27.344 -53.625 -15.938 1 97.38 513 ILE B CA 1
ATOM 8822 C C . ILE B 1 513 ? -26.625 -54.469 -14.883 1 97.38 513 ILE B C 1
ATOM 8824 O O . ILE B 1 513 ? -25.719 -53.969 -14.203 1 97.38 513 ILE B O 1
ATOM 8828 N N . SER B 1 514 ? -27.031 -55.656 -14.711 1 97.75 514 SER B N 1
ATOM 8829 C CA . SER B 1 514 ? -26.422 -56.531 -13.711 1 97.75 514 SER B CA 1
ATOM 8830 C C . SER B 1 514 ? -26.016 -57.875 -14.328 1 97.75 514 SER B C 1
ATOM 8832 O O . SER B 1 514 ? -26.75 -58.438 -15.141 1 97.75 514 SER B O 1
ATOM 8834 N N . VAL B 1 515 ? -24.828 -58.344 -14.102 1 97.88 515 VAL B N 1
ATOM 8835 C CA . VAL B 1 515 ? -24.344 -59.688 -14.461 1 97.88 515 VAL B CA 1
ATOM 8836 C C . VAL B 1 515 ? -24.047 -60.469 -13.188 1 97.88 515 VAL B C 1
ATOM 8838 O O . VAL B 1 515 ? -23.125 -60.156 -12.445 1 97.88 515 VAL B O 1
ATOM 8841 N N . LYS B 1 516 ? -24.828 -61.5 -12.969 1 97.56 516 LYS B N 1
ATOM 8842 C CA . LYS B 1 516 ? -24.703 -62.312 -11.773 1 97.56 516 LYS B CA 1
ATOM 8843 C C . LYS B 1 516 ? -24.297 -63.75 -12.133 1 97.56 516 LYS B C 1
ATOM 8845 O O . LYS B 1 516 ? -24.875 -64.375 -13.039 1 97.56 516 LYS B O 1
ATOM 8850 N N . ASP B 1 517 ? -23.266 -64.25 -11.484 1 96.56 517 ASP B N 1
ATOM 8851 C CA . ASP B 1 517 ? -22.797 -65.562 -11.75 1 96.56 517 ASP B CA 1
ATOM 8852 C C . ASP B 1 517 ? -22.828 -66.438 -10.484 1 96.56 517 ASP B C 1
ATOM 8854 O O . ASP B 1 517 ? -22.984 -65.938 -9.375 1 96.56 517 ASP B O 1
ATOM 8858 N N . THR B 1 518 ? -22.844 -67.812 -10.633 1 95.94 518 THR B N 1
ATOM 8859 C CA . THR B 1 518 ? -22.734 -68.75 -9.523 1 95.94 518 THR B CA 1
ATOM 8860 C C . THR B 1 518 ? -21.328 -69.312 -9.461 1 95.94 518 THR B C 1
ATOM 8862 O O . THR B 1 518 ? -21.156 -70.5 -9.227 1 95.94 518 THR B O 1
ATOM 8865 N N . GLY B 1 519 ? -20.422 -68.5 -9.805 1 93.19 519 GLY B N 1
ATOM 8866 C CA . GLY B 1 519 ? -19.047 -69 -9.93 1 93.19 519 GLY B CA 1
ATOM 8867 C C . GLY B 1 519 ? -18.312 -69.062 -8.609 1 93.19 519 GLY B C 1
ATOM 8868 O O . GLY B 1 519 ? -18.938 -69.25 -7.562 1 93.19 519 GLY B O 1
ATOM 8869 N N . ILE B 1 520 ? -16.969 -69 -8.68 1 91.44 520 ILE B N 1
ATOM 8870 C CA . ILE B 1 520 ? -16.062 -69.25 -7.555 1 91.44 520 ILE B CA 1
ATOM 8871 C C . ILE B 1 520 ? -16.094 -68.062 -6.598 1 91.44 520 ILE B C 1
ATOM 8873 O O . ILE B 1 520 ? -15.664 -68.125 -5.449 1 91.44 520 ILE B O 1
ATOM 8877 N N . GLY B 1 521 ? -16.656 -67 -7.066 1 92.38 521 GLY B N 1
ATOM 8878 C CA . GLY B 1 521 ? -16.703 -65.812 -6.227 1 92.38 521 GLY B CA 1
ATOM 8879 C C . GLY B 1 521 ? -15.352 -65.125 -6.043 1 92.38 521 GLY B C 1
ATOM 8880 O O . GLY B 1 521 ? -14.328 -65.625 -6.492 1 92.38 521 GLY B O 1
ATOM 8881 N N . ILE B 1 522 ? -15.336 -63.875 -5.434 1 92.88 522 ILE B N 1
ATOM 8882 C CA . ILE B 1 522 ? -14.133 -63.094 -5.246 1 92.88 522 ILE B CA 1
ATOM 8883 C C . ILE B 1 522 ? -13.922 -62.812 -3.758 1 92.88 522 ILE B C 1
ATOM 8885 O O . ILE B 1 522 ? -14.844 -62.375 -3.062 1 92.88 522 ILE B O 1
ATOM 8889 N N . PRO B 1 523 ? -12.742 -63.156 -3.275 1 92.5 523 PRO B N 1
ATOM 8890 C CA . PRO B 1 523 ? -12.453 -62.844 -1.877 1 92.5 523 PRO B CA 1
ATOM 8891 C C . PRO B 1 523 ? -12.586 -61.344 -1.585 1 92.5 523 PRO B C 1
ATOM 8893 O O . PRO B 1 523 ? -12.227 -60.5 -2.422 1 92.5 523 PRO B O 1
ATOM 8896 N N . LYS B 1 524 ? -12.992 -60.969 -0.415 1 90.5 524 LYS B N 1
ATOM 8897 C CA . LYS B 1 524 ? -13.266 -59.594 -0.011 1 90.5 524 LYS B CA 1
ATOM 8898 C C . LYS B 1 524 ? -12.023 -58.719 -0.137 1 90.5 524 LYS B C 1
ATOM 8900 O O . LYS B 1 524 ? -12.109 -57.562 -0.505 1 90.5 524 LYS B O 1
ATOM 8905 N N . LYS B 1 525 ? -10.859 -59.281 0.103 1 89.25 525 LYS B N 1
ATOM 8906 C CA . LYS B 1 525 ? -9.602 -58.562 0.099 1 89.25 525 LYS B CA 1
ATOM 8907 C C . LYS B 1 525 ? -9.25 -58.062 -1.307 1 89.25 525 LYS B C 1
ATOM 8909 O O . LYS B 1 525 ? -8.531 -57.094 -1.471 1 89.25 525 LYS B O 1
ATOM 8914 N N . ASP B 1 526 ? -9.75 -58.719 -2.377 1 90.56 526 ASP B N 1
ATOM 8915 C CA . ASP B 1 526 ? -9.367 -58.438 -3.756 1 90.56 526 ASP B CA 1
ATOM 8916 C C . ASP B 1 526 ? -10.344 -57.469 -4.414 1 90.56 526 ASP B C 1
ATOM 8918 O O . ASP B 1 526 ? -10.039 -56.875 -5.453 1 90.56 526 ASP B O 1
ATOM 8922 N N . ILE B 1 527 ? -11.445 -57.188 -3.812 1 90.94 527 ILE B N 1
ATOM 8923 C CA . ILE B 1 527 ? -12.539 -56.438 -4.426 1 90.94 527 ILE B CA 1
ATOM 8924 C C . ILE B 1 527 ? -12.086 -55.031 -4.738 1 90.94 527 ILE B C 1
ATOM 8926 O O . ILE B 1 527 ? -12.32 -54.5 -5.836 1 90.94 527 ILE B O 1
ATOM 8930 N N . PRO B 1 528 ? -11.328 -54.438 -3.832 1 88.31 528 PRO B N 1
ATOM 8931 C CA . PRO B 1 528 ? -10.945 -53.031 -4.125 1 88.31 528 PRO B CA 1
ATOM 8932 C C . PRO B 1 528 ? -9.961 -52.938 -5.285 1 88.31 528 PRO B C 1
ATOM 8934 O O . PRO B 1 528 ? -9.867 -51.875 -5.918 1 88.31 528 PRO B O 1
ATOM 8937 N N . ARG B 1 529 ? -9.273 -53.938 -5.699 1 87.06 529 ARG B N 1
ATOM 8938 C CA . ARG B 1 529 ? -8.195 -53.875 -6.684 1 87.06 529 ARG B CA 1
ATOM 8939 C C . ARG B 1 529 ? -8.641 -54.5 -8 1 87.06 529 ARG B C 1
ATOM 8941 O O . ARG B 1 529 ? -7.863 -54.562 -8.961 1 87.06 529 ARG B O 1
ATOM 8948 N N . LEU B 1 530 ? -9.867 -54.875 -8.039 1 89.12 530 LEU B N 1
ATOM 8949 C CA . LEU B 1 530 ? -10.367 -55.656 -9.164 1 89.12 530 LEU B CA 1
ATOM 8950 C C . LEU B 1 530 ? -10.234 -54.906 -10.469 1 89.12 530 LEU B C 1
ATOM 8952 O O . LEU B 1 530 ? -10.055 -55.5 -11.531 1 89.12 530 LEU B O 1
ATOM 8956 N N . PHE B 1 531 ? -10.328 -53.562 -10.281 1 89 531 PHE B N 1
ATOM 8957 C CA . PHE B 1 531 ? -10.414 -52.75 -11.492 1 89 531 PHE B CA 1
ATOM 8958 C C . PHE B 1 531 ? -9.055 -52.156 -11.859 1 89 531 PHE B C 1
ATOM 8960 O O . PHE B 1 531 ? -8.938 -51.375 -12.812 1 89 531 PHE B O 1
ATOM 8967 N N . GLU B 1 532 ? -8.094 -52.562 -11.133 1 84 532 GLU B N 1
ATOM 8968 C CA . GLU B 1 532 ? -6.723 -52.188 -11.469 1 84 532 GLU B CA 1
ATOM 8969 C C . GLU B 1 532 ? -6.227 -52.938 -12.703 1 84 532 GLU B C 1
ATOM 8971 O O . GLU B 1 532 ? -6.566 -54.094 -12.914 1 84 532 GLU B O 1
ATOM 8976 N N . ARG B 1 533 ? -5.449 -52.219 -13.445 1 78.38 533 ARG B N 1
ATOM 8977 C CA . ARG B 1 533 ? -4.891 -52.812 -14.648 1 78.38 533 ARG B CA 1
ATOM 8978 C C . ARG B 1 533 ? -4.012 -54.031 -14.297 1 78.38 533 ARG B C 1
ATOM 8980 O O . ARG B 1 533 ? -3.205 -53.938 -13.359 1 78.38 533 ARG B O 1
ATOM 8987 N N . PHE B 1 534 ? -4.266 -55.125 -14.953 1 76.88 534 PHE B N 1
ATOM 8988 C CA . PHE B 1 534 ? -3.455 -56.344 -14.906 1 76.88 534 PHE B CA 1
ATOM 8989 C C . PHE B 1 534 ? -3.619 -57.062 -13.57 1 76.88 534 PHE B C 1
ATOM 8991 O O . PHE B 1 534 ? -2.809 -57.906 -13.219 1 76.88 534 PHE B O 1
ATOM 8998 N N . TYR B 1 535 ? -4.629 -56.656 -12.812 1 81.12 535 TYR B N 1
ATOM 8999 C CA . TYR B 1 535 ? -4.875 -57.312 -11.547 1 81.12 535 TYR B CA 1
ATOM 9000 C C . TYR B 1 535 ? -5.648 -58.625 -11.758 1 81.12 535 TYR B C 1
ATOM 9002 O O . TYR B 1 535 ? -6.605 -58.656 -12.531 1 81.12 535 TYR B O 1
ATOM 9010 N N . ARG B 1 536 ? -5.129 -59.656 -11.117 1 83.62 536 ARG B N 1
ATOM 9011 C CA . ARG B 1 536 ? -5.801 -60.938 -11.125 1 83.62 536 ARG B CA 1
ATOM 9012 C C . ARG B 1 536 ? -5.762 -61.594 -9.742 1 83.62 536 ARG B C 1
ATOM 9014 O O . ARG B 1 536 ? -4.758 -61.469 -9.031 1 83.62 536 ARG B O 1
ATOM 9021 N N . VAL B 1 537 ? -6.867 -62.094 -9.18 1 79.44 537 VAL B N 1
ATOM 9022 C CA . VAL B 1 537 ? -6.977 -62.656 -7.832 1 79.44 537 VAL B CA 1
ATOM 9023 C C . VAL B 1 537 ? -5.969 -63.781 -7.652 1 79.44 537 VAL B C 1
ATOM 9025 O O . VAL B 1 537 ? -5.258 -63.844 -6.648 1 79.44 537 VAL B O 1
ATOM 9028 N N . ASP B 1 538 ? -5.914 -64.875 -8.555 1 67.44 538 ASP B N 1
ATOM 9029 C CA . ASP B 1 538 ? -4.953 -65.938 -8.484 1 67.44 538 ASP B CA 1
ATOM 9030 C C . ASP B 1 538 ? -4.164 -66.062 -9.781 1 67.44 538 ASP B C 1
ATOM 9032 O O . ASP B 1 538 ? -4.699 -66.5 -10.805 1 67.44 538 ASP B O 1
ATOM 9036 N N . LYS B 1 539 ? -2.914 -65.5 -9.781 1 62.69 539 LYS B N 1
ATOM 9037 C CA . LYS B 1 539 ? -2.098 -65.5 -10.992 1 62.69 539 LYS B CA 1
ATOM 9038 C C . LYS B 1 539 ? -1.85 -66.875 -11.523 1 62.69 539 LYS B C 1
ATOM 9040 O O . LYS B 1 539 ? -1.848 -67.125 -12.742 1 62.69 539 LYS B O 1
ATOM 9045 N N . ALA B 1 540 ? -1.608 -67.875 -10.672 1 55.56 540 ALA B N 1
ATOM 9046 C CA . ALA B 1 540 ? -1.254 -69.25 -11.055 1 55.56 540 ALA B CA 1
ATOM 9047 C C . ALA B 1 540 ? -2.422 -69.938 -11.742 1 55.56 540 ALA B C 1
ATOM 9049 O O . ALA B 1 540 ? -2.244 -70.562 -12.781 1 55.56 540 ALA B O 1
ATOM 9050 N N . ARG B 1 541 ? -3.6 -69.875 -11.125 1 53.06 541 ARG B N 1
ATOM 9051 C CA . ARG B 1 541 ? -4.773 -70.562 -11.656 1 53.06 541 ARG B CA 1
ATOM 9052 C C . ARG B 1 541 ? -5.289 -69.875 -12.906 1 53.06 541 ARG B C 1
ATOM 9054 O O . ARG B 1 541 ? -5.84 -70.5 -13.805 1 53.06 541 ARG B O 1
ATOM 9061 N N . SER B 1 542 ? -4.984 -68.562 -12.961 1 54.94 542 SER B N 1
ATOM 9062 C CA . SER B 1 542 ? -5.523 -67.688 -14.008 1 54.94 542 SER B CA 1
ATOM 9063 C C . SER B 1 542 ? -4.82 -67.938 -15.336 1 54.94 542 SER B C 1
ATOM 9065 O O . SER B 1 542 ? -5.383 -67.688 -16.406 1 54.94 542 SER B O 1
ATOM 9067 N N . ARG B 1 543 ? -3.691 -68.375 -15.258 1 56.62 543 ARG B N 1
ATOM 9068 C CA . ARG B 1 543 ? -2.971 -68.688 -16.484 1 56.62 543 ARG B CA 1
ATOM 9069 C C . ARG B 1 543 ? -3.67 -69.812 -17.266 1 56.62 543 ARG B C 1
ATOM 9071 O O . ARG B 1 543 ? -3.65 -69.812 -18.5 1 56.62 543 ARG B O 1
ATOM 9078 N N . LYS B 1 544 ? -4.398 -70.688 -16.5 1 56.19 544 LYS B N 1
ATOM 9079 C CA . LYS B 1 544 ? -5.102 -71.812 -17.141 1 56.19 544 LYS B CA 1
ATOM 9080 C C . LYS B 1 544 ? -6.406 -71.312 -17.781 1 56.19 544 LYS B C 1
ATOM 9082 O O . LYS B 1 544 ? -6.805 -71.812 -18.844 1 56.19 544 LYS B O 1
ATOM 9087 N N . VAL B 1 545 ? -7.156 -70.5 -17.062 1 58.62 545 VAL B N 1
ATOM 9088 C CA . VAL B 1 545 ? -8.477 -70.062 -17.516 1 58.62 545 VAL B CA 1
ATOM 9089 C C . VAL B 1 545 ? -8.328 -69 -18.562 1 58.62 545 VAL B C 1
ATOM 9091 O O . VAL B 1 545 ? -9.211 -68.812 -19.406 1 58.62 545 VAL B O 1
ATOM 9094 N N . GLY B 1 546 ? -7.25 -68.438 -18.656 1 63.69 546 GLY B N 1
ATOM 9095 C CA . GLY B 1 546 ? -7.016 -67.438 -19.672 1 63.69 546 GLY B CA 1
ATOM 9096 C C . GLY B 1 546 ? -7.465 -66.062 -19.25 1 63.69 546 GLY B C 1
ATOM 9097 O O . GLY B 1 546 ? -8.125 -65.875 -18.234 1 63.69 546 GLY B O 1
ATOM 9098 N N . GLY B 1 547 ? -6.852 -64.938 -19.547 1 70.88 547 GLY B N 1
ATOM 9099 C CA . GLY B 1 547 ? -7.246 -63.531 -19.297 1 70.88 547 GLY B CA 1
ATOM 9100 C C . GLY B 1 547 ? -6.078 -62.562 -19.328 1 70.88 547 GLY B C 1
ATOM 9101 O O . GLY B 1 547 ? -4.938 -62.969 -19.078 1 70.88 547 GLY B O 1
ATOM 9102 N N . THR B 1 548 ? -6.465 -61.375 -19.688 1 71.38 548 THR B N 1
ATOM 9103 C CA . THR B 1 548 ? -5.422 -60.375 -19.844 1 71.38 548 THR B CA 1
ATOM 9104 C C . THR B 1 548 ? -5.293 -59.531 -18.578 1 71.38 548 THR B C 1
ATOM 9106 O O . THR B 1 548 ? -4.285 -58.844 -18.375 1 71.38 548 THR B O 1
ATOM 9109 N N . GLY B 1 549 ? -6.281 -59.656 -17.641 1 79.25 549 GLY B N 1
ATOM 9110 C CA . GLY B 1 549 ? -6.316 -58.781 -16.469 1 79.25 549 GLY B CA 1
ATOM 9111 C C . GLY B 1 549 ? -6.691 -57.344 -16.797 1 79.25 549 GLY B C 1
ATOM 9112 O O . GLY B 1 549 ? -6.652 -56.5 -15.922 1 79.25 549 GLY B O 1
ATOM 9113 N N . LEU B 1 550 ? -7.059 -57.125 -18 1 87 550 LEU B N 1
ATOM 9114 C CA . LEU B 1 550 ? -7.402 -55.781 -18.422 1 87 550 LEU B CA 1
ATOM 9115 C C . LEU B 1 550 ? -8.906 -55.625 -18.578 1 87 550 LEU B C 1
ATOM 9117 O O . LEU B 1 550 ? -9.414 -54.5 -18.672 1 87 550 LEU B O 1
ATOM 9121 N N . GLY B 1 551 ? -9.625 -56.75 -18.562 1 88.56 551 GLY B N 1
ATOM 9122 C CA . GLY B 1 551 ? -11.055 -56.719 -18.859 1 88.56 551 GLY B CA 1
ATOM 9123 C C . GLY B 1 551 ? -11.844 -55.812 -17.953 1 88.56 551 GLY B C 1
ATOM 9124 O O . GLY B 1 551 ? -12.586 -54.938 -18.422 1 88.56 551 GLY B O 1
ATOM 9125 N N . LEU B 1 552 ? -11.625 -56 -16.641 1 91.56 552 LEU B N 1
ATOM 9126 C CA . LEU B 1 552 ? -12.406 -55.219 -15.695 1 91.56 552 LEU B CA 1
ATOM 9127 C C . LEU B 1 552 ? -11.945 -53.781 -15.664 1 91.56 552 LEU B C 1
ATOM 9129 O O . LEU B 1 552 ? -12.727 -52.875 -15.352 1 91.56 552 LEU B O 1
ATOM 9133 N N . ALA B 1 553 ? -10.688 -53.562 -15.906 1 88.81 553 ALA B N 1
ATOM 9134 C CA . ALA B 1 553 ? -10.219 -52.188 -16.031 1 88.81 553 ALA B CA 1
ATOM 9135 C C . ALA B 1 553 ? -10.906 -51.469 -17.188 1 88.81 553 ALA B C 1
ATOM 9137 O O . ALA B 1 553 ? -11.289 -50.312 -17.062 1 88.81 553 ALA B O 1
ATOM 9138 N N . ILE B 1 554 ? -11.016 -52.125 -18.312 1 89.75 554 ILE B N 1
ATOM 9139 C CA . ILE B 1 554 ? -11.711 -51.594 -19.469 1 89.75 554 ILE B CA 1
ATOM 9140 C C . ILE B 1 554 ? -13.156 -51.281 -19.109 1 89.75 554 ILE B C 1
ATOM 9142 O O . ILE B 1 554 ? -13.656 -50.188 -19.438 1 89.75 554 ILE B O 1
ATOM 9146 N N . VAL B 1 555 ? -13.797 -52.188 -18.344 1 93.94 555 VAL B N 1
ATOM 9147 C CA . VAL B 1 555 ? -15.18 -52 -17.922 1 93.94 555 VAL B CA 1
ATOM 9148 C C . VAL B 1 555 ? -15.297 -50.75 -17.094 1 93.94 555 VAL B C 1
ATOM 9150 O O . VAL B 1 555 ? -16.188 -49.906 -17.344 1 93.94 555 VAL B O 1
ATOM 9153 N N . LYS B 1 556 ? -14.484 -50.625 -16.172 1 92.69 556 LYS B N 1
ATOM 9154 C CA . LYS B 1 556 ? -14.523 -49.469 -15.297 1 92.69 556 LYS B CA 1
ATOM 9155 C C . LYS B 1 556 ? -14.383 -48.156 -16.094 1 92.69 556 LYS B C 1
ATOM 9157 O O . LYS B 1 556 ? -15.133 -47.219 -15.867 1 92.69 556 LYS B O 1
ATOM 9162 N N . HIS B 1 557 ? -13.453 -48.094 -16.984 1 87.75 557 HIS B N 1
ATOM 9163 C CA . HIS B 1 557 ? -13.211 -46.875 -17.766 1 87.75 557 HIS B CA 1
ATOM 9164 C C . HIS B 1 557 ? -14.383 -46.562 -18.688 1 87.75 557 HIS B C 1
ATOM 9166 O O . HIS B 1 557 ? -14.711 -45.406 -18.922 1 87.75 557 HIS B O 1
ATOM 9172 N N . ILE B 1 558 ? -14.969 -47.625 -19.234 1 89.75 558 ILE B N 1
ATOM 9173 C CA . ILE B 1 558 ? -16.141 -47.406 -20.078 1 89.75 558 ILE B CA 1
ATOM 9174 C C . ILE B 1 558 ? -17.281 -46.844 -19.25 1 89.75 558 ILE B C 1
ATOM 9176 O O . ILE B 1 558 ? -17.953 -45.906 -19.656 1 89.75 558 ILE B O 1
ATOM 9180 N N . VAL B 1 559 ? -17.5 -47.375 -18.047 1 92.5 559 VAL B N 1
ATOM 9181 C CA . VAL B 1 559 ? -18.562 -46.938 -17.156 1 92.5 559 VAL B CA 1
ATOM 9182 C C . VAL B 1 559 ? -18.359 -45.438 -16.844 1 92.5 559 VAL B C 1
ATOM 9184 O O . VAL B 1 559 ? -19.328 -44.656 -16.875 1 92.5 559 VAL B O 1
ATOM 9187 N N . LEU B 1 560 ? -17.156 -45.125 -16.578 1 87.81 560 LEU B N 1
ATOM 9188 C CA . LEU B 1 560 ? -16.844 -43.75 -16.266 1 87.81 560 LEU B CA 1
ATOM 9189 C C . LEU B 1 560 ? -17.125 -42.844 -17.469 1 87.81 560 LEU B C 1
ATOM 9191 O O . LEU B 1 560 ? -17.562 -41.688 -17.312 1 87.81 560 LEU B O 1
ATOM 9195 N N . SER B 1 561 ? -16.797 -43.281 -18.656 1 84.38 561 SER B N 1
ATOM 9196 C CA . SER B 1 561 ? -17.047 -42.5 -19.859 1 84.38 561 SER B CA 1
ATOM 9197 C C . SER B 1 561 ? -18.531 -42.25 -20.062 1 84.38 561 SER B C 1
ATOM 9199 O O . SER B 1 561 ? -18.906 -41.281 -20.75 1 84.38 561 SER B O 1
ATOM 9201 N N . 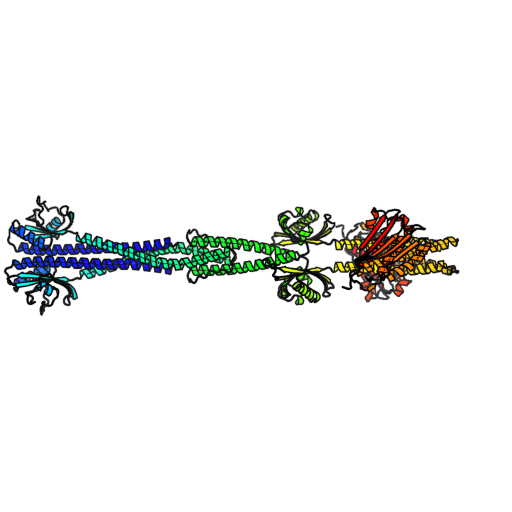PHE B 1 562 ? -19.344 -43.062 -19.484 1 87.62 562 PHE B N 1
ATOM 9202 C CA . PHE B 1 562 ? -20.797 -42.906 -19.531 1 87.62 562 PHE B CA 1
ATOM 9203 C C . PHE B 1 562 ? -21.312 -42.156 -18.312 1 87.62 562 PHE B C 1
ATOM 9205 O O . PHE B 1 562 ? -22.516 -42.125 -18.047 1 87.62 562 PHE B O 1
ATOM 9212 N N . ASN B 1 563 ? -20.375 -41.625 -17.484 1 87.75 563 ASN B N 1
ATOM 9213 C CA . ASN B 1 563 ? -20.688 -40.969 -16.234 1 87.75 563 ASN B CA 1
ATOM 9214 C C . ASN B 1 563 ? -21.453 -41.906 -15.289 1 87.75 563 ASN B C 1
ATOM 9216 O O . ASN B 1 563 ? -22.391 -41.438 -14.602 1 87.75 563 ASN B O 1
ATOM 9220 N N . GLY B 1 564 ? -21.125 -43.219 -15.414 1 92.56 564 GLY B N 1
ATOM 9221 C CA . GLY B 1 564 ? -21.812 -44.219 -14.609 1 92.56 564 GLY B CA 1
ATOM 9222 C C . GLY B 1 564 ? -21.016 -44.656 -13.414 1 92.56 564 GLY B C 1
ATOM 9223 O O . GLY B 1 564 ? -19.984 -44.062 -13.078 1 92.56 564 GLY B O 1
ATOM 9224 N N . LYS B 1 565 ? -21.656 -45.656 -12.703 1 95.25 565 LYS B N 1
ATOM 9225 C CA . LYS B 1 565 ? -21.031 -46.281 -11.547 1 95.25 565 LYS B CA 1
ATOM 9226 C C . LYS B 1 565 ? -21.094 -47.781 -11.648 1 95.25 565 LYS B C 1
ATOM 9228 O O . LYS B 1 565 ? -21.984 -48.344 -12.289 1 95.25 565 LYS B O 1
ATOM 9233 N N . ILE B 1 566 ? -20.094 -48.5 -11.07 1 95.38 566 ILE B N 1
ATOM 9234 C CA . ILE B 1 566 ? -20.062 -49.938 -11.055 1 95.38 566 ILE B CA 1
ATOM 9235 C C . ILE B 1 566 ? -19.984 -50.438 -9.609 1 95.38 566 ILE B C 1
ATOM 9237 O O . ILE B 1 566 ? -19.219 -49.906 -8.805 1 95.38 566 ILE B O 1
ATOM 9241 N N . LYS B 1 567 ? -20.859 -51.281 -9.242 1 95.88 567 LYS B N 1
ATOM 9242 C CA . LYS B 1 567 ? -20.875 -51.938 -7.93 1 95.88 567 LYS B CA 1
ATOM 9243 C C . LYS B 1 567 ? -20.625 -53.438 -8.055 1 95.88 567 LYS B C 1
ATOM 9245 O O . LYS B 1 567 ? -21.047 -54.062 -9.031 1 95.88 567 LYS B O 1
ATOM 9250 N N . VAL B 1 568 ? -19.891 -54.031 -7.062 1 96.12 568 VAL B N 1
ATOM 9251 C CA . VAL B 1 568 ? -19.562 -55.438 -7.078 1 96.12 568 VAL B CA 1
ATOM 9252 C C . VAL B 1 568 ? -20.047 -56.094 -5.789 1 96.12 568 VAL B C 1
ATOM 9254 O O . VAL B 1 568 ? -19.734 -55.625 -4.691 1 96.12 568 VAL B O 1
ATOM 9257 N N . ASN B 1 569 ? -20.922 -57.062 -5.906 1 95.44 569 ASN B N 1
ATOM 9258 C CA . ASN B 1 569 ? -21.312 -57.938 -4.809 1 95.44 569 ASN B CA 1
ATOM 9259 C C . ASN B 1 569 ? -20.797 -59.344 -5.008 1 95.44 569 ASN B C 1
ATOM 9261 O O . ASN B 1 569 ? -21.203 -60.031 -5.953 1 95.44 569 ASN B O 1
ATOM 9265 N N . SER B 1 570 ? -19.828 -59.719 -4.219 1 94.19 570 SER B N 1
ATOM 9266 C CA . SER B 1 570 ? -19.266 -61.062 -4.41 1 94.19 570 SER B CA 1
ATOM 9267 C C . SER B 1 570 ? -18.859 -61.688 -3.082 1 94.19 570 SER B C 1
ATOM 9269 O O . SER B 1 570 ? -18.5 -60.969 -2.135 1 94.19 570 SER B O 1
ATOM 9271 N N . GLU B 1 571 ? -19.109 -62.969 -2.943 1 92.31 571 GLU B N 1
ATOM 9272 C CA . GLU B 1 571 ? -18.641 -63.781 -1.835 1 92.31 571 GLU B CA 1
ATOM 9273 C C . GLU B 1 571 ? -17.969 -65.062 -2.342 1 92.31 571 GLU B C 1
ATOM 9275 O O . GLU B 1 571 ? -18.438 -65.688 -3.303 1 92.31 571 GLU B O 1
ATOM 9280 N N . GLN B 1 572 ? -16.922 -65.438 -1.698 1 91.44 572 GLN B N 1
ATOM 9281 C CA . GLN B 1 572 ? -16.172 -66.562 -2.117 1 91.44 572 GLN B CA 1
ATOM 9282 C C . GLN B 1 572 ? -17.047 -67.812 -2.139 1 91.44 572 GLN B C 1
ATOM 9284 O O . GLN B 1 572 ? -17.797 -68.062 -1.191 1 91.44 572 GLN B O 1
ATOM 9289 N N . ASP B 1 573 ? -16.984 -68.562 -3.213 1 90.56 573 ASP B N 1
ATOM 9290 C CA . ASP B 1 573 ? -17.656 -69.875 -3.432 1 90.56 573 ASP B CA 1
ATOM 9291 C C . ASP B 1 573 ? -19.156 -69.688 -3.576 1 90.56 573 ASP B C 1
ATOM 9293 O O . ASP B 1 573 ? -19.906 -70.625 -3.514 1 90.56 573 ASP B O 1
ATOM 9297 N N . LYS B 1 574 ? -19.719 -68.5 -3.672 1 91.62 574 LYS B N 1
ATOM 9298 C CA . LYS B 1 574 ? -21.156 -68.25 -3.834 1 91.62 574 LYS B CA 1
ATOM 9299 C C . LYS B 1 574 ? -21.438 -67.562 -5.16 1 91.62 574 LYS B C 1
ATOM 9301 O O . LYS B 1 574 ? -22.594 -67.438 -5.586 1 91.62 574 LYS B O 1
ATOM 9306 N N . GLY B 1 575 ? -20.422 -67 -5.727 1 94.31 575 GLY B N 1
ATOM 9307 C CA . GLY B 1 575 ? -20.609 -66.312 -6.996 1 94.31 575 GLY B CA 1
ATOM 9308 C C . GLY B 1 575 ? -20.406 -64.812 -6.898 1 94.31 575 GLY B C 1
ATOM 9309 O O . GLY B 1 575 ? -20 -64.312 -5.852 1 94.31 575 GLY B O 1
ATOM 9310 N N . SER B 1 576 ? -20.531 -64.062 -7.969 1 96.44 576 SER B N 1
ATOM 9311 C CA . SER B 1 576 ? -20.312 -62.656 -8.031 1 96.44 576 SER B CA 1
ATOM 9312 C C . SER B 1 576 ? -21.406 -61.969 -8.836 1 96.44 576 SER B C 1
ATOM 9314 O O . SER B 1 576 ? -22 -62.562 -9.742 1 96.44 576 SER B O 1
ATOM 9316 N N . GLU B 1 577 ? -21.703 -60.75 -8.453 1 97.38 577 GLU B N 1
ATOM 9317 C CA . GLU B 1 577 ? -22.625 -59.906 -9.18 1 97.38 577 GLU B CA 1
ATOM 9318 C C . GLU B 1 577 ? -22.031 -58.531 -9.453 1 97.38 577 GLU B C 1
ATOM 9320 O O . GLU B 1 577 ? -21.641 -57.812 -8.523 1 97.38 577 GLU B O 1
ATOM 9325 N N . PHE B 1 578 ? -21.906 -58.188 -10.695 1 97.81 578 PHE B N 1
ATOM 9326 C CA . PHE B 1 578 ? -21.484 -56.844 -11.117 1 97.81 578 PHE B CA 1
ATOM 9327 C C . PHE B 1 578 ? -22.672 -56 -11.562 1 97.81 578 PHE B C 1
ATOM 9329 O O . PHE B 1 578 ? -23.438 -56.406 -12.438 1 97.81 578 PHE B O 1
ATOM 9336 N N . ILE B 1 579 ? -22.828 -54.875 -10.938 1 97.75 579 ILE B N 1
ATOM 9337 C CA . ILE B 1 579 ? -23.969 -54 -11.227 1 97.75 579 ILE B CA 1
ATOM 9338 C C . ILE B 1 579 ? -23.469 -52.688 -11.82 1 97.75 579 ILE B C 1
ATOM 9340 O O . ILE B 1 579 ? -22.703 -51.938 -11.188 1 97.75 579 ILE B O 1
ATOM 9344 N N . ILE B 1 580 ? -23.906 -52.344 -13.008 1 97.56 580 ILE B N 1
ATOM 9345 C CA . ILE B 1 580 ? -23.562 -51.125 -13.688 1 97.56 580 ILE B CA 1
ATOM 9346 C C . ILE B 1 580 ? -24.766 -50.156 -13.648 1 97.56 580 ILE B C 1
ATOM 9348 O O . ILE B 1 580 ? -25.891 -50.562 -13.961 1 97.56 580 ILE B O 1
ATOM 9352 N N . ILE B 1 581 ? -24.531 -48.938 -13.211 1 96.56 581 ILE B N 1
ATOM 9353 C CA . ILE B 1 581 ? -25.547 -47.906 -13.148 1 96.56 581 ILE B CA 1
ATOM 9354 C C . ILE B 1 581 ? -25.188 -46.75 -14.109 1 96.56 581 ILE B C 1
ATOM 9356 O O . ILE B 1 581 ? -24.203 -46.062 -13.898 1 96.56 581 ILE B O 1
ATOM 9360 N N . LEU B 1 582 ? -25.969 -46.531 -15.18 1 94.94 582 LEU B N 1
ATOM 9361 C CA . LEU B 1 582 ? -25.703 -45.5 -16.172 1 94.94 582 LEU B CA 1
ATOM 9362 C C . LEU B 1 582 ? -26.828 -44.469 -16.172 1 94.94 582 LEU B C 1
ATOM 9364 O O . LEU B 1 582 ? -28 -44.812 -16.281 1 94.94 582 LEU B O 1
ATOM 9368 N N . PRO B 1 583 ? -26.484 -43.188 -16.047 1 92.38 583 PRO B N 1
ATOM 9369 C CA . PRO B 1 583 ? -27.531 -42.156 -16.109 1 92.38 583 PRO B CA 1
ATOM 9370 C C . PRO B 1 583 ? -28.172 -42.062 -17.5 1 92.38 583 PRO B C 1
ATOM 9372 O O . PRO B 1 583 ? -27.484 -42.219 -18.516 1 92.38 583 PRO B O 1
ATOM 9375 N N . ILE B 1 584 ? -29.453 -41.938 -17.484 1 88.56 584 ILE B N 1
ATOM 9376 C CA . ILE B 1 584 ? -30.219 -41.812 -18.719 1 88.56 584 ILE B CA 1
ATOM 9377 C C . ILE B 1 584 ? -30.281 -40.344 -19.125 1 88.56 584 ILE B C 1
ATOM 9379 O O . ILE B 1 584 ? -30.781 -39.5 -18.359 1 88.56 584 ILE B O 1
ATOM 9383 N N . SER B 1 585 ? -29.094 -39.625 -19.125 1 69.38 585 SER B N 1
ATOM 9384 C CA . SER B 1 585 ? -29.125 -38.188 -19.328 1 69.38 585 SER B CA 1
ATOM 9385 C C . SER B 1 585 ? -30 -37.812 -20.531 1 69.38 585 SER B C 1
ATOM 9387 O O . SER B 1 585 ? -30.016 -38.531 -21.531 1 69.38 585 SER B O 1
ATOM 9389 N N . SER B 1 586 ? -30.938 -36.938 -20.375 1 54.12 586 SER B N 1
ATOM 9390 C CA . SER B 1 586 ? -31.594 -36.156 -21.422 1 54.12 586 SER B CA 1
ATOM 9391 C C . SER B 1 586 ? -30.578 -35.375 -22.234 1 54.12 586 SER B C 1
ATOM 9393 O O . SER B 1 586 ? -29.5 -35 -21.734 1 54.12 586 SER B O 1
ATOM 9395 N N . ALA B 1 587 ? -30.531 -35.438 -23.641 1 45.03 587 ALA B N 1
ATOM 9396 C CA . ALA B 1 587 ? -29.812 -34.531 -24.516 1 45.03 587 ALA B CA 1
ATOM 9397 C C . ALA B 1 587 ? -29.609 -33.156 -23.844 1 45.03 587 ALA B C 1
ATOM 9399 O O . ALA B 1 587 ? -30.578 -32.438 -23.625 1 45.03 587 ALA B O 1
ATOM 9400 N N . LYS B 1 588 ? -29.25 -32.969 -22.703 1 34.84 588 LYS B N 1
ATOM 9401 C CA . LYS B 1 588 ? -28.938 -31.547 -22.578 1 34.84 588 LYS B CA 1
ATOM 9402 C C . LYS B 1 588 ? -27.641 -31.203 -23.312 1 34.84 588 LYS B C 1
ATOM 9404 O O . LYS B 1 588 ? -26.641 -31.906 -23.188 1 34.84 588 LYS B O 1
#

InterPro domains:
  IPR000014 PAS domain [PS50112] (242-313)
  IPR000014 PAS domain [SM00091] (244-311)
  IPR000014 PAS domain [TIGR00229] (241-360)
  IPR000014 PAS domain [cd00130] (253-352)
  IPR003594 Histidine kinase/HSP90-like ATPase domain [PF02518] (475-584)
  IPR003594 Histidine kinase/HSP90-like ATPase domain [SM00387] (474-586)
  IPR003660 HAMP domain [PF00672] (186-234)
  IPR003660 HAMP domain [PS50885] (185-237)
  IPR003660 HAMP domain [SM00304] (185-237)
  IPR003661 Signal transduction histidine kinase, dimerisation/phosphoacceptor domain [PF00512] (361-427)
  IPR003661 Signal transduction histidine kinase, dimerisation/phosphoacceptor domain [SM00388] (361-428)
  IPR003661 Signal transduction histidine kinase, dimerisation/phosphoacceptor domain [cd00082] (359-423)
  IPR004358 Signal transduction histidine kinase-related protein, C-terminal [PR00344] (511-525)
  IPR004358 Signal transduction histidine kinase-related protein, C-terminal [PR00344] (529-539)
  IPR004358 Signal transduction histidine kinase-related protein, C-terminal [PR00344] (546-564)
  IPR004358 Signal transduction histidine kinase-related protein, C-terminal [PR00344] (570-583)
  IPR005467 Histidine kinase domain [PS50109] (368-586)
  IPR013767 PAS fold [PF00989] (245-352)
  IPR031967 PhoR, single Cache-like domain [PF16736] (30-142)
  IPR035965 PAS domain superfamily [SSF55785] (232-353)

Organism: NCBI:txid312168

Nearest PDB structures (foldseek):
  4q20-assembly1_A  TM=7.866E-01  e=7.740E-19  Caulobacter vibrioides CB15
  4q20-assembly1_B  TM=8.713E-01  e=5.009E-18  Caulobacter vibrioides CB15
  7zp0-assembly1_A  TM=8.729E-01  e=1.619E-16  Escherichia coli 'BL21-Gold(DE3)pLysS AG'
  3a0w-assembly1_A  TM=8.970E-01  e=1.391E-11  Thermotoga maritima
  9eut-assembly1_B  TM=3.056E-01  e=2.666E-15  Pseudomonas aeruginosa

Solvent-accessible surface area (backbone atoms only — not comparable to full-atom values): 61207 Å² total; per-residue (Å²): 90,67,66,58,52,50,49,51,52,49,52,45,30,49,53,19,30,51,51,36,45,53,54,44,50,55,50,41,51,54,54,50,53,53,51,51,51,51,36,46,51,31,46,45,54,53,49,49,55,53,53,69,68,47,92,60,64,64,71,33,71,66,45,36,51,49,46,32,52,50,19,64,72,49,66,33,38,39,34,33,27,41,80,83,15,47,73,48,30,59,42,73,72,65,93,73,89,80,73,71,48,53,80,39,68,21,44,48,37,13,74,72,72,37,78,11,65,42,76,45,75,33,82,88,77,71,40,48,26,42,36,35,17,41,54,42,82,52,96,94,38,56,32,33,41,30,34,35,41,72,50,65,64,56,58,52,51,52,53,51,48,51,50,45,44,54,50,32,50,56,52,39,49,55,52,44,49,55,52,44,52,56,50,45,51,68,56,48,49,51,51,52,43,42,32,50,34,29,47,41,36,47,72,65,44,51,85,58,65,43,89,54,88,51,92,37,68,65,21,50,31,32,52,35,43,38,50,20,37,50,44,50,40,52,51,49,51,54,34,48,53,47,38,52,53,37,54,40,48,42,66,58,39,74,51,24,32,41,27,24,33,83,84,40,22,23,73,45,59,28,60,33,29,22,64,75,68,70,42,55,52,83,76,44,47,68,35,48,48,59,78,73,49,83,42,67,68,58,53,53,47,51,52,45,28,71,71,65,71,44,75,48,75,49,75,46,78,38,63,79,93,55,78,35,34,33,37,37,39,40,34,79,24,55,38,87,94,40,73,84,44,69,60,24,36,38,34,38,40,40,81,40,34,66,59,52,48,51,53,46,50,50,40,50,50,45,50,49,52,30,53,64,52,46,55,45,44,52,52,38,45,53,48,45,52,48,59,69,66,58,75,62,78,49,64,67,56,50,51,50,46,48,47,49,38,45,53,34,42,53,49,51,51,48,42,39,50,47,52,33,51,42,41,50,53,65,62,33,70,81,55,75,56,80,36,83,32,56,54,58,61,51,51,50,54,50,46,64,65,44,45,61,59,29,50,73,50,44,27,47,77,44,76,50,65,48,90,82,55,69,58,35,66,34,55,58,67,52,53,47,49,38,50,49,41,52,53,50,49,36,54,70,48,25,52,73,70,28,47,33,39,39,38,34,44,74,55,90,64,26,41,37,39,34,44,36,22,50,14,51,36,42,54,76,88,47,58,86,47,49,52,35,76,60,36,63,94,51,67,77,66,36,66,74,74,55,80,68,29,38,55,50,24,43,31,51,55,49,35,48,73,46,70,30,48,77,47,78,50,51,39,63,68,62,7,34,30,43,36,38,41,32,52,44,65,70,92,116,89,67,66,58,52,49,50,52,52,48,54,47,29,50,53,18,30,51,52,34,45,51,53,44,50,56,50,41,53,53,53,49,52,53,50,53,51,50,36,44,50,32,46,45,54,52,49,49,56,53,53,70,70,46,91,60,63,64,72,32,70,66,46,36,52,50,45,32,53,50,18,64,71,50,67,33,38,39,35,31,27,42,82,83,14,48,72,48,31,59,42,75,72,66,94,73,89,81,72,71,48,53,81,38,68,22,44,48,36,13,75,71,71,38,77,12,67,40,77,47,75,33,81,86,76,71,40,48,26,42,36,36,17,40,56,42,83,52,94,92,38,56,32,32,42,28,34,35,39,74,48,66,65,56,57,53,50,53,54,51,49,51,50,45,45,53,48,31,50,56,52,40,49,54,51,44,48,56,52,45,54,56,50,46,51,70,55,47,50,51,50,50,44,42,32,50,32,30,47,41,36,46,72,65,45,50,86,58,64,43,90,55,87,51,93,37,68,65,21,51,31,35,52,35,43,38,51,20,37,51,45,51,40,51,50,47,51,54,34,49,52,48,40,52,53,36,54,39,49,43,66,59,40,74,53,22,30,42,26,23,33,83,84,39,22,23,72,43,56,27,59,32,29,23,64,74,66,70,44,55,51,85,77,44,49,67,36,48,47,59,78,73,50,81,43,67,67,57,53,52,47,52,52,46,30,71,70,65,72,46,76,48,74,48,76,46,77,37,62,82,93,54,79,35,35,33,37,36,40,40,32,80,25,55,36,88,96,39,74,86,43,68,60,24,37,38,35,40,40,41,83,41,35,67,58,52,48,51,53,46,49,50,42,49,49,44,50,48,53,32,54,64,53,47,56,44,43,50,53,38,45,53,48,44,51,48,60,67,68,58,74,62,79,48,65,67,56,51,52,49,46,49,48,50,39,44,52,35,43,51,48,52,51,49,40,39,49,48,51,35,50,41,40,50,52,66,64,32,69,82,56,76,57,79,34,82,31,57,54,57,60,51,50,51,52,50,47,63,65,44,45,61,59,28,51,73,51,45,28,48,76,44,78,50,67,50,91,84,57,68,61,33,64,33,57,59,68,53,54,46,48,37,51,47,42,52,52,50,49,37,54,71,49,26,54,73,71,29,46,34,38,40,38,34,43,74,54,90,63,26,42,37,39,35,45,34,22,48,13,51,36,43,55,75,88,47,58,86,47,48,50,35,77,58,37,61,95,51,66,78,65,36,66,76,75,55,79,67,30,38,53,49,23,43,32,51,53,47,35,48,74,47,68,30,48,77,48,78,51,52,40,62,69,63,6,34,31,43,35,38,41,32,53,45,63,71,94,116

Secondary structure (DSSP, 8-state):
-HHHHHHHHHHHHHHHHHHHHHHHHHHHHHHHHHHHHHHHHHHHHHHHHHHHH----TTSHHHHHHHHHHHHHHT-EEEEE-TTS-EEEESS--SS-----TT-HHHHHHHTTS-EEEEEEETTTTEEEEEEEEEEEETTEEEEEEEEEE-HHHHHHHHHHHHHHHHHHHHHHHHHHHHHHHHHHHHHHHHHHHHHHHHHHHTT-TT--------SHHHHHHHHHHHHHHHHHHHHHHHHHHHHHHHHHHHH--S-EEEEETTSBEEEE-HHHHHHHT--HHHHTTSBHHHHS--HHHHHHHHHHHHH---EEEEEEE-SSS-EEEEEEEEEEE-SS-TT-EEEEEEEEEE-HHHHHHHHHHHHHHHHHHHHHHHHHHHHHHHHHHHHTT----HHHHHHHHHHHHHHHHHHHHHHHHHHHHHHHHHGGGS---EEE-HHHHHHHHHHHHHHHHHHTT-EEEEEE-TTPPPEEE-HHHHHHHHHHHHHHHHHTSPTT-EEEEEEEEETTEEEEEEEE-SS---GGGGGGTTSTT--S-HHHHHHH---S-HHHHHHHHHHHTT-EEEEEEETTTEEEEEEEEE-----/-HHHHHHHHHHHHHHHHHHHHHHHHHHHHHHHHHHHHHHHHHHHHHHHHHHHH--S-TTSHHHHHHHHHHHHHHT-EEEEE-TTS-EEEESS--SS-----TT-HHHHHHHTTS-EEEEEEETTTTEEEEEEEEEEEETTEEEEEEEEEE-HHHHHHHHHHHHHHHHHHHHHHHHHHHHHHHHHHHHHHHHHHHHHHHHHHHTT-TT--------SHHHHHHHHHHHHHHHHHHHHHHHHHHHHHHHHHHHH--S-EEEEETTSBEEEE-HHHHHHHT--HHHHTTSBHHHHS--HHHHHHHHHHHHH---EEEEEEE-SSS-EEEEEEEEEEE-SS-TT-EEEEEEEEEE-HHHHHHHHHHHHHHHHHHHHHHHHHHHHHHHHHHHHTT----HHHHHHHHHHHHHHHHHHHHHHHHHHHHHHHHHGGGS----EE-HHHHHHHHHHHHHHHHHHTT-EEEEEE-TTPPPEES-HHHHHHHHHHHHHHHHHTSPTT-EEEEEEEEETTEEEEEEEE-SS---GGGGGGTTSTT--S-HHHHHHH---S-HHHHHHHHHHHTT-EEEEEEETTTEEEEEEEEE-----

Foldseek 3Di:
DLVVLLVVLLVVLLVVLVVVLVVVLVVVLVVVLVVVQVVQVVLLVVVLVVQQPDPDDLQDPVNQVVQLVSCVVSVKWKWKAFLFQDTSHTNPDDPDDDDRCCPPQQNVVQNVVDKRWDWDADPVVRFIKIKIWHWHDHPNTIMIIMIIDGDVVSVVVVVVSVVVSVVSSVVSSVVSVVVSVVVCCLPVVQVVQLVVQVVVVVVPNLVDARDRPDPDPSVVVRVVSRVVSVVVVVVVVVVVVVVVVVLVVLAPDLWWKWKAFPVQFTQDTGVNVCVVQVHDRVVRGRDHPCVRVVDPVVVVVQVVCSVVVDWDKDWDFDPPPHTWIKIKTKHFDADPVGRVDTGIMMITIDTCRVVVVVVVVVVVVVVLLVVLLVVLVVLLVVLVVVVVVVPDPDPVVNVVSVVSNVVSVVLNVVLVVLVVLLVVLVVCLVPFQWDKDDVVVLLVVLCVVCVVVLVVQQEAEAEAEDPDDAIATGDSVLSSLLNNLLQVVQSLQAHHNWYWYWYWDDDDQKIKIKIWTQGQWADPVCVVCLLPAQDDRDPVVDVVSGDRSSSSVSNCSSLVSQVKDWDKDIDGNRTIMIMIIGGRDDPD/DLVVLLVVLLVVLLVVLVVVLVVVLVVVLVVVLVVVQVVQVVLQVVVLVVQQVDPDDLQDPVVQVVQLVSCVVSVKWKWKAFLFQDTSHTNPDDPDDDDRCCPPQQNVVQNVVDKRWDWDADPVVRFIKIKIWHWHDHPNTIMIIMIIDGDVVSVVVVVVSVVVSVVSSVVSSVVSVVVSVVVCCLPVVQVVQLVVQVVVVVVPNLVDARDRPDPDPSVVVRVVSRVVSVVVVVVVVVVVVVVVVVLVVLAPDLWWKWKAFPVQFTQDTGVNVCVVQVHDRVVRGRDHPCVRVVDPVVVVVQVVCSVVVDWDKDWDFDPPPHTWIKIKTKHFDADPVGRVDTGIMMITIDTCRVVVVVVVVVVVVVVLLVVLLVVLVVLLVVLVVVVVVVPDPDPVVNVVSVVSNVVSVVQNVVLVVLVVLLVVLVVCLVPFQWDKDDVVVLVVVLCVVCVVVLVVQQEAEAEAEDPDDAIATGDSVLVSLLNNLLQVVQSLQAHHNWYWYWYWDDDDQKIKIKIWTQGQWDDPVCVVCLLPAQDDRDPVVDVVSGDRSSSSVSNCSSLVSQVKDWDKDIDGNRTIMIMIIGGRDDPD

pLDDT: mean 85.75, std 9.65, range [34.38, 97.88]